Protein AF-E1L7E8-F1 (afdb_monomer_lite)

pLDDT: mean 77.07, std 18.61, range [30.11, 98.81]

Secondary structure (DSSP, 8-state):
-HHHHHHHHHHHHHHHHHHTSS------TTTTTGGGPEE--EEEEEEEEEEEEE-SSSEE-SS-EEEEEEEE-SEEEEEEEEEE-SSS-EEEEEEEE--SSS-EEEEEEEEEEPPPBS-HHHHHHHHHHHHHHS---SS-SEEEEEPTT-EEEE-GGGGG--B-TT-EEEEEEEEEESS-EEEEEEEEETTS-HHHHTTTPPBPPP-SS--EEEEEEEEEEEEESS-EEGGG--EEEEES-SSSSPPPEEEETTTTTEEEE-TT-TTPEEEEEEEEESSSEEEEEEEESSS-B--EEEEEEEETT-SS-SEEEEEE-SSTTS-S-B-TT-S---EEEEEEETTEEEEEEE-PPTTPPSPEEEEEEEHHHH-HHHHHHHHHHHHHHHHHHHHHHHHHHHHHHHHHHHHHHHHHHHHHHHHHHHHHHHHTTTTTS--------------------SGGGSSSSSHHHHHHHHHHHHHHHHHHHHHHHHHHHHHHHHHHHHHHHHHHHHHHHHHHHHHHHHHHHHHHHHHHHHHHHHHHHHHHHHHHHHHHHHHHHHHHHHHHHHHHHHHHHHHHHHHHHHHHHHHHHHHHHHHHHHHHHHHHHHHHHHHHHHHHHHHHHHHHHHHHHHHHHHHHHHHHHHHHHHHSTTS--S-------S-SSGGGSSTTTTTTHHHHHHHHHHHHHHHHHHHHHHHHHHHHHHHHHHHHHHHHHHHHHHHHHHHHHHHHHHHHHHHHHHHHHHHHHHHHHHHHHHHHHHHHHHHHHHHHHHHHHHHHHHHHHHHHHHHHHHHHHHHHHHHHHHHHHHHHHHHHHHHHHHHHHHHHHHHHHHHHHHHHHHHH-----------------------------S-SS-----

Sequence (878 aa):
MLFKKTYKLATMLAVMGALTGHAASDIDLNSIGYFSFTPLPAELQAQKDTLLLSDSPEYVGPVGGVLSAGSINGKGRIYFYHVNEMAEPHKIAIILENTGNEPNGIAVFRELKSIATSDYFAAGRDLSRKELEQPLTDKSLYSFVMPPKSRQLVFTDLEHSPIPKDALFTGIVDLQTSAPVFARVMMIPMNLNSIESSYWVNNLPIDHVRLRGTFTGAEREMAVTKEYNTTLGGAYVELGNDREDRFVEGVDELDNKAYVKDSGNYGISYTVKIPTSGEDPFRLYFNPLGGGYSGSFTVKAQRRWQKAPSESMTYHIGGDDGLMALGHNTVLDSRYMGNYYGGDTLTIDFMPAGASNLPVRFLLIPEALANPQYARILATNEAGQRALEAEAQKEAAEAAKKVAIEEKYVAAKTQKEEQAHQLAEAAKLAAEKAAAAHKAAQDRQAELDKRDAEEQAKLKAKADAAAERARAKAEADRQLAEQKAKADAQKAEAARIAAEQKAKDDAAKAESARIAAEQKAKADAQKAEAARIAAEQAAREKAEREQAAREAAEQKAREYAAKLEAQRLEAQRKAEEERILAEQRAEAARIEAEHKAAEQAAKNEAERQEAARKAEAARQEAARRAEEKRKAAEAKAEADRIAAEAKRTEEARKAEEARQEALRKAEMARQEAARKAEEERLAAIERAQEEARKAEEARQREEARRVEATRQAEEARLAAIAEAARQAEEARIREENRAAEAARKAERERIAKEQAEAARKAEEARQLAEKRYREYEIAQEQAKEARRRADIQREAQKKAAQRAEEIRLAAQRQIIAKRNAEIARQKLAEEREAARIAAQGGKRRSFAELDDVNTSADQDEDTTQNAVSIDQLTRKQQ

Organism: NCBI:txid866776

Foldseek 3Di:
DVVVVVVVVVVVVVVVVVVVPDDFDWFQCVVLPVVPAAEQFKAFPDFAAKEFWQCFVQEDDDAWFWRAKDKGAFKYKYKHKHAYQYQFWKFKWKKKWQQDQAKKKKFWFDKDKFAWALLQLRRLARQFVCCVVVPGDPDGPDIDIAHHGDMDIDPCVRLVRTRHHSTMMIIMIIMGMNGMIMMIMIIHHSPDDRRVCNVDGDHDDGDPLQRGFMFTGLEIEIERPDAAELVPFKHKYKELPCPNHNFTWFFGVNVVRDIGTNSQQASHKYKYKHAFADFFKWWKKKFAQFAWAWYKKKKFWAAPPDPGTPDIDMDTAADVVPHSTFGHVHRRTIHTDDMDGGRIMIIMITGRGGPGGDIMMIMIGTPCSRDVVVVVVVVVVVVVVVVVVVVVVVVVVVVVVVVVVVVVVVVVVVVVVVVVVVVVVVCVVVPPDDDDDDDDDDDYDDDDDDDDDPPPPPPDPVPPVVVVVVVVVVVVVVVVVVVVVVVVVVVVVVVVVVVVVVVVVVVVVVVVVVVVVVVVVVVVVVVVVVVVVVVVVVVVVVVVVVVVVVVVVVVVVVVVVVVVVVVVVVVVVVVVVVVVVVVVVVVVVVVVVVVVVVVVVVVVVVVVVVVVVVVVVVVVVVVVVVVVVVVVVVVVVVVVVVVVVPPDPDDPDDDDPPPPDVPPPCVVVPVPVVVVVVVVVVVVVVVVVVVVVVVVVVVVVVVVVVVVVVVVVVVVVVVVVVVVVVVVVVVVVVVVVVVVVVVVVVVVVVVVVVVVVVVVVVVVVVVVVVVVVVVVVVVVVVVVVVVVVVVVVVVVVVVVVVVVVVVVVVVVVVVVVVVVVVVVVVVVVVVVVVVVVVVVDDDDDDDDDDDDDDDDDDDDDDDDDDDDDDDPDDDDDD

Radius of gyration: 66.62 Å; chains: 1; bounding box: 174×95×254 Å

Structure (mmCIF, N/CA/C/O backbone):
data_AF-E1L7E8-F1
#
_entry.id   AF-E1L7E8-F1
#
loop_
_atom_site.group_PDB
_atom_site.id
_atom_site.type_symbol
_atom_site.label_atom_id
_atom_site.label_alt_id
_atom_site.label_comp_id
_atom_site.label_asym_id
_atom_site.label_entity_id
_atom_site.label_seq_id
_atom_site.pdbx_PDB_ins_code
_atom_site.Cartn_x
_atom_site.Cartn_y
_atom_site.Cartn_z
_atom_site.occupancy
_atom_site.B_iso_or_equiv
_atom_site.auth_seq_id
_atom_site.auth_comp_id
_atom_site.auth_asym_id
_atom_site.auth_atom_id
_atom_site.pdbx_PDB_model_num
ATOM 1 N N . MET A 1 1 ? 51.307 -0.205 -20.006 1.00 36.69 1 MET A N 1
ATOM 2 C CA . MET A 1 1 ? 50.203 0.105 -19.058 1.00 36.69 1 MET A CA 1
ATOM 3 C C . MET A 1 1 ? 49.138 1.044 -19.628 1.00 36.69 1 MET A C 1
ATOM 5 O O . MET A 1 1 ? 47.971 0.773 -19.381 1.00 36.69 1 MET A O 1
ATOM 9 N N . LEU A 1 2 ? 49.478 2.100 -20.386 1.00 30.44 2 LEU A N 1
ATOM 10 C CA . LEU A 1 2 ? 48.471 3.018 -20.953 1.00 30.44 2 LEU A CA 1
ATOM 11 C C . LEU A 1 2 ? 47.476 2.341 -21.918 1.00 30.44 2 LEU A C 1
ATOM 13 O O . LEU A 1 2 ? 46.280 2.573 -21.793 1.00 30.44 2 LEU A O 1
ATOM 17 N N . PHE A 1 3 ? 47.938 1.427 -22.779 1.00 34.41 3 PHE A N 1
ATOM 18 C CA . PHE A 1 3 ? 47.087 0.702 -23.739 1.00 34.41 3 PHE A CA 1
ATOM 19 C C . PHE A 1 3 ? 45.977 -0.155 -23.095 1.00 34.41 3 PHE A C 1
ATOM 21 O O . PHE A 1 3 ? 44.866 -0.210 -23.610 1.00 34.41 3 PHE A O 1
ATOM 28 N N . LYS A 1 4 ? 46.232 -0.774 -21.929 1.00 36.47 4 LYS A N 1
ATOM 29 C CA . LYS A 1 4 ? 45.215 -1.562 -21.199 1.00 36.47 4 LYS A CA 1
ATOM 30 C C . LYS A 1 4 ? 44.093 -0.688 -20.618 1.00 36.47 4 LYS A C 1
ATOM 32 O O . LYS A 1 4 ? 42.975 -1.169 -20.463 1.00 36.47 4 LYS A O 1
ATOM 37 N N . LYS A 1 5 ? 44.374 0.581 -20.288 1.00 34.38 5 LYS A N 1
ATOM 38 C CA . LYS A 1 5 ? 43.384 1.512 -19.714 1.00 34.38 5 LYS A CA 1
ATOM 39 C C . LYS A 1 5 ? 42.491 2.146 -20.783 1.00 34.38 5 LYS A C 1
ATOM 41 O O . LYS A 1 5 ? 41.292 2.267 -20.559 1.00 34.38 5 LYS A O 1
ATOM 46 N N . THR A 1 6 ? 43.046 2.505 -21.940 1.00 36.12 6 THR A N 1
ATOM 47 C CA . THR A 1 6 ? 42.286 3.108 -23.049 1.00 36.12 6 THR A CA 1
ATOM 48 C C . THR A 1 6 ? 41.353 2.114 -23.739 1.00 36.12 6 THR A C 1
ATOM 50 O O . THR A 1 6 ? 40.230 2.481 -24.070 1.00 36.12 6 THR A O 1
ATOM 53 N N . TYR A 1 7 ? 41.755 0.846 -23.883 1.00 42.31 7 TYR A N 1
ATOM 54 C CA . TYR A 1 7 ? 40.894 -0.171 -24.499 1.00 42.31 7 TYR A CA 1
ATOM 55 C C . TYR A 1 7 ? 39.724 -0.584 -23.597 1.00 42.31 7 TYR A C 1
ATOM 57 O O . TYR A 1 7 ? 38.596 -0.638 -24.073 1.00 42.31 7 TYR A O 1
ATOM 65 N N . LYS A 1 8 ? 39.940 -0.768 -22.281 1.00 37.53 8 LYS A N 1
ATOM 66 C CA . LYS A 1 8 ? 38.845 -1.034 -21.322 1.00 37.53 8 LYS A CA 1
ATOM 67 C C . LYS A 1 8 ? 37.760 0.049 -21.371 1.00 37.53 8 LYS A C 1
ATOM 69 O O . LYS A 1 8 ? 36.578 -0.282 -21.394 1.00 37.53 8 LYS A O 1
ATOM 74 N N . LEU A 1 9 ? 38.165 1.316 -21.479 1.00 33.72 9 LEU A N 1
ATOM 75 C CA . LEU A 1 9 ? 37.255 2.455 -21.611 1.00 33.72 9 LEU A CA 1
ATOM 76 C C . LEU A 1 9 ? 36.470 2.428 -22.939 1.00 33.72 9 LEU A C 1
ATOM 78 O O . LEU A 1 9 ? 35.273 2.696 -22.947 1.00 33.72 9 LEU A O 1
ATOM 82 N N . ALA A 1 10 ? 37.117 2.049 -24.046 1.00 33.91 10 ALA A N 1
ATOM 83 C CA . ALA A 1 10 ? 36.477 1.926 -25.358 1.00 33.91 10 ALA A CA 1
ATOM 84 C C . ALA A 1 10 ? 35.474 0.757 -25.429 1.00 33.91 10 ALA A C 1
ATOM 86 O O . ALA A 1 10 ? 34.390 0.921 -25.983 1.00 33.91 10 ALA A O 1
ATOM 87 N N . THR A 1 11 ? 35.779 -0.393 -24.811 1.00 39.56 11 THR A N 1
ATOM 88 C CA . THR A 1 11 ? 34.820 -1.510 -24.669 1.00 39.56 11 THR A CA 1
ATOM 89 C C . THR A 1 11 ? 33.622 -1.135 -23.792 1.00 39.56 11 THR A C 1
ATOM 91 O O . THR A 1 11 ? 32.496 -1.459 -24.154 1.00 39.56 11 THR A O 1
ATOM 94 N N . MET A 1 12 ? 33.827 -0.395 -22.691 1.00 35.41 12 MET A N 1
ATOM 95 C CA . MET A 1 12 ? 32.720 0.151 -21.887 1.00 35.41 12 MET A CA 1
ATOM 96 C C . MET A 1 12 ? 31.830 1.105 -22.698 1.00 35.41 12 MET A C 1
ATOM 98 O O . MET A 1 12 ? 30.609 1.017 -22.614 1.00 35.41 12 MET A O 1
ATOM 102 N N . LEU A 1 13 ? 32.421 1.987 -23.509 1.00 36.19 13 LEU A N 1
ATOM 103 C CA . LEU A 1 13 ? 31.681 2.939 -24.348 1.00 36.19 13 LEU A CA 1
ATOM 104 C C . LEU A 1 13 ? 30.915 2.254 -25.494 1.00 36.19 13 LEU A C 1
ATOM 106 O O . LEU A 1 13 ? 29.795 2.655 -25.802 1.00 36.19 13 LEU A O 1
ATOM 110 N N . ALA A 1 14 ? 31.468 1.193 -26.088 1.00 36.59 14 ALA A N 1
ATOM 111 C CA . ALA A 1 14 ? 30.779 0.391 -27.103 1.00 36.59 14 ALA A CA 1
ATOM 112 C C . ALA A 1 14 ? 29.599 -0.410 -26.517 1.00 36.59 14 ALA A C 1
ATOM 114 O O . ALA A 1 14 ? 28.560 -0.537 -27.162 1.00 36.59 14 ALA A O 1
ATOM 115 N N . VAL A 1 15 ? 29.726 -0.891 -25.274 1.00 40.81 15 VAL A N 1
ATOM 116 C CA . VAL A 1 15 ? 28.630 -1.527 -24.523 1.00 40.81 15 VAL A CA 1
ATOM 117 C C . VAL A 1 15 ? 27.554 -0.500 -24.144 1.00 40.81 15 VAL A C 1
ATOM 119 O O . VAL A 1 15 ? 26.372 -0.770 -24.349 1.00 40.81 15 VAL A O 1
ATOM 122 N N . MET A 1 16 ? 27.934 0.708 -23.705 1.00 36.28 16 MET A N 1
ATOM 123 C CA . MET A 1 16 ? 26.987 1.810 -23.458 1.00 36.28 16 MET A CA 1
ATOM 124 C C . MET A 1 16 ? 26.205 2.219 -24.716 1.00 36.28 16 MET A C 1
ATOM 126 O O . MET A 1 16 ? 25.017 2.512 -24.620 1.00 36.28 16 MET A O 1
ATOM 130 N N . GLY A 1 17 ? 26.834 2.200 -25.897 1.00 36.81 17 GLY A N 1
ATOM 131 C CA . GLY A 1 17 ? 26.174 2.518 -27.170 1.00 36.81 17 GLY A CA 1
ATOM 132 C C . GLY A 1 17 ? 25.183 1.456 -27.668 1.00 36.81 17 GLY A C 1
ATOM 133 O O . GLY A 1 17 ? 24.271 1.789 -28.417 1.00 36.81 17 GLY A O 1
ATOM 134 N N . ALA A 1 18 ? 25.326 0.193 -27.249 1.00 38.28 18 ALA A N 1
ATOM 135 C CA . ALA A 1 18 ? 24.399 -0.897 -27.589 1.00 38.28 18 ALA A CA 1
ATOM 136 C C . ALA A 1 18 ? 23.236 -1.049 -26.583 1.00 38.28 18 ALA A C 1
ATOM 138 O O . ALA A 1 18 ? 22.192 -1.622 -26.912 1.00 38.28 18 ALA A O 1
ATOM 139 N N . LEU A 1 19 ? 23.402 -0.517 -25.366 1.00 38.06 19 LEU A N 1
ATOM 140 C CA . LEU A 1 19 ? 22.401 -0.523 -24.292 1.00 38.06 19 LEU A CA 1
ATOM 141 C C . LEU A 1 19 ? 21.244 0.463 -24.527 1.00 38.06 19 LEU A C 1
ATOM 143 O O . LEU A 1 19 ? 20.186 0.303 -23.929 1.00 38.06 19 LEU A O 1
ATOM 147 N N . THR A 1 20 ? 21.396 1.442 -25.421 1.00 39.88 20 THR A N 1
ATOM 148 C CA . THR A 1 20 ? 20.351 2.437 -25.726 1.00 39.88 20 THR A CA 1
ATOM 149 C C . THR A 1 20 ? 19.352 1.988 -26.802 1.00 39.88 20 THR A C 1
ATOM 151 O O . THR A 1 20 ? 18.395 2.709 -27.074 1.00 39.88 20 THR A O 1
ATOM 154 N N . GLY A 1 21 ? 19.547 0.812 -27.416 1.00 35.47 21 GLY A N 1
ATOM 155 C CA . GLY A 1 21 ? 18.777 0.366 -28.589 1.00 35.47 21 GLY A CA 1
ATOM 156 C C . GLY A 1 21 ? 17.945 -0.912 -28.431 1.00 35.47 21 GLY A C 1
ATOM 157 O O . GLY A 1 21 ? 17.229 -1.272 -29.364 1.00 35.47 21 GLY A O 1
ATOM 158 N N . HIS A 1 22 ? 18.011 -1.613 -27.296 1.00 42.56 22 HIS A N 1
ATOM 159 C CA . HIS A 1 22 ? 17.176 -2.796 -27.065 1.00 42.56 22 HIS A CA 1
ATOM 160 C C . HIS A 1 22 ? 15.907 -2.377 -26.326 1.00 42.56 22 HIS A C 1
ATOM 162 O O . HIS A 1 22 ? 15.981 -1.890 -25.201 1.00 42.56 22 HIS A O 1
ATOM 168 N N . ALA A 1 23 ? 14.754 -2.533 -26.981 1.00 40.50 23 ALA A N 1
ATOM 169 C CA . ALA A 1 23 ? 13.457 -2.157 -26.433 1.00 40.50 23 ALA A CA 1
ATOM 170 C C . ALA A 1 23 ? 13.271 -2.743 -25.024 1.00 40.50 23 ALA A C 1
ATOM 172 O O . ALA A 1 23 ? 13.381 -3.954 -24.829 1.00 40.50 23 ALA A O 1
ATOM 173 N N . ALA A 1 24 ? 13.008 -1.867 -24.053 1.00 55.97 24 ALA A N 1
ATOM 174 C CA . ALA A 1 24 ? 12.542 -2.243 -22.730 1.00 55.97 24 ALA A CA 1
ATOM 175 C C . ALA A 1 24 ? 11.247 -3.050 -22.893 1.00 55.97 24 ALA A C 1
ATOM 177 O O . ALA A 1 24 ? 10.219 -2.501 -23.287 1.00 55.97 24 ALA A O 1
ATOM 178 N N . SER A 1 25 ? 11.312 -4.358 -22.661 1.00 60.94 25 SER A N 1
ATOM 179 C CA . SER A 1 25 ? 10.152 -5.242 -22.712 1.00 60.94 25 SER A CA 1
ATOM 180 C C . SER A 1 25 ? 10.115 -6.121 -21.473 1.00 60.94 25 SER A C 1
ATOM 182 O O . SER A 1 25 ? 11.161 -6.540 -20.957 1.00 60.94 25 SER A O 1
ATOM 184 N N . ASP A 1 26 ? 8.901 -6.412 -21.017 1.00 70.81 26 ASP A N 1
ATOM 185 C CA . ASP A 1 26 ? 8.662 -7.433 -20.005 1.00 70.81 26 ASP A CA 1
ATOM 186 C C . ASP A 1 26 ? 9.273 -8.764 -20.476 1.00 70.81 26 ASP A C 1
ATOM 188 O O . ASP A 1 26 ? 9.382 -9.032 -21.681 1.00 70.81 26 ASP A O 1
ATOM 192 N N . ILE A 1 27 ? 9.755 -9.563 -19.527 1.00 77.31 27 ILE A N 1
ATOM 193 C CA . ILE A 1 27 ? 10.511 -10.780 -19.819 1.00 77.31 27 ILE A CA 1
ATOM 194 C C . ILE A 1 27 ? 9.622 -12.011 -19.654 1.00 77.31 27 ILE A C 1
ATOM 196 O O . ILE A 1 27 ? 8.843 -12.106 -18.707 1.00 77.31 27 ILE A O 1
ATOM 200 N N . ASP A 1 28 ? 9.757 -12.977 -20.564 1.00 79.06 28 ASP A N 1
ATOM 201 C CA . ASP A 1 28 ? 9.131 -14.287 -20.396 1.00 79.06 28 ASP A CA 1
ATOM 202 C C . ASP A 1 28 ? 9.890 -15.072 -19.317 1.00 79.06 28 ASP A C 1
ATOM 204 O O . ASP A 1 28 ? 10.897 -15.735 -19.588 1.00 79.06 28 ASP A O 1
ATOM 208 N N . LEU A 1 29 ? 9.397 -14.980 -18.081 1.00 82.56 29 LEU A N 1
ATOM 209 C CA . LEU A 1 29 ? 9.969 -15.640 -16.910 1.00 82.56 29 LEU A CA 1
ATOM 210 C C . LEU A 1 29 ? 10.068 -17.168 -17.069 1.00 82.56 29 LEU A C 1
ATOM 212 O O . LEU A 1 29 ? 11.004 -17.775 -16.542 1.00 82.56 29 LEU A O 1
ATOM 216 N N . ASN A 1 30 ? 9.171 -17.800 -17.836 1.00 78.44 30 ASN A N 1
ATOM 217 C CA . ASN A 1 30 ? 9.256 -19.241 -18.084 1.00 78.44 30 ASN A CA 1
ATOM 218 C C . ASN A 1 30 ? 10.475 -19.585 -18.943 1.00 78.44 30 ASN A C 1
ATOM 220 O O . ASN A 1 30 ? 11.180 -20.553 -18.655 1.00 78.44 30 ASN A O 1
ATOM 224 N N . SER A 1 31 ? 10.748 -18.779 -19.972 1.00 71.19 31 SER A N 1
ATOM 225 C CA . SER A 1 31 ? 11.846 -19.028 -20.914 1.00 71.19 31 SER A CA 1
ATOM 226 C C . SER A 1 31 ? 13.238 -18.965 -20.275 1.00 71.19 31 SER A C 1
ATOM 228 O O . SER A 1 31 ? 14.160 -19.626 -20.749 1.00 71.19 31 SER A O 1
ATOM 230 N N . ILE A 1 32 ? 13.386 -18.216 -19.178 1.00 75.56 32 ILE A N 1
ATOM 231 C CA . ILE A 1 32 ? 14.661 -18.024 -18.469 1.00 75.56 32 ILE A CA 1
ATOM 232 C C . ILE A 1 32 ? 14.799 -18.898 -17.217 1.00 75.56 32 ILE A C 1
ATOM 234 O O . ILE A 1 32 ? 15.732 -18.711 -16.437 1.00 75.56 32 ILE A O 1
ATOM 238 N N . GLY A 1 33 ? 13.878 -19.844 -17.009 1.00 73.56 33 GLY A N 1
ATOM 239 C CA . GLY A 1 33 ? 13.935 -20.770 -15.881 1.00 73.56 33 GLY A CA 1
ATOM 240 C C . GLY A 1 33 ? 13.714 -20.096 -14.527 1.00 73.56 33 GLY A C 1
ATOM 241 O O . GLY A 1 33 ? 14.386 -20.444 -13.566 1.00 73.56 33 GLY A O 1
ATOM 242 N N . TYR A 1 34 ? 12.770 -19.157 -14.423 1.00 73.12 34 TYR A N 1
ATOM 243 C CA . TYR A 1 34 ? 12.461 -18.403 -13.195 1.00 73.12 34 TYR A CA 1
ATOM 244 C C . TYR A 1 34 ? 12.411 -19.233 -11.896 1.00 73.12 34 TYR A C 1
ATOM 246 O O . TYR A 1 34 ? 12.852 -18.772 -10.846 1.00 73.12 34 TYR A O 1
ATOM 254 N N . PHE A 1 35 ? 11.936 -20.481 -11.954 1.00 70.31 35 PHE A N 1
ATOM 255 C CA . PHE A 1 35 ? 11.870 -21.377 -10.792 1.00 70.31 35 PHE A CA 1
ATOM 256 C C . PHE A 1 35 ? 13.237 -21.777 -10.211 1.00 70.31 35 PHE A C 1
ATOM 258 O O . PHE A 1 35 ? 13.283 -22.346 -9.123 1.00 70.31 35 PHE A O 1
ATOM 265 N N . SER A 1 36 ? 14.343 -21.489 -10.903 1.00 81.31 36 SER A N 1
ATOM 266 C CA . SER A 1 36 ? 15.703 -21.710 -10.406 1.00 81.31 36 SER A CA 1
ATOM 267 C C . SER A 1 36 ? 16.358 -20.454 -9.827 1.00 81.31 36 SER A C 1
ATOM 269 O O . SER A 1 36 ? 17.557 -20.480 -9.551 1.00 81.31 36 SER A O 1
ATOM 271 N N . PHE A 1 37 ? 15.630 -19.340 -9.689 1.00 90.94 37 PHE A N 1
ATOM 272 C CA . PHE A 1 37 ? 16.209 -18.110 -9.151 1.00 90.94 37 PHE A CA 1
ATOM 273 C C . PHE A 1 37 ? 16.552 -18.260 -7.669 1.00 90.94 37 PHE A C 1
ATOM 275 O O . PHE A 1 37 ? 15.825 -18.881 -6.895 1.00 90.94 37 PHE A O 1
ATOM 282 N N . THR A 1 38 ? 17.670 -17.656 -7.271 1.00 92.75 38 THR A N 1
ATOM 283 C CA . THR A 1 38 ? 18.142 -17.720 -5.887 1.00 92.75 38 THR A CA 1
ATOM 284 C C . THR A 1 38 ? 17.313 -16.778 -5.003 1.00 92.75 38 THR A C 1
ATOM 286 O O . THR A 1 38 ? 17.257 -15.582 -5.298 1.00 92.75 38 THR A O 1
ATOM 289 N N . PRO A 1 39 ? 16.699 -17.256 -3.905 1.00 94.31 39 PRO A N 1
ATOM 290 C CA . PRO A 1 39 ? 16.050 -16.372 -2.946 1.00 94.31 39 PRO A CA 1
ATOM 291 C C . PRO A 1 39 ? 17.084 -15.509 -2.221 1.00 94.31 39 PRO A C 1
ATOM 293 O O . PRO A 1 39 ? 18.113 -16.004 -1.754 1.00 94.31 39 PRO A O 1
ATOM 296 N N . LEU A 1 40 ? 16.764 -14.230 -2.068 1.00 95.88 40 LEU A N 1
ATOM 297 C CA . LEU A 1 40 ? 17.477 -13.264 -1.243 1.00 95.88 40 LEU A CA 1
ATOM 298 C C . LEU A 1 40 ? 16.516 -12.751 -0.164 1.00 95.88 40 LEU A C 1
ATOM 300 O O . LEU A 1 40 ? 15.823 -11.754 -0.382 1.00 95.88 40 LEU A O 1
ATOM 304 N N . PRO A 1 41 ? 16.423 -13.451 0.980 1.00 95.31 41 PRO A N 1
ATOM 305 C CA . PRO A 1 41 ? 15.578 -13.033 2.090 1.00 95.31 41 PRO A CA 1
ATOM 306 C C . PRO A 1 41 ? 15.918 -11.611 2.543 1.00 95.31 41 PRO A C 1
ATOM 308 O O . PRO A 1 41 ? 17.084 -11.299 2.797 1.00 95.31 41 PRO A O 1
ATOM 311 N N . ALA A 1 42 ? 14.900 -10.760 2.646 1.00 96.00 42 ALA A N 1
ATOM 312 C CA . ALA A 1 42 ? 15.019 -9.463 3.294 1.00 96.00 42 ALA A CA 1
ATOM 313 C C . ALA A 1 42 ? 14.648 -9.603 4.774 1.00 96.00 42 ALA A C 1
ATOM 315 O O . ALA A 1 42 ? 13.609 -10.165 5.111 1.00 96.00 42 ALA A O 1
ATOM 316 N N . GLU A 1 43 ? 15.496 -9.079 5.650 1.00 95.81 43 GLU A N 1
ATOM 317 C CA . GLU A 1 43 ? 15.317 -9.123 7.098 1.00 95.81 43 GLU A CA 1
ATOM 318 C C . GLU A 1 43 ? 14.917 -7.746 7.631 1.00 95.81 43 GLU A C 1
ATOM 320 O O . GLU A 1 43 ? 15.473 -6.720 7.216 1.00 95.81 43 GLU A O 1
ATOM 325 N N . LEU A 1 44 ? 13.989 -7.732 8.590 1.00 96.31 44 LEU A N 1
ATOM 326 C CA . LEU A 1 44 ? 13.564 -6.526 9.294 1.00 96.31 44 LEU A CA 1
ATOM 327 C C . LEU A 1 44 ? 14.723 -5.935 10.105 1.00 96.31 44 LEU A C 1
ATOM 329 O O . LEU A 1 44 ? 15.232 -6.567 11.027 1.00 96.31 44 LEU A O 1
ATOM 333 N N . GLN A 1 45 ? 15.111 -4.703 9.782 1.00 96.88 45 GLN A N 1
ATOM 334 C CA . GLN A 1 45 ? 16.158 -3.959 10.487 1.00 96.88 45 GLN A CA 1
ATOM 335 C C . GLN A 1 45 ? 15.573 -3.017 11.534 1.00 96.88 45 GLN A C 1
ATOM 337 O O . GLN A 1 45 ? 16.094 -2.905 12.643 1.00 96.88 45 GLN A O 1
ATOM 342 N N . ALA A 1 46 ? 14.488 -2.326 11.183 1.00 96.44 46 ALA A N 1
ATOM 343 C CA . ALA A 1 46 ? 13.796 -1.426 12.088 1.00 96.44 46 ALA A CA 1
ATOM 344 C C . ALA A 1 46 ? 12.311 -1.323 11.741 1.00 96.44 46 ALA A C 1
ATOM 346 O O . ALA A 1 46 ? 11.923 -1.370 10.575 1.00 96.44 46 ALA A O 1
ATOM 347 N N . GLN A 1 47 ? 11.499 -1.131 12.775 1.00 94.56 47 GLN A N 1
ATOM 348 C CA . GLN A 1 47 ? 10.071 -0.867 12.680 1.00 94.56 47 GLN A CA 1
ATOM 349 C C . GLN A 1 47 ? 9.751 0.267 13.649 1.00 94.56 47 GLN A C 1
ATOM 351 O O . GLN A 1 47 ? 10.021 0.146 14.847 1.00 94.56 47 GLN A O 1
ATOM 356 N N . LYS A 1 48 ? 9.271 1.394 13.126 1.00 94.44 48 LYS A N 1
ATOM 357 C CA . LYS A 1 48 ? 9.169 2.658 13.866 1.00 94.44 48 LYS A CA 1
ATOM 358 C C . LYS A 1 48 ? 7.771 3.252 13.751 1.00 94.44 48 LYS A C 1
ATOM 360 O O . LYS A 1 48 ? 7.047 2.971 12.799 1.00 94.44 48 LYS A O 1
ATOM 365 N N . ASP A 1 49 ? 7.460 4.111 14.717 1.00 96.50 49 ASP A N 1
ATOM 366 C CA . ASP A 1 49 ? 6.281 4.976 14.761 1.00 96.50 49 ASP A CA 1
ATOM 367 C C . ASP A 1 49 ? 4.931 4.239 14.835 1.00 96.50 49 ASP A C 1
ATOM 369 O O . ASP A 1 49 ? 4.812 3.041 14.574 1.00 96.50 49 ASP A O 1
ATOM 373 N N . THR A 1 50 ? 3.894 4.950 15.278 1.00 98.25 50 THR A N 1
ATOM 374 C CA . THR A 1 50 ? 2.543 4.379 15.417 1.00 98.25 50 THR A CA 1
ATOM 375 C C . THR A 1 50 ? 1.812 4.425 14.079 1.00 98.25 50 THR A C 1
ATOM 377 O O . THR A 1 50 ? 1.845 5.452 13.412 1.00 98.25 50 THR A O 1
ATOM 380 N N . LEU A 1 51 ? 1.096 3.368 13.706 1.00 98.69 51 LEU A N 1
ATOM 381 C CA . LEU A 1 51 ? 0.161 3.371 12.580 1.00 98.69 51 LEU A CA 1
ATOM 382 C C . LEU A 1 51 ? -1.263 3.175 13.106 1.00 98.69 51 LEU A C 1
ATOM 384 O O . LEU A 1 51 ? -1.570 2.137 13.681 1.00 98.69 51 LEU A O 1
ATOM 388 N N . LEU A 1 52 ? -2.140 4.151 12.889 1.00 98.69 52 LEU A N 1
ATOM 389 C CA . LEU A 1 52 ? -3.584 3.983 13.008 1.00 98.69 52 LEU A CA 1
ATOM 390 C C . LEU A 1 52 ? -4.146 3.651 11.624 1.00 98.69 52 LEU A C 1
ATOM 392 O O . LEU A 1 52 ? -4.219 4.522 10.756 1.00 98.69 52 LEU A O 1
ATOM 396 N N . LEU A 1 53 ? -4.539 2.395 11.433 1.00 98.62 53 LEU A N 1
ATOM 397 C CA . LEU A 1 53 ? -5.150 1.894 10.206 1.00 98.62 53 LEU A CA 1
ATOM 398 C C . LEU A 1 53 ? -6.679 1.952 10.325 1.00 98.62 53 LEU A C 1
ATOM 400 O O . LEU A 1 53 ? -7.279 1.471 11.294 1.00 98.62 53 LEU A O 1
ATOM 404 N N . SER A 1 54 ? -7.311 2.554 9.324 1.00 98.56 54 SER A N 1
ATOM 405 C CA . SER A 1 54 ? -8.756 2.636 9.158 1.00 98.56 54 SER A CA 1
ATOM 406 C C . SER A 1 54 ? -9.136 2.036 7.811 1.00 98.56 54 SER A C 1
ATOM 408 O O . SER A 1 54 ? -9.171 2.762 6.824 1.00 98.56 54 SER A O 1
ATOM 410 N N . ASP A 1 55 ? -9.461 0.749 7.777 1.00 97.88 55 ASP A N 1
ATOM 411 C CA . ASP A 1 55 ? -9.857 0.018 6.557 1.00 97.88 55 ASP A CA 1
ATOM 412 C C . ASP A 1 55 ? -10.954 -1.037 6.849 1.00 97.88 55 ASP A C 1
ATOM 414 O O . ASP A 1 55 ? -11.280 -1.901 6.049 1.00 97.88 55 ASP A O 1
ATOM 418 N N . SER A 1 56 ? -11.572 -0.995 8.037 1.00 96.81 56 SER A N 1
ATOM 419 C CA . SER A 1 56 ? -12.697 -1.882 8.364 1.00 96.81 56 SER A CA 1
ATOM 420 C C . SER A 1 56 ? -13.757 -1.170 9.214 1.00 96.81 56 SER A C 1
ATOM 422 O O . SER A 1 56 ? -13.441 -0.739 10.324 1.00 96.81 56 SER A O 1
ATOM 424 N N . PRO A 1 57 ? -15.016 -1.051 8.753 1.00 97.31 57 PRO A N 1
ATOM 425 C CA . PRO A 1 57 ? -15.539 -1.638 7.517 1.00 97.31 57 PRO A CA 1
ATOM 426 C C . PRO A 1 57 ? -14.989 -0.932 6.270 1.00 97.31 57 PRO A C 1
ATOM 428 O O . PRO A 1 57 ? -15.065 0.287 6.219 1.00 97.31 57 PRO A O 1
ATOM 431 N N . GLU A 1 58 ? -14.464 -1.672 5.287 1.00 97.00 58 GLU A N 1
ATOM 432 C CA . GLU A 1 58 ? -13.976 -1.091 4.017 1.00 97.00 58 GLU A CA 1
ATOM 433 C C . GLU A 1 58 ? -15.132 -0.432 3.247 1.00 97.00 58 GLU A C 1
ATOM 435 O O . GLU A 1 58 ? -15.016 0.679 2.732 1.00 97.00 58 GLU A O 1
ATOM 440 N N . TYR A 1 59 ? -16.282 -1.106 3.214 1.00 97.88 59 TYR A N 1
ATOM 441 C CA . TYR A 1 59 ? -17.505 -0.653 2.559 1.00 97.88 59 TYR A CA 1
ATOM 442 C C . TYR A 1 59 ? -18.453 -0.044 3.592 1.00 97.88 59 TYR A C 1
ATOM 444 O O . TYR A 1 59 ? -19.002 -0.734 4.454 1.00 97.88 59 TYR A O 1
ATOM 452 N N . VAL A 1 60 ? -18.630 1.274 3.528 1.00 98.00 60 VAL A N 1
ATOM 453 C CA . VAL A 1 60 ? -19.359 2.038 4.542 1.00 98.00 60 VAL A CA 1
ATOM 454 C C . VAL A 1 60 ? -20.809 2.234 4.112 1.00 98.00 60 VAL A C 1
ATOM 456 O O . VAL A 1 60 ? -21.121 3.113 3.309 1.00 98.00 60 VAL A O 1
ATOM 459 N N . GLY A 1 61 ? -21.714 1.439 4.682 1.00 92.50 61 GLY A N 1
ATOM 460 C CA . GLY A 1 61 ? -23.156 1.543 4.463 1.00 92.50 61 GLY A CA 1
ATOM 461 C C . GLY A 1 61 ? -23.963 0.672 5.437 1.00 92.50 61 GLY A C 1
ATOM 462 O O . GLY A 1 61 ? -23.407 -0.215 6.083 1.00 92.50 61 GLY A O 1
ATOM 463 N N . PRO A 1 62 ? -25.279 0.918 5.606 1.00 90.38 62 PRO A N 1
ATOM 464 C CA . PRO A 1 62 ? -26.087 1.970 4.980 1.00 90.38 62 PRO A CA 1
ATOM 465 C C . PRO A 1 62 ? -26.012 3.334 5.695 1.00 90.38 62 PRO A C 1
ATOM 467 O O . PRO A 1 62 ? -26.650 4.286 5.249 1.00 90.38 62 PRO A O 1
ATOM 470 N N . VAL A 1 63 ? -25.278 3.438 6.809 1.00 92.44 63 VAL A N 1
ATOM 471 C CA . VAL A 1 63 ? -25.110 4.673 7.592 1.00 92.44 63 VAL A CA 1
ATOM 472 C C . VAL A 1 63 ? -23.640 4.915 7.925 1.00 92.44 63 VAL A C 1
ATOM 474 O O . VAL A 1 63 ? -22.900 3.972 8.197 1.00 92.44 63 VAL A O 1
ATOM 477 N N . GLY A 1 64 ? -23.236 6.185 7.930 1.00 95.88 64 GLY A N 1
ATOM 478 C CA . GLY A 1 64 ? -21.894 6.608 8.323 1.00 95.88 64 GLY A CA 1
ATOM 479 C C . GLY A 1 64 ? -21.674 6.552 9.838 1.00 95.88 64 GLY A C 1
ATOM 480 O O . GLY A 1 64 ? -22.613 6.415 10.625 1.00 95.88 64 GLY A O 1
ATOM 481 N N . GLY A 1 65 ? -20.420 6.688 10.259 1.00 98.00 65 GLY A N 1
ATOM 482 C CA . GLY A 1 65 ? -20.032 6.626 11.665 1.00 98.00 65 GLY A CA 1
ATOM 483 C C . GLY A 1 65 ? -18.521 6.672 11.864 1.00 98.00 65 GLY A C 1
ATOM 484 O O . GLY A 1 65 ? -17.773 7.090 10.977 1.00 98.00 65 GLY A O 1
ATOM 485 N N . VAL A 1 66 ? -18.071 6.251 13.047 1.00 98.44 66 VAL A N 1
ATOM 486 C CA . VAL A 1 66 ? -16.643 6.093 13.341 1.00 98.44 66 VAL A CA 1
ATOM 487 C C . VAL A 1 66 ? -16.137 4.817 12.687 1.00 98.44 66 VAL A C 1
ATOM 489 O O . VAL A 1 66 ? -16.624 3.726 12.980 1.00 98.44 66 VAL A O 1
ATOM 492 N N . LEU A 1 67 ? -15.143 4.980 11.823 1.00 98.44 67 LEU A N 1
ATOM 493 C CA . LEU A 1 67 ? -14.516 3.910 11.062 1.00 98.44 67 LEU A CA 1
ATOM 494 C C . LEU A 1 67 ? -13.373 3.286 11.843 1.00 98.44 67 LEU A C 1
ATOM 496 O O . LEU A 1 67 ? -13.288 2.070 11.924 1.00 98.44 67 LEU A O 1
ATOM 500 N N . SER A 1 68 ? -12.536 4.116 12.464 1.00 98.19 68 SER A N 1
ATOM 501 C CA . SER A 1 68 ? -11.414 3.687 13.293 1.00 98.19 68 SER A CA 1
ATOM 502 C C . SER A 1 68 ? -11.108 4.722 14.358 1.00 98.19 68 SER A C 1
ATOM 504 O O . SER A 1 68 ? -11.353 5.917 14.170 1.00 98.19 68 SER A O 1
ATOM 506 N N . ALA A 1 69 ? -10.582 4.270 15.490 1.00 97.94 69 ALA A N 1
ATOM 507 C CA . ALA A 1 69 ? -10.006 5.160 16.475 1.00 97.94 69 ALA A CA 1
ATOM 508 C C . ALA A 1 69 ? -8.900 4.461 17.257 1.00 97.94 69 ALA A C 1
ATOM 510 O O . ALA A 1 69 ? -8.965 3.254 17.482 1.00 97.94 69 ALA A O 1
ATOM 511 N N . GLY A 1 70 ? -7.914 5.235 17.692 1.00 97.50 70 GLY A N 1
ATOM 512 C CA . GLY A 1 70 ? -6.779 4.703 18.426 1.00 97.50 70 GLY A CA 1
ATOM 513 C C . GLY A 1 70 ? -5.856 5.777 18.977 1.00 97.50 70 GLY A C 1
ATOM 514 O O . GLY A 1 70 ? -5.945 6.955 18.624 1.00 97.50 70 GLY A O 1
ATOM 515 N N . SER A 1 71 ? -4.977 5.364 19.879 1.00 97.12 71 SER A N 1
ATOM 516 C CA . SER A 1 71 ? -4.060 6.243 20.596 1.00 97.12 71 SER A CA 1
ATOM 517 C C . SER A 1 71 ? -2.735 6.390 19.843 1.00 97.12 71 SER A C 1
ATOM 519 O O . SER A 1 71 ? -2.056 5.404 19.572 1.00 97.12 71 SER A O 1
ATOM 521 N N . ILE A 1 72 ? -2.318 7.627 19.565 1.00 98.06 72 ILE A N 1
ATOM 522 C CA . ILE A 1 72 ? -1.020 7.956 18.957 1.00 98.06 72 ILE A CA 1
ATOM 523 C C . ILE A 1 72 ? -0.164 8.684 19.991 1.00 98.06 72 ILE A C 1
ATOM 525 O O . ILE A 1 72 ? -0.605 9.667 20.588 1.00 98.06 72 ILE A O 1
ATOM 529 N N . ASN A 1 73 ? 1.065 8.212 20.205 1.00 95.94 73 ASN A N 1
ATOM 530 C CA . ASN A 1 73 ? 2.023 8.835 21.115 1.00 95.94 73 ASN A CA 1
ATOM 531 C C . ASN A 1 73 ? 3.387 8.999 20.438 1.00 95.94 73 ASN A C 1
ATOM 533 O O . ASN A 1 73 ? 3.995 8.014 20.023 1.00 95.94 73 ASN A O 1
ATOM 537 N N . GLY A 1 74 ? 3.882 10.233 20.361 1.00 97.19 74 GLY A N 1
ATOM 538 C CA . GLY A 1 74 ? 5.080 10.542 19.589 1.00 97.19 74 GLY A CA 1
ATOM 539 C C . GLY A 1 74 ? 4.751 10.630 18.103 1.00 97.19 74 GLY A C 1
ATOM 540 O O . GLY A 1 74 ? 3.734 11.213 17.730 1.00 97.19 74 GLY A O 1
ATOM 541 N N . LYS A 1 75 ? 5.625 10.097 17.247 1.00 97.75 75 LYS A N 1
ATOM 542 C CA . LYS A 1 75 ? 5.396 10.061 15.801 1.00 97.75 75 LYS A CA 1
ATOM 543 C C . LYS A 1 75 ? 4.363 8.994 15.447 1.00 97.75 75 LYS A C 1
ATOM 545 O O . LYS A 1 75 ? 4.415 7.866 15.950 1.00 97.75 75 LYS A O 1
ATOM 550 N N . GLY A 1 76 ? 3.446 9.341 14.558 1.00 97.62 76 GLY A N 1
ATOM 551 C CA . GLY A 1 76 ? 2.496 8.384 14.030 1.00 97.62 76 GLY A CA 1
ATOM 552 C C . GLY A 1 76 ? 1.860 8.805 12.719 1.00 97.62 76 GLY A C 1
ATOM 553 O O . GLY A 1 76 ? 1.881 9.970 12.322 1.00 97.62 76 GLY A O 1
ATOM 554 N N . ARG A 1 77 ? 1.269 7.810 12.073 1.00 98.56 77 ARG A N 1
ATOM 555 C CA . ARG A 1 77 ? 0.533 7.901 10.826 1.00 98.56 77 ARG A CA 1
ATOM 556 C C . ARG A 1 77 ? -0.907 7.481 11.049 1.00 98.56 77 ARG A C 1
ATOM 558 O O . ARG A 1 77 ? -1.166 6.477 11.702 1.00 98.56 77 ARG A O 1
ATOM 565 N N . ILE A 1 78 ? -1.829 8.202 10.433 1.00 98.81 78 ILE A N 1
ATOM 566 C CA . ILE A 1 78 ? -3.205 7.763 10.222 1.00 98.81 78 ILE A CA 1
ATOM 567 C C . ILE A 1 78 ? -3.330 7.406 8.745 1.00 98.81 78 ILE A C 1
ATOM 569 O O . ILE A 1 78 ? -3.117 8.275 7.903 1.00 98.81 78 ILE A O 1
ATOM 573 N N . TYR A 1 79 ? -3.660 6.156 8.433 1.00 98.81 79 TYR A N 1
ATOM 574 C CA . TYR A 1 79 ? -3.984 5.702 7.080 1.00 98.81 79 TYR A CA 1
ATOM 575 C C . TYR A 1 79 ? -5.461 5.318 7.031 1.00 98.81 79 TYR A C 1
ATOM 577 O O . TYR A 1 79 ? -5.932 4.563 7.883 1.00 98.81 79 TYR A O 1
ATOM 585 N N . PHE A 1 80 ? -6.198 5.831 6.048 1.00 98.75 80 PHE A N 1
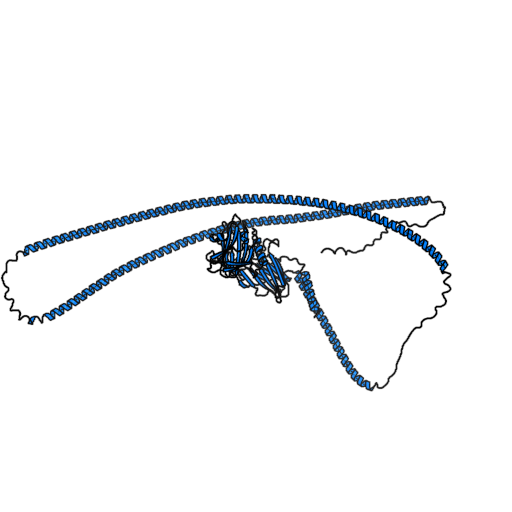ATOM 586 C CA . PHE A 1 80 ? -7.603 5.481 5.848 1.00 98.75 80 PHE A CA 1
ATOM 587 C C . PHE A 1 80 ? -7.863 5.012 4.420 1.00 98.75 80 PHE A C 1
ATOM 589 O O . PHE A 1 80 ? -7.278 5.548 3.481 1.00 98.75 80 PHE A O 1
ATOM 596 N N . TYR A 1 81 ? -8.753 4.038 4.260 1.00 98.50 81 TYR A N 1
ATOM 597 C CA . TYR A 1 81 ? -9.155 3.451 2.985 1.00 98.50 81 TYR A CA 1
ATOM 598 C C . TYR A 1 81 ? -10.613 2.993 3.097 1.00 98.50 81 TYR A C 1
ATOM 600 O O . TYR A 1 81 ? -10.904 2.096 3.875 1.00 98.50 81 TYR A O 1
ATOM 608 N N . HIS A 1 82 ? -11.543 3.685 2.428 1.00 98.69 82 HIS A N 1
ATOM 609 C CA . HIS A 1 82 ? -12.985 3.427 2.572 1.00 98.69 82 HIS A CA 1
ATOM 610 C C . HIS A 1 82 ? -13.747 3.670 1.273 1.00 98.69 82 HIS A C 1
ATOM 612 O O . HIS A 1 82 ? -13.500 4.658 0.575 1.00 98.69 82 HIS A O 1
ATOM 618 N N . VAL A 1 83 ? -14.721 2.811 0.993 1.00 98.62 83 VAL A N 1
ATOM 619 C CA . VAL A 1 83 ? -15.727 2.955 -0.061 1.00 98.62 83 VAL A CA 1
ATOM 620 C C . VAL A 1 83 ? -17.011 3.506 0.548 1.00 98.62 83 VAL A C 1
ATOM 622 O O . VAL A 1 83 ? -17.498 3.010 1.563 1.00 98.62 83 VAL A O 1
ATOM 625 N N . ASN A 1 84 ? -17.597 4.521 -0.081 1.00 98.50 84 ASN A N 1
ATOM 626 C CA . ASN A 1 84 ? -18.912 5.013 0.322 1.00 98.50 84 ASN A CA 1
ATOM 627 C C . ASN A 1 84 ? -20.034 4.167 -0.314 1.00 98.50 84 ASN A C 1
ATOM 629 O O . ASN A 1 84 ? -20.314 4.334 -1.494 1.00 98.50 84 ASN A O 1
ATOM 633 N N . GLU A 1 85 ? -20.733 3.323 0.448 1.00 97.62 85 GLU A N 1
ATOM 634 C CA . GLU A 1 85 ? -21.926 2.592 -0.032 1.00 97.62 85 GLU A CA 1
ATOM 635 C C . GLU A 1 85 ? -23.254 3.306 0.283 1.00 97.62 85 GLU A C 1
ATOM 637 O O . GLU A 1 85 ? -24.343 2.813 -0.032 1.00 97.62 85 GLU A O 1
ATOM 642 N N . MET A 1 86 ? -23.200 4.481 0.908 1.00 96.94 86 MET A N 1
ATOM 643 C CA . MET A 1 86 ? -24.388 5.273 1.212 1.00 96.94 86 MET A CA 1
ATOM 644 C C . MET A 1 86 ? -24.957 5.903 -0.064 1.00 96.94 86 MET A C 1
ATOM 646 O O . MET A 1 86 ? -24.257 6.137 -1.047 1.00 96.94 86 MET A O 1
ATOM 650 N N . ALA A 1 87 ? -26.263 6.187 -0.056 1.00 95.12 87 ALA A N 1
ATOM 651 C CA . ALA A 1 87 ? -26.950 6.747 -1.223 1.00 95.12 87 ALA A CA 1
ATOM 652 C C . ALA A 1 87 ? -26.445 8.151 -1.599 1.00 95.12 87 ALA A C 1
ATOM 654 O O . ALA A 1 87 ? -26.365 8.483 -2.779 1.00 95.12 87 ALA A O 1
ATOM 655 N N . GLU A 1 88 ? -26.095 8.951 -0.593 1.00 96.31 88 GLU A N 1
ATOM 656 C CA . GLU A 1 88 ? -25.637 10.329 -0.754 1.00 96.31 88 GLU A CA 1
ATOM 657 C C . GLU A 1 88 ? -24.114 10.439 -0.585 1.00 96.31 88 GLU A C 1
ATOM 659 O O . GLU A 1 88 ? -23.505 9.626 0.125 1.00 96.31 88 GLU A O 1
ATOM 664 N N . PRO A 1 89 ? -23.471 11.466 -1.168 1.00 97.88 89 PRO A N 1
ATOM 665 C CA . PRO A 1 89 ? -22.063 11.736 -0.922 1.00 97.88 89 PRO A CA 1
ATOM 666 C C . PRO A 1 89 ? -21.761 11.986 0.561 1.00 97.88 89 PRO A C 1
ATOM 668 O O . PRO A 1 89 ? -22.483 12.712 1.249 1.00 97.88 89 PRO A O 1
ATOM 671 N N . HIS A 1 90 ? -20.662 11.409 1.035 1.00 98.38 90 HIS A N 1
ATOM 672 C CA . HIS A 1 90 ? -20.143 11.585 2.395 1.00 98.38 90 HIS A CA 1
ATOM 673 C C . HIS A 1 90 ? -18.716 12.140 2.358 1.00 98.38 90 HIS A C 1
ATOM 675 O O . HIS A 1 90 ? -18.086 12.173 1.305 1.00 98.38 90 HIS A O 1
ATOM 681 N N . LYS A 1 91 ? -18.201 12.576 3.507 1.00 98.38 91 LYS A N 1
ATOM 682 C CA . LYS A 1 91 ? -16.808 13.011 3.690 1.00 98.38 91 LYS A CA 1
ATOM 683 C C . LYS A 1 91 ? -16.123 12.191 4.771 1.00 98.38 91 LYS A C 1
ATOM 685 O O . LYS A 1 91 ? -16.787 11.702 5.687 1.00 98.38 91 LYS A O 1
ATOM 690 N N . ILE A 1 92 ? -14.796 12.109 4.695 1.00 98.69 92 ILE A N 1
ATOM 691 C CA . ILE A 1 92 ? -13.968 11.673 5.823 1.00 98.69 92 ILE A CA 1
ATOM 692 C C . ILE A 1 92 ? -13.700 12.864 6.746 1.00 98.69 92 ILE A C 1
ATOM 694 O O . ILE A 1 92 ? -13.466 13.976 6.282 1.00 98.69 92 ILE A O 1
ATOM 698 N N . ALA A 1 93 ? -13.689 12.620 8.053 1.00 98.56 93 ALA A N 1
ATOM 699 C CA . ALA A 1 93 ? -13.227 13.564 9.060 1.00 98.56 93 ALA A CA 1
ATOM 700 C C . ALA A 1 93 ? -12.264 12.880 10.034 1.00 98.56 93 ALA A C 1
ATOM 702 O O . ALA A 1 93 ? -12.531 11.768 10.496 1.00 98.56 93 ALA A O 1
ATOM 703 N N . ILE A 1 94 ? -11.165 13.561 10.370 1.00 98.75 94 ILE A N 1
ATOM 704 C CA . ILE A 1 94 ? -10.151 13.064 11.306 1.00 98.75 94 ILE A CA 1
ATOM 705 C C . ILE A 1 94 ? -10.108 13.981 12.525 1.00 98.75 94 ILE A C 1
ATOM 707 O O . ILE A 1 94 ? -9.681 15.134 12.450 1.00 98.75 94 ILE A O 1
ATOM 711 N N . ILE A 1 95 ? -10.559 13.462 13.662 1.00 98.69 95 ILE A N 1
ATOM 712 C CA . ILE A 1 95 ? -10.634 14.196 14.924 1.00 98.69 95 ILE A CA 1
ATOM 713 C C . ILE A 1 95 ? -9.544 13.695 15.856 1.00 98.69 95 ILE A C 1
ATOM 715 O O . ILE A 1 95 ? -9.504 12.515 16.195 1.00 98.69 95 ILE A O 1
ATOM 719 N N . LEU A 1 96 ? -8.692 14.606 16.309 1.00 98.69 96 LEU A N 1
ATOM 720 C CA . LEU A 1 96 ? -7.787 14.368 17.423 1.00 98.69 96 LEU A CA 1
ATOM 721 C C . LEU A 1 96 ? -8.478 14.781 18.719 1.00 98.69 96 LEU A C 1
ATOM 723 O O . LEU A 1 96 ? -9.114 15.832 18.785 1.00 98.69 96 LEU A O 1
ATOM 727 N N . GLU A 1 97 ? -8.335 13.974 19.760 1.00 98.12 97 GLU A N 1
ATOM 728 C CA . GLU A 1 97 ? -8.919 14.175 21.080 1.00 98.12 97 GLU A CA 1
ATOM 729 C C . GLU A 1 97 ? -7.820 14.101 22.145 1.00 98.12 97 GLU A C 1
ATOM 731 O O . GLU A 1 97 ? -7.171 13.069 22.336 1.00 98.12 97 GLU A O 1
ATOM 736 N N . ASN A 1 98 ? -7.607 15.208 22.860 1.00 97.81 98 ASN A N 1
ATOM 737 C CA . ASN A 1 98 ? -6.717 15.230 24.013 1.00 97.81 98 ASN A CA 1
ATOM 738 C C . ASN A 1 98 ? -7.496 14.765 25.247 1.00 97.81 98 ASN A C 1
ATOM 740 O O . ASN A 1 98 ? -8.157 15.553 25.922 1.00 97.81 98 ASN A O 1
ATOM 744 N N . THR A 1 99 ? -7.408 13.473 25.552 1.00 94.88 99 THR A N 1
ATOM 745 C CA . THR A 1 99 ? -8.054 12.873 26.728 1.00 94.88 99 THR A CA 1
ATOM 746 C C . THR A 1 99 ? -7.305 13.164 28.032 1.00 94.88 99 THR A C 1
ATOM 748 O O . THR A 1 99 ? -7.829 12.876 29.111 1.00 94.88 99 THR A O 1
ATOM 751 N N . GLY A 1 100 ? -6.109 13.755 27.964 1.00 94.62 100 GLY A N 1
ATOM 752 C CA . GLY A 1 100 ? -5.295 14.121 29.116 1.00 94.62 100 GLY A CA 1
ATOM 753 C C . GLY A 1 100 ? -5.833 15.321 29.897 1.00 94.62 100 GLY A C 1
ATOM 754 O O . GLY A 1 100 ? -6.789 15.994 29.502 1.00 94.62 100 GLY A O 1
ATOM 755 N N . ASN A 1 101 ? -5.199 15.573 31.043 1.00 96.81 101 ASN A N 1
ATOM 756 C CA . ASN A 1 101 ? -5.461 16.747 31.881 1.00 96.81 101 ASN A CA 1
ATOM 757 C C . ASN A 1 101 ? -4.470 17.893 31.612 1.00 96.81 101 ASN A C 1
ATOM 759 O O . ASN A 1 101 ? -4.656 18.983 32.137 1.00 96.81 101 ASN A O 1
ATOM 763 N N . GLU A 1 102 ? -3.458 17.651 30.777 1.00 96.69 102 GLU A N 1
ATOM 764 C CA . GLU A 1 102 ? -2.426 18.618 30.404 1.00 96.69 102 GLU A CA 1
ATOM 765 C C . GLU A 1 102 ? -2.555 19.007 28.922 1.00 96.69 102 GLU A C 1
ATOM 767 O O . GLU A 1 102 ? -3.104 18.231 28.127 1.00 96.69 102 GLU A O 1
ATOM 772 N N . PRO A 1 103 ? -2.064 20.193 28.519 1.00 97.81 103 PRO A N 1
ATOM 773 C CA . PRO A 1 103 ? -1.968 20.556 27.111 1.00 97.81 103 PRO A CA 1
ATOM 774 C C . PRO A 1 103 ? -1.107 19.561 26.317 1.00 97.81 103 PRO A C 1
ATOM 776 O O . PRO A 1 103 ? -0.091 19.077 26.813 1.00 97.81 103 PRO A O 1
ATOM 779 N N . ASN A 1 104 ? -1.485 19.287 25.068 1.00 98.19 104 ASN A N 1
ATOM 780 C CA . ASN A 1 104 ? -0.754 18.383 24.176 1.00 98.19 104 ASN A CA 1
ATOM 781 C C . ASN A 1 104 ? -0.331 19.124 22.900 1.00 98.19 104 ASN A C 1
ATOM 783 O O . ASN A 1 104 ? -1.172 19.674 22.190 1.00 98.19 104 ASN A O 1
ATOM 787 N N . GLY A 1 105 ? 0.969 19.176 22.624 1.00 98.38 105 GLY A N 1
ATOM 788 C CA . GLY A 1 105 ? 1.512 19.757 21.402 1.00 98.38 105 GLY A CA 1
ATOM 789 C C . GLY A 1 105 ? 1.381 18.787 20.233 1.00 98.38 105 GLY A C 1
ATOM 790 O O . GLY A 1 105 ? 1.852 17.655 20.318 1.00 98.38 105 GLY A O 1
ATOM 791 N N . ILE A 1 106 ? 0.773 19.250 19.143 1.00 98.50 106 ILE A N 1
ATOM 792 C CA . ILE A 1 106 ? 0.577 18.494 17.906 1.00 98.50 106 ILE A CA 1
ATOM 793 C C . ILE A 1 106 ? 1.308 19.206 16.769 1.00 98.50 106 ILE A C 1
ATOM 795 O O . ILE A 1 106 ? 1.158 20.415 16.578 1.00 98.50 106 ILE A O 1
ATOM 799 N N . ALA A 1 107 ? 2.072 18.453 15.987 1.00 98.56 107 ALA A N 1
ATOM 800 C CA . ALA A 1 107 ? 2.668 18.907 14.738 1.00 98.56 107 ALA A CA 1
ATOM 801 C C . ALA A 1 107 ? 2.260 17.955 13.611 1.00 98.56 107 ALA A C 1
ATOM 803 O O . ALA A 1 107 ? 2.473 16.753 13.721 1.00 98.56 107 ALA A O 1
ATOM 804 N N . VAL A 1 108 ? 1.672 18.483 12.539 1.00 98.62 108 VAL A N 1
ATOM 805 C CA . VAL A 1 108 ? 1.294 17.711 11.347 1.00 98.62 108 VAL A CA 1
ATOM 806 C C . VAL A 1 108 ? 2.352 17.946 10.277 1.00 98.62 108 VAL A C 1
ATOM 808 O O . VAL A 1 108 ? 2.695 19.093 9.995 1.00 98.62 108 VAL A O 1
ATOM 811 N N . PHE A 1 109 ? 2.895 16.877 9.701 1.00 98.31 109 PHE A N 1
ATOM 812 C CA . PHE A 1 109 ? 4.024 16.919 8.762 1.00 98.31 109 PHE A CA 1
ATOM 813 C C . PHE A 1 109 ? 3.622 16.610 7.329 1.00 98.31 109 PHE A C 1
ATOM 815 O O . PHE A 1 109 ? 4.290 17.064 6.401 1.00 98.31 109 PHE A O 1
ATOM 822 N N . ARG A 1 110 ? 2.544 15.848 7.137 1.00 97.88 110 ARG A N 1
ATOM 823 C CA . ARG A 1 110 ? 2.079 15.470 5.808 1.00 97.88 110 ARG A CA 1
ATOM 824 C C . ARG A 1 110 ? 0.595 15.138 5.825 1.00 97.88 110 ARG A C 1
ATOM 826 O O . ARG A 1 110 ? 0.123 14.482 6.748 1.00 97.88 110 ARG A O 1
ATOM 833 N N . GLU A 1 111 ? -0.105 15.576 4.788 1.00 98.19 111 GLU A N 1
ATOM 834 C CA . GLU A 1 111 ? -1.517 15.292 4.537 1.00 98.19 111 GLU A CA 1
ATOM 835 C C . GLU A 1 111 ? -1.670 14.927 3.061 1.00 98.19 111 GLU A C 1
ATOM 837 O O . GLU A 1 111 ? -1.408 15.749 2.184 1.00 98.19 111 GLU A O 1
ATOM 842 N N . LEU A 1 112 ? -2.050 13.683 2.775 1.00 98.31 112 LEU A N 1
ATOM 843 C CA . LEU A 1 112 ? -2.222 13.176 1.414 1.00 98.31 112 LEU A CA 1
ATOM 844 C C . LEU A 1 112 ? -3.592 12.527 1.276 1.00 98.31 112 LEU A C 1
ATOM 846 O O . LEU A 1 112 ? -4.026 11.787 2.153 1.00 98.31 112 LEU A O 1
ATOM 850 N N . LYS A 1 113 ? -4.251 12.755 0.143 1.00 97.75 113 LYS A N 1
ATOM 851 C CA . LYS A 1 113 ? -5.500 12.085 -0.232 1.00 97.75 113 LYS A CA 1
ATOM 852 C C . LYS A 1 113 ? -5.446 11.637 -1.685 1.00 97.75 113 LYS A C 1
ATOM 854 O O . LYS A 1 113 ? -4.840 12.320 -2.522 1.00 97.75 113 LYS A O 1
ATOM 859 N N . SER A 1 114 ? -6.083 10.516 -1.991 1.00 96.81 114 SER A N 1
ATOM 860 C CA . SER A 1 114 ? -6.328 10.094 -3.364 1.00 96.81 114 SER A CA 1
ATOM 861 C C . SER A 1 114 ? -7.432 10.937 -4.003 1.00 96.81 114 SER A C 1
ATOM 863 O O . SER A 1 114 ? -8.136 11.706 -3.344 1.00 96.81 114 SER A O 1
ATOM 865 N N . ILE A 1 115 ? -7.623 10.774 -5.307 1.00 93.06 115 ILE A N 1
ATOM 866 C CA . ILE A 1 115 ? -8.930 11.042 -5.914 1.00 93.06 115 ILE A CA 1
ATOM 867 C C . ILE A 1 115 ? -9.982 10.064 -5.359 1.00 93.06 115 ILE A C 1
ATOM 869 O O . ILE A 1 115 ? -9.650 8.923 -5.033 1.00 93.06 115 ILE A O 1
ATOM 873 N N . ALA A 1 116 ? -11.240 10.501 -5.267 1.00 97.19 116 ALA A N 1
ATOM 874 C CA . ALA A 1 116 ? -12.365 9.600 -5.024 1.00 97.19 116 ALA A CA 1
ATOM 875 C C . ALA A 1 116 ? -12.787 8.969 -6.358 1.00 97.19 116 ALA A C 1
ATOM 877 O O . ALA A 1 116 ? -13.074 9.691 -7.316 1.00 97.19 116 ALA A O 1
ATOM 878 N N . THR A 1 117 ? -12.782 7.641 -6.455 1.00 97.12 117 THR A N 1
ATOM 879 C CA . THR A 1 117 ? -13.010 6.946 -7.733 1.00 97.12 117 THR A CA 1
ATOM 880 C C . THR A 1 117 ? -13.578 5.544 -7.535 1.00 97.12 117 THR A C 1
ATOM 882 O O . THR A 1 117 ? -13.270 4.875 -6.555 1.00 97.12 117 THR A O 1
ATOM 885 N N . SER A 1 118 ? -14.383 5.072 -8.488 1.00 95.69 118 SER A N 1
ATOM 886 C CA . SER A 1 118 ? -14.840 3.676 -8.544 1.00 95.69 118 SER A CA 1
ATOM 887 C C . SER A 1 118 ? -13.760 2.709 -9.060 1.00 95.69 118 SER A C 1
ATOM 889 O O . SER A 1 118 ? -13.963 1.500 -9.053 1.00 95.69 118 SER A O 1
ATOM 891 N N . ASP A 1 119 ? -12.626 3.220 -9.555 1.00 94.88 119 ASP A N 1
ATOM 892 C CA . ASP A 1 119 ? -11.443 2.418 -9.889 1.00 94.88 119 ASP A CA 1
ATOM 893 C C . ASP A 1 119 ? -10.517 2.336 -8.669 1.00 94.88 119 ASP A C 1
ATOM 895 O O . ASP A 1 119 ? -9.716 3.237 -8.402 1.00 94.88 119 ASP A O 1
ATOM 899 N N . TYR A 1 120 ? -10.641 1.248 -7.914 1.00 95.81 120 TYR A N 1
ATOM 900 C CA . TYR A 1 120 ? -9.963 1.103 -6.626 1.00 95.81 120 TYR A CA 1
ATOM 901 C C . TYR A 1 120 ? -8.439 1.010 -6.768 1.00 95.81 120 TYR A C 1
ATOM 903 O O . TYR A 1 120 ? -7.706 1.574 -5.949 1.00 95.81 120 TYR A O 1
ATOM 911 N N . PHE A 1 121 ? -7.954 0.404 -7.859 1.00 96.19 121 PHE A N 1
ATOM 912 C CA . PHE A 1 121 ? -6.530 0.400 -8.193 1.00 96.19 121 PHE A CA 1
ATOM 913 C C . PHE A 1 121 ? -6.025 1.811 -8.484 1.00 96.19 121 PHE A C 1
ATOM 915 O O . PHE A 1 121 ? -4.932 2.168 -8.050 1.00 96.19 121 PHE A O 1
ATOM 922 N N . ALA A 1 122 ? -6.809 2.648 -9.171 1.00 95.50 122 ALA A N 1
ATOM 923 C CA . ALA A 1 122 ? -6.413 4.031 -9.423 1.00 95.50 122 ALA A CA 1
ATOM 924 C C . ALA A 1 122 ? -6.291 4.860 -8.133 1.00 95.50 122 ALA A C 1
ATOM 926 O O . ALA A 1 122 ? -5.348 5.645 -8.024 1.00 95.50 122 ALA A O 1
ATOM 927 N N . ALA A 1 123 ? -7.189 4.682 -7.156 1.00 97.31 123 ALA A N 1
ATOM 928 C CA . ALA A 1 123 ? -7.105 5.399 -5.878 1.00 97.31 123 ALA A CA 1
ATOM 929 C C . ALA A 1 123 ? -5.874 4.966 -5.058 1.00 97.31 123 ALA A C 1
ATOM 931 O O . ALA A 1 123 ? -5.113 5.820 -4.593 1.00 97.31 123 ALA A O 1
ATOM 932 N N . GLY A 1 124 ? -5.632 3.653 -4.949 1.00 96.75 124 GLY A N 1
ATOM 933 C CA . GLY A 1 124 ? -4.449 3.105 -4.277 1.00 96.75 124 GLY A CA 1
ATOM 934 C C . GLY A 1 124 ? -3.136 3.531 -4.943 1.00 96.75 124 GLY A C 1
ATOM 935 O O . GLY A 1 124 ? -2.216 3.997 -4.264 1.00 96.75 124 GLY A O 1
ATOM 936 N N . ARG A 1 125 ? -3.070 3.455 -6.279 1.00 95.75 125 ARG A N 1
ATOM 937 C CA . ARG A 1 125 ? -1.921 3.900 -7.082 1.00 95.75 125 ARG A CA 1
ATOM 938 C C . ARG A 1 125 ? -1.640 5.390 -6.908 1.00 95.75 125 ARG A C 1
ATOM 940 O O . ARG A 1 125 ? -0.479 5.771 -6.768 1.00 95.75 125 ARG A O 1
ATOM 947 N N . ASP A 1 126 ? -2.677 6.229 -6.916 1.00 96.94 126 ASP A N 1
ATOM 948 C CA . ASP A 1 126 ? -2.541 7.680 -6.753 1.00 96.94 126 ASP A CA 1
ATOM 949 C C . ASP A 1 126 ? -1.956 8.050 -5.386 1.00 96.94 126 ASP A C 1
ATOM 951 O O . ASP A 1 126 ? -1.016 8.842 -5.320 1.00 96.94 126 ASP A O 1
ATOM 955 N N . LEU A 1 127 ? -2.445 7.438 -4.302 1.00 98.06 127 LEU A N 1
ATOM 956 C CA . LEU A 1 127 ? -1.899 7.685 -2.967 1.00 98.06 127 LEU A CA 1
ATOM 957 C C . LEU A 1 127 ? -0.459 7.166 -2.827 1.00 98.06 127 LEU A C 1
ATOM 959 O O . LEU A 1 127 ? 0.395 7.889 -2.321 1.00 98.06 127 LEU A O 1
ATOM 963 N N . SER A 1 128 ? -0.177 5.953 -3.319 1.00 97.12 128 SER A N 1
ATOM 964 C CA . SER A 1 128 ? 1.174 5.364 -3.332 1.00 97.12 128 SER A CA 1
ATOM 965 C C . SER A 1 128 ? 2.178 6.243 -4.092 1.00 97.12 128 SER A C 1
ATOM 967 O O . SER A 1 128 ? 3.289 6.471 -3.618 1.00 97.12 128 SER A O 1
ATOM 969 N N . ARG A 1 129 ? 1.778 6.817 -5.235 1.00 96.38 129 ARG A N 1
ATOM 970 C CA . ARG A 1 129 ? 2.593 7.788 -5.981 1.00 96.38 129 ARG A CA 1
ATOM 971 C C . ARG A 1 129 ? 2.843 9.063 -5.175 1.00 96.38 129 ARG A C 1
ATOM 973 O O . ARG A 1 129 ? 3.990 9.478 -5.037 1.00 96.38 129 ARG A O 1
ATOM 980 N N . LYS A 1 130 ? 1.782 9.676 -4.639 1.00 97.56 130 LYS A N 1
ATOM 981 C CA . LYS A 1 130 ? 1.872 10.929 -3.870 1.00 97.56 130 LYS A CA 1
ATOM 982 C C . LYS A 1 130 ? 2.773 10.795 -2.643 1.00 97.56 130 LYS A C 1
ATOM 984 O O . LYS A 1 130 ? 3.482 11.741 -2.324 1.00 97.56 130 LYS A O 1
ATOM 989 N N . GLU A 1 131 ? 2.766 9.638 -1.982 1.00 97.00 131 GLU A N 1
ATOM 990 C CA . GLU A 1 131 ? 3.631 9.350 -0.831 1.00 97.00 131 GLU A CA 1
ATOM 991 C C . GLU A 1 131 ? 5.123 9.441 -1.191 1.00 97.00 131 GLU A C 1
ATOM 993 O O . GLU A 1 131 ? 5.892 10.052 -0.448 1.00 97.00 131 GLU A O 1
ATOM 998 N N . LEU A 1 132 ? 5.503 8.929 -2.367 1.00 96.25 132 LEU A N 1
ATOM 999 C CA . LEU A 1 132 ? 6.878 8.968 -2.870 1.00 96.25 132 LEU A CA 1
ATOM 1000 C C . LEU A 1 132 ? 7.276 10.336 -3.439 1.00 96.25 132 LEU A C 1
ATOM 1002 O O . LEU A 1 132 ? 8.410 10.775 -3.254 1.00 96.25 132 LEU A O 1
ATOM 1006 N N . GLU A 1 133 ? 6.362 11.010 -4.139 1.00 94.94 133 GLU A N 1
ATOM 1007 C CA . GLU A 1 133 ? 6.604 12.337 -4.729 1.00 94.94 133 GLU A CA 1
ATOM 1008 C C . GLU A 1 133 ? 6.643 13.453 -3.677 1.00 94.94 133 GLU A C 1
ATOM 1010 O O . GLU A 1 133 ? 7.271 14.493 -3.887 1.00 94.94 133 GLU A O 1
ATOM 1015 N N . GLN A 1 134 ? 5.984 13.237 -2.538 1.00 94.94 134 GLN A N 1
ATOM 1016 C CA . GLN A 1 134 ? 5.937 14.155 -1.404 1.00 94.94 134 GLN A CA 1
ATOM 1017 C C . GLN A 1 134 ? 6.504 13.453 -0.163 1.00 94.94 134 GLN A C 1
ATOM 1019 O O . GLN A 1 134 ? 5.752 13.132 0.766 1.00 94.94 134 GLN A O 1
ATOM 1024 N N . PRO A 1 135 ? 7.822 13.172 -0.137 1.00 90.19 135 PRO A N 1
ATOM 1025 C CA . PRO A 1 135 ? 8.442 12.460 0.969 1.00 90.19 135 PRO A CA 1
ATOM 1026 C C . PRO A 1 135 ? 8.287 13.248 2.271 1.00 90.19 135 PRO A C 1
ATOM 1028 O O . PRO A 1 135 ? 8.270 14.482 2.276 1.00 90.19 135 PRO A O 1
ATOM 1031 N N . LEU A 1 136 ? 8.187 12.524 3.385 1.00 92.06 136 LEU A N 1
ATOM 1032 C CA . LEU A 1 136 ? 8.093 13.126 4.710 1.00 92.06 136 LEU A CA 1
ATOM 1033 C C . LEU A 1 136 ? 9.329 14.004 4.980 1.00 92.06 136 LEU A C 1
ATOM 1035 O O . LEU A 1 136 ? 10.461 13.604 4.704 1.00 92.06 136 LEU A O 1
ATOM 1039 N N . THR A 1 137 ? 9.116 15.208 5.514 1.00 91.12 137 THR A N 1
ATOM 1040 C CA . THR A 1 137 ? 10.198 16.147 5.853 1.00 91.12 137 THR A CA 1
ATOM 1041 C C . THR A 1 137 ? 10.178 16.475 7.340 1.00 91.12 137 THR A C 1
ATOM 1043 O O . THR A 1 137 ? 9.135 16.376 7.978 1.00 91.12 137 THR A O 1
ATOM 1046 N N . ASP A 1 138 ? 11.299 16.953 7.884 1.00 91.19 138 ASP A N 1
ATOM 1047 C CA . ASP A 1 138 ? 11.378 17.405 9.284 1.00 91.19 138 ASP A CA 1
ATOM 1048 C C . ASP A 1 138 ? 10.613 18.717 9.550 1.00 91.19 138 ASP A C 1
ATOM 1050 O O . ASP A 1 138 ? 10.549 19.195 10.684 1.00 91.19 138 ASP A O 1
ATOM 1054 N N . LYS A 1 139 ? 10.045 19.341 8.512 1.00 94.62 139 LYS A N 1
ATOM 1055 C CA . LYS A 1 139 ? 9.277 20.578 8.629 1.00 94.62 139 LYS A CA 1
ATOM 1056 C C . LYS A 1 139 ? 7.790 20.252 8.731 1.00 94.62 139 LYS A C 1
ATOM 1058 O O . LYS A 1 139 ? 7.214 19.692 7.803 1.00 94.62 139 LYS A O 1
ATOM 1063 N N . SER A 1 140 ? 7.155 20.673 9.824 1.00 96.62 140 SER A N 1
ATOM 1064 C CA . SER A 1 140 ? 5.702 20.565 9.956 1.00 96.62 140 SER A CA 1
ATOM 1065 C C . SER A 1 140 ? 4.979 21.478 8.955 1.00 96.62 140 SER A C 1
ATOM 1067 O O . SER A 1 140 ? 5.402 22.611 8.704 1.00 96.62 140 SER A O 1
ATOM 1069 N N . LEU A 1 141 ? 3.868 20.988 8.398 1.00 97.12 141 LEU A N 1
ATOM 1070 C CA . LEU A 1 141 ? 2.912 21.785 7.626 1.00 97.12 141 LEU A CA 1
ATOM 1071 C C . LEU A 1 141 ? 2.274 22.845 8.523 1.00 97.12 141 LEU A C 1
ATOM 1073 O O . LEU A 1 141 ? 2.199 24.017 8.161 1.00 97.12 141 LEU A O 1
ATOM 1077 N N . TYR A 1 142 ? 1.851 22.423 9.713 1.00 98.06 142 TYR A N 1
ATOM 1078 C CA . TYR A 1 142 ? 1.348 23.291 10.765 1.00 98.06 142 TYR A CA 1
ATOM 1079 C C . TYR A 1 142 ? 1.471 22.602 12.130 1.00 98.06 142 TYR A C 1
ATOM 1081 O O . TYR A 1 142 ? 1.658 21.387 12.232 1.00 98.06 142 TYR A O 1
ATOM 1089 N N . SER A 1 143 ? 1.391 23.386 13.201 1.00 98.19 143 SER A N 1
ATOM 1090 C CA . SER A 1 143 ? 1.397 22.886 14.575 1.00 98.19 143 SER A CA 1
ATOM 1091 C C . SER A 1 143 ? 0.472 23.711 15.458 1.00 98.19 143 SER A C 1
ATOM 1093 O O . SER A 1 143 ? 0.173 24.871 15.170 1.00 98.19 143 SER A O 1
ATOM 1095 N N . PHE A 1 144 ? -0.018 23.091 16.524 1.00 98.31 144 PHE A N 1
ATOM 1096 C CA . PHE A 1 144 ? -0.929 23.705 17.481 1.00 98.31 144 PHE A CA 1
ATOM 1097 C C . PHE A 1 144 ? -0.834 22.998 18.834 1.00 98.31 144 PHE A C 1
ATOM 1099 O O . PHE A 1 144 ? -0.298 21.896 18.948 1.00 98.31 144 PHE A O 1
ATOM 1106 N N . VAL A 1 145 ? -1.357 23.640 19.877 1.00 98.38 145 VAL A N 1
ATOM 1107 C CA . VAL A 1 145 ? -1.452 23.055 21.218 1.00 98.38 145 VAL A CA 1
ATOM 1108 C C . VAL A 1 145 ? -2.916 22.776 21.513 1.00 98.38 145 VAL A C 1
ATOM 1110 O O . VAL A 1 145 ? -3.737 23.690 21.505 1.00 98.38 145 VAL A O 1
ATOM 1113 N N . MET A 1 146 ? -3.240 21.516 21.780 1.00 98.06 146 MET A N 1
ATOM 1114 C CA . MET A 1 146 ? -4.568 21.093 22.205 1.00 98.06 146 MET A CA 1
ATOM 1115 C C . MET A 1 146 ? -4.740 21.316 23.709 1.00 98.06 146 MET A C 1
ATOM 1117 O O . MET A 1 146 ? -3.982 20.730 24.489 1.00 98.06 146 MET A O 1
ATOM 1121 N N . PRO A 1 147 ? -5.749 22.086 24.153 1.00 98.19 147 PRO A N 1
ATOM 1122 C CA . PRO A 1 147 ? -6.108 22.158 25.565 1.00 98.19 147 PRO A CA 1
ATOM 1123 C C . PRO A 1 147 ? -6.476 20.780 26.147 1.00 98.19 147 PRO A C 1
ATOM 1125 O O . PRO A 1 147 ? -6.839 19.869 25.391 1.00 98.19 147 PRO A O 1
ATOM 1128 N N . PRO A 1 148 ? -6.438 20.612 27.478 1.00 97.81 148 PRO A N 1
ATOM 1129 C CA . PRO A 1 148 ? -6.992 19.430 28.134 1.00 97.81 148 PRO A CA 1
ATOM 1130 C C . PRO A 1 148 ? -8.449 19.182 27.726 1.00 97.81 148 PRO A C 1
ATOM 1132 O O . PRO A 1 148 ? -9.222 20.132 27.596 1.00 97.81 148 PRO A O 1
ATOM 1135 N N . LYS A 1 149 ? -8.837 17.912 27.557 1.00 96.50 149 LYS A N 1
ATOM 1136 C CA . LYS A 1 149 ? -10.219 17.488 27.240 1.00 96.50 149 LYS A CA 1
ATOM 1137 C C . LYS A 1 149 ? -10.817 18.134 25.982 1.00 96.50 149 LYS A C 1
ATOM 1139 O O . LYS A 1 149 ? -12.032 18.299 25.887 1.00 96.50 149 LYS A O 1
ATOM 1144 N N . SER A 1 150 ? -9.977 18.512 25.023 1.00 97.38 150 SER A N 1
ATOM 1145 C CA . SER A 1 150 ? -10.402 19.161 23.779 1.00 97.38 150 SER A CA 1
ATOM 1146 C C . SER A 1 150 ? -10.391 18.204 22.588 1.00 97.38 150 SER A C 1
ATOM 1148 O O . SER A 1 150 ? -9.729 17.162 22.609 1.00 97.38 150 SER A O 1
ATOM 1150 N N . ARG A 1 151 ? -11.115 18.584 21.531 1.00 98.12 151 ARG A N 1
ATOM 1151 C CA . ARG A 1 151 ? -11.116 17.918 20.227 1.00 98.12 151 ARG A CA 1
ATOM 1152 C C . ARG A 1 151 ? -10.766 18.913 19.135 1.00 98.12 151 ARG A C 1
ATOM 1154 O O . ARG A 1 151 ? -11.210 20.056 19.191 1.00 98.12 151 ARG A O 1
ATOM 1161 N N . GLN A 1 152 ? -10.004 18.467 18.147 1.00 97.81 152 GLN A N 1
ATOM 1162 C CA . GLN A 1 152 ? -9.581 19.285 17.019 1.00 97.81 152 GLN A CA 1
ATOM 1163 C C . GLN A 1 152 ? -9.661 18.472 15.727 1.00 97.81 152 GLN A C 1
ATOM 1165 O O . GLN A 1 152 ? -9.189 17.338 15.669 1.00 97.81 152 GLN A O 1
ATOM 1170 N N . LEU A 1 153 ? -10.239 19.070 14.688 1.00 98.12 153 LEU A N 1
ATOM 1171 C CA . LEU A 1 153 ? -10.194 18.541 13.327 1.00 98.12 153 LEU A CA 1
ATOM 1172 C C . LEU A 1 153 ? -8.805 18.784 12.720 1.00 98.12 153 LEU A C 1
ATOM 1174 O O . LEU A 1 153 ? -8.274 19.894 12.813 1.00 98.12 153 LEU A O 1
ATOM 1178 N N . VAL A 1 154 ? -8.246 17.763 12.077 1.00 98.19 154 VAL A N 1
ATOM 1179 C CA . VAL A 1 154 ? -7.039 17.861 11.241 1.00 98.19 154 VAL A CA 1
ATOM 1180 C C . VAL A 1 154 ? -7.367 17.469 9.805 1.00 98.19 154 VAL A C 1
ATOM 1182 O O . VAL A 1 154 ? -8.411 16.863 9.563 1.00 98.19 154 VAL A O 1
ATOM 1185 N N . PHE A 1 155 ? -6.509 17.844 8.855 1.00 98.00 155 PHE A N 1
ATOM 1186 C CA . PHE A 1 155 ? -6.749 17.649 7.429 1.00 98.00 155 PHE A CA 1
ATOM 1187 C C . PHE A 1 155 ? -8.075 18.268 6.959 1.00 98.00 155 PHE A C 1
ATOM 1189 O O . PHE A 1 155 ? -8.960 17.611 6.415 1.00 98.00 155 PHE A O 1
ATOM 1196 N N . THR A 1 156 ? -8.225 19.576 7.187 1.00 96.88 156 THR A N 1
ATOM 1197 C CA . THR A 1 156 ? -9.478 20.327 6.969 1.00 96.88 156 THR A CA 1
ATOM 1198 C C . THR A 1 156 ? -9.958 20.339 5.517 1.00 96.88 156 THR A C 1
ATOM 1200 O O . THR A 1 156 ? -11.141 20.544 5.257 1.00 96.88 156 THR A O 1
ATOM 1203 N N . ASP A 1 157 ? -9.068 20.079 4.562 1.00 97.00 157 ASP A N 1
ATOM 1204 C CA . ASP A 1 157 ? -9.398 19.885 3.149 1.00 97.00 157 ASP A CA 1
ATOM 1205 C C . ASP A 1 157 ? -10.367 18.696 2.923 1.00 97.00 157 ASP A C 1
ATOM 1207 O O . ASP A 1 157 ? -11.166 18.693 1.980 1.00 97.00 157 ASP A O 1
ATOM 1211 N N . LEU A 1 158 ? -10.399 17.717 3.837 1.00 97.81 158 LEU A N 1
ATOM 1212 C CA . LEU A 1 158 ? -11.370 16.621 3.796 1.00 97.81 158 LEU A CA 1
ATOM 1213 C C . LEU A 1 158 ? -12.824 17.088 3.998 1.00 97.81 158 LEU A C 1
ATOM 1215 O O . LEU A 1 158 ? -13.732 16.459 3.459 1.00 97.81 158 LEU A O 1
ATOM 1219 N N . GLU A 1 159 ? -13.063 18.236 4.652 1.00 96.94 159 GLU A N 1
ATOM 1220 C CA . GLU A 1 159 ? -14.417 18.799 4.830 1.00 96.94 159 GLU A CA 1
ATOM 1221 C C . GLU A 1 159 ? -15.131 19.089 3.508 1.00 96.94 159 GLU A C 1
ATOM 1223 O O . GLU A 1 159 ? -16.359 19.057 3.431 1.00 96.94 159 GLU A O 1
ATOM 1228 N N . HIS A 1 160 ? -14.346 19.372 2.471 1.00 95.94 160 HIS A N 1
ATOM 1229 C CA . HIS A 1 160 ? -14.816 19.786 1.154 1.00 95.94 160 HIS A CA 1
ATOM 1230 C C . HIS A 1 160 ? -14.564 18.707 0.094 1.00 95.94 160 HIS A C 1
ATOM 1232 O O . HIS A 1 160 ? -14.603 18.992 -1.102 1.00 95.94 160 HIS A O 1
ATOM 1238 N N . SER A 1 161 ? -14.290 17.474 0.528 1.00 97.25 161 SER A N 1
ATOM 1239 C CA . SER A 1 161 ? -13.958 16.341 -0.335 1.00 97.25 161 SER A CA 1
ATOM 1240 C C . SER A 1 161 ? -15.114 15.336 -0.359 1.00 97.25 161 SER A C 1
ATOM 1242 O O . SER A 1 161 ? -15.093 14.377 0.414 1.00 97.25 161 SER A O 1
ATOM 1244 N N . PRO A 1 162 ? -16.144 15.543 -1.204 1.00 97.75 162 PRO A N 1
ATOM 1245 C CA . PRO A 1 162 ? -17.248 14.602 -1.306 1.00 97.75 162 PRO A CA 1
ATOM 1246 C C . PRO A 1 162 ? -16.774 13.286 -1.921 1.00 97.75 162 PRO A C 1
ATOM 1248 O O . PRO A 1 162 ? -16.074 13.269 -2.934 1.00 97.75 162 PRO A O 1
ATOM 1251 N N . ILE A 1 163 ? -17.219 12.187 -1.329 1.00 98.50 163 ILE A N 1
ATOM 1252 C CA . ILE A 1 163 ? -16.986 10.821 -1.784 1.00 98.50 163 ILE A CA 1
ATOM 1253 C C . ILE A 1 163 ? -18.319 10.334 -2.346 1.00 98.50 163 ILE A C 1
ATOM 1255 O O . ILE A 1 163 ? -19.250 10.108 -1.569 1.00 98.50 163 ILE A O 1
ATOM 1259 N N . PRO A 1 164 ? -18.474 10.240 -3.678 1.00 98.25 164 PRO A N 1
ATOM 1260 C CA . PRO A 1 164 ? -19.691 9.720 -4.287 1.00 98.25 164 PRO A CA 1
ATOM 1261 C C . PRO A 1 164 ? -19.960 8.276 -3.866 1.00 98.25 164 PRO A C 1
ATOM 1263 O O . PRO A 1 164 ? -19.051 7.569 -3.435 1.00 98.25 164 PRO A O 1
ATOM 1266 N N . LYS A 1 165 ? -21.204 7.831 -4.041 1.00 97.81 165 LYS A N 1
ATOM 1267 C CA . LYS A 1 165 ? -21.552 6.422 -3.887 1.00 97.81 165 LYS A CA 1
ATOM 1268 C C . LYS A 1 165 ? -20.643 5.535 -4.759 1.00 97.81 165 LYS A C 1
ATOM 1270 O O . LYS A 1 165 ? -20.319 5.900 -5.889 1.00 97.81 165 LYS A O 1
ATOM 1275 N N . ASP A 1 166 ? -20.262 4.384 -4.216 1.00 97.38 166 ASP A N 1
ATOM 1276 C CA . ASP A 1 166 ? -19.407 3.338 -4.786 1.00 97.38 166 ASP A CA 1
ATOM 1277 C C . ASP A 1 166 ? -17.959 3.784 -5.077 1.00 97.38 166 ASP A C 1
ATOM 1279 O O . ASP A 1 166 ? -17.160 3.014 -5.618 1.00 97.38 166 ASP A O 1
ATOM 1283 N N . ALA A 1 167 ? -17.590 5.015 -4.703 1.00 98.44 167 ALA A N 1
ATOM 1284 C CA . ALA A 1 167 ? -16.237 5.524 -4.848 1.00 98.44 167 ALA A CA 1
ATOM 1285 C C . ALA A 1 167 ? -15.385 5.171 -3.624 1.00 98.44 167 ALA A C 1
ATOM 1287 O O . ALA A 1 167 ? -15.784 5.397 -2.480 1.00 98.44 167 ALA A O 1
ATOM 1288 N N . LEU A 1 168 ? -14.180 4.681 -3.894 1.00 98.56 168 LEU A N 1
ATOM 1289 C CA . LEU A 1 168 ? -13.117 4.521 -2.918 1.00 98.56 168 LEU A CA 1
ATOM 1290 C C . LEU A 1 168 ? -12.397 5.850 -2.699 1.00 98.56 168 LEU A C 1
ATOM 1292 O O . LEU A 1 168 ? -12.095 6.572 -3.655 1.00 98.56 168 LEU A O 1
ATOM 1296 N N . PHE A 1 169 ? -12.054 6.127 -1.446 1.00 98.31 169 PHE A N 1
ATOM 1297 C CA . PHE A 1 169 ? -11.247 7.268 -1.051 1.00 98.31 169 PHE A CA 1
ATOM 1298 C C . PHE A 1 169 ? -10.246 6.875 0.040 1.00 98.31 169 PHE A C 1
ATOM 1300 O O . PHE A 1 169 ? -10.601 6.236 1.031 1.00 98.31 169 PHE A O 1
ATOM 1307 N N . THR A 1 170 ? -8.980 7.255 -0.141 1.00 98.69 170 THR A N 1
ATOM 1308 C CA . THR A 1 170 ? -7.888 6.870 0.761 1.00 98.69 170 THR A CA 1
ATOM 1309 C C . THR A 1 170 ? -6.922 8.024 1.015 1.00 98.69 170 THR A C 1
ATOM 1311 O O . THR A 1 170 ? -6.808 8.942 0.200 1.00 98.69 170 THR A O 1
ATOM 1314 N N . GLY A 1 171 ? -6.223 8.010 2.149 1.00 98.50 171 GLY A N 1
ATOM 1315 C CA . GLY A 1 171 ? -5.277 9.062 2.497 1.00 98.50 171 GLY A CA 1
ATOM 1316 C C . GLY A 1 171 ? -4.407 8.767 3.712 1.00 98.50 171 GLY A C 1
ATOM 1317 O O . GLY A 1 171 ? -4.563 7.752 4.389 1.00 98.50 171 GLY A O 1
ATOM 1318 N N . ILE A 1 172 ? -3.467 9.683 3.951 1.00 98.56 172 ILE A N 1
ATOM 1319 C CA . ILE A 1 172 ? -2.446 9.632 4.999 1.00 98.56 172 ILE A CA 1
ATOM 1320 C C . ILE A 1 172 ? -2.413 10.966 5.743 1.00 98.56 172 ILE A C 1
ATOM 1322 O O . ILE A 1 172 ? -2.420 12.027 5.116 1.00 98.56 172 ILE A O 1
ATOM 1326 N N . VAL A 1 173 ? -2.288 10.904 7.067 1.00 98.62 173 VAL A N 1
ATOM 1327 C CA . VAL A 1 173 ? -1.845 12.027 7.901 1.00 98.62 173 VAL A CA 1
ATOM 1328 C C . VAL A 1 173 ? -0.651 11.574 8.730 1.00 98.62 173 VAL A C 1
ATOM 1330 O O . VAL A 1 173 ? -0.798 10.695 9.575 1.00 98.62 173 VAL A O 1
ATOM 1333 N N . ASP A 1 174 ? 0.516 12.175 8.507 1.00 98.56 174 ASP A N 1
ATOM 1334 C CA . ASP A 1 174 ? 1.698 11.976 9.350 1.00 98.56 174 ASP A CA 1
ATOM 1335 C C . ASP A 1 174 ? 1.788 13.117 10.370 1.00 98.56 174 ASP A C 1
ATOM 1337 O O . ASP A 1 174 ? 1.772 14.301 10.010 1.00 98.56 174 ASP A O 1
ATOM 1341 N N . LEU A 1 175 ? 1.882 12.773 11.652 1.00 98.38 175 LEU A N 1
ATOM 1342 C CA . LEU A 1 175 ? 1.868 13.727 12.756 1.00 98.38 175 LEU A CA 1
ATOM 1343 C C . LEU A 1 175 ? 2.797 13.304 13.899 1.00 98.38 175 LEU A C 1
ATOM 1345 O O . LEU A 1 175 ? 3.185 12.146 14.030 1.00 98.38 175 LEU A O 1
ATOM 1349 N N . GLN A 1 176 ? 3.136 14.260 14.757 1.00 98.31 176 GLN A N 1
ATOM 1350 C CA . GLN A 1 176 ? 3.850 14.030 16.004 1.00 98.31 176 GLN A CA 1
ATOM 1351 C C . GLN A 1 176 ? 3.107 14.679 17.164 1.00 98.31 176 GLN A C 1
ATOM 1353 O O . GLN A 1 176 ? 2.653 15.822 17.064 1.00 98.31 176 GLN A O 1
ATOM 1358 N N . THR A 1 177 ? 3.039 13.963 18.281 1.00 98.06 177 THR A N 1
ATOM 1359 C CA . THR A 1 177 ? 2.427 14.433 19.523 1.00 98.06 177 THR A CA 1
ATOM 1360 C C . THR A 1 177 ? 3.442 14.479 20.660 1.00 98.06 177 THR A C 1
ATOM 1362 O O . THR A 1 177 ? 4.373 13.672 20.709 1.00 98.06 177 THR A O 1
ATOM 1365 N N . SER A 1 178 ? 3.283 15.423 21.593 1.00 97.56 178 SER A N 1
ATOM 1366 C CA . SER A 1 178 ? 4.114 15.478 22.808 1.00 97.56 178 SER A CA 1
ATOM 1367 C C . SER A 1 178 ? 3.635 14.523 23.907 1.00 97.56 178 SER A C 1
ATOM 1369 O O . SER A 1 178 ? 4.397 14.192 24.811 1.00 97.56 178 SER A O 1
ATOM 1371 N N . ALA A 1 179 ? 2.366 14.119 23.850 1.00 96.94 179 ALA A N 1
ATOM 1372 C CA . ALA A 1 179 ? 1.728 13.159 24.745 1.00 96.94 179 ALA A CA 1
ATOM 1373 C C . ALA A 1 179 ? 0.702 12.313 23.960 1.00 96.94 179 ALA A C 1
ATOM 1375 O O . ALA A 1 179 ? 0.346 12.687 22.835 1.00 96.94 179 ALA A O 1
ATOM 1376 N N . PRO A 1 180 ? 0.179 11.203 24.518 1.00 97.31 180 PRO A N 1
ATOM 1377 C CA . PRO A 1 180 ? -0.848 10.411 23.847 1.00 97.31 180 PRO A CA 1
ATOM 1378 C C . PRO A 1 180 ? -2.060 11.259 23.430 1.00 97.31 180 PRO A C 1
ATOM 1380 O O . PRO A 1 180 ? -2.625 11.991 24.244 1.00 97.31 180 PRO A O 1
ATOM 1383 N N . VAL A 1 181 ? -2.458 11.162 22.162 1.00 97.94 181 VAL A N 1
ATOM 1384 C CA . VAL A 1 181 ? -3.694 11.741 21.618 1.00 97.94 181 VAL A CA 1
ATOM 1385 C C . VAL A 1 181 ? -4.560 10.615 21.072 1.00 97.94 181 VAL A C 1
ATOM 1387 O O . VAL A 1 181 ? -4.041 9.669 20.485 1.00 97.94 181 VAL A O 1
ATOM 1390 N N . PHE A 1 182 ? -5.872 10.702 21.252 1.00 98.06 182 PHE A N 1
ATOM 1391 C CA . PHE A 1 182 ? -6.796 9.734 20.676 1.00 98.06 182 PHE A CA 1
ATOM 1392 C C . PHE A 1 182 ? -7.275 10.252 19.319 1.00 98.06 182 PHE A C 1
ATOM 1394 O O . PHE A 1 182 ? -7.906 11.304 19.249 1.00 98.06 182 PHE A O 1
ATOM 1401 N N . ALA A 1 183 ? -6.937 9.565 18.235 1.00 98.50 183 ALA A N 1
ATOM 1402 C CA . ALA A 1 183 ? -7.344 9.927 16.884 1.00 98.50 183 ALA A CA 1
ATOM 1403 C C . ALA A 1 183 ? -8.572 9.115 16.468 1.00 98.50 183 ALA A C 1
ATOM 1405 O O . ALA A 1 183 ? -8.661 7.928 16.764 1.00 98.50 183 ALA A O 1
ATOM 1406 N N . ARG A 1 184 ? -9.517 9.752 15.774 1.00 98.19 184 ARG A N 1
ATOM 1407 C CA . ARG A 1 184 ? -10.771 9.153 15.315 1.00 98.19 184 ARG A CA 1
ATOM 1408 C C . ARG A 1 184 ? -11.003 9.492 13.847 1.00 98.19 184 ARG A C 1
ATOM 1410 O O . ARG A 1 184 ? -11.083 10.667 13.501 1.00 98.19 184 ARG A O 1
ATOM 1417 N N . VAL A 1 185 ? -11.148 8.469 13.012 1.00 98.81 185 VAL A N 1
ATOM 1418 C CA . VAL A 1 185 ? -11.512 8.575 11.594 1.00 98.81 185 VAL A CA 1
ATOM 1419 C C . VAL A 1 185 ? -13.000 8.280 11.460 1.00 98.81 185 VAL A C 1
ATOM 1421 O O . VAL A 1 185 ? -13.488 7.269 11.965 1.00 98.81 185 VAL A O 1
ATOM 1424 N N . MET A 1 186 ? -13.738 9.168 10.804 1.00 98.69 186 MET A N 1
ATOM 1425 C CA . MET A 1 186 ? -15.186 9.058 10.630 1.00 98.69 186 MET A CA 1
ATOM 1426 C C . MET A 1 186 ? -15.554 9.270 9.169 1.00 98.69 186 MET A C 1
ATOM 1428 O O . MET A 1 186 ? -14.920 10.086 8.505 1.00 98.69 186 MET A O 1
ATOM 1432 N N . MET A 1 187 ? -16.607 8.603 8.700 1.00 98.69 187 MET A N 1
ATOM 1433 C CA . MET A 1 187 ? -17.280 8.951 7.449 1.00 98.69 187 MET A CA 1
ATOM 1434 C C . MET A 1 187 ? -18.682 9.454 7.774 1.00 98.69 187 MET A C 1
ATOM 1436 O O . MET A 1 187 ? -19.485 8.719 8.347 1.00 98.69 187 MET A O 1
ATOM 1440 N N . ILE A 1 188 ? -18.967 10.714 7.449 1.00 98.25 188 ILE A N 1
ATOM 1441 C CA . ILE A 1 188 ? -20.212 11.395 7.834 1.00 98.25 188 ILE A CA 1
ATOM 1442 C C . ILE A 1 188 ? -20.813 12.181 6.659 1.00 98.25 188 ILE A C 1
ATOM 1444 O O . ILE A 1 188 ? -20.085 12.527 5.723 1.00 98.25 188 ILE A O 1
ATOM 1448 N N . PRO A 1 189 ? -22.128 12.469 6.677 1.00 97.62 189 PRO A N 1
ATOM 1449 C CA . PRO A 1 189 ? -22.765 13.283 5.648 1.00 97.62 189 PRO A CA 1
ATOM 1450 C C . PRO A 1 189 ? -22.099 14.655 5.475 1.00 97.62 189 PRO A C 1
ATOM 1452 O O . PRO A 1 189 ? -21.644 15.271 6.443 1.00 97.62 189 PRO A O 1
ATOM 1455 N N . MET A 1 190 ? -22.102 15.177 4.244 1.00 97.69 190 MET A N 1
ATOM 1456 C CA . MET A 1 190 ? -21.457 16.458 3.906 1.00 97.69 190 MET A CA 1
ATOM 1457 C C . MET A 1 190 ? -21.957 17.647 4.738 1.00 97.69 190 MET A C 1
ATOM 1459 O O . MET A 1 190 ? -21.190 18.565 5.025 1.00 97.69 190 MET A O 1
ATOM 1463 N N . ASN A 1 191 ? -23.236 17.635 5.123 1.00 95.88 191 ASN A N 1
ATOM 1464 C CA . ASN A 1 191 ? -23.904 18.730 5.827 1.00 95.88 191 ASN A CA 1
ATOM 1465 C C . ASN A 1 191 ? -23.692 18.724 7.349 1.00 95.88 191 ASN A C 1
ATOM 1467 O O . ASN A 1 191 ? -24.115 19.670 8.011 1.00 95.88 191 ASN A O 1
ATOM 1471 N N . LEU A 1 192 ? -23.070 17.686 7.914 1.00 96.94 192 LEU A N 1
ATOM 1472 C CA . LEU A 1 192 ? -22.793 17.633 9.345 1.00 96.94 192 LEU A CA 1
ATOM 1473 C C . LEU A 1 192 ? -21.469 18.318 9.692 1.00 96.94 192 LEU A C 1
ATOM 1475 O O . LEU A 1 192 ? -20.493 18.262 8.939 1.00 96.94 192 LEU A O 1
ATOM 1479 N N . ASN A 1 193 ? -21.422 18.938 10.872 1.00 97.44 193 ASN A N 1
ATOM 1480 C CA . ASN A 1 193 ? -20.182 19.451 11.443 1.00 97.44 193 ASN A CA 1
ATOM 1481 C C . ASN A 1 193 ? -19.367 18.297 12.043 1.00 97.44 193 ASN A C 1
ATOM 1483 O O . ASN A 1 193 ? -19.863 17.559 12.895 1.00 97.44 193 ASN A O 1
ATOM 1487 N N . SER A 1 194 ? -18.110 18.155 11.632 1.00 97.75 194 SER A N 1
ATOM 1488 C CA . SER A 1 194 ? -17.265 17.024 12.028 1.00 97.75 194 SER A CA 1
ATOM 1489 C C . SER A 1 194 ? -16.906 16.990 13.512 1.00 97.75 194 SER A C 1
ATOM 1491 O O . SER A 1 194 ? -16.901 15.917 14.116 1.00 97.75 194 SER A O 1
ATOM 1493 N N . ILE A 1 195 ? -16.648 18.145 14.132 1.00 97.19 195 ILE A N 1
ATOM 1494 C CA . ILE A 1 195 ? -16.322 18.208 15.562 1.00 97.19 195 ILE A CA 1
ATOM 1495 C C . ILE A 1 195 ? -17.564 17.868 16.388 1.00 97.19 195 ILE A C 1
ATOM 1497 O O . ILE A 1 195 ? -17.485 17.011 17.265 1.00 97.19 195 ILE A O 1
ATOM 1501 N N . GLU A 1 196 ? -18.717 18.468 16.086 1.00 97.25 196 GLU A N 1
ATOM 1502 C CA . GLU A 1 196 ? -19.971 18.182 16.798 1.00 97.25 196 GLU A CA 1
ATOM 1503 C C . GLU A 1 196 ? -20.407 16.724 16.625 1.00 97.25 196 GLU A C 1
ATOM 1505 O O . GLU A 1 196 ? -20.775 16.068 17.599 1.00 97.25 196 GLU A O 1
ATOM 1510 N N . SER A 1 197 ? -20.305 16.189 15.405 1.00 97.44 197 SER A N 1
ATOM 1511 C CA . SER A 1 197 ? -20.668 14.799 15.101 1.00 97.44 197 SER A CA 1
ATOM 1512 C C . SER A 1 197 ? -19.857 13.807 15.922 1.00 97.44 197 SER A C 1
ATOM 1514 O O . SER A 1 197 ? -20.404 12.825 16.419 1.00 97.44 197 SER A O 1
ATOM 1516 N N . SER A 1 198 ? -18.571 14.095 16.149 1.00 96.94 198 SER A N 1
ATOM 1517 C CA . SER A 1 198 ? -17.666 13.208 16.885 1.00 96.94 198 SER A CA 1
ATOM 1518 C C . SER A 1 198 ? -18.149 12.836 18.292 1.00 96.94 198 SER A C 1
ATOM 1520 O O . SER A 1 198 ? -17.673 11.851 18.859 1.00 96.94 198 SER A O 1
ATOM 1522 N N . TYR A 1 199 ? -19.044 13.623 18.901 1.00 96.25 199 TYR A N 1
ATOM 1523 C CA . TYR A 1 199 ? -19.566 13.367 20.246 1.00 96.25 199 TYR A CA 1
ATOM 1524 C C . TYR A 1 199 ? -20.632 12.271 20.299 1.00 96.25 199 TYR A C 1
ATOM 1526 O O . TYR A 1 199 ? -20.834 11.699 21.367 1.00 96.25 199 TYR A O 1
ATOM 1534 N N . TRP A 1 200 ? -21.318 11.992 19.190 1.00 95.69 200 TRP A N 1
ATOM 1535 C CA . TRP A 1 200 ? -22.520 11.155 19.200 1.00 95.69 200 TRP A CA 1
ATOM 1536 C C . TRP A 1 200 ? -22.616 10.152 18.048 1.00 95.69 200 TRP A C 1
ATOM 1538 O O . TRP A 1 200 ? -23.459 9.259 18.117 1.00 95.69 200 TRP A O 1
ATOM 1548 N N . VAL A 1 201 ? -21.788 10.252 17.001 1.00 96.44 201 VAL A N 1
ATOM 1549 C CA . VAL A 1 201 ? -21.779 9.228 15.945 1.00 96.44 201 VAL A CA 1
ATOM 1550 C C . VAL A 1 201 ? -21.319 7.880 16.503 1.00 96.44 201 VAL A C 1
ATOM 1552 O O . VAL A 1 201 ? -20.379 7.797 17.293 1.00 96.44 201 VAL A O 1
ATOM 1555 N N . ASN A 1 202 ? -21.995 6.814 16.081 1.00 95.88 202 ASN A N 1
ATOM 1556 C CA . ASN A 1 202 ? -21.716 5.468 16.566 1.00 95.88 202 ASN A CA 1
ATOM 1557 C C . ASN A 1 202 ? -20.426 4.906 15.961 1.00 95.88 202 ASN A C 1
ATOM 1559 O O . ASN A 1 202 ? -20.075 5.208 14.818 1.00 95.88 202 ASN A O 1
ATOM 1563 N N . ASN A 1 203 ? -19.768 4.024 16.712 1.00 96.69 203 ASN A N 1
ATOM 1564 C CA . ASN A 1 203 ? -18.707 3.184 16.170 1.00 96.69 203 ASN A CA 1
ATOM 1565 C C . ASN A 1 203 ? -19.310 2.146 15.230 1.00 96.69 203 ASN A C 1
ATOM 1567 O O . ASN A 1 203 ? -20.225 1.418 15.622 1.00 96.69 203 ASN A O 1
ATOM 1571 N N . LEU A 1 204 ? -18.799 2.076 14.003 1.00 96.75 204 LEU A N 1
ATOM 1572 C CA . LEU A 1 204 ? -19.220 1.053 13.061 1.00 96.75 204 LEU A CA 1
ATOM 1573 C C . LEU A 1 204 ? -18.543 -0.285 13.398 1.00 96.75 204 LEU A C 1
ATOM 1575 O O . LEU A 1 204 ? -17.386 -0.302 13.844 1.00 96.75 204 LEU A O 1
ATOM 1579 N N . PRO A 1 205 ? -19.251 -1.416 13.225 1.00 94.38 205 PRO A N 1
ATOM 1580 C CA . PRO A 1 205 ? -18.675 -2.731 13.458 1.00 94.38 205 PRO A CA 1
ATOM 1581 C C . PRO A 1 205 ? -17.522 -2.981 12.486 1.00 94.38 205 PRO A C 1
ATOM 1583 O O . PRO A 1 205 ? -17.573 -2.570 11.329 1.00 94.38 205 PRO A O 1
ATOM 1586 N N . ILE A 1 206 ? -16.490 -3.670 12.966 1.00 94.75 206 ILE A N 1
ATOM 1587 C CA . ILE A 1 206 ? -15.419 -4.161 12.103 1.00 94.75 206 ILE A CA 1
ATOM 1588 C C . ILE A 1 206 ? -15.985 -5.221 11.148 1.00 94.75 206 ILE A C 1
ATOM 1590 O O . ILE A 1 206 ? -16.833 -6.025 11.546 1.00 94.75 206 ILE A O 1
ATOM 1594 N N . ASP A 1 207 ? -15.538 -5.225 9.895 1.00 93.69 207 ASP A N 1
ATOM 1595 C CA . ASP A 1 207 ? -15.920 -6.259 8.934 1.00 93.69 207 ASP A CA 1
ATOM 1596 C C . ASP A 1 207 ? -15.166 -7.585 9.179 1.00 93.69 207 ASP A C 1
ATOM 1598 O O . ASP A 1 207 ? -14.450 -7.771 10.167 1.00 93.69 207 ASP A O 1
ATOM 1602 N N . HIS A 1 208 ? -15.365 -8.549 8.281 1.00 92.62 208 HIS A N 1
ATOM 1603 C CA . HIS A 1 208 ? -14.754 -9.874 8.362 1.00 92.62 208 HIS A CA 1
ATOM 1604 C C . HIS A 1 208 ? -13.262 -9.898 7.983 1.00 92.62 208 HIS A C 1
ATOM 1606 O O . HIS A 1 208 ? -12.589 -10.873 8.318 1.00 92.62 208 HIS A O 1
ATOM 1612 N N . VAL A 1 209 ? -12.750 -8.864 7.304 1.00 91.50 209 VAL A N 1
ATOM 1613 C CA . VAL A 1 209 ? -11.338 -8.741 6.904 1.00 91.50 209 VAL A CA 1
ATOM 1614 C C . VAL A 1 209 ? -10.498 -8.235 8.081 1.00 91.50 209 VAL A C 1
ATOM 1616 O O . VAL A 1 209 ? -9.375 -8.696 8.281 1.00 91.50 209 VAL A O 1
ATOM 1619 N N . ARG A 1 210 ? -11.083 -7.378 8.931 1.00 95.12 210 ARG A N 1
ATOM 1620 C CA . ARG A 1 210 ? -10.505 -6.892 10.198 1.00 95.12 210 ARG A CA 1
ATOM 1621 C C . ARG A 1 210 ? -9.204 -6.083 10.048 1.00 95.12 210 ARG A C 1
ATOM 1623 O O . ARG A 1 210 ? -8.319 -6.162 10.902 1.00 95.12 210 ARG A O 1
ATOM 1630 N N . LEU A 1 211 ? -9.117 -5.250 9.012 1.00 95.50 211 LEU A N 1
ATOM 1631 C CA . LEU A 1 211 ? -8.048 -4.275 8.745 1.00 95.50 211 LEU A CA 1
ATOM 1632 C C . LEU A 1 211 ? -8.323 -2.930 9.441 1.00 95.50 211 LEU A C 1
ATOM 1634 O O . LEU A 1 211 ? -8.393 -1.858 8.850 1.00 95.50 211 LEU A O 1
ATOM 1638 N N . ARG A 1 212 ? -8.489 -2.963 10.759 1.00 97.12 212 ARG A N 1
ATOM 1639 C CA . ARG A 1 212 ? -8.633 -1.755 11.577 1.00 97.12 212 ARG A CA 1
ATOM 1640 C C . ARG A 1 212 ? -7.874 -1.912 12.874 1.00 97.12 212 ARG A C 1
ATOM 1642 O O . ARG A 1 212 ? -8.047 -2.918 13.548 1.00 97.12 212 ARG A O 1
ATOM 1649 N N . GLY A 1 213 ? -7.125 -0.888 13.268 1.00 97.62 213 GLY A N 1
ATOM 1650 C CA . GLY A 1 213 ? -6.548 -0.820 14.606 1.00 97.62 213 GLY A CA 1
ATOM 1651 C C . GLY A 1 213 ? -5.314 0.061 14.710 1.00 97.62 213 GLY A C 1
ATOM 1652 O O . GLY A 1 213 ? -4.929 0.753 13.766 1.00 97.62 213 GLY A O 1
ATOM 1653 N N . THR A 1 214 ? -4.694 0.004 15.883 1.00 98.44 214 THR A N 1
ATOM 1654 C CA . THR A 1 214 ? -3.434 0.668 16.210 1.00 98.44 214 THR A CA 1
ATOM 1655 C C . THR A 1 214 ? -2.300 -0.354 16.157 1.00 98.44 214 THR A C 1
ATOM 1657 O O . THR A 1 214 ? -2.317 -1.362 16.868 1.00 98.44 214 THR A O 1
ATOM 1660 N N . PHE A 1 215 ? -1.298 -0.074 15.331 1.00 98.06 215 PHE A N 1
ATOM 1661 C CA . PHE A 1 215 ? -0.147 -0.921 15.043 1.00 98.06 215 PHE A CA 1
ATOM 1662 C C . PHE A 1 215 ? 1.150 -0.180 15.376 1.00 98.06 215 PHE A C 1
ATOM 1664 O O . PHE A 1 215 ? 1.212 1.050 15.390 1.00 98.06 215 PHE A O 1
ATOM 1671 N N . THR A 1 216 ? 2.216 -0.938 15.621 1.00 94.50 216 THR A N 1
ATOM 1672 C CA . THR A 1 216 ? 3.576 -0.386 15.695 1.00 94.50 216 THR A CA 1
ATOM 1673 C C . THR A 1 216 ? 4.268 -0.654 14.370 1.00 94.50 216 THR A C 1
ATOM 1675 O O . THR A 1 216 ? 4.380 -1.819 14.000 1.00 94.50 216 THR A O 1
ATOM 1678 N N . GLY A 1 217 ? 4.771 0.372 13.683 1.00 91.06 217 GLY A N 1
ATOM 1679 C CA . GLY A 1 217 ? 5.497 0.205 12.424 1.00 91.06 217 GLY A CA 1
ATOM 1680 C C . GLY A 1 217 ? 4.913 0.928 11.222 1.00 91.06 217 GLY A C 1
ATOM 1681 O O . GLY A 1 217 ? 4.752 0.292 10.189 1.00 91.06 217 GLY A O 1
ATOM 1682 N N . ALA A 1 218 ? 4.622 2.227 11.324 1.00 96.38 218 ALA A N 1
ATOM 1683 C CA . ALA A 1 218 ? 4.278 3.034 10.145 1.00 96.38 218 ALA A CA 1
ATOM 1684 C C . ALA A 1 218 ? 5.450 3.151 9.148 1.00 96.38 218 ALA A C 1
ATOM 1686 O O . ALA A 1 218 ? 5.234 3.329 7.950 1.00 96.38 218 ALA A O 1
ATOM 1687 N N . GLU A 1 219 ? 6.685 3.017 9.638 1.00 96.31 219 GLU A N 1
ATOM 1688 C CA . GLU A 1 219 ? 7.896 2.917 8.825 1.00 96.31 219 GLU A CA 1
ATOM 1689 C C . GLU A 1 219 ? 8.596 1.580 9.071 1.00 96.31 219 GLU A C 1
ATOM 1691 O O . GLU A 1 219 ? 8.778 1.150 10.220 1.00 96.31 219 GLU A O 1
ATOM 1696 N N . ARG A 1 220 ? 9.028 0.939 7.983 1.00 96.19 220 ARG A N 1
ATOM 1697 C CA . ARG A 1 220 ? 9.688 -0.363 8.002 1.00 96.19 220 ARG A CA 1
ATOM 1698 C C . ARG A 1 220 ? 10.961 -0.347 7.159 1.00 96.19 220 ARG A C 1
ATOM 1700 O O . ARG A 1 220 ? 10.933 -0.144 5.948 1.00 96.19 220 ARG A O 1
ATOM 1707 N N . GLU A 1 221 ? 12.091 -0.617 7.803 1.00 97.62 221 GLU A N 1
ATOM 1708 C CA . GLU A 1 221 ? 13.388 -0.766 7.145 1.00 97.62 221 GLU A CA 1
ATOM 1709 C C . GLU A 1 221 ? 13.726 -2.249 6.994 1.00 97.62 221 GLU A C 1
ATOM 1711 O O . GLU A 1 221 ? 13.841 -2.973 7.984 1.00 97.62 221 GLU A O 1
ATOM 1716 N N . MET A 1 222 ? 13.935 -2.684 5.756 1.00 97.69 222 MET A N 1
ATOM 1717 C CA . MET A 1 222 ? 14.308 -4.049 5.396 1.00 97.69 222 MET A CA 1
ATOM 1718 C C . MET A 1 222 ? 15.697 -4.052 4.754 1.00 97.69 222 MET A C 1
ATOM 1720 O O . MET A 1 222 ? 16.064 -3.126 4.026 1.00 97.69 222 MET A O 1
ATOM 1724 N N . ALA A 1 223 ? 16.477 -5.106 4.973 1.00 97.38 223 ALA A N 1
ATOM 1725 C CA . ALA A 1 223 ? 17.756 -5.278 4.293 1.00 97.38 223 ALA A CA 1
ATOM 1726 C C . ALA A 1 223 ? 18.019 -6.738 3.938 1.00 97.38 223 ALA A C 1
ATOM 1728 O O . ALA A 1 223 ? 17.754 -7.642 4.725 1.00 97.38 223 ALA A O 1
ATOM 1729 N N . VAL A 1 224 ? 18.585 -6.960 2.757 1.00 97.00 224 VAL A N 1
ATOM 1730 C CA . VAL A 1 224 ? 19.099 -8.269 2.355 1.00 97.00 224 VAL A CA 1
ATOM 1731 C C . VAL A 1 224 ? 20.487 -8.454 2.965 1.00 97.00 224 VAL A C 1
ATOM 1733 O O . VAL A 1 224 ? 21.384 -7.639 2.741 1.00 97.00 224 VAL A O 1
ATOM 1736 N N . THR A 1 225 ? 20.678 -9.534 3.723 1.00 90.25 225 THR A N 1
ATOM 1737 C CA . THR A 1 225 ? 21.943 -9.811 4.425 1.00 90.25 225 THR A CA 1
ATOM 1738 C C . THR A 1 225 ? 23.027 -10.369 3.509 1.00 90.25 225 THR A C 1
ATOM 1740 O O . THR A 1 225 ? 24.205 -10.040 3.662 1.00 90.25 225 THR A O 1
ATOM 1743 N N . LYS A 1 226 ? 22.648 -11.196 2.530 1.00 92.44 226 LYS A N 1
ATOM 1744 C CA . LYS A 1 226 ? 23.570 -11.769 1.545 1.00 92.44 226 LYS A CA 1
ATOM 1745 C C . LYS A 1 226 ? 23.590 -10.932 0.270 1.00 92.44 226 LYS A C 1
ATOM 1747 O O . LYS A 1 226 ? 22.583 -10.844 -0.423 1.00 92.44 226 LYS A O 1
ATOM 1752 N N . GLU A 1 227 ? 24.753 -10.380 -0.067 1.00 93.00 227 GLU A N 1
ATOM 1753 C CA . GLU A 1 227 ? 24.918 -9.599 -1.295 1.00 93.00 227 GLU A CA 1
ATOM 1754 C C . GLU A 1 227 ? 24.510 -10.401 -2.539 1.00 93.00 227 GLU A C 1
ATOM 1756 O O . GLU A 1 227 ? 24.890 -11.566 -2.709 1.00 93.00 227 GLU A O 1
ATOM 1761 N N . TYR A 1 228 ? 23.767 -9.754 -3.433 1.00 94.56 228 TYR A N 1
ATOM 1762 C CA . TYR A 1 228 ? 23.470 -10.307 -4.745 1.00 94.56 228 TYR A CA 1
ATOM 1763 C C . TYR A 1 228 ? 24.708 -10.212 -5.639 1.00 94.56 228 TYR A C 1
ATOM 1765 O O . TYR A 1 228 ? 25.117 -9.118 -6.021 1.00 94.56 228 TYR A O 1
ATOM 1773 N N . ASN A 1 229 ? 25.300 -11.352 -5.985 1.00 91.94 229 ASN A N 1
ATOM 1774 C CA . ASN A 1 229 ? 26.425 -11.413 -6.910 1.00 91.94 229 ASN A CA 1
ATOM 1775 C C . ASN A 1 229 ? 25.916 -11.665 -8.335 1.00 91.94 229 ASN A C 1
ATOM 1777 O O . ASN A 1 229 ? 25.343 -12.723 -8.608 1.00 91.94 229 ASN A O 1
ATOM 1781 N N . THR A 1 230 ? 26.179 -10.728 -9.248 1.00 87.94 230 THR A N 1
ATOM 1782 C CA . THR A 1 230 ? 25.668 -10.752 -10.630 1.00 87.94 230 THR A CA 1
ATOM 1783 C C . THR A 1 230 ? 26.157 -11.941 -11.466 1.00 87.94 230 THR A C 1
ATOM 1785 O O . THR A 1 230 ? 25.533 -12.289 -12.466 1.00 87.94 230 THR A O 1
ATOM 1788 N N . THR A 1 231 ? 27.213 -12.633 -11.027 1.00 85.50 231 THR A N 1
ATOM 1789 C CA . THR A 1 231 ? 27.749 -13.840 -11.684 1.00 85.50 231 THR A CA 1
ATOM 1790 C C . THR A 1 231 ? 27.011 -15.133 -11.316 1.00 85.50 231 THR A C 1
ATOM 1792 O O . THR A 1 231 ? 27.216 -16.158 -11.963 1.00 85.50 231 THR A O 1
ATOM 1795 N N . LEU A 1 232 ? 26.150 -15.113 -10.289 1.00 84.31 232 LEU A N 1
ATOM 1796 C CA . LEU A 1 232 ? 25.491 -16.312 -9.750 1.00 84.31 232 LEU A CA 1
ATOM 1797 C C . LEU A 1 232 ? 24.105 -16.594 -10.359 1.00 84.31 232 LEU A C 1
ATOM 1799 O O . LEU A 1 232 ? 23.392 -17.471 -9.874 1.00 84.31 232 LEU A O 1
ATOM 1803 N N . GLY A 1 233 ? 23.731 -15.893 -11.432 1.00 88.19 233 GLY A N 1
ATOM 1804 C CA . GLY A 1 233 ? 22.434 -16.054 -12.094 1.00 88.19 233 GLY A CA 1
ATOM 1805 C C . GLY A 1 233 ? 21.332 -15.177 -11.497 1.00 88.19 233 GLY A C 1
ATOM 1806 O O . GLY A 1 233 ? 21.603 -14.256 -10.733 1.00 88.19 233 GLY A O 1
ATOM 1807 N N . GLY A 1 234 ? 20.082 -15.440 -11.890 1.00 92.00 234 GLY A N 1
ATOM 1808 C CA . GLY A 1 234 ? 18.919 -14.680 -11.427 1.00 92.00 234 GLY A CA 1
ATOM 1809 C C . GLY A 1 234 ? 18.624 -14.885 -9.939 1.00 92.00 234 GLY A C 1
ATOM 1810 O O . GLY A 1 234 ? 18.761 -15.991 -9.408 1.00 92.00 234 GLY A O 1
ATOM 1811 N N . ALA A 1 235 ? 18.184 -13.823 -9.273 1.00 95.69 235 ALA A N 1
ATOM 1812 C CA . ALA A 1 235 ? 17.790 -13.835 -7.870 1.00 95.69 235 ALA A CA 1
ATOM 1813 C C . ALA A 1 235 ? 16.506 -13.032 -7.636 1.00 95.69 235 ALA A C 1
ATOM 1815 O O . ALA A 1 235 ? 16.082 -12.263 -8.500 1.00 95.69 235 ALA A O 1
ATOM 1816 N N . TYR A 1 236 ? 15.880 -13.197 -6.471 1.00 95.75 236 TYR A N 1
ATOM 1817 C CA . TYR A 1 236 ? 14.707 -12.407 -6.101 1.00 95.75 236 TYR A CA 1
ATOM 1818 C C . TYR A 1 236 ? 14.679 -12.022 -4.626 1.00 95.75 236 TYR A C 1
ATOM 1820 O O . TYR A 1 236 ? 15.081 -12.801 -3.765 1.00 95.75 236 TYR A O 1
ATOM 1828 N N . VAL A 1 237 ? 14.127 -10.844 -4.345 1.00 97.38 237 VAL A N 1
ATOM 1829 C CA . VAL A 1 237 ? 13.744 -10.397 -3.001 1.00 97.38 237 VAL A CA 1
ATOM 1830 C C . VAL A 1 237 ? 12.225 -10.416 -2.919 1.00 97.38 237 VAL A C 1
ATOM 1832 O O . VAL A 1 237 ? 11.571 -9.787 -3.745 1.00 97.38 237 VAL A O 1
ATOM 1835 N N . GLU A 1 238 ? 11.666 -11.151 -1.962 1.00 96.44 238 GLU A N 1
ATOM 1836 C CA . GLU A 1 238 ? 10.219 -11.259 -1.732 1.00 96.44 238 GLU A CA 1
ATOM 1837 C C . GLU A 1 238 ? 9.821 -10.465 -0.483 1.00 96.44 238 GLU A C 1
ATOM 1839 O O . GLU A 1 238 ? 10.520 -10.523 0.527 1.00 96.44 238 GLU A O 1
ATOM 1844 N N . LEU A 1 239 ? 8.712 -9.729 -0.559 1.00 96.88 239 LEU A N 1
ATOM 1845 C CA . LEU A 1 239 ? 8.191 -8.876 0.514 1.00 96.88 239 LEU A CA 1
ATOM 1846 C C . LEU A 1 239 ? 6.701 -9.150 0.735 1.00 96.88 239 LEU A C 1
ATOM 1848 O O . LEU A 1 239 ? 5.992 -9.505 -0.209 1.00 96.88 239 LEU A O 1
ATOM 1852 N N . GLY A 1 240 ? 6.229 -8.965 1.968 1.00 94.31 240 GLY A N 1
ATOM 1853 C CA . GLY A 1 240 ? 4.844 -9.199 2.379 1.00 94.31 240 GLY A CA 1
ATOM 1854 C C . GLY A 1 240 ? 4.408 -10.661 2.305 1.00 94.31 240 GLY A C 1
ATOM 1855 O O . GLY A 1 240 ? 3.314 -10.948 1.825 1.00 94.31 240 GLY A O 1
ATOM 1856 N N . ASN A 1 241 ? 5.278 -11.592 2.703 1.00 92.69 241 ASN A N 1
ATOM 1857 C CA . ASN A 1 241 ? 5.073 -13.035 2.526 1.00 92.69 241 ASN A CA 1
ATOM 1858 C C . ASN A 1 241 ? 4.705 -13.805 3.801 1.00 92.69 241 ASN A C 1
ATOM 1860 O O . ASN A 1 241 ? 4.630 -15.034 3.774 1.00 92.69 241 ASN A O 1
ATOM 1864 N N . ASP A 1 242 ? 4.511 -13.093 4.909 1.00 94.19 242 ASP A N 1
ATOM 1865 C CA . ASP A 1 242 ? 4.165 -13.625 6.230 1.00 94.19 242 ASP A CA 1
ATOM 1866 C C . ASP A 1 242 ? 5.156 -14.663 6.800 1.00 94.19 242 ASP A C 1
ATOM 1868 O O . ASP A 1 242 ? 4.849 -15.383 7.752 1.00 94.19 242 ASP A O 1
ATOM 1872 N N . ARG A 1 243 ? 6.370 -14.746 6.236 1.00 92.50 243 ARG A N 1
ATOM 1873 C CA . ARG A 1 243 ? 7.457 -15.613 6.718 1.00 92.50 243 ARG A CA 1
ATOM 1874 C C . ARG A 1 243 ? 8.649 -14.788 7.173 1.00 92.50 243 ARG A C 1
ATOM 1876 O O . ARG A 1 243 ? 8.929 -14.732 8.370 1.00 92.50 243 ARG A O 1
ATOM 1883 N N . GLU A 1 244 ? 9.333 -14.175 6.210 1.00 91.44 244 GLU A N 1
ATOM 1884 C CA . GLU A 1 244 ? 10.497 -13.317 6.423 1.00 91.44 244 GLU A CA 1
ATOM 1885 C C . GLU A 1 244 ? 10.054 -11.869 6.680 1.00 91.44 244 GLU A C 1
ATOM 1887 O O . GLU A 1 244 ? 10.534 -11.226 7.612 1.00 91.44 244 GLU A O 1
ATOM 1892 N N . ASP A 1 245 ? 9.064 -11.402 5.916 1.00 95.06 245 ASP A N 1
ATOM 1893 C CA . ASP A 1 245 ? 8.391 -10.119 6.108 1.00 95.06 245 ASP A CA 1
ATOM 1894 C C . ASP A 1 245 ? 6.957 -10.364 6.596 1.00 95.06 245 ASP A C 1
ATOM 1896 O O . ASP A 1 245 ? 6.042 -10.641 5.812 1.00 95.06 245 ASP A O 1
ATOM 1900 N N . ARG A 1 246 ? 6.791 -10.346 7.924 1.00 94.62 246 ARG A N 1
ATOM 1901 C CA . ARG A 1 246 ? 5.519 -10.636 8.600 1.00 94.62 246 ARG A CA 1
ATOM 1902 C C . ARG A 1 246 ? 4.544 -9.472 8.522 1.00 94.62 246 ARG A C 1
ATOM 1904 O O . ARG A 1 246 ? 4.947 -8.305 8.565 1.00 94.62 246 ARG A O 1
ATOM 1911 N N . PHE A 1 247 ? 3.256 -9.791 8.476 1.00 95.94 247 PHE A N 1
ATOM 1912 C CA . PHE A 1 247 ? 2.219 -8.775 8.629 1.00 95.94 247 PHE A CA 1
ATOM 1913 C C . PHE A 1 247 ? 2.266 -8.153 10.029 1.00 95.94 247 PHE A C 1
ATOM 1915 O O . PHE A 1 247 ? 2.494 -8.868 11.008 1.00 95.94 247 PHE A O 1
ATOM 1922 N N . VAL A 1 248 ? 2.108 -6.828 10.137 1.00 96.12 248 VAL A N 1
ATOM 1923 C CA . VAL A 1 248 ? 2.106 -6.174 11.455 1.00 96.12 248 VAL A CA 1
ATOM 1924 C C . VAL A 1 248 ? 0.878 -6.579 12.263 1.00 96.12 248 VAL A C 1
ATOM 1926 O O . VAL A 1 248 ? -0.239 -6.694 11.756 1.00 96.12 248 VAL A O 1
ATOM 1929 N N . GLU A 1 249 ? 1.105 -6.773 13.555 1.00 96.50 249 GLU A N 1
ATOM 1930 C CA . GLU A 1 249 ? 0.071 -7.093 14.529 1.00 96.50 249 GLU A CA 1
ATOM 1931 C C . GLU A 1 249 ? -0.250 -5.850 15.359 1.00 96.50 249 GLU A C 1
ATOM 1933 O O . GLU A 1 249 ? 0.623 -5.022 15.642 1.00 96.50 249 GLU A O 1
ATOM 1938 N N . GLY A 1 250 ? -1.514 -5.714 15.738 1.00 97.00 250 GLY A N 1
ATOM 1939 C CA . GLY A 1 250 ? -2.017 -4.553 16.454 1.00 97.00 250 GLY A CA 1
ATOM 1940 C C . GLY A 1 250 ? -3.256 -4.878 17.272 1.00 97.00 250 GLY A C 1
ATOM 1941 O O . GLY A 1 250 ? -3.611 -6.043 17.481 1.00 97.00 250 GLY A O 1
ATOM 1942 N N . VAL A 1 251 ? -3.914 -3.824 17.745 1.00 97.94 251 VAL A N 1
ATOM 1943 C CA . VAL A 1 251 ? -5.156 -3.926 18.518 1.00 97.94 251 VAL A CA 1
ATOM 1944 C C . VAL A 1 251 ? -6.217 -2.970 17.986 1.00 97.94 251 VAL A C 1
ATOM 1946 O O . VAL A 1 251 ? -5.916 -1.821 17.670 1.00 97.94 251 VAL A O 1
ATOM 1949 N N . ASP A 1 252 ? -7.468 -3.417 17.925 1.00 97.69 252 ASP A N 1
ATOM 1950 C CA . ASP A 1 252 ? -8.609 -2.542 17.648 1.00 97.69 252 ASP A CA 1
ATOM 1951 C C . ASP A 1 252 ? -9.119 -1.918 18.955 1.00 97.69 252 ASP A C 1
ATOM 1953 O O . ASP A 1 252 ? -9.785 -2.567 19.764 1.00 97.69 252 ASP A O 1
ATOM 1957 N N . GLU A 1 253 ? -8.810 -0.641 19.183 1.00 95.94 253 GLU A N 1
ATOM 1958 C CA . GLU A 1 253 ? -9.249 0.084 20.381 1.00 95.94 253 GLU A CA 1
ATOM 1959 C C . GLU A 1 253 ? -10.768 0.343 20.413 1.00 95.94 253 GLU A C 1
ATOM 1961 O O . GLU A 1 253 ? -11.299 0.634 21.487 1.00 95.94 253 GLU A O 1
ATOM 1966 N N . LEU A 1 254 ? -11.484 0.182 19.292 1.00 95.06 254 LEU A N 1
ATOM 1967 C CA . LEU A 1 254 ? -12.949 0.246 19.254 1.00 95.06 254 LEU A CA 1
ATOM 1968 C C . LEU A 1 254 ? -13.623 -1.076 19.650 1.00 95.06 254 LEU A C 1
ATOM 1970 O O . LEU A 1 254 ? -14.779 -1.059 20.070 1.00 95.06 254 LEU A O 1
ATOM 1974 N N . ASP A 1 255 ? -12.908 -2.197 19.550 1.00 93.19 255 ASP A N 1
ATOM 1975 C CA . ASP A 1 255 ? -13.390 -3.556 19.836 1.00 93.19 255 ASP A CA 1
ATOM 1976 C C . ASP A 1 255 ? -12.665 -4.137 21.061 1.00 93.19 255 ASP A C 1
ATOM 1978 O O . ASP A 1 255 ? -12.045 -5.196 21.014 1.00 93.19 255 ASP A O 1
ATOM 1982 N N . ASN A 1 256 ? -12.665 -3.390 22.172 1.00 92.44 256 ASN A N 1
ATOM 1983 C CA . ASN A 1 256 ? -12.061 -3.805 23.447 1.00 92.44 256 ASN A CA 1
ATOM 1984 C C . ASN A 1 256 ? -10.595 -4.291 23.324 1.00 92.44 256 ASN A C 1
ATOM 1986 O O . ASN A 1 256 ? -10.182 -5.234 24.002 1.00 92.44 256 ASN A O 1
ATOM 1990 N N . LYS A 1 257 ? -9.801 -3.646 22.457 1.00 95.06 257 LYS A N 1
ATOM 1991 C CA . LYS A 1 257 ? -8.408 -4.016 22.145 1.00 95.06 257 LYS A CA 1
ATOM 1992 C C . LYS A 1 257 ? -8.265 -5.434 21.580 1.00 95.06 257 LYS A C 1
ATOM 1994 O O . LYS A 1 257 ? -7.268 -6.106 21.849 1.00 95.06 257 LYS A O 1
ATOM 1999 N N . ALA A 1 258 ? -9.249 -5.896 20.809 1.00 96.44 258 ALA A N 1
ATOM 2000 C CA . ALA A 1 258 ? -9.175 -7.165 20.099 1.00 96.44 258 ALA A CA 1
ATOM 2001 C C . ALA A 1 258 ? -7.934 -7.220 19.196 1.00 96.44 258 ALA A C 1
ATOM 2003 O O . ALA A 1 258 ? -7.558 -6.225 18.578 1.00 96.44 258 ALA A O 1
ATOM 2004 N N . TYR A 1 259 ? -7.313 -8.398 19.111 1.00 97.25 259 TYR A N 1
ATOM 2005 C CA . TYR A 1 259 ? -6.180 -8.637 18.219 1.00 97.25 259 TYR A CA 1
ATOM 2006 C C . TYR A 1 259 ? -6.593 -8.451 16.755 1.00 97.25 259 TYR A C 1
ATOM 2008 O O . TYR A 1 259 ? -7.636 -8.955 16.322 1.00 97.25 259 TYR A O 1
ATOM 2016 N N . VAL A 1 260 ? -5.740 -7.766 15.998 1.00 97.75 260 VAL A N 1
ATOM 2017 C CA . VAL A 1 260 ? -5.882 -7.549 14.557 1.00 97.75 260 VAL A CA 1
ATOM 2018 C C . VAL A 1 260 ? -4.531 -7.704 13.866 1.00 97.75 260 VAL A C 1
ATOM 2020 O O . VAL A 1 260 ? -3.478 -7.473 14.465 1.00 97.75 260 VAL A O 1
ATOM 2023 N N . LYS A 1 261 ? -4.566 -8.100 12.592 1.00 97.00 261 LYS A N 1
ATOM 2024 C CA . LYS A 1 261 ? -3.381 -8.288 11.752 1.00 97.00 261 LYS A CA 1
ATOM 2025 C C . LYS A 1 261 ? -3.587 -7.569 10.427 1.00 97.00 261 LYS A C 1
ATOM 2027 O O . LYS A 1 261 ? -4.515 -7.907 9.694 1.00 97.00 261 LYS A O 1
ATOM 2032 N N . ASP A 1 262 ? -2.706 -6.628 10.111 1.00 97.25 262 ASP A N 1
ATOM 2033 C CA . ASP A 1 262 ? -2.715 -5.896 8.844 1.00 97.25 262 ASP A CA 1
ATOM 2034 C C . ASP A 1 262 ? -2.197 -6.803 7.719 1.00 97.25 262 ASP A C 1
ATOM 2036 O O . ASP A 1 262 ? -1.013 -6.814 7.374 1.00 97.25 262 ASP A O 1
ATOM 2040 N N . SER A 1 263 ? -3.098 -7.634 7.191 1.00 93.88 263 SER A N 1
ATOM 2041 C CA . SER A 1 263 ? -2.826 -8.676 6.190 1.00 93.88 263 SER A CA 1
ATOM 2042 C C . SER A 1 263 ? -2.643 -8.084 4.787 1.00 93.88 263 SER A C 1
ATOM 2044 O O . SER A 1 263 ? -3.360 -8.409 3.845 1.00 93.88 263 SER A O 1
ATOM 2046 N N . GLY A 1 264 ? -1.674 -7.186 4.683 1.00 93.31 264 GLY A N 1
ATOM 2047 C CA . GLY A 1 264 ? -1.357 -6.366 3.521 1.00 93.31 264 GLY A CA 1
ATOM 2048 C C . GLY A 1 264 ? -0.300 -5.305 3.830 1.00 93.31 264 GLY A C 1
ATOM 2049 O O . GLY A 1 264 ? 0.276 -4.750 2.897 1.00 93.31 264 GLY A O 1
ATOM 2050 N N . ASN A 1 265 ? 0.022 -5.084 5.116 1.00 96.88 265 ASN A N 1
ATOM 2051 C CA . ASN A 1 265 ? 0.966 -4.060 5.568 1.00 96.88 265 ASN A CA 1
ATOM 2052 C C . ASN A 1 265 ? 0.617 -2.676 4.986 1.00 96.88 265 ASN A C 1
ATOM 2054 O O . ASN A 1 265 ? 1.497 -1.930 4.540 1.00 96.88 265 ASN A O 1
ATOM 2058 N N . TYR A 1 266 ? -0.678 -2.366 4.917 1.00 97.38 266 TYR A N 1
ATOM 2059 C CA . TYR A 1 266 ? -1.183 -1.142 4.315 1.00 97.38 266 TYR A CA 1
ATOM 2060 C C . TYR A 1 266 ? -0.848 0.078 5.174 1.00 97.38 266 TYR A C 1
ATOM 2062 O O . TYR A 1 266 ? -0.833 0.045 6.399 1.00 97.38 266 TYR A O 1
ATOM 2070 N N . GLY A 1 267 ? -0.543 1.197 4.519 1.00 97.19 267 GLY A N 1
ATOM 2071 C CA . GLY A 1 267 ? -0.121 2.414 5.213 1.00 97.19 267 GLY A CA 1
ATOM 2072 C C . GLY A 1 267 ? 1.322 2.392 5.735 1.00 97.19 267 GLY A C 1
ATOM 2073 O O . GLY A 1 267 ? 1.779 3.423 6.232 1.00 97.19 267 GLY A O 1
ATOM 2074 N N . ILE A 1 268 ? 2.062 1.287 5.580 1.00 97.75 268 ILE A N 1
ATOM 2075 C CA . ILE A 1 268 ? 3.471 1.171 5.984 1.00 97.75 268 ILE A CA 1
ATOM 2076 C C . ILE A 1 268 ? 4.399 1.625 4.854 1.00 97.75 268 ILE A C 1
ATOM 2078 O O . ILE A 1 268 ? 4.376 1.060 3.760 1.00 97.75 268 ILE A O 1
ATOM 2082 N N . SER A 1 269 ? 5.265 2.604 5.125 1.00 97.62 269 SER A N 1
ATOM 2083 C CA . SER A 1 269 ? 6.348 2.980 4.207 1.00 97.62 269 SER A CA 1
ATOM 2084 C C . SER A 1 269 ? 7.532 2.021 4.373 1.00 97.62 269 SER A C 1
ATOM 2086 O O . SER A 1 269 ? 8.103 1.904 5.458 1.00 97.62 269 SER A O 1
ATOM 2088 N N . TYR A 1 270 ? 7.912 1.344 3.293 1.00 98.06 270 TYR A N 1
ATOM 2089 C CA . TYR A 1 270 ? 9.058 0.444 3.215 1.00 98.06 270 TYR A CA 1
ATOM 2090 C C . TYR A 1 270 ? 10.292 1.157 2.675 1.00 98.06 270 TYR A C 1
ATOM 2092 O O . TYR A 1 270 ? 10.220 1.901 1.698 1.00 98.06 270 TYR A O 1
ATOM 2100 N N . THR A 1 271 ? 11.442 0.815 3.246 1.00 97.88 271 THR A N 1
ATOM 2101 C CA . THR A 1 271 ? 12.772 1.083 2.692 1.00 97.88 271 THR A CA 1
ATOM 2102 C C . THR A 1 271 ? 13.546 -0.224 2.653 1.00 97.88 271 THR A C 1
ATOM 2104 O O . THR A 1 271 ? 13.888 -0.773 3.699 1.00 97.88 271 THR A O 1
ATOM 2107 N N . VAL A 1 272 ? 13.841 -0.735 1.459 1.00 98.31 272 VAL A N 1
ATOM 2108 C CA . VAL A 1 272 ? 14.471 -2.049 1.266 1.00 98.31 272 VAL A CA 1
ATOM 2109 C C . VAL A 1 272 ? 15.866 -1.885 0.682 1.00 98.31 272 VAL A C 1
ATOM 2111 O O . VAL A 1 272 ? 16.013 -1.415 -0.442 1.00 98.31 272 VAL A O 1
ATOM 2114 N N . LYS A 1 273 ? 16.901 -2.291 1.421 1.00 97.62 273 LYS A N 1
ATOM 2115 C CA . LYS A 1 273 ? 18.303 -2.218 0.981 1.00 97.62 273 LYS A CA 1
ATOM 2116 C C . LYS A 1 273 ? 18.788 -3.563 0.453 1.00 97.62 273 LYS A C 1
ATOM 2118 O O . LYS A 1 273 ? 18.777 -4.560 1.170 1.00 97.62 273 LYS A O 1
ATOM 2123 N N . ILE A 1 274 ? 19.270 -3.575 -0.784 1.00 97.19 274 ILE A N 1
ATOM 2124 C CA . ILE A 1 274 ? 19.780 -4.758 -1.478 1.00 97.19 274 ILE A CA 1
ATOM 2125 C C . ILE A 1 274 ? 21.228 -4.472 -1.895 1.00 97.19 274 ILE A C 1
ATOM 2127 O O . ILE A 1 274 ? 21.455 -3.787 -2.897 1.00 97.19 274 ILE A O 1
ATOM 2131 N N . PRO A 1 275 ? 22.229 -4.938 -1.130 1.00 95.31 275 PRO A N 1
ATOM 2132 C CA . PRO A 1 275 ? 23.617 -4.806 -1.536 1.00 95.31 275 PRO A CA 1
ATOM 2133 C C . PRO A 1 275 ? 23.916 -5.764 -2.694 1.00 95.31 275 PRO A C 1
ATOM 2135 O O . PRO A 1 275 ? 23.496 -6.926 -2.683 1.00 95.31 275 PRO A O 1
ATOM 2138 N N . THR A 1 276 ? 24.653 -5.286 -3.693 1.00 94.12 276 THR A N 1
ATOM 2139 C CA . THR A 1 276 ? 25.067 -6.094 -4.846 1.00 94.12 276 THR A CA 1
ATOM 2140 C C . THR A 1 276 ? 26.586 -6.134 -4.985 1.00 94.12 276 THR A C 1
ATOM 2142 O O . THR A 1 276 ? 27.299 -5.249 -4.512 1.00 94.12 276 THR A O 1
ATOM 2145 N N . SER A 1 277 ? 27.093 -7.165 -5.654 1.00 91.94 277 SER A N 1
ATOM 2146 C CA . SER A 1 277 ? 28.507 -7.364 -5.966 1.00 91.94 277 SER A CA 1
ATOM 2147 C C . SER A 1 277 ? 28.691 -7.934 -7.376 1.00 91.94 277 SER A C 1
ATOM 2149 O O . SER A 1 277 ? 27.742 -8.400 -8.006 1.00 91.94 277 SER A O 1
ATOM 2151 N N . GLY A 1 278 ? 29.925 -7.879 -7.882 1.00 86.12 278 GLY A N 1
ATOM 2152 C CA . GLY A 1 278 ? 30.256 -8.186 -9.278 1.00 86.12 278 GLY A CA 1
ATOM 2153 C C . GLY A 1 278 ? 30.440 -6.920 -10.117 1.00 86.12 278 GLY A C 1
ATOM 2154 O O . GLY A 1 278 ? 30.272 -5.814 -9.613 1.00 86.12 278 GLY A O 1
ATOM 2155 N N . GLU A 1 279 ? 30.833 -7.083 -11.381 1.00 79.69 279 GLU A N 1
ATOM 2156 C CA . GLU A 1 279 ? 31.042 -5.967 -12.325 1.00 79.69 279 GLU A CA 1
ATOM 2157 C C . GLU A 1 279 ? 29.990 -5.939 -13.449 1.00 79.69 279 GLU A C 1
ATOM 2159 O O . GLU A 1 279 ? 29.832 -4.918 -14.121 1.00 79.69 279 GLU A O 1
ATOM 2164 N N . ASP A 1 280 ? 29.256 -7.039 -13.642 1.00 82.31 280 ASP A N 1
ATOM 2165 C CA . ASP A 1 280 ? 28.279 -7.166 -14.723 1.00 82.31 280 ASP A CA 1
ATOM 2166 C C . ASP A 1 280 ? 26.979 -6.403 -14.419 1.00 82.31 280 ASP A C 1
ATOM 2168 O O . ASP A 1 280 ? 26.536 -6.373 -13.263 1.00 82.31 280 ASP A O 1
ATOM 2172 N N . PRO A 1 281 ? 26.334 -5.805 -15.438 1.00 88.00 281 PRO A N 1
ATOM 2173 C CA . PRO A 1 281 ? 25.022 -5.197 -15.284 1.00 88.00 281 PRO A CA 1
ATOM 2174 C C . PRO A 1 281 ? 23.923 -6.252 -15.107 1.00 88.00 281 PRO A C 1
ATOM 2176 O O . PRO A 1 281 ? 24.016 -7.391 -15.579 1.00 88.00 281 PRO A O 1
ATOM 2179 N N . PHE A 1 282 ? 22.837 -5.849 -14.458 1.00 91.56 282 PHE A N 1
ATOM 2180 C CA . PHE A 1 282 ? 21.631 -6.649 -14.293 1.00 91.56 282 PHE A CA 1
ATOM 2181 C C . PHE A 1 282 ? 20.382 -5.784 -14.464 1.00 91.56 282 PHE A C 1
ATOM 2183 O O . PHE A 1 282 ? 20.396 -4.575 -14.238 1.00 91.56 282 PHE A O 1
ATOM 2190 N N . ARG A 1 283 ? 19.286 -6.423 -14.852 1.00 92.38 283 ARG A N 1
ATOM 2191 C CA . ARG A 1 283 ? 17.965 -5.817 -14.972 1.00 92.38 283 ARG A CA 1
ATOM 2192 C C . ARG A 1 283 ? 17.172 -6.051 -13.699 1.00 92.38 283 ARG A C 1
ATOM 2194 O O . ARG A 1 283 ? 17.179 -7.164 -13.166 1.00 92.38 283 ARG A O 1
ATOM 2201 N N . LEU A 1 284 ? 16.464 -5.024 -13.248 1.00 95.38 284 LEU A N 1
ATOM 2202 C CA . LEU A 1 284 ? 15.481 -5.144 -12.180 1.00 95.38 284 LEU A CA 1
ATOM 2203 C C . LEU A 1 284 ? 14.092 -5.327 -12.794 1.00 95.38 284 LEU A C 1
ATOM 2205 O O . LEU A 1 284 ? 13.719 -4.603 -13.716 1.00 95.38 284 LEU A O 1
ATOM 2209 N N . TYR A 1 285 ? 13.316 -6.266 -12.264 1.00 95.19 285 TYR A N 1
ATOM 2210 C CA . TYR A 1 285 ? 11.904 -6.420 -12.601 1.00 95.19 285 TYR A CA 1
ATOM 2211 C C . TYR A 1 285 ? 11.048 -6.463 -11.336 1.00 95.19 285 TYR A C 1
ATOM 2213 O O . TYR A 1 285 ? 11.423 -7.095 -10.350 1.00 95.19 285 TYR A O 1
ATOM 2221 N N . PHE A 1 286 ? 9.873 -5.846 -11.383 1.00 96.12 286 PHE A N 1
ATOM 2222 C CA . PHE A 1 286 ? 8.807 -6.048 -10.408 1.00 96.12 286 PHE A CA 1
ATOM 2223 C C . PHE A 1 286 ? 7.952 -7.246 -10.819 1.00 96.12 286 PHE A C 1
ATOM 2225 O O . PHE A 1 286 ? 7.610 -7.371 -11.992 1.00 96.12 286 PHE A O 1
ATOM 2232 N N . ASN A 1 287 ? 7.587 -8.110 -9.878 1.00 94.94 287 ASN A N 1
ATOM 2233 C CA . ASN A 1 287 ? 6.757 -9.291 -10.114 1.00 94.94 287 ASN A CA 1
ATOM 2234 C C . ASN A 1 287 ? 5.762 -9.468 -8.949 1.00 94.94 287 ASN A C 1
ATOM 2236 O O . ASN A 1 287 ? 6.166 -9.893 -7.864 1.00 94.94 287 ASN A O 1
ATOM 2240 N N . PRO A 1 288 ? 4.478 -9.119 -9.128 1.00 94.88 288 PRO A N 1
ATOM 2241 C CA . PRO A 1 288 ? 3.465 -9.285 -8.091 1.00 94.88 288 PRO A CA 1
ATOM 2242 C C . PRO A 1 288 ? 2.986 -10.740 -8.026 1.00 94.88 288 PRO A C 1
ATOM 2244 O O . PRO A 1 288 ? 2.500 -11.292 -9.010 1.00 94.88 288 PRO A O 1
ATOM 2247 N N . LEU A 1 289 ? 3.132 -11.375 -6.861 1.00 92.88 289 LEU A N 1
ATOM 2248 C CA . LEU A 1 289 ? 2.735 -12.771 -6.652 1.00 92.88 289 LEU A CA 1
ATOM 2249 C C . LEU A 1 289 ? 1.369 -12.920 -5.993 1.00 92.88 289 LEU A C 1
ATOM 2251 O O . LEU A 1 289 ? 0.689 -13.920 -6.215 1.00 92.88 289 LEU A O 1
ATOM 2255 N N . GLY A 1 290 ? 0.993 -11.954 -5.156 1.00 91.81 290 GLY A N 1
ATOM 2256 C CA . GLY A 1 290 ? -0.265 -11.970 -4.418 1.00 91.81 290 GLY A CA 1
ATOM 2257 C C . GLY A 1 290 ? -1.505 -11.779 -5.288 1.00 91.81 290 GLY A C 1
ATOM 2258 O O . GLY A 1 290 ? -2.611 -12.031 -4.818 1.00 91.81 290 GLY A O 1
ATOM 2259 N N . GLY A 1 291 ? -1.345 -11.324 -6.533 1.00 93.88 291 GLY A N 1
ATOM 2260 C CA . GLY A 1 291 ? -2.443 -10.972 -7.427 1.00 93.88 291 GLY A CA 1
ATOM 2261 C C . GLY A 1 291 ? -2.230 -9.615 -8.089 1.00 93.88 291 GLY A C 1
ATOM 2262 O O . GLY A 1 291 ? -1.098 -9.202 -8.335 1.00 93.88 291 GLY A O 1
ATOM 2263 N N . GLY A 1 292 ? -3.335 -8.926 -8.383 1.00 94.56 292 GLY A N 1
ATOM 2264 C CA . GLY A 1 292 ? -3.301 -7.619 -9.029 1.00 94.56 292 GLY A CA 1
ATOM 2265 C C . GLY A 1 292 ? -2.563 -6.597 -8.168 1.00 94.56 292 GLY A C 1
ATOM 2266 O O . GLY A 1 292 ? -2.890 -6.408 -7.000 1.00 94.56 292 GLY A O 1
ATOM 2267 N N . TYR A 1 293 ? -1.581 -5.917 -8.748 1.00 96.75 293 TYR A N 1
ATOM 2268 C CA . TYR A 1 293 ? -0.857 -4.838 -8.093 1.00 96.75 293 TYR A CA 1
ATOM 2269 C C . TYR A 1 293 ? -0.855 -3.583 -8.953 1.00 96.75 293 TYR A C 1
ATOM 2271 O O . TYR A 1 293 ? -0.550 -3.632 -10.149 1.00 96.75 293 TYR A O 1
ATOM 2279 N N . SER A 1 294 ? -1.152 -2.446 -8.330 1.00 96.12 294 SER A N 1
ATOM 2280 C CA . SER A 1 294 ? -1.020 -1.142 -8.954 1.00 96.12 294 SER A CA 1
ATOM 2281 C C . SER A 1 294 ? -0.567 -0.083 -7.954 1.00 96.12 294 SER A C 1
ATOM 2283 O O . SER A 1 294 ? -1.330 0.376 -7.111 1.00 96.12 294 SER A O 1
ATOM 2285 N N . GLY A 1 295 ? 0.695 0.320 -8.066 1.00 95.94 295 GLY A N 1
ATOM 2286 C CA . GLY A 1 295 ? 1.358 1.196 -7.108 1.00 95.94 295 GLY A CA 1
ATOM 2287 C C . GLY A 1 295 ? 2.637 1.787 -7.678 1.00 95.94 295 GLY A C 1
ATOM 2288 O O . GLY A 1 295 ? 2.934 1.617 -8.861 1.00 95.94 295 GLY A O 1
ATOM 2289 N N . SER A 1 296 ? 3.382 2.498 -6.838 1.00 96.00 296 SER A N 1
ATOM 2290 C CA . SER A 1 296 ? 4.607 3.186 -7.242 1.00 96.00 296 SER A CA 1
ATOM 2291 C C . SER A 1 296 ? 5.800 2.761 -6.397 1.00 96.00 296 SER A C 1
ATOM 2293 O O . SER A 1 296 ? 5.655 2.424 -5.225 1.00 96.00 296 SER A O 1
ATOM 2295 N N . PHE A 1 297 ? 6.984 2.812 -7.003 1.00 97.38 297 PHE A N 1
ATOM 2296 C CA . PHE A 1 297 ? 8.250 2.440 -6.379 1.00 97.38 297 PHE A CA 1
ATOM 2297 C C . PHE A 1 297 ? 9.323 3.451 -6.750 1.00 97.38 297 PHE A C 1
ATOM 2299 O O . PHE A 1 297 ? 9.451 3.799 -7.922 1.00 97.38 297 PHE A O 1
ATOM 2306 N N . THR A 1 298 ? 10.144 3.868 -5.793 1.00 97.38 298 THR A N 1
ATOM 2307 C CA . THR A 1 298 ? 11.370 4.618 -6.078 1.00 97.38 298 THR A CA 1
ATOM 2308 C C . THR A 1 298 ? 12.570 3.712 -5.865 1.00 97.38 298 THR A C 1
ATOM 2310 O O . THR A 1 298 ? 12.749 3.160 -4.784 1.00 97.38 298 THR A O 1
ATOM 2313 N N . VAL A 1 299 ? 13.410 3.567 -6.887 1.00 97.31 299 VAL A N 1
ATOM 2314 C CA . VAL A 1 299 ? 14.650 2.790 -6.823 1.00 97.31 299 VAL A CA 1
ATOM 2315 C C . VAL A 1 299 ? 15.833 3.744 -6.890 1.00 97.31 299 VAL A C 1
ATOM 2317 O O . VAL A 1 299 ? 15.993 4.497 -7.853 1.00 97.31 299 VAL A O 1
ATOM 2320 N N . LYS A 1 300 ? 16.678 3.692 -5.864 1.00 95.38 300 LYS A N 1
ATOM 2321 C CA . LYS A 1 300 ? 17.914 4.464 -5.744 1.00 95.38 300 LYS A CA 1
ATOM 2322 C C . LYS A 1 300 ? 19.103 3.520 -5.848 1.00 95.38 300 LYS A C 1
ATOM 2324 O O . LYS A 1 300 ? 19.164 2.542 -5.108 1.00 95.38 300 LYS A O 1
ATOM 2329 N N . ALA A 1 301 ? 20.063 3.827 -6.711 1.00 93.06 301 ALA A N 1
ATOM 2330 C CA . ALA A 1 301 ? 21.324 3.096 -6.799 1.00 93.06 301 ALA A CA 1
ATOM 2331 C C . ALA A 1 301 ? 22.452 3.945 -6.211 1.00 93.06 301 ALA A C 1
ATOM 2333 O O . ALA A 1 301 ? 22.671 5.087 -6.627 1.00 93.06 301 ALA A O 1
ATOM 2334 N N . GLN A 1 302 ? 23.164 3.397 -5.228 1.00 88.31 302 GLN A N 1
ATOM 2335 C CA . GLN A 1 302 ? 24.279 4.070 -4.571 1.00 88.31 302 GLN A CA 1
ATOM 2336 C C . GLN A 1 302 ? 25.555 3.243 -4.683 1.00 88.31 302 GLN A C 1
ATOM 2338 O O . GLN A 1 302 ? 25.627 2.119 -4.188 1.00 88.31 302 GLN A O 1
ATOM 2343 N N . ARG A 1 303 ? 26.608 3.846 -5.243 1.00 82.31 303 ARG A N 1
ATOM 2344 C CA . ARG A 1 303 ? 27.936 3.225 -5.258 1.00 82.31 303 ARG A CA 1
ATOM 2345 C C . ARG A 1 303 ? 28.516 3.163 -3.852 1.00 82.31 303 ARG A C 1
ATOM 2347 O O . ARG A 1 303 ? 28.476 4.156 -3.127 1.00 82.31 303 ARG A O 1
ATOM 2354 N N . ARG A 1 304 ? 29.200 2.065 -3.514 1.00 69.06 304 ARG A N 1
ATOM 2355 C CA . ARG A 1 304 ? 29.839 1.860 -2.195 1.00 69.06 304 ARG A CA 1
ATOM 2356 C C . ARG A 1 304 ? 30.746 3.014 -1.729 1.00 69.06 304 ARG A C 1
ATOM 2358 O O . ARG A 1 304 ? 30.876 3.252 -0.533 1.00 69.06 304 ARG A O 1
ATOM 2365 N N . TRP A 1 305 ? 31.379 3.729 -2.661 1.00 68.56 305 TRP A N 1
ATOM 2366 C CA . TRP A 1 305 ? 32.320 4.828 -2.386 1.00 68.56 305 TRP A CA 1
ATOM 2367 C C . TRP A 1 305 ? 31.665 6.219 -2.338 1.00 68.56 305 TRP A C 1
ATOM 2369 O O . TRP A 1 305 ? 32.327 7.195 -1.988 1.00 68.56 305 TRP A O 1
ATOM 2379 N N . GLN A 1 306 ? 30.397 6.341 -2.740 1.00 68.81 306 GLN A N 1
ATOM 2380 C CA . GLN A 1 306 ? 29.679 7.613 -2.814 1.00 68.81 306 GLN A CA 1
ATOM 2381 C C . GLN A 1 306 ? 28.778 7.802 -1.593 1.00 68.81 306 GLN A C 1
ATOM 2383 O O . GLN A 1 306 ? 28.159 6.860 -1.106 1.00 68.81 306 GLN A O 1
ATOM 2388 N N . LYS A 1 307 ? 28.693 9.043 -1.096 1.00 61.16 307 LYS A N 1
ATOM 2389 C CA . LYS A 1 307 ? 27.842 9.395 0.055 1.00 61.16 307 LYS A CA 1
ATOM 2390 C C . LYS A 1 307 ? 26.361 9.574 -0.297 1.00 61.16 307 LYS A C 1
ATOM 2392 O O . LYS A 1 307 ? 25.540 9.532 0.609 1.00 61.16 307 LYS A O 1
ATOM 2397 N N . ALA A 1 308 ? 26.033 9.791 -1.569 1.00 66.44 308 ALA A N 1
ATOM 2398 C CA . ALA A 1 308 ? 24.669 9.975 -2.056 1.00 66.44 308 ALA A CA 1
ATOM 2399 C C . ALA A 1 308 ? 24.395 9.013 -3.226 1.00 66.44 308 ALA A C 1
ATOM 2401 O O . ALA A 1 308 ? 25.357 8.625 -3.899 1.00 66.44 308 ALA A O 1
ATOM 2402 N N . PRO A 1 309 ? 23.128 8.634 -3.475 1.00 72.38 309 PRO A N 1
ATOM 2403 C CA . PRO A 1 309 ? 22.761 7.818 -4.628 1.00 72.38 309 PRO A CA 1
ATOM 2404 C C . PRO A 1 309 ? 23.206 8.472 -5.938 1.00 72.38 309 PRO A C 1
ATOM 2406 O O . PRO A 1 309 ? 23.022 9.674 -6.128 1.00 72.38 309 PRO A O 1
ATOM 2409 N N . SER A 1 310 ? 23.792 7.684 -6.838 1.00 70.50 310 SER A N 1
ATOM 2410 C CA . SER A 1 310 ? 24.174 8.136 -8.179 1.00 70.50 310 SER A CA 1
ATOM 2411 C C . SER A 1 310 ? 22.988 8.219 -9.134 1.00 70.50 310 SER A C 1
ATOM 2413 O O . SER A 1 310 ? 23.054 8.959 -10.111 1.00 70.50 310 SER A O 1
ATOM 2415 N N . GLU A 1 311 ? 21.925 7.464 -8.859 1.00 81.56 311 GLU A N 1
ATOM 2416 C CA . GLU A 1 311 ? 20.729 7.373 -9.692 1.00 81.56 311 GLU A CA 1
ATOM 2417 C C . GLU A 1 311 ? 19.495 7.170 -8.804 1.00 81.56 311 GLU A C 1
ATOM 2419 O O . GLU A 1 311 ? 19.562 6.458 -7.800 1.00 81.56 311 GLU A O 1
ATOM 2424 N N . SER A 1 312 ? 18.383 7.816 -9.157 1.00 91.62 312 SER A N 1
ATOM 2425 C CA . SER A 1 312 ? 17.089 7.694 -8.479 1.00 91.62 312 SER A CA 1
ATOM 2426 C C . SER A 1 312 ? 15.988 7.754 -9.528 1.00 91.62 312 SER A C 1
ATOM 2428 O O . SER A 1 312 ? 15.864 8.766 -10.214 1.00 91.62 312 SER A O 1
ATOM 2430 N N . MET A 1 313 ? 15.200 6.689 -9.639 1.00 92.88 313 MET A N 1
ATOM 2431 C CA . MET A 1 313 ? 14.133 6.557 -10.632 1.00 92.88 313 MET A CA 1
ATOM 2432 C C . MET A 1 313 ? 12.844 6.091 -9.965 1.00 92.88 313 MET A C 1
ATOM 2434 O O . MET A 1 313 ? 12.871 5.187 -9.130 1.00 92.88 313 MET A O 1
ATOM 2438 N N . THR A 1 314 ? 11.720 6.692 -10.347 1.00 93.88 314 THR A N 1
ATOM 2439 C CA . THR A 1 314 ? 10.388 6.301 -9.875 1.00 93.88 314 THR A CA 1
ATOM 2440 C C . THR A 1 314 ? 9.654 5.551 -10.981 1.00 93.88 314 THR A C 1
ATOM 2442 O O . THR A 1 314 ? 9.640 5.980 -12.134 1.00 93.88 314 THR A O 1
ATOM 2445 N N . TYR A 1 315 ? 9.064 4.416 -10.621 1.00 93.75 315 TYR A N 1
ATOM 2446 C CA . TYR A 1 315 ? 8.332 3.521 -11.506 1.00 93.75 315 TYR A CA 1
ATOM 2447 C C . TYR A 1 315 ? 6.883 3.419 -11.042 1.00 93.75 315 TYR A C 1
ATOM 2449 O O . TYR A 1 315 ? 6.621 3.286 -9.844 1.00 93.75 315 TYR A O 1
ATOM 2457 N N . HIS A 1 316 ? 5.954 3.427 -11.993 1.00 93.44 316 HIS A N 1
ATOM 2458 C CA . HIS A 1 316 ? 4.523 3.273 -11.747 1.00 93.44 316 HIS A CA 1
ATOM 2459 C C . HIS A 1 316 ? 4.033 1.978 -12.396 1.00 93.44 316 HIS A C 1
ATOM 2461 O O . HIS A 1 316 ? 4.328 1.707 -13.560 1.00 93.44 316 HIS A O 1
ATOM 2467 N N . ILE A 1 317 ? 3.305 1.168 -11.631 1.00 92.00 317 ILE A N 1
ATOM 2468 C CA . ILE A 1 317 ? 2.699 -0.085 -12.083 1.00 92.00 317 ILE A CA 1
ATOM 2469 C C . ILE A 1 317 ? 1.196 0.139 -12.242 1.00 92.00 317 ILE A C 1
ATOM 2471 O O . ILE A 1 317 ? 0.520 0.489 -11.270 1.00 92.00 317 ILE A O 1
ATOM 2475 N N . GLY A 1 318 ? 0.659 -0.095 -13.440 1.00 83.12 318 GLY A N 1
ATOM 2476 C CA . GLY A 1 318 ? -0.728 0.224 -13.778 1.00 83.12 318 GLY A CA 1
ATOM 2477 C C . GLY A 1 318 ? -0.946 1.711 -14.102 1.00 83.12 318 GLY A C 1
ATOM 2478 O O . GLY A 1 318 ? -0.260 2.597 -13.597 1.00 83.12 318 GLY A O 1
ATOM 2479 N N . GLY A 1 319 ? -1.943 2.004 -14.931 1.00 80.06 319 GLY A N 1
ATOM 2480 C CA . GLY A 1 319 ? -2.316 3.330 -15.410 1.00 80.06 319 GLY A CA 1
ATOM 2481 C C . GLY A 1 319 ? -1.503 3.737 -16.634 1.00 80.06 319 GLY A C 1
ATOM 2482 O O . GLY A 1 319 ? -1.987 3.625 -17.759 1.00 80.06 319 GLY A O 1
ATOM 2483 N N . ASP A 1 320 ? -0.270 4.192 -16.409 1.00 72.94 320 ASP A N 1
ATOM 2484 C CA . ASP A 1 320 ? 0.593 4.778 -17.450 1.00 72.94 320 ASP A CA 1
ATOM 2485 C C . ASP A 1 320 ? 1.094 3.739 -18.466 1.00 72.94 320 ASP A C 1
ATOM 2487 O O . ASP A 1 320 ? 1.406 4.060 -19.611 1.00 72.94 320 ASP A O 1
ATOM 2491 N N . ASP A 1 321 ? 1.124 2.472 -18.054 1.00 70.06 321 ASP A N 1
ATOM 2492 C CA . ASP A 1 321 ? 1.443 1.312 -18.887 1.00 70.06 321 ASP A CA 1
ATOM 2493 C C . ASP A 1 321 ? 0.217 0.743 -19.634 1.00 70.06 321 ASP A C 1
ATOM 2495 O O . ASP A 1 321 ? 0.329 -0.261 -20.341 1.00 70.06 321 ASP A O 1
ATOM 2499 N N . GLY A 1 322 ? -0.955 1.373 -19.488 1.00 76.81 322 GLY A N 1
ATOM 2500 C CA . GLY A 1 322 ? -2.220 0.946 -20.086 1.00 76.81 322 GLY A CA 1
ATOM 2501 C C . GLY A 1 322 ? -2.907 -0.230 -19.379 1.00 76.81 322 GLY A C 1
ATOM 2502 O O . GLY A 1 322 ? -3.955 -0.676 -19.849 1.00 76.81 322 GLY A O 1
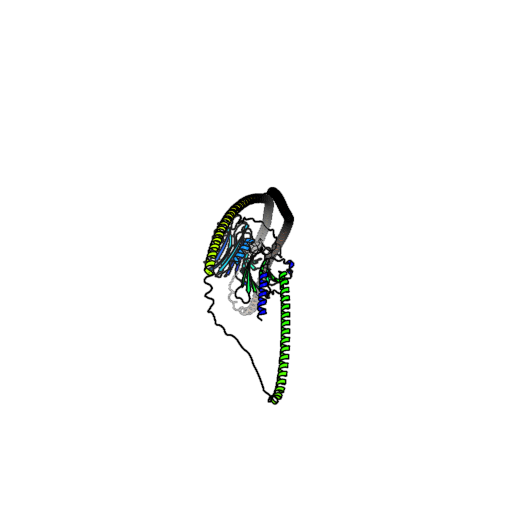ATOM 2503 N N . LEU A 1 323 ? -2.358 -0.735 -18.268 1.00 83.88 323 LEU A N 1
ATOM 2504 C CA . LEU A 1 323 ? -2.970 -1.791 -17.454 1.00 83.88 323 LEU A CA 1
ATOM 2505 C C . LEU A 1 323 ? -3.729 -1.193 -16.268 1.00 83.88 323 LEU A C 1
ATOM 2507 O O . LEU A 1 323 ? -3.317 -0.188 -15.710 1.00 83.88 323 LEU A O 1
ATOM 2511 N N . MET A 1 324 ? -4.815 -1.818 -15.808 1.00 87.12 324 MET A N 1
ATOM 2512 C CA . MET A 1 324 ? -5.410 -1.408 -14.523 1.00 87.12 324 MET A CA 1
ATOM 2513 C C . MET A 1 324 ? -4.532 -1.845 -13.344 1.00 87.12 324 MET A C 1
ATOM 2515 O O . MET A 1 324 ? -4.288 -1.057 -12.433 1.00 87.12 324 MET A O 1
ATOM 2519 N N . ALA A 1 325 ? -4.033 -3.081 -13.408 1.00 92.31 325 ALA A N 1
ATOM 2520 C CA . ALA A 1 325 ? -3.119 -3.703 -12.457 1.00 92.31 325 ALA A CA 1
ATOM 2521 C C . ALA A 1 325 ? -2.287 -4.787 -13.167 1.00 92.31 325 ALA A C 1
ATOM 2523 O O . ALA A 1 325 ? -2.708 -5.321 -14.196 1.00 92.31 325 ALA A O 1
ATOM 2524 N N . LEU A 1 326 ? -1.126 -5.123 -12.606 1.00 92.56 326 LEU A N 1
ATOM 2525 C CA . LEU A 1 326 ? -0.233 -6.195 -13.068 1.00 92.56 326 LEU A CA 1
ATOM 2526 C C . LEU A 1 326 ? -0.405 -7.448 -12.189 1.00 92.56 326 LEU A C 1
ATOM 2528 O O . LEU A 1 326 ? -0.586 -7.288 -10.987 1.00 92.56 326 LEU A O 1
ATOM 2532 N N . GLY A 1 327 ? -0.324 -8.672 -12.730 1.00 89.75 327 GLY A N 1
ATOM 2533 C CA . GLY A 1 327 ? -0.385 -9.907 -11.917 1.00 89.75 327 GLY A CA 1
ATOM 2534 C C . GLY A 1 327 ? -1.783 -10.473 -11.665 1.00 89.75 327 GLY A C 1
ATOM 2535 O O . GLY A 1 327 ? -1.981 -11.324 -10.798 1.00 89.75 327 GLY A O 1
ATOM 2536 N N . HIS A 1 328 ? -2.798 -10.017 -12.400 1.00 85.06 328 HIS A N 1
ATOM 2537 C CA . HIS A 1 328 ? -4.151 -10.540 -12.226 1.00 85.06 328 HIS A CA 1
ATOM 2538 C C . HIS A 1 328 ? -4.271 -11.966 -12.795 1.00 85.06 328 HIS A C 1
ATOM 2540 O O . HIS A 1 328 ? -4.129 -12.174 -13.998 1.00 85.06 328 HIS A O 1
ATOM 2546 N N . ASN A 1 329 ? -4.573 -12.949 -11.937 1.00 84.62 329 ASN A N 1
ATOM 2547 C CA . ASN A 1 329 ? -4.654 -14.384 -12.273 1.00 84.62 329 ASN A CA 1
ATOM 2548 C C . ASN A 1 329 ? -3.359 -14.988 -12.847 1.00 84.62 329 ASN A C 1
ATOM 2550 O O . ASN A 1 329 ? -3.397 -16.004 -13.543 1.00 84.62 329 ASN A O 1
ATOM 2554 N N . THR A 1 330 ? -2.208 -14.385 -12.559 1.00 86.62 330 THR A N 1
ATOM 2555 C CA . THR A 1 330 ? -0.906 -14.868 -13.017 1.00 86.62 330 THR A CA 1
ATOM 2556 C C . THR A 1 330 ? 0.181 -14.442 -12.044 1.00 86.62 330 THR A C 1
ATOM 2558 O O . THR A 1 330 ? 0.145 -13.353 -11.490 1.00 86.62 330 THR A O 1
ATOM 2561 N N . VAL A 1 331 ? 1.168 -15.312 -11.863 1.00 85.88 331 VAL A N 1
ATOM 2562 C CA . VAL A 1 331 ? 2.378 -15.039 -11.071 1.00 85.88 331 VAL A CA 1
ATOM 2563 C C . VAL A 1 331 ? 3.593 -14.762 -11.956 1.00 85.88 331 VAL A C 1
ATOM 2565 O O . VAL A 1 331 ? 4.693 -14.547 -11.456 1.00 85.88 331 VAL A O 1
ATOM 2568 N N . LEU A 1 332 ? 3.413 -14.828 -13.277 1.00 87.81 332 LEU A N 1
ATOM 2569 C CA . LEU A 1 332 ? 4.484 -14.724 -14.270 1.00 87.81 332 LEU A CA 1
ATOM 2570 C C . LEU A 1 332 ? 4.596 -13.326 -14.879 1.00 87.81 332 LEU A C 1
ATOM 2572 O O . LEU A 1 332 ? 5.550 -13.052 -15.605 1.00 87.81 332 LEU A O 1
ATOM 2576 N N . ASP A 1 333 ? 3.636 -12.450 -14.590 1.00 89.56 333 ASP A N 1
ATOM 2577 C CA . ASP A 1 333 ? 3.700 -11.069 -15.039 1.00 89.56 333 ASP A CA 1
ATOM 2578 C C . ASP A 1 333 ? 4.866 -10.363 -14.359 1.00 89.56 333 ASP A C 1
ATOM 2580 O O . ASP A 1 333 ? 5.061 -10.446 -13.143 1.00 89.56 333 ASP A O 1
ATOM 2584 N N . SER A 1 334 ? 5.641 -9.640 -15.155 1.00 91.06 334 SER A N 1
ATOM 2585 C CA . SER A 1 334 ? 6.735 -8.824 -14.662 1.00 91.06 334 SER A CA 1
ATOM 2586 C C . SER A 1 334 ? 6.701 -7.455 -15.315 1.00 91.06 334 SER A C 1
ATOM 2588 O O . SER A 1 334 ? 6.191 -7.307 -16.422 1.00 91.06 334 SER A O 1
ATOM 2590 N N . ARG A 1 335 ? 7.250 -6.456 -14.628 1.00 92.12 335 ARG A N 1
ATOM 2591 C CA . ARG A 1 335 ? 7.467 -5.122 -15.178 1.00 92.12 335 ARG A CA 1
ATOM 2592 C C . ARG A 1 335 ? 8.929 -4.758 -15.061 1.00 92.12 335 ARG A C 1
ATOM 2594 O O . ARG A 1 335 ? 9.492 -4.808 -13.971 1.00 92.12 335 ARG A O 1
ATOM 2601 N N . TYR A 1 336 ? 9.536 -4.377 -16.174 1.00 91.62 336 TYR A N 1
ATOM 2602 C CA . TYR A 1 336 ? 10.909 -3.883 -16.189 1.00 91.62 336 TYR A CA 1
ATOM 2603 C C . TYR A 1 336 ? 11.049 -2.571 -15.395 1.00 91.62 336 TYR A C 1
ATOM 2605 O O . TYR A 1 336 ? 10.274 -1.637 -15.590 1.00 91.62 336 TYR A O 1
ATOM 2613 N N . MET A 1 337 ? 12.055 -2.504 -14.521 1.00 91.81 337 MET A N 1
ATOM 2614 C CA . MET A 1 337 ? 12.342 -1.381 -13.617 1.00 91.81 337 MET A CA 1
ATOM 2615 C C . MET A 1 337 ? 13.774 -0.851 -13.776 1.00 91.81 337 MET A C 1
ATOM 2617 O O . MET A 1 337 ? 14.376 -0.396 -12.810 1.00 91.81 337 MET A O 1
ATOM 2621 N N . GLY A 1 338 ? 14.352 -0.934 -14.973 1.00 89.88 338 GLY A N 1
ATOM 2622 C CA . GLY A 1 338 ? 15.669 -0.358 -15.251 1.00 89.88 338 GLY A CA 1
ATOM 2623 C C . GLY A 1 338 ? 16.845 -1.335 -15.163 1.00 89.88 338 GLY A C 1
ATOM 2624 O O . GLY A 1 338 ? 16.717 -2.495 -14.759 1.00 89.88 338 GLY A O 1
ATOM 2625 N N . ASN A 1 339 ? 18.005 -0.827 -15.580 1.00 89.62 339 ASN A N 1
ATOM 2626 C CA . ASN A 1 339 ? 19.283 -1.531 -15.589 1.00 89.62 339 ASN A CA 1
ATOM 2627 C C . ASN A 1 339 ? 20.185 -0.944 -14.507 1.00 89.62 339 ASN A C 1
ATOM 2629 O O . ASN A 1 339 ? 20.353 0.270 -14.437 1.00 89.62 339 ASN A O 1
ATOM 2633 N N . TYR A 1 340 ? 20.815 -1.811 -13.727 1.00 91.06 340 TYR A N 1
ATOM 2634 C CA . TYR A 1 340 ? 21.699 -1.447 -12.626 1.00 91.06 340 TYR A CA 1
ATOM 2635 C C . TYR A 1 340 ? 23.017 -2.220 -12.722 1.00 91.06 340 TYR A C 1
ATOM 2637 O O . TYR A 1 340 ? 23.147 -3.163 -13.505 1.00 91.06 340 TYR A O 1
ATOM 2645 N N . TYR A 1 341 ? 24.016 -1.812 -11.940 1.00 87.62 341 TYR A N 1
ATOM 2646 C CA . TYR A 1 341 ? 25.360 -2.389 -11.980 1.00 87.62 341 TYR A CA 1
ATOM 2647 C C . TYR A 1 341 ? 25.691 -3.127 -10.686 1.00 87.62 341 TYR A C 1
ATOM 2649 O O . TYR A 1 341 ? 25.327 -2.686 -9.595 1.00 87.62 341 TYR A O 1
ATOM 2657 N N . GLY A 1 342 ? 26.413 -4.244 -10.810 1.00 87.00 342 GLY A N 1
ATOM 2658 C CA . GLY A 1 342 ? 27.008 -4.912 -9.657 1.00 87.00 342 GLY A CA 1
ATOM 2659 C C . GLY A 1 342 ? 27.958 -3.983 -8.890 1.00 87.00 342 GLY A C 1
ATOM 2660 O O . GLY A 1 342 ? 28.673 -3.169 -9.478 1.00 87.00 342 GLY A O 1
ATOM 2661 N N . GLY A 1 343 ? 27.950 -4.098 -7.560 1.00 87.19 343 GLY A N 1
ATOM 2662 C CA . GLY A 1 343 ? 28.752 -3.270 -6.651 1.00 87.19 343 GLY A CA 1
ATOM 2663 C C . GLY A 1 343 ? 28.017 -2.049 -6.083 1.00 87.19 343 GLY A C 1
ATOM 2664 O O . GLY A 1 343 ? 28.542 -1.396 -5.172 1.00 87.19 343 GLY A O 1
ATOM 2665 N N . ASP A 1 344 ? 26.812 -1.762 -6.580 1.00 89.25 344 ASP A N 1
ATOM 2666 C CA . ASP A 1 344 ? 25.922 -0.739 -6.036 1.00 89.25 344 ASP A CA 1
ATOM 2667 C C . ASP A 1 344 ? 24.998 -1.336 -4.965 1.00 89.25 344 ASP A C 1
ATOM 2669 O O . ASP A 1 344 ? 24.629 -2.512 -5.005 1.00 89.25 344 ASP A O 1
ATOM 2673 N N . THR A 1 345 ? 24.582 -0.521 -4.001 1.00 93.19 345 THR A N 1
ATOM 2674 C CA . THR A 1 345 ? 23.466 -0.859 -3.115 1.00 93.19 345 THR A CA 1
ATOM 2675 C C . THR A 1 345 ? 22.198 -0.265 -3.702 1.00 93.19 345 THR A C 1
ATOM 2677 O O . THR A 1 345 ? 22.094 0.959 -3.835 1.00 93.19 345 THR A O 1
ATOM 2680 N N . LEU A 1 346 ? 21.229 -1.120 -4.028 1.00 95.94 346 LEU A N 1
ATOM 2681 C CA . LEU A 1 346 ? 19.891 -0.670 -4.392 1.00 95.94 346 LEU A CA 1
ATOM 2682 C C . LEU A 1 346 ? 19.090 -0.383 -3.125 1.00 95.94 346 LEU A C 1
ATOM 2684 O O . LEU A 1 346 ? 19.095 -1.176 -2.187 1.00 95.94 346 LEU A O 1
ATOM 2688 N N . THR A 1 347 ? 18.404 0.752 -3.094 1.00 97.44 347 THR A N 1
ATOM 2689 C CA . THR A 1 347 ? 17.390 1.071 -2.087 1.00 97.44 347 THR A CA 1
ATOM 2690 C C . THR A 1 347 ? 16.054 1.219 -2.791 1.00 97.44 347 THR A C 1
ATOM 2692 O O . THR A 1 347 ? 15.950 2.013 -3.724 1.00 97.44 347 THR A O 1
ATOM 2695 N N . ILE A 1 348 ? 15.060 0.442 -2.373 1.00 98.12 348 ILE A N 1
ATOM 2696 C CA . ILE A 1 348 ? 13.709 0.473 -2.927 1.00 98.12 348 ILE A CA 1
ATOM 2697 C C . ILE A 1 348 ? 12.767 1.035 -1.870 1.00 98.12 348 ILE A C 1
ATOM 2699 O O . ILE A 1 348 ? 12.602 0.433 -0.810 1.00 98.12 348 ILE A O 1
ATOM 2703 N N . ASP A 1 349 ? 12.151 2.166 -2.189 1.00 98.00 349 ASP A N 1
ATOM 2704 C CA . ASP A 1 349 ? 11.173 2.841 -1.346 1.00 98.00 349 ASP A CA 1
ATOM 2705 C C . ASP A 1 349 ? 9.776 2.676 -1.948 1.00 98.00 349 ASP A C 1
ATOM 2707 O O . ASP A 1 349 ? 9.579 2.938 -3.141 1.00 98.00 349 ASP A O 1
ATOM 2711 N N . PHE A 1 350 ? 8.812 2.234 -1.141 1.00 97.94 350 PHE A N 1
ATOM 2712 C CA . PHE A 1 350 ? 7.408 2.124 -1.544 1.00 97.94 350 PHE A CA 1
ATOM 2713 C C . PHE A 1 350 ? 6.484 1.983 -0.336 1.00 97.94 350 PHE A C 1
ATOM 2715 O O . PHE A 1 350 ? 6.911 1.610 0.749 1.00 97.94 350 PHE A O 1
ATOM 2722 N N . MET A 1 351 ? 5.195 2.202 -0.549 1.00 97.62 351 MET A N 1
ATOM 2723 C CA . MET A 1 351 ? 4.135 1.792 0.369 1.00 97.62 351 MET A CA 1
ATOM 2724 C C . MET A 1 351 ? 3.216 0.831 -0.392 1.00 97.62 351 MET A C 1
ATOM 2726 O O . MET A 1 351 ? 2.862 1.163 -1.533 1.00 97.62 351 MET A O 1
ATOM 2730 N N . PRO A 1 352 ? 2.818 -0.329 0.177 1.00 97.25 352 PRO A N 1
ATOM 2731 C CA . PRO A 1 352 ? 1.804 -1.185 -0.427 1.00 97.25 352 PRO A CA 1
ATOM 2732 C C . PRO A 1 352 ? 0.578 -0.357 -0.815 1.00 97.25 352 PRO A C 1
ATOM 2734 O O . PRO A 1 352 ? -0.043 0.300 0.022 1.00 97.25 352 PRO A O 1
ATOM 2737 N N . ALA A 1 353 ? 0.282 -0.316 -2.112 1.00 96.38 353 ALA A N 1
ATOM 2738 C CA . ALA A 1 353 ? -0.848 0.445 -2.611 1.00 96.38 353 ALA A CA 1
ATOM 2739 C C . ALA A 1 353 ? -2.156 -0.238 -2.195 1.00 96.38 353 ALA A C 1
ATOM 2741 O O . ALA A 1 353 ? -2.273 -1.460 -2.280 1.00 96.38 353 ALA A O 1
ATOM 2742 N N . GLY A 1 354 ? -3.156 0.547 -1.791 1.00 94.12 354 GLY A N 1
ATOM 2743 C CA . GLY A 1 354 ? -4.493 0.009 -1.533 1.00 94.12 354 GLY A CA 1
ATOM 2744 C C . GLY A 1 354 ? -5.065 -0.701 -2.773 1.00 94.12 354 GLY A C 1
ATOM 2745 O O . GLY A 1 354 ? -4.620 -0.446 -3.896 1.00 94.12 354 GLY A O 1
ATOM 2746 N N . ALA A 1 355 ? -6.013 -1.618 -2.573 1.00 93.50 355 ALA A N 1
ATOM 2747 C CA . ALA A 1 355 ? -6.501 -2.591 -3.568 1.00 93.50 355 ALA A CA 1
ATOM 2748 C C . ALA A 1 355 ? -5.457 -3.591 -4.116 1.00 93.50 355 ALA A C 1
ATOM 2750 O O . ALA A 1 355 ? -5.837 -4.518 -4.830 1.00 93.50 355 ALA A O 1
ATOM 2751 N N . SER A 1 356 ? -4.160 -3.423 -3.832 1.00 95.50 356 SER A N 1
ATOM 2752 C CA . SER A 1 356 ? -3.099 -4.265 -4.394 1.00 95.50 356 SER A CA 1
ATOM 2753 C C . SER A 1 356 ? -2.728 -5.426 -3.483 1.00 95.50 356 SER A C 1
ATOM 2755 O O . SER A 1 356 ? -2.742 -5.302 -2.265 1.00 95.50 356 SER A O 1
ATOM 2757 N N . ASN A 1 357 ? -2.325 -6.551 -4.070 1.00 94.56 357 ASN A N 1
ATOM 2758 C CA . ASN A 1 357 ? -2.018 -7.756 -3.306 1.00 94.56 357 ASN A CA 1
ATOM 2759 C C . ASN A 1 357 ? -0.515 -7.939 -3.033 1.00 94.56 357 ASN A C 1
ATOM 2761 O O . ASN A 1 357 ? 0.325 -7.794 -3.922 1.00 94.56 357 ASN A O 1
ATOM 2765 N N . LEU A 1 358 ? -0.193 -8.353 -1.807 1.00 94.69 358 LEU A N 1
ATOM 2766 C CA . LEU A 1 358 ? 1.097 -8.931 -1.419 1.00 94.69 358 LEU A CA 1
ATOM 2767 C C . LEU A 1 358 ? 0.991 -10.473 -1.385 1.00 94.69 358 LEU A C 1
ATOM 2769 O O . LEU A 1 358 ? -0.117 -10.992 -1.229 1.00 94.69 358 LEU A O 1
ATOM 2773 N N . PRO A 1 359 ? 2.094 -11.234 -1.534 1.00 96.38 359 PRO A N 1
ATOM 2774 C CA . PRO A 1 359 ? 3.481 -10.780 -1.648 1.00 96.38 359 PRO A CA 1
ATOM 2775 C C . PRO A 1 359 ? 3.857 -10.217 -3.023 1.00 96.38 359 PRO A C 1
ATOM 2777 O O . PRO A 1 359 ? 3.223 -10.499 -4.041 1.00 96.38 359 PRO A O 1
ATOM 2780 N N . VAL A 1 360 ? 4.954 -9.461 -3.056 1.00 96.81 360 VAL A N 1
ATOM 2781 C CA . VAL A 1 360 ? 5.601 -8.978 -4.286 1.00 96.81 360 VAL A CA 1
ATOM 2782 C C . VAL A 1 360 ? 7.065 -9.395 -4.325 1.00 96.81 360 VAL A C 1
ATOM 2784 O O . VAL A 1 360 ? 7.681 -9.627 -3.283 1.00 96.81 360 VAL A O 1
ATOM 2787 N N . ARG A 1 361 ? 7.633 -9.479 -5.529 1.00 96.00 361 ARG A N 1
ATOM 2788 C CA . ARG A 1 361 ? 9.046 -9.777 -5.759 1.00 96.00 361 ARG A CA 1
ATOM 2789 C C . ARG A 1 361 ? 9.737 -8.689 -6.565 1.00 96.00 361 ARG A C 1
ATOM 2791 O O . ARG A 1 361 ? 9.190 -8.174 -7.538 1.00 96.00 361 ARG A O 1
ATOM 2798 N N . PHE A 1 362 ? 10.989 -8.435 -6.208 1.00 97.38 362 PHE A N 1
ATOM 2799 C CA . PHE A 1 362 ? 11.960 -7.757 -7.057 1.00 97.38 362 PHE A CA 1
ATOM 2800 C C . PHE A 1 362 ? 12.927 -8.791 -7.611 1.00 97.38 362 PHE A C 1
ATOM 2802 O O . PHE A 1 362 ? 13.648 -9.435 -6.849 1.00 97.38 362 PHE A O 1
ATOM 2809 N N . LEU A 1 363 ? 12.917 -8.976 -8.927 1.00 96.06 363 LEU A N 1
ATOM 2810 C CA . LEU A 1 363 ? 13.764 -9.932 -9.627 1.00 96.06 363 LEU A CA 1
ATOM 2811 C C . LEU A 1 363 ? 15.017 -9.214 -10.118 1.00 96.06 363 LEU A C 1
ATOM 2813 O O . LEU A 1 363 ? 14.925 -8.231 -10.851 1.00 96.06 363 LEU A O 1
ATOM 2817 N N . LEU A 1 364 ? 16.179 -9.723 -9.729 1.00 95.38 364 LEU A N 1
ATOM 2818 C CA . LEU A 1 364 ? 17.480 -9.254 -10.177 1.00 95.38 364 LEU A CA 1
ATOM 2819 C C . LEU A 1 364 ? 17.993 -10.261 -11.204 1.00 95.38 364 LEU A C 1
ATOM 2821 O O . LEU A 1 364 ? 18.292 -11.404 -10.861 1.00 95.38 364 LEU A O 1
ATOM 2825 N N . ILE A 1 365 ? 18.040 -9.864 -12.474 1.00 92.69 365 ILE A N 1
ATOM 2826 C CA . ILE A 1 365 ? 18.332 -10.769 -13.591 1.00 92.69 365 ILE A CA 1
ATOM 2827 C C . ILE A 1 365 ? 19.588 -10.273 -14.306 1.00 92.69 365 ILE A C 1
ATOM 2829 O O . ILE A 1 365 ? 19.550 -9.175 -14.860 1.00 92.69 365 ILE A O 1
ATOM 2833 N N . PRO A 1 366 ? 20.701 -11.030 -14.333 1.00 90.31 366 PRO A N 1
ATOM 2834 C CA . PRO A 1 366 ? 21.906 -10.610 -15.047 1.00 90.31 366 PRO A CA 1
ATOM 2835 C C . PRO A 1 366 ? 21.602 -10.273 -16.511 1.00 90.31 366 PRO A C 1
ATOM 2837 O O . PRO A 1 366 ? 20.836 -10.988 -17.162 1.00 90.31 366 PRO A O 1
ATOM 2840 N N . GLU A 1 367 ? 22.228 -9.228 -17.059 1.00 85.19 367 GLU A N 1
ATOM 2841 C CA . GLU A 1 367 ? 21.965 -8.779 -18.437 1.00 85.19 367 GLU A CA 1
ATOM 2842 C C . GLU A 1 367 ? 22.220 -9.898 -19.460 1.00 85.19 367 GLU A C 1
ATOM 2844 O O . GLU A 1 367 ? 21.471 -10.054 -20.421 1.00 85.19 367 GLU A O 1
ATOM 2849 N N . ALA A 1 368 ? 23.230 -10.741 -19.222 1.00 79.81 368 ALA A N 1
ATOM 2850 C CA . ALA A 1 368 ? 23.537 -11.895 -20.068 1.00 79.81 368 ALA A CA 1
ATOM 2851 C C . ALA A 1 368 ? 22.426 -12.958 -20.092 1.00 79.81 368 ALA A C 1
ATOM 2853 O O . ALA A 1 368 ? 22.264 -13.638 -21.105 1.00 79.81 368 ALA A O 1
ATOM 2854 N N . LEU A 1 369 ? 21.659 -13.092 -19.005 1.00 82.69 369 LEU A N 1
ATOM 2855 C CA . LEU A 1 369 ? 20.508 -13.994 -18.934 1.00 82.69 369 LEU A CA 1
ATOM 2856 C C . LEU A 1 369 ? 19.264 -13.347 -19.556 1.00 82.69 369 LEU A C 1
ATOM 2858 O O . LEU A 1 369 ? 18.526 -14.009 -20.280 1.00 82.69 369 LEU A O 1
ATOM 2862 N N . ALA A 1 370 ? 19.055 -12.051 -19.311 1.00 80.19 370 ALA A N 1
ATOM 2863 C CA . ALA A 1 370 ? 17.924 -11.307 -19.858 1.00 80.19 370 ALA A CA 1
ATOM 2864 C C . ALA A 1 370 ? 18.037 -11.063 -21.376 1.00 80.19 370 ALA A C 1
ATOM 2866 O O . ALA A 1 370 ? 17.022 -10.929 -22.058 1.00 80.19 370 ALA A O 1
ATOM 2867 N N . ASN A 1 371 ? 19.259 -11.006 -21.916 1.00 75.94 371 ASN A N 1
ATOM 2868 C CA . ASN A 1 371 ? 19.528 -10.737 -23.324 1.00 75.94 371 ASN A CA 1
ATOM 2869 C C . ASN A 1 371 ? 20.554 -11.730 -23.919 1.00 75.94 371 ASN A C 1
ATOM 2871 O O . ASN A 1 371 ? 21.768 -11.520 -23.824 1.00 75.94 371 ASN A O 1
ATOM 2875 N N . PRO A 1 372 ? 20.099 -12.769 -24.646 1.00 66.75 372 PRO A N 1
ATOM 2876 C CA . PRO A 1 372 ? 20.987 -13.749 -25.277 1.00 66.75 372 PRO A CA 1
ATOM 2877 C C . PRO A 1 372 ? 21.972 -13.157 -26.301 1.00 66.75 372 PRO A C 1
ATOM 2879 O O . PRO A 1 372 ? 23.016 -13.754 -26.571 1.00 66.75 372 PRO A O 1
ATOM 2882 N N . GLN A 1 373 ? 21.668 -11.996 -26.898 1.00 64.75 373 GLN A N 1
ATOM 2883 C CA . GLN A 1 373 ? 22.594 -11.320 -27.815 1.00 64.75 373 GLN A CA 1
ATOM 2884 C C . GLN A 1 373 ? 23.757 -10.667 -27.060 1.00 64.75 373 GLN A C 1
ATOM 2886 O O . GLN A 1 373 ? 24.892 -10.712 -27.534 1.00 64.75 373 GLN A O 1
ATOM 2891 N N . TYR A 1 374 ? 23.502 -10.141 -25.860 1.00 65.50 374 TYR A N 1
ATOM 2892 C CA . TYR A 1 374 ? 24.534 -9.587 -24.986 1.00 65.50 374 TYR A CA 1
ATOM 2893 C C . TYR A 1 374 ? 25.549 -10.658 -24.564 1.00 65.50 374 TYR A C 1
ATOM 2895 O O . TYR A 1 374 ? 26.756 -10.439 -24.667 1.00 65.50 374 TYR A O 1
ATOM 2903 N N . ALA A 1 375 ? 25.079 -11.862 -24.219 1.00 61.47 375 ALA A N 1
ATOM 2904 C CA . ALA A 1 375 ? 25.950 -12.999 -23.911 1.00 61.47 375 ALA A CA 1
ATOM 2905 C C . ALA A 1 375 ? 26.889 -13.367 -25.081 1.00 61.47 375 ALA A C 1
ATOM 2907 O O . ALA A 1 375 ? 28.067 -13.662 -24.876 1.00 61.47 375 ALA A O 1
ATOM 2908 N N . ARG A 1 376 ? 26.398 -13.297 -26.328 1.00 60.59 376 ARG A N 1
ATOM 2909 C CA . ARG A 1 376 ? 27.220 -13.546 -27.530 1.00 60.59 376 ARG A CA 1
ATOM 2910 C C . ARG A 1 376 ? 28.273 -12.460 -27.748 1.00 60.59 376 ARG A C 1
ATOM 2912 O O . ARG A 1 376 ? 29.399 -12.780 -28.133 1.00 60.59 376 ARG A O 1
ATOM 2919 N N . ILE A 1 377 ? 27.931 -11.197 -27.497 1.00 62.75 377 ILE A N 1
ATOM 2920 C CA . ILE A 1 377 ? 28.873 -10.073 -27.599 1.00 62.75 377 ILE A CA 1
ATOM 2921 C C . ILE A 1 377 ? 29.974 -10.205 -26.540 1.00 62.75 377 ILE A C 1
ATOM 2923 O O . ILE A 1 377 ? 31.148 -10.098 -26.886 1.00 62.75 377 ILE A O 1
ATOM 2927 N N . LEU A 1 378 ? 29.623 -10.508 -25.285 1.00 60.56 378 LEU A N 1
ATOM 2928 C CA . LEU A 1 378 ? 30.596 -10.768 -24.218 1.00 60.56 378 LEU A CA 1
ATOM 2929 C C . LEU A 1 378 ? 31.553 -11.904 -24.587 1.00 60.56 378 LEU A C 1
ATOM 2931 O O . LEU A 1 378 ? 32.765 -11.706 -24.562 1.00 60.56 378 LEU A O 1
ATOM 2935 N N . ALA A 1 379 ? 31.030 -13.051 -25.031 1.00 62.00 379 ALA A N 1
ATOM 2936 C CA . ALA A 1 379 ? 31.854 -14.189 -25.441 1.00 62.00 379 ALA A CA 1
ATOM 2937 C C . ALA A 1 379 ? 32.813 -13.842 -26.597 1.00 62.00 379 ALA A C 1
ATOM 2939 O O . ALA A 1 379 ? 33.968 -14.272 -26.610 1.00 62.00 379 ALA A O 1
ATOM 2940 N N . THR A 1 380 ? 32.356 -13.029 -27.554 1.00 64.31 380 THR A N 1
ATOM 2941 C CA . THR A 1 380 ? 33.177 -12.574 -28.689 1.00 64.31 380 THR A CA 1
ATOM 2942 C C . THR A 1 380 ? 34.264 -11.597 -28.234 1.00 64.31 380 THR A C 1
ATOM 2944 O O . THR A 1 380 ? 35.412 -11.701 -28.664 1.00 64.31 380 THR A O 1
ATOM 2947 N N . ASN A 1 381 ? 33.931 -10.683 -27.321 1.00 63.91 381 ASN A N 1
ATOM 2948 C CA . ASN A 1 381 ? 34.866 -9.705 -26.770 1.00 63.91 381 ASN A CA 1
ATOM 2949 C C . ASN A 1 381 ? 35.925 -10.359 -25.877 1.00 63.91 381 ASN A C 1
ATOM 2951 O O . ASN A 1 381 ? 37.097 -10.002 -25.971 1.00 63.91 381 ASN A O 1
ATOM 2955 N N . GLU A 1 382 ? 35.549 -11.341 -25.055 1.00 65.75 382 GLU A N 1
ATOM 2956 C CA . GLU A 1 382 ? 36.500 -12.127 -24.264 1.00 65.75 382 GLU A CA 1
ATOM 2957 C C . GLU A 1 382 ? 37.448 -12.936 -25.153 1.00 65.75 382 GLU A C 1
ATOM 2959 O O . GLU A 1 382 ? 38.652 -12.976 -24.901 1.00 65.75 382 GLU A O 1
ATOM 2964 N N . ALA A 1 383 ? 36.930 -13.560 -26.216 1.00 64.44 383 ALA A N 1
ATOM 2965 C CA . ALA A 1 383 ? 37.758 -14.266 -27.188 1.00 64.44 383 ALA A CA 1
ATOM 2966 C C . ALA A 1 383 ? 38.732 -13.309 -27.898 1.00 64.44 383 ALA A C 1
ATOM 2968 O O . ALA A 1 383 ? 39.914 -13.627 -28.038 1.00 64.44 383 ALA A O 1
ATOM 2969 N N . GLY A 1 384 ? 38.262 -12.113 -28.269 1.00 62.94 384 GLY A N 1
ATOM 2970 C CA . GLY A 1 384 ? 39.093 -11.047 -28.827 1.00 62.94 384 GLY A CA 1
ATOM 2971 C C . GLY A 1 384 ? 40.173 -10.562 -27.856 1.00 62.94 384 GLY A C 1
ATOM 2972 O O . GLY A 1 384 ? 41.328 -10.424 -28.249 1.00 62.94 384 GLY A O 1
ATOM 2973 N N . GLN A 1 385 ? 39.841 -10.373 -26.574 1.00 58.59 385 GLN A N 1
ATOM 2974 C CA . GLN A 1 385 ? 40.815 -10.007 -25.541 1.00 58.59 385 GLN A CA 1
ATOM 2975 C C . GLN A 1 385 ? 41.867 -11.096 -25.328 1.00 58.59 385 GLN A C 1
ATOM 2977 O O . GLN A 1 385 ? 43.053 -10.779 -25.302 1.00 58.59 385 GLN A O 1
ATOM 2982 N N . ARG A 1 386 ? 41.473 -12.374 -25.239 1.00 70.50 386 ARG A N 1
ATOM 2983 C CA . ARG A 1 386 ? 42.434 -13.485 -25.116 1.00 70.50 386 ARG A CA 1
ATOM 2984 C C . ARG A 1 386 ? 43.350 -13.586 -26.334 1.00 70.50 386 ARG A C 1
ATOM 2986 O O . ARG A 1 386 ? 44.536 -13.856 -26.168 1.00 70.50 386 ARG A O 1
ATOM 2993 N N . ALA A 1 387 ? 42.832 -13.346 -27.540 1.00 67.00 387 ALA A N 1
ATOM 2994 C CA . ALA A 1 387 ? 43.642 -13.316 -28.757 1.00 67.00 387 ALA A CA 1
ATOM 2995 C C . ALA A 1 387 ? 44.669 -12.171 -28.726 1.00 67.00 387 ALA A C 1
ATOM 2997 O O . ALA A 1 387 ? 45.844 -12.399 -29.004 1.00 67.00 387 ALA A O 1
ATOM 2998 N N . LEU A 1 388 ? 44.252 -10.975 -28.301 1.00 60.69 388 LEU A N 1
ATOM 2999 C CA . LEU A 1 388 ? 45.134 -9.813 -28.175 1.00 60.69 388 LEU A CA 1
ATOM 3000 C C . LEU A 1 388 ? 46.194 -10.001 -27.076 1.00 60.69 388 LEU A C 1
ATOM 3002 O O . LEU A 1 388 ? 47.342 -9.596 -27.235 1.00 60.69 388 LEU A O 1
ATOM 3006 N N . GLU A 1 389 ? 45.828 -10.621 -25.950 1.00 70.44 389 GLU A N 1
ATOM 3007 C CA . GLU A 1 389 ? 46.770 -10.946 -24.874 1.00 70.44 389 GLU A CA 1
ATOM 3008 C C . GLU A 1 389 ? 47.775 -12.020 -25.300 1.00 70.44 389 GLU A C 1
ATOM 3010 O O . GLU A 1 389 ? 48.958 -11.902 -24.977 1.00 70.44 389 GLU A O 1
ATOM 3015 N N . ALA A 1 390 ? 47.343 -13.020 -26.071 1.00 72.44 390 ALA A N 1
ATOM 3016 C CA . ALA A 1 390 ? 48.234 -14.014 -26.661 1.00 72.44 390 ALA A CA 1
ATOM 3017 C C . ALA A 1 390 ? 49.194 -13.387 -27.689 1.00 72.44 390 ALA A C 1
ATOM 3019 O O . ALA A 1 390 ? 50.376 -13.733 -27.722 1.00 72.44 390 ALA A O 1
ATOM 3020 N N . GLU A 1 391 ? 48.720 -12.433 -28.493 1.00 71.19 391 GLU A N 1
ATOM 3021 C CA . GLU A 1 391 ? 49.547 -11.692 -29.448 1.00 71.19 391 GLU A CA 1
ATOM 3022 C C . GLU A 1 391 ? 50.572 -10.798 -28.736 1.00 71.19 391 GLU A C 1
ATOM 3024 O O . GLU A 1 391 ? 51.761 -10.870 -29.041 1.00 71.19 391 GLU A O 1
ATOM 3029 N N . ALA A 1 392 ? 50.157 -10.069 -27.697 1.00 69.00 392 ALA A N 1
ATOM 3030 C CA . ALA A 1 392 ? 51.062 -9.276 -26.867 1.00 69.00 392 ALA A CA 1
ATOM 3031 C C . ALA A 1 392 ? 52.107 -10.143 -26.136 1.00 69.00 392 ALA A C 1
ATOM 3033 O O . ALA A 1 392 ? 53.260 -9.737 -25.989 1.00 69.00 392 ALA A O 1
ATOM 3034 N N . GLN A 1 393 ? 51.741 -11.350 -25.688 1.00 72.88 393 GLN A N 1
ATOM 3035 C CA . GLN A 1 393 ? 52.695 -12.307 -25.113 1.00 72.88 393 GLN A CA 1
ATOM 3036 C C . GLN A 1 393 ? 53.684 -12.832 -26.157 1.00 72.88 393 GLN A C 1
ATOM 3038 O O . GLN A 1 393 ? 54.868 -12.994 -25.855 1.00 72.88 393 GLN A O 1
ATOM 3043 N N . LYS A 1 394 ? 53.225 -13.072 -27.388 1.00 79.12 394 LYS A N 1
ATOM 3044 C CA . LYS A 1 394 ? 54.080 -13.493 -28.501 1.00 79.12 394 LYS A CA 1
ATOM 3045 C C . LYS A 1 394 ? 55.070 -12.393 -28.886 1.00 79.12 394 LYS A C 1
ATOM 3047 O O . LYS A 1 394 ? 56.254 -12.682 -29.038 1.00 79.12 394 LYS A O 1
ATOM 3052 N N . GLU A 1 395 ? 54.612 -11.147 -28.959 1.00 75.06 395 GLU A N 1
ATOM 3053 C CA . GLU A 1 395 ? 55.452 -9.978 -29.231 1.00 75.06 395 GLU A CA 1
ATOM 3054 C C . GLU A 1 395 ? 56.472 -9.746 -28.105 1.00 75.06 395 GLU A C 1
ATOM 3056 O O . GLU A 1 395 ? 57.657 -9.545 -28.370 1.00 75.06 395 GLU A O 1
ATOM 3061 N N . ALA A 1 396 ? 56.061 -9.884 -26.839 1.00 73.00 396 ALA A N 1
ATOM 3062 C CA . ALA A 1 396 ? 56.971 -9.822 -25.695 1.00 73.00 396 ALA A CA 1
ATOM 3063 C C . ALA A 1 396 ? 58.024 -10.947 -25.719 1.00 73.00 396 ALA A C 1
ATOM 3065 O O . ALA A 1 396 ? 59.196 -10.706 -25.427 1.00 73.00 396 ALA A O 1
ATOM 3066 N N . ALA A 1 397 ? 57.641 -12.167 -26.108 1.00 76.38 397 ALA A N 1
ATOM 3067 C CA . ALA A 1 397 ? 58.568 -13.287 -26.261 1.00 76.38 397 ALA A CA 1
ATOM 3068 C C . ALA A 1 397 ? 59.547 -13.080 -27.432 1.00 76.38 397 ALA A C 1
ATOM 3070 O O . ALA A 1 397 ? 60.709 -13.484 -27.356 1.00 76.38 397 ALA A O 1
ATOM 3071 N N . GLU A 1 398 ? 59.106 -12.441 -28.514 1.00 76.69 398 GLU A N 1
ATOM 3072 C CA . GLU A 1 398 ? 59.951 -12.113 -29.661 1.00 76.69 398 GLU A CA 1
ATOM 3073 C C . GLU A 1 398 ? 60.924 -10.967 -29.347 1.00 76.69 398 GLU A C 1
ATOM 3075 O O . GLU A 1 398 ? 62.107 -11.050 -29.685 1.00 76.69 398 GLU A O 1
ATOM 3080 N N . ALA A 1 399 ? 60.472 -9.950 -28.609 1.00 74.50 399 ALA A N 1
ATOM 3081 C CA . ALA A 1 399 ? 61.330 -8.906 -28.061 1.00 74.50 399 ALA A CA 1
ATOM 3082 C C . ALA A 1 399 ? 62.384 -9.491 -27.106 1.00 74.50 399 ALA A C 1
ATOM 3084 O O . ALA A 1 399 ? 63.565 -9.178 -27.241 1.00 74.50 399 ALA A O 1
ATOM 3085 N N . ALA A 1 400 ? 62.001 -10.415 -26.217 1.00 75.62 400 ALA A N 1
ATOM 3086 C CA . ALA A 1 400 ? 62.941 -11.107 -25.332 1.00 75.62 400 ALA A CA 1
ATOM 3087 C C . ALA A 1 400 ? 63.990 -11.927 -26.108 1.00 75.62 400 ALA A C 1
ATOM 3089 O O . ALA A 1 400 ? 65.163 -11.941 -25.738 1.00 75.62 400 ALA A O 1
ATOM 3090 N N . LYS A 1 401 ? 63.610 -12.565 -27.226 1.00 81.69 401 LYS A N 1
ATOM 3091 C CA . LYS A 1 401 ? 64.568 -13.244 -28.117 1.00 81.69 401 LYS A CA 1
ATOM 3092 C C . LYS A 1 401 ? 65.538 -12.270 -28.782 1.00 81.69 401 LYS A C 1
ATOM 3094 O O . LYS A 1 401 ? 66.718 -12.592 -28.879 1.00 81.69 401 LYS A O 1
ATOM 3099 N N . LYS A 1 402 ? 65.065 -11.102 -29.231 1.00 77.12 402 LYS A N 1
ATOM 3100 C CA . LYS A 1 402 ? 65.931 -10.065 -29.816 1.00 77.12 402 LYS A CA 1
ATOM 3101 C C . LYS A 1 402 ? 66.929 -9.538 -28.790 1.00 77.12 402 LYS A C 1
ATOM 3103 O O . LYS A 1 402 ? 68.116 -9.520 -29.089 1.00 77.12 402 LYS A O 1
ATOM 3108 N N . VAL A 1 403 ? 66.473 -9.251 -27.571 1.00 79.56 403 VAL A N 1
ATOM 3109 C CA . VAL A 1 403 ? 67.346 -8.848 -26.458 1.00 79.56 403 VAL A CA 1
ATOM 3110 C C . VAL A 1 403 ? 68.386 -9.932 -26.158 1.00 79.56 403 VAL A C 1
ATOM 3112 O O . VAL A 1 403 ? 69.567 -9.624 -26.087 1.00 79.56 403 VAL A O 1
ATOM 3115 N N . ALA A 1 404 ? 68.004 -11.211 -26.103 1.00 73.94 404 ALA A N 1
ATOM 3116 C CA . ALA A 1 404 ? 68.951 -12.306 -25.864 1.00 73.94 404 ALA A CA 1
ATOM 3117 C C . ALA A 1 404 ? 69.981 -12.502 -27.001 1.00 73.94 404 ALA A C 1
ATOM 3119 O O . ALA A 1 404 ? 71.110 -12.935 -26.762 1.00 73.94 404 ALA A O 1
ATOM 3120 N N . ILE A 1 405 ? 69.608 -12.214 -28.254 1.00 76.88 405 ILE A N 1
ATOM 3121 C CA . ILE A 1 405 ? 70.538 -12.221 -29.396 1.00 76.88 405 ILE A CA 1
ATOM 3122 C C . ILE A 1 405 ? 71.494 -11.029 -29.305 1.00 76.88 405 ILE A C 1
ATOM 3124 O O . ILE A 1 405 ? 72.688 -11.183 -29.557 1.00 76.88 405 ILE A O 1
ATOM 3128 N N . GLU A 1 406 ? 70.985 -9.864 -28.922 1.00 75.00 406 GLU A N 1
ATOM 3129 C CA . GLU A 1 406 ? 71.763 -8.638 -28.780 1.00 75.00 406 GLU A CA 1
ATOM 3130 C C . GLU A 1 406 ? 72.733 -8.724 -27.594 1.00 75.00 406 GLU A C 1
ATOM 3132 O O . GLU A 1 406 ? 73.902 -8.388 -27.746 1.00 75.00 406 GLU A O 1
ATOM 3137 N N . GLU A 1 407 ? 72.329 -9.324 -26.473 1.00 73.81 407 GLU A N 1
ATOM 3138 C CA . GLU A 1 407 ? 73.217 -9.666 -25.354 1.00 73.81 407 GLU A CA 1
ATOM 3139 C C . GLU A 1 407 ? 74.328 -10.635 -25.779 1.00 73.81 407 GLU A C 1
ATOM 3141 O O . GLU A 1 407 ? 75.493 -10.424 -25.442 1.00 73.81 407 GLU A O 1
ATOM 3146 N N . LYS A 1 408 ? 74.016 -11.662 -26.584 1.00 73.81 408 LYS A N 1
ATOM 3147 C CA . LYS A 1 408 ? 75.037 -12.563 -27.151 1.00 73.81 408 LYS A CA 1
ATOM 3148 C C . LYS A 1 408 ? 75.973 -11.849 -28.124 1.00 73.81 408 LYS A C 1
ATOM 3150 O O . LYS A 1 408 ? 77.163 -12.155 -28.148 1.00 73.81 408 LYS A O 1
ATOM 3155 N N . TYR A 1 409 ? 75.463 -10.912 -28.918 1.00 72.38 409 TYR A N 1
ATOM 3156 C CA . TYR A 1 409 ? 76.272 -10.111 -29.835 1.00 72.38 409 TYR A CA 1
ATOM 3157 C C . TYR A 1 409 ? 77.186 -9.140 -29.080 1.00 72.38 409 TYR A C 1
ATOM 3159 O O . TYR A 1 409 ? 78.365 -9.033 -29.409 1.00 72.38 409 TYR A O 1
ATOM 3167 N N . VAL A 1 410 ? 76.683 -8.486 -28.031 1.00 72.62 410 VAL A N 1
ATOM 3168 C CA . VAL A 1 410 ? 77.465 -7.607 -27.153 1.00 72.62 410 VAL A CA 1
ATOM 3169 C C . VAL A 1 410 ? 78.524 -8.404 -26.390 1.00 72.62 410 VAL A C 1
ATOM 3171 O O . VAL A 1 410 ? 79.669 -7.958 -26.340 1.00 72.62 410 VAL A O 1
ATOM 3174 N N . ALA A 1 411 ? 78.204 -9.604 -25.892 1.00 69.62 411 ALA A N 1
ATOM 3175 C CA . ALA A 1 411 ? 79.165 -10.519 -25.265 1.00 69.62 411 ALA A CA 1
ATOM 3176 C C . ALA A 1 411 ? 80.251 -11.002 -26.249 1.00 69.62 411 ALA A C 1
ATOM 3178 O O . ALA A 1 411 ? 81.436 -11.039 -25.922 1.00 69.62 411 ALA A O 1
ATOM 3179 N N . ALA A 1 412 ? 79.872 -11.323 -27.490 1.00 70.50 412 ALA A N 1
ATOM 3180 C CA . ALA A 1 412 ? 80.823 -11.693 -28.537 1.00 70.50 412 ALA A CA 1
ATOM 3181 C C . ALA A 1 412 ? 81.702 -10.508 -28.967 1.00 70.50 412 ALA A C 1
ATOM 3183 O O . ALA A 1 412 ? 82.886 -10.687 -29.244 1.00 70.50 412 ALA A O 1
ATOM 3184 N N . LYS A 1 413 ? 81.143 -9.292 -29.011 1.00 71.56 413 LYS A N 1
ATOM 3185 C CA . LYS A 1 413 ? 81.878 -8.063 -29.325 1.00 71.56 413 LYS A CA 1
ATOM 3186 C C . LYS A 1 413 ? 82.875 -7.712 -28.221 1.00 71.56 413 LYS A C 1
ATOM 3188 O O . LYS A 1 413 ? 84.011 -7.397 -28.548 1.00 71.56 413 LYS A O 1
ATOM 3193 N N . THR A 1 414 ? 82.496 -7.847 -26.951 1.00 68.81 414 THR A N 1
ATOM 3194 C CA . THR A 1 414 ? 83.406 -7.637 -25.810 1.00 68.81 414 THR A CA 1
ATOM 3195 C C . THR A 1 414 ? 84.536 -8.667 -25.781 1.00 68.81 414 THR A C 1
ATOM 3197 O O . THR A 1 414 ? 85.686 -8.271 -25.625 1.00 68.81 414 THR A O 1
ATOM 3200 N N . GLN A 1 415 ? 84.273 -9.946 -26.082 1.00 65.88 415 GLN A N 1
ATOM 3201 C CA . GLN A 1 415 ? 85.348 -10.940 -26.264 1.00 65.88 415 GLN A CA 1
ATOM 3202 C C . GLN A 1 415 ? 86.288 -10.604 -27.434 1.00 65.88 415 GLN A C 1
ATOM 3204 O O . GLN A 1 415 ? 87.498 -10.826 -27.355 1.00 65.88 415 GLN A O 1
ATOM 3209 N N . LYS A 1 416 ? 85.750 -10.061 -28.533 1.00 66.56 416 LYS A N 1
ATOM 3210 C CA . LYS A 1 416 ? 86.548 -9.651 -29.699 1.00 66.56 416 LYS A CA 1
ATOM 3211 C C . LYS A 1 416 ? 87.361 -8.386 -29.431 1.00 66.56 416 LYS A C 1
ATOM 3213 O O . LYS A 1 416 ? 88.472 -8.274 -29.938 1.00 66.56 416 LYS A O 1
ATOM 3218 N N . GLU A 1 417 ? 86.825 -7.451 -28.651 1.00 66.25 417 GLU A N 1
ATOM 3219 C CA . GLU A 1 417 ? 87.525 -6.247 -28.200 1.00 66.25 417 GLU A CA 1
ATOM 3220 C C . GLU A 1 417 ? 88.628 -6.593 -27.190 1.00 66.25 417 GLU A C 1
ATOM 3222 O O . GLU A 1 417 ? 89.718 -6.048 -27.314 1.00 66.25 417 GLU A O 1
ATOM 3227 N N . GLU A 1 418 ? 88.435 -7.570 -26.295 1.00 62.78 418 GLU A N 1
ATOM 3228 C CA . GLU A 1 418 ? 89.509 -8.107 -25.438 1.00 62.78 418 GLU A CA 1
ATOM 3229 C C . GLU A 1 418 ? 90.619 -8.796 -26.250 1.00 62.78 418 GLU A C 1
ATOM 3231 O O . GLU A 1 418 ? 91.801 -8.530 -26.024 1.00 62.78 418 GLU A O 1
ATOM 3236 N N . GLN A 1 419 ? 90.273 -9.613 -27.256 1.00 61.41 419 GLN A N 1
ATOM 3237 C CA . GLN A 1 419 ? 91.262 -10.195 -28.178 1.00 61.41 419 GLN A CA 1
ATOM 3238 C C . GLN A 1 419 ? 91.981 -9.130 -29.018 1.00 61.41 419 GLN A C 1
ATOM 3240 O O . GLN A 1 419 ? 93.185 -9.235 -29.253 1.00 61.41 419 GLN A O 1
ATOM 3245 N N . ALA A 1 420 ? 91.270 -8.088 -29.455 1.00 60.81 420 ALA A N 1
ATOM 3246 C CA . ALA A 1 420 ? 91.852 -6.971 -30.189 1.00 60.81 420 ALA A CA 1
ATOM 3247 C C . ALA A 1 420 ? 92.745 -6.103 -29.297 1.00 60.81 420 ALA A C 1
ATOM 3249 O O . ALA A 1 420 ? 93.747 -5.595 -29.785 1.00 60.81 420 ALA A O 1
ATOM 3250 N N . HIS A 1 421 ? 92.447 -5.971 -28.002 1.00 60.56 421 HIS A N 1
ATOM 3251 C CA . HIS A 1 421 ? 93.305 -5.261 -27.056 1.00 60.56 421 HIS A CA 1
ATOM 3252 C C . HIS A 1 421 ? 94.603 -6.038 -26.777 1.00 60.56 421 HIS A C 1
ATOM 3254 O O . HIS A 1 421 ? 95.668 -5.427 -26.723 1.00 60.56 421 HIS A O 1
ATOM 3260 N N . GLN A 1 422 ? 94.547 -7.377 -26.723 1.00 58.62 422 GLN A N 1
ATOM 3261 C CA . GLN A 1 422 ? 95.736 -8.242 -26.647 1.00 58.62 422 GLN A CA 1
ATOM 3262 C C . GLN A 1 422 ? 96.572 -8.219 -27.945 1.00 58.62 422 GLN A C 1
ATOM 3264 O O . GLN A 1 422 ? 97.802 -8.228 -27.892 1.00 58.62 422 GLN A O 1
ATOM 3269 N N . LEU A 1 423 ? 95.935 -8.123 -29.122 1.00 57.94 423 LEU A N 1
ATOM 3270 C CA . LEU A 1 423 ? 96.633 -7.975 -30.410 1.00 57.94 423 LEU A CA 1
ATOM 3271 C C . LEU A 1 423 ? 97.153 -6.550 -30.667 1.00 57.94 423 LEU A C 1
ATOM 3273 O O . LEU A 1 423 ? 98.180 -6.386 -31.319 1.00 57.94 423 LEU A O 1
ATOM 3277 N N . ALA A 1 424 ? 96.471 -5.516 -30.174 1.00 58.03 424 ALA A N 1
ATOM 3278 C CA . ALA A 1 424 ? 96.887 -4.121 -30.303 1.00 58.03 424 ALA A CA 1
ATOM 3279 C C . ALA A 1 424 ? 98.069 -3.795 -29.384 1.00 58.03 424 ALA A C 1
ATOM 3281 O O . ALA A 1 424 ? 98.928 -3.003 -29.764 1.00 58.03 424 ALA A O 1
ATOM 3282 N N . GLU A 1 425 ? 98.177 -4.453 -28.226 1.00 57.34 425 GLU A N 1
ATOM 3283 C CA . GLU A 1 425 ? 99.385 -4.400 -27.398 1.00 57.34 425 GLU A CA 1
ATOM 3284 C C . GLU A 1 425 ? 100.586 -5.057 -28.113 1.00 57.34 425 GLU A C 1
ATOM 3286 O O . GLU A 1 425 ? 101.694 -4.524 -28.069 1.00 57.34 425 GLU A O 1
ATOM 3291 N N . ALA A 1 426 ? 100.351 -6.117 -28.900 1.00 52.19 426 ALA A N 1
ATOM 3292 C CA . ALA A 1 426 ? 101.361 -6.719 -29.779 1.00 52.19 426 ALA A CA 1
ATOM 3293 C C . ALA A 1 426 ? 101.677 -5.871 -31.039 1.00 52.19 426 ALA A C 1
ATOM 3295 O O . ALA A 1 426 ? 102.816 -5.851 -31.504 1.00 52.19 426 ALA A O 1
ATOM 3296 N N . ALA A 1 427 ? 100.705 -5.129 -31.583 1.00 53.66 427 ALA A N 1
ATOM 3297 C CA . ALA A 1 427 ? 100.862 -4.295 -32.782 1.00 53.66 427 ALA A CA 1
ATOM 3298 C C . ALA A 1 427 ? 101.406 -2.881 -32.497 1.00 53.66 427 ALA A C 1
ATOM 3300 O O . ALA A 1 427 ? 101.981 -2.250 -33.386 1.00 53.66 427 ALA A O 1
ATOM 3301 N N . LYS A 1 428 ? 101.318 -2.394 -31.253 1.00 50.78 428 LYS A N 1
ATOM 3302 C CA . LYS A 1 428 ? 101.978 -1.155 -30.801 1.00 50.78 428 LYS A CA 1
ATOM 3303 C C . LYS A 1 428 ? 103.510 -1.287 -30.752 1.00 50.78 428 LYS A C 1
ATOM 3305 O O . LYS A 1 428 ? 104.198 -0.275 -30.792 1.00 50.78 428 LYS A O 1
ATOM 3310 N N . LEU A 1 429 ? 104.036 -2.517 -30.769 1.00 46.72 429 LEU A N 1
ATOM 3311 C CA . LEU A 1 429 ? 105.457 -2.820 -30.988 1.00 46.72 429 LEU A CA 1
ATOM 3312 C C . LEU A 1 429 ? 105.853 -2.819 -32.487 1.00 46.72 429 LEU A C 1
ATOM 3314 O O . LEU A 1 429 ? 107.035 -2.808 -32.811 1.00 46.72 429 LEU A O 1
ATOM 3318 N N . ALA A 1 430 ? 104.884 -2.820 -33.415 1.00 45.47 430 ALA A N 1
ATOM 3319 C CA . ALA A 1 430 ? 105.115 -2.916 -34.864 1.00 45.47 430 ALA A CA 1
ATOM 3320 C C . ALA A 1 430 ? 104.731 -1.643 -35.652 1.00 45.47 430 ALA A C 1
ATOM 3322 O O . ALA A 1 430 ? 105.231 -1.428 -36.755 1.00 45.47 430 ALA A O 1
ATOM 3323 N N . ALA A 1 431 ? 103.903 -0.763 -35.080 1.00 44.12 431 ALA A N 1
ATOM 3324 C CA . ALA A 1 431 ? 103.473 0.505 -35.678 1.00 44.12 431 ALA A CA 1
ATOM 3325 C C . ALA A 1 431 ? 104.406 1.698 -35.367 1.00 44.12 431 ALA A C 1
ATOM 3327 O O . ALA A 1 431 ? 103.975 2.848 -35.394 1.00 44.12 431 ALA A O 1
ATOM 3328 N N . GLU A 1 432 ? 105.693 1.439 -35.107 1.00 44.19 432 GLU A N 1
ATOM 3329 C CA . GLU A 1 432 ? 106.757 2.461 -35.128 1.00 44.19 432 GLU A CA 1
ATOM 3330 C C . GLU A 1 432 ? 107.401 2.604 -36.526 1.00 44.19 432 GLU A C 1
ATOM 3332 O O . GLU A 1 432 ? 108.363 3.345 -36.720 1.00 44.19 432 GLU A O 1
ATOM 3337 N N . LYS A 1 433 ? 106.869 1.928 -37.554 1.00 40.53 433 LYS A N 1
ATOM 3338 C CA . LYS A 1 433 ? 107.329 2.086 -38.938 1.00 40.53 433 LYS A CA 1
ATOM 3339 C C . LYS A 1 433 ? 106.183 2.394 -39.897 1.00 40.53 433 LYS A C 1
ATOM 3341 O O . LYS A 1 433 ? 105.312 1.567 -40.125 1.00 40.53 433 LYS A O 1
ATOM 3346 N N . ALA A 1 434 ? 106.333 3.552 -40.538 1.00 34.50 434 ALA A N 1
ATOM 3347 C CA . ALA A 1 434 ? 105.749 3.968 -41.814 1.00 34.50 434 ALA A CA 1
ATOM 3348 C C . ALA A 1 434 ? 104.416 4.736 -41.771 1.00 34.50 434 ALA A C 1
ATOM 3350 O O . ALA A 1 434 ? 103.330 4.225 -42.027 1.00 34.50 434 ALA A O 1
ATOM 3351 N N . ALA A 1 435 ? 104.576 6.043 -41.566 1.00 35.44 435 ALA A N 1
ATOM 3352 C CA . ALA A 1 435 ? 103.738 7.090 -42.134 1.00 35.44 435 ALA A CA 1
ATOM 3353 C C . ALA A 1 435 ? 103.886 7.181 -43.674 1.00 35.44 435 ALA A C 1
ATOM 3355 O O . ALA A 1 435 ? 104.987 6.963 -44.177 1.00 35.44 435 ALA A O 1
ATOM 3356 N N . ALA A 1 436 ? 102.822 7.594 -44.390 1.00 33.50 436 ALA A N 1
ATOM 3357 C CA . ALA A 1 436 ? 102.760 8.852 -45.174 1.00 33.50 436 ALA A CA 1
ATOM 3358 C C . ALA A 1 436 ? 101.796 8.858 -46.400 1.00 33.50 436 ALA A C 1
ATOM 3360 O O . ALA A 1 436 ? 101.911 8.034 -47.299 1.00 33.50 436 ALA A O 1
ATOM 3361 N N . ALA A 1 437 ? 100.995 9.943 -46.443 1.00 35.22 437 ALA A N 1
ATOM 3362 C CA . ALA A 1 437 ? 100.483 10.758 -47.576 1.00 35.22 437 ALA A CA 1
ATOM 3363 C C . ALA A 1 437 ? 99.215 10.327 -48.377 1.00 35.22 437 ALA A C 1
ATOM 3365 O O . ALA A 1 437 ? 99.183 9.233 -48.918 1.00 35.22 437 ALA A O 1
ATOM 3366 N N . HIS A 1 438 ? 98.076 11.069 -48.411 1.00 34.34 438 HIS A N 1
ATOM 3367 C CA . HIS A 1 438 ? 97.697 12.452 -48.881 1.00 34.34 438 HIS A CA 1
ATOM 3368 C C . HIS A 1 438 ? 97.464 12.561 -50.422 1.00 34.34 438 HIS A C 1
ATOM 3370 O O . HIS A 1 438 ? 98.209 11.923 -51.145 1.00 34.34 438 HIS A O 1
ATOM 3376 N N . LYS A 1 439 ? 96.562 13.354 -51.063 1.00 35.19 439 LYS A N 1
ATOM 3377 C CA . LYS A 1 439 ? 95.542 14.403 -50.740 1.00 35.19 439 LYS A CA 1
ATOM 3378 C C . LYS A 1 439 ? 94.802 14.876 -52.041 1.00 35.19 439 LYS A C 1
ATOM 3380 O O . LYS A 1 439 ? 95.431 14.852 -53.089 1.00 35.19 439 LYS A O 1
ATOM 3385 N N . ALA A 1 440 ? 93.611 15.499 -51.878 1.00 35.03 440 ALA A N 1
ATOM 3386 C CA . ALA A 1 440 ? 93.002 16.658 -52.613 1.00 35.03 440 ALA A CA 1
ATOM 3387 C C . ALA A 1 440 ? 92.408 16.502 -54.040 1.00 35.03 440 ALA A C 1
ATOM 3389 O O . ALA A 1 440 ? 92.935 15.728 -54.820 1.00 35.03 440 ALA A O 1
ATOM 3390 N N . ALA A 1 441 ? 91.437 17.292 -54.553 1.00 33.72 441 ALA A N 1
ATOM 3391 C CA . ALA A 1 441 ? 90.345 18.221 -54.121 1.00 33.72 441 ALA A CA 1
ATOM 3392 C C . ALA A 1 441 ? 90.047 19.186 -55.323 1.00 33.72 441 ALA A C 1
ATOM 3394 O O . ALA A 1 441 ? 91.012 19.627 -55.933 1.00 33.72 441 ALA A O 1
ATOM 3395 N N . GLN A 1 442 ? 88.780 19.394 -55.753 1.00 40.50 442 GLN A N 1
ATOM 3396 C CA . GLN A 1 442 ? 87.973 20.662 -55.843 1.00 40.50 442 GLN A CA 1
ATOM 3397 C C . GLN A 1 442 ? 88.642 21.910 -56.508 1.00 40.50 442 GLN A C 1
ATOM 3399 O O . GLN A 1 442 ? 89.819 22.136 -56.282 1.00 40.50 442 GLN A O 1
ATOM 3404 N N . ASP A 1 443 ? 88.026 22.819 -57.299 1.00 41.16 443 ASP A N 1
ATOM 3405 C CA . ASP A 1 443 ? 86.729 23.537 -57.192 1.00 41.16 443 ASP A CA 1
ATOM 3406 C C . ASP A 1 443 ? 86.510 24.567 -58.366 1.00 41.16 443 ASP A C 1
ATOM 3408 O O . ASP A 1 443 ? 87.497 25.012 -58.946 1.00 41.16 443 ASP A O 1
ATOM 3412 N N . ARG A 1 444 ? 85.242 25.023 -58.568 1.00 39.66 444 ARG A N 1
ATOM 3413 C CA . ARG A 1 444 ? 84.693 26.377 -58.977 1.00 39.66 444 ARG A CA 1
ATOM 3414 C C . ARG A 1 444 ? 85.048 27.085 -60.312 1.00 39.66 444 ARG A C 1
ATOM 3416 O O . ARG A 1 444 ? 86.087 26.831 -60.888 1.00 39.66 444 ARG A O 1
ATOM 3423 N N . GLN A 1 445 ? 84.374 28.153 -60.791 1.00 33.75 445 GLN A N 1
ATOM 3424 C CA . GLN A 1 445 ? 83.000 28.738 -60.838 1.00 33.75 445 GLN A CA 1
ATOM 3425 C C . GLN A 1 445 ? 83.165 30.228 -61.267 1.00 33.75 445 GLN A C 1
ATOM 3427 O O . GLN A 1 445 ? 83.933 30.932 -60.625 1.00 33.75 445 GLN A O 1
ATOM 3432 N N . ALA A 1 446 ? 82.366 30.687 -62.247 1.00 38.97 446 ALA A N 1
ATOM 3433 C CA . ALA A 1 446 ? 81.889 32.066 -62.540 1.00 38.97 446 ALA A CA 1
ATOM 3434 C C . ALA A 1 446 ? 82.826 33.238 -62.942 1.00 38.97 446 ALA A C 1
ATOM 3436 O O . ALA A 1 446 ? 83.774 33.560 -62.243 1.00 38.97 446 ALA A O 1
ATOM 3437 N N . GLU A 1 447 ? 82.390 33.963 -63.990 1.00 37.66 447 GLU A N 1
ATOM 3438 C CA . GLU A 1 447 ? 82.318 35.445 -64.148 1.00 37.66 447 GLU A CA 1
ATOM 3439 C C . GLU A 1 447 ? 81.680 35.740 -65.534 1.00 37.66 447 GLU A C 1
ATOM 3441 O O . GLU A 1 447 ? 82.230 35.337 -66.553 1.00 37.66 447 GLU A O 1
ATOM 3446 N N . LEU A 1 448 ? 80.395 36.096 -65.669 1.00 38.25 448 LEU A N 1
ATOM 3447 C CA . LEU A 1 448 ? 79.755 37.428 -65.607 1.00 38.25 448 LEU A CA 1
ATOM 3448 C C . LEU A 1 448 ? 80.378 38.552 -66.473 1.00 38.25 448 LEU A C 1
ATOM 3450 O O . LEU A 1 448 ? 81.441 39.086 -66.187 1.00 38.25 448 LEU A O 1
ATOM 3454 N N . ASP A 1 449 ? 79.582 38.941 -67.475 1.00 42.41 449 ASP A N 1
ATOM 3455 C CA . ASP A 1 449 ? 79.205 40.305 -67.867 1.00 42.41 449 ASP A CA 1
ATOM 3456 C C . ASP A 1 449 ? 80.237 41.307 -68.406 1.00 42.41 449 ASP A C 1
ATOM 3458 O O . ASP A 1 449 ? 80.937 41.993 -67.663 1.00 42.41 449 ASP A O 1
ATOM 3462 N N . LYS A 1 450 ? 80.127 41.579 -69.718 1.00 36.69 450 LYS A N 1
ATOM 3463 C CA . LYS A 1 450 ? 79.996 42.950 -70.255 1.00 36.69 450 LYS A CA 1
ATOM 3464 C C . LYS A 1 450 ? 79.745 42.941 -71.766 1.00 36.69 450 LYS A C 1
ATOM 3466 O O . LYS A 1 450 ? 80.620 42.494 -72.502 1.00 36.69 450 LYS A O 1
ATOM 3471 N N . ARG A 1 451 ? 78.635 43.542 -72.219 1.00 42.25 451 ARG A N 1
ATOM 3472 C CA . ARG A 1 451 ? 78.566 44.560 -73.301 1.00 42.25 451 ARG A CA 1
ATOM 3473 C C . ARG A 1 451 ? 77.160 44.670 -73.900 1.00 42.25 451 ARG A C 1
ATOM 3475 O O . ARG A 1 451 ? 76.902 44.255 -75.024 1.00 42.25 451 ARG A O 1
ATOM 3482 N N . ASP A 1 452 ? 76.301 45.353 -73.157 1.00 46.12 452 ASP A N 1
ATOM 3483 C CA . ASP A 1 452 ? 75.323 46.265 -73.743 1.00 46.12 452 ASP A CA 1
ATOM 3484 C C . ASP A 1 452 ? 76.069 47.428 -74.414 1.00 46.12 452 ASP A C 1
ATOM 3486 O O . ASP A 1 452 ? 76.911 48.038 -73.752 1.00 46.12 452 ASP A O 1
ATOM 3490 N N . ALA A 1 453 ? 75.777 47.744 -75.685 1.00 49.41 453 ALA A N 1
ATOM 3491 C CA . ALA A 1 453 ? 75.974 49.106 -76.218 1.00 49.41 453 ALA A CA 1
ATOM 3492 C C . ALA A 1 453 ? 75.422 49.406 -77.631 1.00 49.41 453 ALA A C 1
ATOM 3494 O O . ALA A 1 453 ? 75.233 50.583 -77.910 1.00 49.41 453 ALA A O 1
ATOM 3495 N N . GLU A 1 454 ? 75.163 48.459 -78.547 1.00 49.84 454 GLU A N 1
ATOM 3496 C CA . GLU A 1 454 ? 75.067 48.852 -79.982 1.00 49.84 454 GLU A CA 1
ATOM 3497 C C . GLU A 1 454 ? 73.762 48.542 -80.746 1.00 49.84 454 GLU A C 1
ATOM 3499 O O . GLU A 1 454 ? 73.606 48.993 -81.881 1.00 49.84 454 GLU A O 1
ATOM 3504 N N . GLU A 1 455 ? 72.751 47.893 -80.157 1.00 55.22 455 GLU A N 1
ATOM 3505 C CA . GLU A 1 455 ? 71.504 47.571 -80.891 1.00 55.22 455 GLU A CA 1
ATOM 3506 C C . GLU A 1 455 ? 70.393 48.642 -80.847 1.00 55.22 455 GLU A C 1
ATOM 3508 O O . GLU A 1 455 ? 69.348 48.488 -81.482 1.00 55.22 455 GLU A O 1
ATOM 3513 N N . GLN A 1 456 ? 70.592 49.775 -80.167 1.00 51.75 456 GLN A N 1
ATOM 3514 C CA . GLN A 1 456 ? 69.513 50.756 -79.962 1.00 51.75 456 GLN A CA 1
ATOM 3515 C C . GLN A 1 456 ? 69.217 51.711 -81.138 1.00 51.75 456 GLN A C 1
ATOM 3517 O O . GLN A 1 456 ? 68.265 52.486 -81.059 1.00 51.75 456 GLN A O 1
ATOM 3522 N N . ALA A 1 457 ? 69.938 51.651 -82.261 1.00 54.22 457 ALA A N 1
ATOM 3523 C CA . ALA A 1 457 ? 69.756 52.620 -83.354 1.00 54.22 457 ALA A CA 1
ATOM 3524 C C . ALA A 1 457 ? 68.933 52.124 -84.566 1.00 54.22 457 ALA A C 1
ATOM 3526 O O . ALA A 1 457 ? 68.595 52.925 -85.436 1.00 54.22 457 ALA A O 1
ATOM 3527 N N . LYS A 1 458 ? 68.551 50.838 -84.646 1.00 54.72 458 LYS A N 1
ATOM 3528 C CA . LYS A 1 458 ? 67.802 50.279 -85.802 1.00 54.72 458 LYS A CA 1
ATOM 3529 C C . LYS A 1 458 ? 66.295 50.077 -85.581 1.00 54.72 458 LYS A C 1
ATOM 3531 O O . LYS A 1 458 ? 65.586 49.712 -86.517 1.00 54.72 458 LYS A O 1
ATOM 3536 N N . LEU A 1 459 ? 65.775 50.360 -84.385 1.00 55.06 459 LEU A N 1
ATOM 3537 C CA . LEU A 1 459 ? 64.391 50.035 -84.001 1.00 55.06 459 LEU A CA 1
ATOM 3538 C C . LEU A 1 459 ? 63.341 51.129 -84.278 1.00 55.06 459 LEU A C 1
ATOM 3540 O O . LEU A 1 459 ? 62.148 50.855 -84.180 1.00 55.06 459 LEU A O 1
ATOM 3544 N N . LYS A 1 460 ? 63.730 52.349 -84.670 1.00 54.75 460 LYS A N 1
ATOM 3545 C CA . LYS A 1 460 ? 62.792 53.491 -84.685 1.00 54.75 460 LYS A CA 1
ATOM 3546 C C . LYS A 1 460 ? 62.001 53.700 -85.989 1.00 54.75 460 LYS A C 1
ATOM 3548 O O . LYS A 1 460 ? 60.940 54.295 -85.940 1.00 54.75 460 LYS A O 1
ATOM 3553 N N . ALA A 1 461 ? 62.430 53.160 -87.134 1.00 56.41 461 ALA A N 1
ATOM 3554 C CA . ALA A 1 461 ? 61.726 53.353 -88.419 1.00 56.41 461 ALA A CA 1
ATOM 3555 C C . ALA A 1 461 ? 60.742 52.217 -88.794 1.00 56.41 461 ALA A C 1
ATOM 3557 O O . ALA A 1 461 ? 59.921 52.376 -89.692 1.00 56.41 461 ALA A O 1
ATOM 3558 N N . LYS A 1 462 ? 60.789 51.070 -88.097 1.00 56.91 462 LYS A N 1
ATOM 3559 C CA . LYS A 1 462 ? 59.828 49.956 -88.258 1.00 56.91 462 LYS A CA 1
ATOM 3560 C C . LYS A 1 462 ? 58.595 50.080 -87.349 1.00 56.91 462 LYS A C 1
ATOM 3562 O O . LYS A 1 462 ? 57.618 49.368 -87.565 1.00 56.91 462 LYS A O 1
ATOM 3567 N N . ALA A 1 463 ? 58.640 50.967 -86.352 1.00 58.41 463 ALA A N 1
ATOM 3568 C CA . ALA A 1 463 ? 57.579 51.145 -85.363 1.00 58.41 463 ALA A CA 1
ATOM 3569 C C . ALA A 1 463 ? 56.365 51.918 -85.918 1.00 58.41 463 ALA A C 1
ATOM 3571 O O . ALA A 1 463 ? 55.226 51.545 -85.639 1.00 58.41 463 ALA A O 1
ATOM 3572 N N . ASP A 1 464 ? 56.581 52.921 -86.773 1.00 59.00 464 ASP A N 1
ATOM 3573 C CA . ASP A 1 464 ? 55.504 53.838 -87.177 1.00 59.00 464 ASP A CA 1
ATOM 3574 C C . ASP A 1 464 ? 54.558 53.243 -88.241 1.00 59.00 464 ASP A C 1
ATOM 3576 O O . ASP A 1 464 ? 53.346 53.435 -88.169 1.00 59.00 464 ASP A O 1
ATOM 3580 N N . ALA A 1 465 ? 55.058 52.400 -89.153 1.00 59.62 465 ALA A N 1
ATOM 3581 C CA . ALA A 1 465 ? 54.214 51.667 -90.111 1.00 59.62 465 ALA A CA 1
ATOM 3582 C C . ALA A 1 465 ? 53.456 50.477 -89.475 1.00 59.62 465 ALA A C 1
ATOM 3584 O O . ALA A 1 465 ? 52.426 50.035 -89.988 1.00 59.62 465 ALA A O 1
ATOM 3585 N N . ALA A 1 466 ? 53.950 49.951 -88.347 1.00 60.44 466 ALA A N 1
ATOM 3586 C CA . ALA A 1 466 ? 53.254 48.932 -87.560 1.00 60.44 466 ALA A CA 1
ATOM 3587 C C . ALA A 1 466 ? 52.128 49.544 -86.707 1.00 60.44 466 ALA A C 1
ATOM 3589 O O . ALA A 1 466 ? 51.081 48.919 -86.533 1.00 60.44 466 ALA A O 1
ATOM 3590 N N . ALA A 1 467 ? 52.309 50.780 -86.229 1.00 63.28 467 ALA A N 1
ATOM 3591 C CA . ALA A 1 467 ? 51.325 51.486 -85.414 1.00 63.28 467 ALA A CA 1
ATOM 3592 C C . ALA A 1 467 ? 50.031 51.817 -86.181 1.00 63.28 467 ALA A C 1
ATOM 3594 O O . ALA A 1 467 ? 48.945 51.741 -85.606 1.00 63.28 467 ALA A O 1
ATOM 3595 N N . GLU A 1 468 ? 50.109 52.130 -87.478 1.00 64.88 468 GLU A N 1
ATOM 3596 C CA . GLU A 1 468 ? 48.923 52.484 -88.271 1.00 64.88 468 GLU A CA 1
ATOM 3597 C C . GLU A 1 468 ? 48.063 51.256 -88.636 1.00 64.88 468 GLU A C 1
ATOM 3599 O O . GLU A 1 468 ? 46.843 51.274 -88.467 1.00 64.88 468 GLU A O 1
ATOM 3604 N N . ARG A 1 469 ? 48.692 50.126 -89.001 1.00 65.38 469 ARG A N 1
ATOM 3605 C CA . ARG A 1 469 ? 47.987 48.838 -89.182 1.00 65.38 469 ARG A CA 1
ATOM 3606 C C . ARG A 1 469 ? 47.388 48.308 -87.878 1.00 65.38 469 ARG A C 1
ATOM 3608 O O . ARG A 1 469 ? 46.325 47.691 -87.907 1.00 65.38 469 ARG A O 1
ATOM 3615 N N . ALA A 1 470 ? 48.036 48.563 -86.740 1.00 66.81 470 ALA A N 1
ATOM 3616 C CA . ALA A 1 470 ? 47.506 48.194 -85.430 1.00 66.81 470 ALA A CA 1
ATOM 3617 C C . ALA A 1 470 ? 46.246 48.998 -85.063 1.00 66.81 470 ALA A C 1
ATOM 3619 O O . ALA A 1 470 ? 45.325 48.433 -84.479 1.00 66.81 470 ALA A O 1
ATOM 3620 N N . ARG A 1 471 ? 46.163 50.281 -85.446 1.00 69.62 471 ARG A N 1
ATOM 3621 C CA . ARG A 1 471 ? 44.973 51.117 -85.200 1.00 69.62 471 ARG A CA 1
ATOM 3622 C C . ARG A 1 471 ? 43.771 50.692 -86.046 1.00 69.62 471 ARG A C 1
ATOM 3624 O O . ARG A 1 471 ? 42.692 50.534 -85.490 1.00 69.62 471 ARG A O 1
ATOM 3631 N N . ALA A 1 472 ? 43.967 50.411 -87.336 1.00 72.06 472 ALA A N 1
ATOM 3632 C CA . ALA A 1 472 ? 42.888 49.932 -88.207 1.00 72.06 472 ALA A CA 1
ATOM 3633 C C . ALA A 1 472 ? 42.342 48.556 -87.772 1.00 72.06 472 ALA A C 1
ATOM 3635 O O . ALA A 1 472 ? 41.134 48.333 -87.778 1.00 72.06 472 ALA A O 1
ATOM 3636 N N . LYS A 1 473 ? 43.223 47.647 -87.325 1.00 72.88 473 LYS A N 1
ATOM 3637 C CA . LYS A 1 473 ? 42.809 46.351 -86.768 1.00 72.88 473 LYS A CA 1
ATOM 3638 C C . LYS A 1 473 ? 42.052 46.509 -85.442 1.00 72.88 473 LYS A C 1
ATOM 3640 O O . LYS A 1 473 ? 41.018 45.879 -85.260 1.00 72.88 473 LYS A O 1
ATOM 3645 N N . ALA A 1 474 ? 42.520 47.383 -84.549 1.00 71.56 474 ALA A N 1
ATOM 3646 C CA . ALA A 1 474 ? 41.860 47.632 -83.267 1.00 71.56 474 ALA A CA 1
ATOM 3647 C C . ALA A 1 474 ? 40.451 48.236 -83.423 1.00 71.56 474 ALA A C 1
ATOM 3649 O O . ALA A 1 474 ? 39.572 47.966 -82.607 1.00 71.56 474 ALA A O 1
ATOM 3650 N N . GLU A 1 475 ? 40.218 49.038 -84.463 1.00 73.94 475 GLU A N 1
ATOM 3651 C CA . GLU A 1 475 ? 38.903 49.625 -84.732 1.00 73.94 475 GLU A CA 1
ATOM 3652 C C . GLU A 1 475 ? 37.914 48.600 -85.316 1.00 73.94 475 GLU A C 1
ATOM 3654 O O . GLU A 1 475 ? 36.761 48.555 -84.883 1.00 73.94 475 GLU A O 1
ATOM 3659 N N . ALA A 1 476 ? 38.378 47.701 -86.192 1.00 74.25 476 ALA A N 1
ATOM 3660 C CA . ALA A 1 476 ? 37.587 46.563 -86.671 1.00 74.25 476 ALA A CA 1
ATOM 3661 C C . ALA A 1 476 ? 37.252 45.569 -85.539 1.00 74.25 476 ALA A C 1
ATOM 3663 O O . ALA A 1 476 ? 36.095 45.171 -85.384 1.00 74.25 476 ALA A O 1
ATOM 3664 N N . ASP A 1 477 ? 38.231 45.242 -84.687 1.00 76.62 477 ASP A N 1
ATOM 3665 C CA . ASP A 1 477 ? 38.034 44.372 -83.519 1.00 76.62 477 ASP A CA 1
ATOM 3666 C C . ASP A 1 477 ? 37.041 44.998 -82.517 1.00 76.62 477 ASP A C 1
ATOM 3668 O O . ASP A 1 477 ? 36.220 44.295 -81.921 1.00 76.62 477 ASP A O 1
ATOM 3672 N N . ARG A 1 478 ? 37.045 46.332 -82.368 1.00 77.06 478 ARG A N 1
ATOM 3673 C CA . ARG A 1 478 ? 36.075 47.058 -81.533 1.00 77.06 478 ARG A CA 1
ATOM 3674 C C . ARG A 1 478 ? 34.655 46.998 -82.105 1.00 77.06 478 ARG A C 1
ATOM 3676 O O . ARG A 1 478 ? 33.719 46.791 -81.335 1.00 77.06 478 ARG A O 1
ATOM 3683 N N . GLN A 1 479 ? 34.475 47.157 -83.417 1.00 77.25 479 GLN A N 1
ATOM 3684 C CA . GLN A 1 479 ? 33.150 47.076 -84.049 1.00 77.25 479 GLN A CA 1
ATOM 3685 C C . GLN A 1 479 ? 32.564 45.658 -83.980 1.00 77.25 479 GLN A C 1
ATOM 3687 O O . GLN A 1 479 ? 31.379 45.500 -83.681 1.00 77.25 479 GLN A O 1
ATOM 3692 N N . LEU A 1 480 ? 33.396 44.626 -84.156 1.00 76.06 480 LEU A N 1
ATOM 3693 C CA . LEU A 1 480 ? 32.990 43.230 -83.982 1.00 76.06 480 LEU A CA 1
ATOM 3694 C C . LEU A 1 480 ? 32.615 42.925 -82.521 1.00 76.06 480 LEU A C 1
ATOM 3696 O O . LEU A 1 480 ? 31.600 42.277 -82.260 1.00 76.06 480 LEU A O 1
ATOM 3700 N N . ALA A 1 481 ? 33.388 43.440 -81.557 1.00 73.31 481 ALA A N 1
ATOM 3701 C CA . ALA A 1 481 ? 33.076 43.308 -80.134 1.00 73.31 481 ALA A CA 1
ATOM 3702 C C . ALA A 1 481 ? 31.761 44.012 -79.757 1.00 73.31 481 ALA A C 1
ATOM 3704 O O . ALA A 1 481 ? 30.986 43.481 -78.961 1.00 73.31 481 ALA A O 1
ATOM 3705 N N . GLU A 1 482 ? 31.469 45.172 -80.350 1.00 77.69 482 GLU A N 1
ATOM 3706 C CA . GLU A 1 482 ? 30.226 45.903 -80.099 1.00 77.69 482 GLU A CA 1
ATOM 3707 C C . GLU A 1 482 ? 28.997 45.202 -80.708 1.00 77.69 482 GLU A C 1
ATOM 3709 O O . GLU A 1 482 ? 27.944 45.144 -80.070 1.00 77.69 482 GLU A O 1
ATOM 3714 N N . GLN A 1 483 ? 29.118 44.614 -81.905 1.00 75.88 483 GLN A N 1
ATOM 3715 C CA . GLN A 1 483 ? 28.045 43.801 -82.493 1.00 75.88 483 GLN A CA 1
ATOM 3716 C C . GLN A 1 483 ? 27.788 42.525 -81.685 1.00 75.88 483 GLN A C 1
ATOM 3718 O O . GLN A 1 483 ? 26.633 42.197 -81.407 1.00 75.88 483 GLN A O 1
ATOM 3723 N N . LYS A 1 484 ? 28.851 41.852 -81.229 1.00 80.94 484 LYS A N 1
ATOM 3724 C CA . LYS A 1 484 ? 28.736 40.669 -80.370 1.00 80.94 484 LYS A CA 1
ATOM 3725 C C . LYS A 1 484 ? 28.075 41.001 -79.029 1.00 80.94 484 LYS A C 1
ATOM 3727 O O . LYS A 1 484 ? 27.160 40.299 -78.618 1.00 80.94 484 LYS A O 1
ATOM 3732 N N . ALA A 1 485 ? 28.446 42.119 -78.401 1.00 75.94 485 ALA A N 1
ATOM 3733 C CA . ALA A 1 485 ? 27.820 42.569 -77.157 1.00 75.94 485 ALA A CA 1
ATOM 3734 C C . ALA A 1 485 ? 26.317 42.873 -77.322 1.00 75.94 485 ALA A C 1
ATOM 3736 O O . ALA A 1 485 ? 25.530 42.571 -76.426 1.00 75.94 485 ALA A O 1
ATOM 3737 N N . LYS A 1 486 ? 25.894 43.424 -78.470 1.00 78.00 486 LYS A N 1
ATOM 3738 C CA . LYS A 1 486 ? 24.468 43.659 -78.771 1.00 78.00 486 LYS A CA 1
ATOM 3739 C C . LYS A 1 486 ? 23.699 42.353 -78.997 1.00 78.00 486 LYS A C 1
ATOM 3741 O O . LYS A 1 486 ? 22.589 42.221 -78.486 1.00 78.00 486 LYS A O 1
ATOM 3746 N N . ALA A 1 487 ? 24.286 41.383 -79.699 1.00 78.31 487 ALA A N 1
ATOM 3747 C CA . ALA A 1 487 ? 23.681 40.063 -79.897 1.00 78.31 487 ALA A CA 1
ATOM 3748 C C . ALA A 1 487 ? 23.567 39.274 -78.578 1.00 78.31 487 ALA A C 1
ATOM 3750 O O . ALA A 1 487 ? 22.515 38.703 -78.284 1.00 78.31 487 ALA A O 1
ATOM 3751 N N . ASP A 1 488 ? 24.609 39.309 -77.744 1.00 77.88 488 ASP A N 1
ATOM 3752 C CA . ASP A 1 488 ? 24.619 38.660 -76.430 1.00 77.88 488 ASP A CA 1
ATOM 3753 C C . ASP A 1 488 ? 23.586 39.300 -75.483 1.00 77.88 488 ASP A C 1
ATOM 3755 O O . ASP A 1 488 ? 22.869 38.585 -74.779 1.00 77.88 488 ASP A O 1
ATOM 3759 N N . ALA A 1 489 ? 23.423 40.630 -75.520 1.00 74.56 489 ALA A N 1
ATOM 3760 C CA . ALA A 1 489 ? 22.384 41.330 -74.761 1.00 74.56 489 ALA A CA 1
ATOM 3761 C C . ALA A 1 489 ? 20.961 40.942 -75.209 1.00 74.56 489 ALA A C 1
ATOM 3763 O O . ALA A 1 489 ? 20.102 40.682 -74.367 1.00 74.56 489 ALA A O 1
ATOM 3764 N N . GLN A 1 490 ? 20.710 40.830 -76.519 1.00 78.56 490 GLN A N 1
ATOM 3765 C CA . GLN A 1 490 ? 19.408 40.396 -77.046 1.00 78.56 490 GLN A CA 1
ATOM 3766 C C . GLN A 1 490 ? 19.094 38.936 -76.692 1.00 78.56 490 GLN A C 1
ATOM 3768 O O . GLN A 1 490 ? 17.961 38.615 -76.324 1.00 78.56 490 GLN A O 1
ATOM 3773 N N . LYS A 1 491 ? 20.094 38.048 -76.736 1.00 80.19 491 LYS A N 1
ATOM 3774 C CA . LYS A 1 491 ? 19.938 36.644 -76.333 1.00 80.19 491 LYS A CA 1
ATOM 3775 C C . LYS A 1 491 ? 19.672 36.514 -74.828 1.00 80.19 491 LYS A C 1
ATOM 3777 O O . LYS A 1 491 ? 18.835 35.706 -74.427 1.00 80.19 491 LYS A O 1
ATOM 3782 N N . ALA A 1 492 ? 20.323 37.338 -74.003 1.00 75.44 492 ALA A N 1
ATOM 3783 C CA . ALA A 1 492 ? 20.080 37.394 -72.562 1.00 75.44 492 ALA A CA 1
ATOM 3784 C C . ALA A 1 492 ? 18.669 37.910 -72.224 1.00 75.44 492 ALA A C 1
ATOM 3786 O O . ALA A 1 492 ? 18.005 37.359 -71.345 1.00 75.44 492 ALA A O 1
ATOM 3787 N N . GLU A 1 493 ? 18.174 38.918 -72.946 1.00 78.12 493 GLU A N 1
ATOM 3788 C CA . GLU A 1 493 ? 16.808 39.428 -72.780 1.00 78.12 493 GLU A CA 1
ATOM 3789 C C . GLU A 1 493 ? 15.755 38.382 -73.188 1.00 78.12 493 GLU A C 1
ATOM 3791 O O . GLU A 1 493 ? 14.809 38.137 -72.436 1.00 78.12 493 GLU A O 1
ATOM 3796 N N . ALA A 1 494 ? 15.948 37.685 -74.313 1.00 78.62 494 ALA A N 1
ATOM 3797 C CA . ALA A 1 494 ? 15.061 36.598 -74.734 1.00 78.62 494 ALA A CA 1
ATOM 3798 C C . ALA A 1 494 ? 15.036 35.439 -73.718 1.00 78.62 494 ALA A C 1
ATOM 3800 O O . ALA A 1 494 ? 13.965 34.927 -73.381 1.00 78.62 494 ALA A O 1
ATOM 3801 N N . ALA A 1 495 ? 16.198 35.067 -73.167 1.00 79.56 495 ALA A N 1
ATOM 3802 C CA . ALA A 1 495 ? 16.299 34.053 -72.118 1.00 79.56 495 ALA A CA 1
ATOM 3803 C C . ALA A 1 495 ? 15.597 34.486 -70.818 1.00 79.56 495 ALA A C 1
ATOM 3805 O O . ALA A 1 495 ? 14.924 33.672 -70.184 1.00 79.56 495 ALA A O 1
ATOM 3806 N N . ARG A 1 496 ? 15.690 35.771 -70.444 1.00 81.81 496 ARG A N 1
ATOM 3807 C CA . ARG A 1 496 ? 14.984 36.333 -69.282 1.00 81.81 496 ARG A CA 1
ATOM 3808 C C . ARG A 1 496 ? 13.467 36.248 -69.448 1.00 81.81 496 ARG A C 1
ATOM 3810 O O . ARG A 1 496 ? 12.793 35.812 -68.519 1.00 81.81 496 ARG A O 1
ATOM 3817 N N . ILE A 1 497 ? 12.934 36.608 -70.618 1.00 81.38 497 ILE A N 1
ATOM 3818 C CA . ILE A 1 497 ? 11.488 36.545 -70.899 1.00 81.38 497 ILE A CA 1
ATOM 3819 C C . ILE A 1 497 ? 10.989 35.093 -70.882 1.00 81.38 497 ILE A C 1
ATOM 3821 O O . ILE A 1 497 ? 9.953 34.805 -70.283 1.00 81.38 497 ILE A O 1
ATOM 3825 N N . ALA A 1 498 ? 11.740 34.157 -71.471 1.00 81.38 498 ALA A N 1
ATOM 3826 C CA . ALA A 1 498 ? 11.391 32.736 -71.441 1.00 81.38 498 ALA A CA 1
ATOM 3827 C C . ALA A 1 498 ? 11.412 32.159 -70.012 1.00 81.38 498 ALA A C 1
ATOM 3829 O O . ALA A 1 498 ? 10.514 31.403 -69.633 1.00 81.38 498 ALA A O 1
ATOM 3830 N N . ALA A 1 499 ? 12.397 32.548 -69.195 1.00 77.25 499 ALA A N 1
ATOM 3831 C CA . ALA A 1 499 ? 12.477 32.153 -67.791 1.00 77.25 499 ALA A CA 1
ATOM 3832 C C . ALA A 1 499 ? 11.329 32.746 -66.957 1.00 77.25 499 ALA A C 1
ATOM 3834 O O . ALA A 1 499 ? 10.746 32.041 -66.133 1.00 77.25 499 ALA A O 1
ATOM 3835 N N . GLU A 1 500 ? 10.960 34.008 -67.197 1.00 82.31 500 GLU A N 1
ATOM 3836 C CA . GLU A 1 500 ? 9.829 34.658 -66.530 1.00 82.31 500 GLU A CA 1
ATOM 3837 C C . GLU A 1 500 ? 8.497 33.983 -66.891 1.00 82.31 500 GLU A C 1
ATOM 3839 O O . GLU A 1 500 ? 7.675 33.727 -66.010 1.00 82.31 500 GLU A O 1
ATOM 3844 N N . GLN A 1 501 ? 8.294 33.628 -68.163 1.00 79.06 501 GLN A N 1
ATOM 3845 C CA . GLN A 1 501 ? 7.086 32.925 -68.593 1.00 79.06 501 GLN A CA 1
ATOM 3846 C C . GLN A 1 501 ? 7.006 31.518 -67.988 1.00 79.06 501 GLN A C 1
ATOM 3848 O O . GLN A 1 501 ? 5.964 31.133 -67.461 1.00 79.06 501 GLN A O 1
ATOM 3853 N N . LYS A 1 502 ? 8.123 30.780 -67.964 1.00 85.38 502 LYS A N 1
ATOM 3854 C CA . LYS A 1 502 ? 8.187 29.466 -67.314 1.00 85.38 502 LYS A CA 1
ATOM 3855 C C . LYS A 1 502 ? 7.895 29.556 -65.812 1.00 85.38 502 LYS A C 1
ATOM 3857 O O . LYS A 1 502 ? 7.183 28.709 -65.281 1.00 85.38 502 LYS A O 1
ATOM 3862 N N . ALA A 1 503 ? 8.396 30.589 -65.133 1.00 78.81 503 ALA A N 1
ATOM 3863 C CA . ALA A 1 503 ? 8.110 30.815 -63.718 1.00 78.81 503 ALA A CA 1
ATOM 3864 C C . ALA A 1 503 ? 6.618 31.106 -63.466 1.00 78.81 503 ALA A C 1
ATOM 3866 O O . ALA A 1 503 ? 6.061 30.604 -62.490 1.00 78.81 503 ALA A O 1
ATOM 3867 N N . LYS A 1 504 ? 5.952 31.856 -64.356 1.00 81.56 504 LYS A N 1
ATOM 3868 C CA . LYS A 1 504 ? 4.498 32.095 -64.287 1.00 81.56 504 LYS A CA 1
ATOM 3869 C C . LYS A 1 504 ? 3.693 30.810 -64.500 1.00 81.56 504 LYS A C 1
ATOM 3871 O O . LYS A 1 504 ? 2.756 30.553 -63.746 1.00 81.56 504 LYS A O 1
ATOM 3876 N N . ASP A 1 505 ? 4.084 29.977 -65.460 1.00 81.25 505 ASP A N 1
ATOM 3877 C CA . ASP A 1 505 ? 3.401 28.708 -65.744 1.00 81.25 505 ASP A CA 1
ATOM 3878 C C . ASP A 1 505 ? 3.587 27.682 -64.612 1.00 81.25 505 ASP A C 1
ATOM 3880 O O . ASP A 1 505 ? 2.647 26.972 -64.238 1.00 81.25 505 ASP A O 1
ATOM 3884 N N . ASP A 1 506 ? 4.786 27.618 -64.029 1.00 80.12 506 ASP A N 1
ATOM 3885 C CA . ASP A 1 506 ? 5.079 26.753 -62.884 1.00 80.12 506 ASP A CA 1
ATOM 3886 C C . ASP A 1 506 ? 4.334 27.232 -61.621 1.00 80.12 506 ASP A C 1
ATOM 3888 O O . ASP A 1 506 ? 3.781 26.407 -60.887 1.00 80.12 506 ASP A O 1
ATOM 3892 N N . ALA A 1 507 ? 4.220 28.550 -61.406 1.00 79.25 507 ALA A N 1
ATOM 3893 C CA . ALA A 1 507 ? 3.417 29.124 -60.323 1.00 79.25 507 ALA A CA 1
ATOM 3894 C C . ALA A 1 507 ? 1.917 28.813 -60.482 1.00 79.25 507 ALA A C 1
ATOM 3896 O O . ALA A 1 507 ? 1.272 28.389 -59.522 1.00 79.25 507 ALA A O 1
ATOM 3897 N N . ALA A 1 508 ? 1.369 28.929 -61.697 1.00 81.94 508 ALA A N 1
ATOM 3898 C CA . ALA A 1 508 ? -0.027 28.589 -61.977 1.00 81.94 508 ALA A CA 1
ATOM 3899 C C . ALA A 1 508 ? -0.322 27.094 -61.742 1.00 81.94 508 ALA A C 1
ATOM 3901 O O . ALA A 1 508 ? -1.352 26.734 -61.164 1.00 81.94 508 ALA A O 1
ATOM 3902 N N . LYS A 1 509 ? 0.603 26.201 -62.125 1.00 79.81 509 LYS A N 1
ATOM 3903 C CA . LYS A 1 509 ? 0.481 24.763 -61.834 1.00 79.81 509 LYS A CA 1
ATOM 3904 C C . LYS A 1 509 ? 0.540 24.479 -60.335 1.00 79.81 509 LYS A C 1
ATOM 3906 O O . LYS A 1 509 ? -0.285 23.705 -59.848 1.00 79.81 509 LYS A O 1
ATOM 3911 N N . ALA A 1 510 ? 1.451 25.118 -59.601 1.00 77.44 510 ALA A N 1
ATOM 3912 C CA . ALA A 1 510 ? 1.550 24.967 -58.151 1.00 77.44 510 ALA A CA 1
ATOM 3913 C C . ALA A 1 510 ? 0.272 25.434 -57.434 1.00 77.44 510 ALA A C 1
ATOM 3915 O O . ALA A 1 510 ? -0.221 24.748 -56.538 1.00 77.44 510 ALA A O 1
ATOM 3916 N N . GLU A 1 511 ? -0.320 26.546 -57.872 1.00 79.31 511 GLU A N 1
ATOM 3917 C CA . GLU A 1 511 ? -1.583 27.038 -57.323 1.00 79.31 511 GLU A CA 1
ATOM 3918 C C . GLU A 1 511 ? -2.755 26.092 -57.623 1.00 79.31 511 GLU A C 1
ATOM 3920 O O . GLU A 1 511 ? -3.522 25.758 -56.718 1.00 79.31 511 GLU A O 1
ATOM 3925 N N . SER A 1 512 ? -2.846 25.562 -58.846 1.00 76.56 512 SER A N 1
ATOM 3926 C CA . SER A 1 512 ? -3.874 24.569 -59.192 1.00 76.56 512 SER A CA 1
ATOM 3927 C C . SER A 1 512 ? -3.751 23.277 -58.367 1.00 76.56 512 SER A C 1
ATOM 3929 O O . SER A 1 512 ? -4.756 22.738 -57.896 1.00 76.56 512 SER A O 1
ATOM 3931 N N . ALA A 1 513 ? -2.522 22.813 -58.111 1.00 80.12 513 ALA A N 1
ATOM 3932 C CA . ALA A 1 513 ? -2.258 21.645 -57.278 1.00 80.12 513 ALA A CA 1
ATOM 3933 C C . ALA A 1 513 ? -2.600 21.906 -55.803 1.00 80.12 513 ALA A C 1
ATOM 3935 O O . ALA A 1 513 ? -3.155 21.030 -55.139 1.00 80.12 513 ALA A O 1
ATOM 3936 N N . ARG A 1 514 ? -2.333 23.121 -55.301 1.00 83.81 514 ARG A N 1
ATOM 3937 C CA . ARG A 1 514 ? -2.711 23.549 -53.947 1.00 83.81 514 ARG A CA 1
ATOM 3938 C C . ARG A 1 514 ? -4.227 23.548 -53.763 1.00 83.81 514 ARG A C 1
ATOM 3940 O O . ARG A 1 514 ? -4.704 22.982 -52.785 1.00 83.81 514 ARG A O 1
ATOM 3947 N N . ILE A 1 515 ? -4.982 24.112 -54.709 1.00 83.44 515 ILE A N 1
ATOM 3948 C CA . ILE A 1 515 ? -6.453 24.142 -54.652 1.00 83.44 515 ILE A CA 1
ATOM 3949 C C . ILE A 1 515 ? -7.026 22.718 -54.699 1.00 83.44 515 ILE A C 1
ATOM 3951 O O . ILE A 1 515 ? -7.917 22.387 -53.918 1.00 83.44 515 ILE A O 1
ATOM 3955 N N . ALA A 1 516 ? -6.488 21.844 -55.555 1.00 81.44 516 ALA A N 1
ATOM 3956 C CA . ALA A 1 516 ? -6.912 20.445 -55.618 1.00 81.44 516 ALA A CA 1
ATOM 3957 C C . ALA A 1 516 ? -6.605 19.678 -54.316 1.00 81.44 516 ALA A C 1
ATOM 3959 O O . ALA A 1 516 ? -7.443 18.911 -53.835 1.00 81.44 516 ALA A O 1
ATOM 3960 N N . ALA A 1 517 ? -5.435 19.909 -53.713 1.00 76.12 517 ALA A N 1
ATOM 3961 C CA . ALA A 1 517 ? -5.065 19.318 -52.429 1.00 76.12 517 ALA A CA 1
ATOM 3962 C C . ALA A 1 517 ? -5.955 19.829 -51.284 1.00 76.12 517 ALA A C 1
ATOM 3964 O O . ALA A 1 517 ? -6.400 19.036 -50.456 1.00 76.12 517 ALA A O 1
ATOM 3965 N N . GLU A 1 518 ? -6.275 21.125 -51.267 1.00 81.12 518 GLU A N 1
ATOM 3966 C CA . GLU A 1 518 ? -7.167 21.727 -50.274 1.00 81.12 518 GLU A CA 1
ATOM 3967 C C . GLU A 1 518 ? -8.601 21.187 -50.396 1.00 81.12 518 GLU A C 1
ATOM 3969 O O . GLU A 1 518 ? -9.222 20.844 -49.390 1.00 81.12 518 GLU A O 1
ATOM 3974 N N . GLN A 1 519 ? -9.127 21.040 -51.617 1.00 81.88 519 GLN A N 1
ATOM 3975 C CA . GLN A 1 519 ? -10.449 20.442 -51.828 1.00 81.88 519 GLN A CA 1
ATOM 3976 C C . GLN A 1 519 ? -10.490 18.969 -51.417 1.00 81.88 519 GLN A C 1
ATOM 3978 O O . GLN A 1 519 ? -11.450 18.538 -50.776 1.00 81.88 519 GLN A O 1
ATOM 3983 N N . LYS A 1 520 ? -9.434 18.203 -51.714 1.00 84.06 520 LYS A N 1
ATOM 3984 C CA . LYS A 1 520 ? -9.323 16.812 -51.265 1.00 84.06 520 LYS A CA 1
ATOM 3985 C C . LYS A 1 520 ? -9.260 16.718 -49.737 1.00 84.06 520 LYS A C 1
ATOM 3987 O O . LYS A 1 520 ? -9.947 15.883 -49.161 1.00 84.06 520 LYS A O 1
ATOM 3992 N N . ALA A 1 521 ? -8.507 17.599 -49.078 1.00 77.31 521 ALA A N 1
ATOM 3993 C CA . ALA A 1 521 ? -8.440 17.654 -47.620 1.00 77.31 521 ALA A CA 1
ATOM 3994 C C . ALA A 1 521 ? -9.799 18.005 -46.987 1.00 77.31 521 ALA A C 1
ATOM 3996 O O . ALA A 1 521 ? -10.188 17.380 -46.004 1.00 77.31 521 ALA A O 1
ATOM 3997 N N . LYS A 1 522 ? -10.560 18.939 -47.577 1.00 81.00 522 LYS A N 1
ATOM 3998 C CA . LYS A 1 522 ? -11.930 19.261 -47.132 1.00 81.00 522 LYS A CA 1
ATOM 3999 C C . LYS A 1 522 ? -12.884 18.074 -47.294 1.00 81.00 522 LYS A C 1
ATOM 4001 O O . LYS A 1 522 ? -13.656 17.798 -46.381 1.00 81.00 522 LYS A O 1
ATOM 4006 N N . ALA A 1 523 ? -12.806 17.343 -48.406 1.00 80.62 523 ALA A N 1
ATOM 4007 C CA . ALA A 1 523 ? -13.626 16.152 -48.633 1.00 80.62 523 ALA A CA 1
ATOM 4008 C C . ALA A 1 523 ? -13.267 14.999 -47.675 1.00 80.62 523 ALA A C 1
ATOM 4010 O O . ALA A 1 523 ? -14.156 14.352 -47.118 1.00 80.62 523 ALA A O 1
ATOM 4011 N N . ASP A 1 524 ? -11.972 14.769 -47.438 1.00 76.94 524 ASP A N 1
ATOM 4012 C CA . ASP A 1 524 ? -11.495 13.753 -46.497 1.00 76.94 524 ASP A CA 1
ATOM 4013 C C . ASP A 1 524 ? -11.897 14.107 -45.048 1.00 76.94 524 ASP A C 1
ATOM 4015 O O . ASP A 1 524 ? -12.340 13.230 -44.304 1.00 76.94 524 ASP A O 1
ATOM 4019 N N . ALA A 1 525 ? -11.845 15.392 -44.669 1.00 73.44 525 ALA A N 1
ATOM 4020 C CA . ALA A 1 525 ? -12.301 15.879 -43.365 1.00 73.44 525 ALA A CA 1
ATOM 4021 C C . ALA A 1 525 ? -13.819 15.714 -43.171 1.00 73.44 525 ALA A C 1
ATOM 4023 O O . ALA A 1 525 ? -14.249 15.194 -42.144 1.00 73.44 525 ALA A O 1
ATOM 4024 N N . GLN A 1 526 ? -14.633 16.061 -44.175 1.00 81.50 526 GLN A N 1
ATOM 4025 C CA . GLN A 1 526 ? -16.086 15.846 -44.131 1.00 81.50 526 GLN A CA 1
ATOM 4026 C C . GLN A 1 526 ? -16.444 14.360 -44.008 1.00 81.50 526 GLN A C 1
ATOM 4028 O O . GLN A 1 526 ? -17.355 13.993 -43.268 1.00 81.50 526 GLN A O 1
ATOM 4033 N N . LYS A 1 527 ? -15.705 13.479 -44.692 1.00 79.19 527 LYS A N 1
ATOM 4034 C CA . LYS A 1 527 ? -15.910 12.030 -44.599 1.00 79.19 527 LYS A CA 1
ATOM 4035 C C . LYS A 1 527 ? -15.512 11.475 -43.227 1.00 79.19 527 LYS A C 1
ATOM 4037 O O . LYS A 1 527 ? -16.197 10.591 -42.714 1.00 79.19 527 LYS A O 1
ATOM 4042 N N . ALA A 1 528 ? -14.443 11.997 -42.626 1.00 72.38 528 ALA A N 1
ATOM 4043 C CA . ALA A 1 528 ? -14.029 11.640 -41.270 1.00 72.38 528 ALA A CA 1
ATOM 4044 C C . ALA A 1 528 ? -15.045 12.112 -40.218 1.00 72.38 528 ALA A C 1
ATOM 4046 O O . ALA A 1 528 ? -15.378 11.362 -39.303 1.00 72.38 528 ALA A O 1
ATOM 4047 N N . GLU A 1 529 ? -15.596 13.316 -40.377 1.00 76.88 529 GLU A N 1
ATOM 4048 C CA . GLU A 1 529 ? -16.627 13.842 -39.483 1.00 76.88 529 GLU A CA 1
ATOM 4049 C C . GLU A 1 529 ? -17.948 13.069 -39.598 1.00 76.88 529 GLU A C 1
ATOM 4051 O O . GLU A 1 529 ? -18.533 12.702 -38.578 1.00 76.88 529 GLU A O 1
ATOM 4056 N N . ALA A 1 530 ? -18.365 12.707 -40.815 1.00 79.06 530 ALA A N 1
ATOM 4057 C CA . ALA A 1 530 ? -19.528 11.847 -41.026 1.00 79.06 530 ALA A CA 1
ATOM 4058 C C . ALA A 1 530 ? -19.342 10.453 -40.393 1.00 79.06 530 ALA A C 1
ATOM 4060 O O . ALA A 1 530 ? -20.261 9.924 -39.768 1.00 79.06 530 ALA A O 1
ATOM 4061 N N . ALA A 1 531 ? -18.140 9.873 -40.493 1.00 76.62 531 ALA A N 1
ATOM 4062 C CA . ALA A 1 531 ? -17.814 8.600 -39.852 1.00 76.62 531 ALA A CA 1
ATOM 4063 C C . ALA A 1 531 ? -17.797 8.702 -38.315 1.00 76.62 531 ALA A C 1
ATOM 4065 O O . ALA A 1 531 ? -18.257 7.781 -37.641 1.00 76.62 531 ALA A O 1
ATOM 4066 N N . ARG A 1 532 ? -17.321 9.826 -37.757 1.00 82.94 532 ARG A N 1
ATOM 4067 C CA . ARG A 1 532 ? -17.349 10.097 -36.311 1.00 82.94 532 ARG A CA 1
ATOM 4068 C C . ARG A 1 532 ? -18.782 10.173 -35.788 1.00 82.94 532 ARG A C 1
ATOM 4070 O O . ARG A 1 532 ? -19.082 9.524 -34.794 1.00 82.94 532 ARG A O 1
ATOM 4077 N N . ILE A 1 533 ? -19.662 10.910 -36.470 1.00 82.56 533 ILE A N 1
ATOM 4078 C CA . ILE A 1 533 ? -21.077 11.035 -36.082 1.00 82.56 533 ILE A CA 1
ATOM 4079 C C . ILE A 1 533 ? -21.779 9.671 -36.148 1.00 82.56 533 ILE A C 1
ATOM 4081 O O . ILE A 1 533 ? -22.492 9.311 -35.215 1.00 82.56 533 ILE A O 1
ATOM 4085 N N . ALA A 1 534 ? -21.528 8.875 -37.191 1.00 79.56 534 ALA A N 1
ATOM 4086 C CA . ALA A 1 534 ? -22.097 7.531 -37.305 1.00 79.56 534 ALA A CA 1
ATOM 4087 C C . ALA A 1 534 ? -21.593 6.578 -36.201 1.00 79.56 534 ALA A C 1
ATOM 4089 O O . ALA A 1 534 ? -22.376 5.813 -35.638 1.00 79.56 534 ALA A O 1
ATOM 4090 N N . ALA A 1 535 ? -20.303 6.639 -35.852 1.00 70.69 535 ALA A N 1
ATOM 4091 C CA . ALA A 1 535 ? -19.738 5.850 -34.756 1.00 70.69 535 ALA A CA 1
ATOM 4092 C C . ALA A 1 535 ? -20.285 6.287 -33.387 1.00 70.69 535 ALA A C 1
ATOM 4094 O O . ALA A 1 535 ? -20.575 5.443 -32.541 1.00 70.69 535 ALA A O 1
ATOM 4095 N N . GLU A 1 536 ? -20.471 7.592 -33.182 1.00 73.94 536 GLU A N 1
ATOM 4096 C CA . GLU A 1 536 ? -21.057 8.153 -31.965 1.00 73.94 536 GLU A CA 1
ATOM 4097 C C . GLU A 1 536 ? -22.527 7.735 -31.800 1.00 73.94 536 GLU A C 1
ATOM 4099 O O . GLU A 1 536 ? -22.929 7.323 -30.713 1.00 73.94 536 GLU A O 1
ATOM 4104 N N . GLN A 1 537 ? -23.316 7.752 -32.878 1.00 76.56 537 GLN A N 1
ATOM 4105 C CA . GLN A 1 537 ? -24.697 7.258 -32.870 1.00 76.56 537 GLN A CA 1
ATOM 4106 C C . GLN A 1 537 ? -24.767 5.752 -32.580 1.00 76.56 537 GLN A C 1
ATOM 4108 O O . GLN A 1 537 ? -25.535 5.338 -31.715 1.00 76.56 537 GLN A O 1
ATOM 4113 N N . ALA A 1 538 ? -23.913 4.938 -33.208 1.00 80.56 538 ALA A N 1
ATOM 4114 C CA . ALA A 1 538 ? -23.867 3.499 -32.945 1.00 80.56 538 ALA A CA 1
ATOM 4115 C C . ALA A 1 538 ? -23.445 3.173 -31.497 1.00 80.56 538 ALA A C 1
ATOM 4117 O O . ALA A 1 538 ? -23.953 2.225 -30.895 1.00 80.56 538 ALA A O 1
ATOM 4118 N N . ALA A 1 539 ? -22.537 3.966 -30.918 1.00 71.19 539 ALA A N 1
ATOM 4119 C CA . ALA A 1 539 ? -22.135 3.832 -29.521 1.00 71.19 539 ALA A CA 1
ATOM 4120 C C . ALA A 1 539 ? -23.269 4.212 -28.556 1.00 71.19 539 ALA A C 1
ATOM 4122 O O . ALA A 1 539 ? -23.491 3.496 -27.579 1.00 71.19 539 ALA A O 1
ATOM 4123 N N . ARG A 1 540 ? -24.020 5.284 -28.850 1.00 78.88 540 ARG A N 1
ATOM 4124 C CA . ARG A 1 540 ? -25.200 5.692 -28.067 1.00 78.88 540 ARG A CA 1
ATOM 4125 C C . ARG A 1 540 ? -26.304 4.637 -28.111 1.00 78.88 540 ARG A C 1
ATOM 4127 O O . ARG A 1 540 ? -26.768 4.226 -27.057 1.00 78.88 540 ARG A O 1
ATOM 4134 N N . GLU A 1 541 ? -26.643 4.109 -29.288 1.00 82.38 541 GLU A N 1
ATOM 4135 C CA . GLU A 1 541 ? -27.644 3.035 -29.407 1.00 82.38 541 GLU A CA 1
ATOM 4136 C C . GLU A 1 541 ? -27.225 1.757 -28.663 1.00 82.38 541 GLU A C 1
ATOM 4138 O O . GLU A 1 541 ? -28.057 1.072 -28.063 1.00 82.38 541 GLU A O 1
ATOM 4143 N N . LYS A 1 542 ? -25.929 1.416 -28.677 1.00 80.94 542 LYS A N 1
ATOM 4144 C CA . LYS A 1 542 ? -25.412 0.281 -27.905 1.00 80.94 542 LYS A CA 1
ATOM 4145 C C . LYS A 1 542 ? -25.516 0.534 -26.397 1.00 80.94 542 LYS A C 1
ATOM 4147 O O . LYS A 1 542 ? -25.928 -0.369 -25.672 1.00 80.94 542 LYS A O 1
ATOM 4152 N N . ALA A 1 543 ? -25.174 1.739 -25.941 1.00 73.88 543 ALA A N 1
ATOM 4153 C CA . ALA A 1 543 ? -25.273 2.125 -24.536 1.00 73.88 543 ALA A CA 1
ATOM 4154 C C . ALA A 1 543 ? -26.730 2.121 -24.046 1.00 73.88 543 ALA A C 1
ATOM 4156 O O . ALA A 1 543 ? -27.009 1.560 -22.990 1.00 73.88 543 ALA A O 1
ATOM 4157 N N . GLU A 1 544 ? -27.669 2.640 -24.842 1.00 82.19 544 GLU A N 1
ATOM 4158 C CA . GLU A 1 544 ? -29.103 2.610 -24.529 1.00 82.19 544 GLU A CA 1
ATOM 4159 C C . GLU A 1 544 ? -29.644 1.175 -24.449 1.00 82.19 544 GLU A C 1
ATOM 4161 O O . GLU A 1 544 ? -30.394 0.846 -23.531 1.00 82.19 544 GLU A O 1
ATOM 4166 N N . ARG A 1 545 ? -29.223 0.274 -25.351 1.00 76.88 545 ARG A N 1
ATOM 4167 C CA . ARG A 1 545 ? -29.607 -1.149 -25.285 1.00 76.88 545 ARG A CA 1
ATOM 4168 C C . ARG A 1 545 ? -29.027 -1.861 -24.067 1.00 76.88 545 ARG A C 1
ATOM 4170 O O . ARG A 1 545 ? -29.723 -2.672 -23.459 1.00 76.88 545 ARG A O 1
ATOM 4177 N N . GLU A 1 546 ? -27.776 -1.581 -23.704 1.00 76.88 546 GLU A N 1
ATOM 4178 C CA . GLU A 1 546 ? -27.177 -2.129 -22.483 1.00 76.88 546 GLU A CA 1
ATOM 4179 C C . GLU A 1 546 ? -27.861 -1.588 -21.227 1.00 76.88 546 GLU A C 1
ATOM 4181 O O . GLU A 1 546 ? -28.116 -2.360 -20.304 1.00 76.88 546 GLU A O 1
ATOM 4186 N N . GLN A 1 547 ? -28.206 -0.301 -21.197 1.00 74.81 547 GLN A N 1
ATOM 4187 C CA . GLN A 1 547 ? -28.933 0.298 -20.083 1.00 74.81 547 GLN A CA 1
ATOM 4188 C C . GLN A 1 547 ? -30.334 -0.310 -19.944 1.00 74.81 547 GLN A C 1
ATOM 4190 O O . GLN A 1 547 ? -30.680 -0.784 -18.865 1.00 74.81 547 GLN A O 1
ATOM 4195 N N . ALA A 1 548 ? -31.092 -0.423 -21.037 1.00 80.31 548 ALA A N 1
ATOM 4196 C CA . ALA A 1 548 ? -32.403 -1.070 -21.028 1.00 80.31 548 ALA A CA 1
ATOM 4197 C C . ALA A 1 548 ? -32.327 -2.546 -20.586 1.00 80.31 548 ALA A C 1
ATOM 4199 O O . ALA A 1 548 ? -33.194 -3.035 -19.861 1.00 80.31 548 ALA A O 1
ATOM 4200 N N . ALA A 1 549 ? -31.271 -3.271 -20.977 1.00 76.00 549 ALA A N 1
ATOM 4201 C CA . ALA A 1 549 ? -31.050 -4.646 -20.533 1.00 76.00 549 ALA A CA 1
ATOM 4202 C C . ALA A 1 549 ? -30.715 -4.737 -19.033 1.00 76.00 549 ALA A C 1
ATOM 4204 O O . ALA A 1 549 ? -31.176 -5.664 -18.364 1.00 76.00 549 ALA A O 1
ATOM 4205 N N . ARG A 1 550 ? -29.947 -3.778 -18.495 1.00 78.19 550 ARG A N 1
ATOM 4206 C CA . ARG A 1 550 ? -29.638 -3.685 -17.058 1.00 78.19 550 ARG A CA 1
ATOM 4207 C C . ARG A 1 550 ? -30.881 -3.356 -16.242 1.00 78.19 550 ARG A C 1
ATOM 4209 O O . ARG A 1 550 ? -31.153 -4.065 -15.281 1.00 78.19 550 ARG A O 1
ATOM 4216 N N . GLU A 1 551 ? -31.674 -2.376 -16.664 1.00 80.00 551 GLU A N 1
ATOM 4217 C CA . GLU A 1 551 ? -32.931 -2.008 -15.999 1.00 80.00 551 GLU A CA 1
ATOM 4218 C C . GLU A 1 551 ? -33.929 -3.179 -15.996 1.00 80.00 551 GLU A C 1
ATOM 4220 O O . GLU A 1 551 ? -34.543 -3.478 -14.970 1.00 80.00 551 GLU A O 1
ATOM 4225 N N . ALA A 1 552 ? -34.034 -3.926 -17.101 1.00 78.62 552 ALA A N 1
ATOM 4226 C CA . ALA A 1 552 ? -34.871 -5.124 -17.169 1.00 78.62 552 ALA A CA 1
ATOM 4227 C C . ALA A 1 552 ? -34.361 -6.273 -16.274 1.00 78.62 552 ALA A C 1
ATOM 4229 O O . ALA A 1 552 ? -35.160 -7.026 -15.710 1.00 78.62 552 ALA A O 1
ATOM 4230 N N . ALA A 1 553 ? -33.041 -6.436 -16.137 1.00 72.56 553 ALA A N 1
ATOM 4231 C CA . ALA A 1 553 ? -32.451 -7.414 -15.224 1.00 72.56 553 ALA A CA 1
ATOM 4232 C C . ALA A 1 553 ? -32.656 -7.010 -13.756 1.00 72.56 553 ALA A C 1
ATOM 4234 O O . ALA A 1 553 ? -32.996 -7.852 -12.925 1.00 72.56 553 ALA A O 1
ATOM 4235 N N . GLU A 1 554 ? -32.522 -5.721 -13.451 1.00 77.00 554 GLU A N 1
ATOM 4236 C CA . GLU A 1 554 ? -32.732 -5.166 -12.120 1.00 77.00 554 GLU A CA 1
ATOM 4237 C C . GLU A 1 554 ? -34.197 -5.277 -11.684 1.00 77.00 554 GLU A C 1
ATOM 4239 O O . GLU A 1 554 ? -34.468 -5.695 -10.560 1.00 77.00 554 GLU A O 1
ATOM 4244 N N . GLN A 1 555 ? -35.157 -5.009 -12.575 1.00 78.94 555 GLN A N 1
ATOM 4245 C CA . GLN A 1 555 ? -36.579 -5.233 -12.290 1.00 78.94 555 GLN A CA 1
ATOM 4246 C C . GLN A 1 555 ? -36.868 -6.699 -11.948 1.00 78.94 555 GLN A C 1
ATOM 4248 O O . GLN A 1 555 ? -37.523 -6.977 -10.945 1.00 78.94 555 GLN A O 1
ATOM 4253 N N . LYS A 1 556 ? -36.311 -7.649 -12.709 1.00 82.50 556 LYS A N 1
ATOM 4254 C CA . LYS A 1 556 ? -36.465 -9.084 -12.412 1.00 82.50 556 LYS A CA 1
ATOM 4255 C C . LYS A 1 556 ? -35.827 -9.477 -11.080 1.00 82.50 556 LYS A C 1
ATOM 4257 O O . LYS A 1 556 ? -36.396 -10.288 -10.350 1.00 82.50 556 LYS A O 1
ATOM 4262 N N . ALA A 1 557 ? -34.673 -8.903 -10.745 1.00 72.38 557 ALA A N 1
ATOM 4263 C CA . ALA A 1 557 ? -34.020 -9.131 -9.460 1.00 72.38 557 ALA A CA 1
ATOM 4264 C C . ALA A 1 557 ? -34.847 -8.564 -8.294 1.00 72.38 557 ALA A C 1
ATOM 4266 O O . ALA A 1 557 ? -35.026 -9.251 -7.290 1.00 72.38 557 ALA A O 1
ATOM 4267 N N . ARG A 1 558 ? -35.423 -7.363 -8.449 1.00 76.00 558 ARG A N 1
ATOM 4268 C CA . ARG A 1 558 ? -36.326 -6.743 -7.464 1.00 76.00 558 ARG A CA 1
ATOM 4269 C C . ARG A 1 558 ? -37.603 -7.559 -7.266 1.00 76.00 558 ARG A C 1
ATOM 4271 O O . ARG A 1 558 ? -37.998 -7.791 -6.130 1.00 76.00 558 ARG A O 1
ATOM 4278 N N . GLU A 1 559 ? -38.218 -8.056 -8.338 1.00 82.25 559 GLU A N 1
ATOM 4279 C CA . GLU A 1 559 ? -39.394 -8.933 -8.243 1.00 82.25 559 GLU A CA 1
ATOM 4280 C C . GLU A 1 559 ? -39.081 -10.261 -7.539 1.00 82.25 559 GLU A C 1
ATOM 4282 O O . GLU A 1 559 ? -39.893 -10.762 -6.757 1.00 82.25 559 GLU A O 1
ATOM 4287 N N . TYR A 1 560 ? -37.907 -10.841 -7.795 1.00 75.81 560 TYR A N 1
ATOM 4288 C CA . TYR A 1 560 ? -37.468 -12.063 -7.123 1.00 75.81 560 TYR A CA 1
ATOM 4289 C C . TYR A 1 560 ? -37.163 -11.821 -5.638 1.00 75.81 560 TYR A C 1
ATOM 4291 O O . TYR A 1 560 ? -37.607 -12.594 -4.787 1.00 75.81 560 TYR A O 1
ATOM 4299 N N . ALA A 1 561 ? -36.482 -10.719 -5.314 1.00 72.31 561 ALA A N 1
ATOM 4300 C CA . ALA A 1 561 ? -36.205 -10.311 -3.940 1.00 72.31 561 ALA A CA 1
ATOM 4301 C C . ALA A 1 561 ? -37.498 -10.041 -3.154 1.00 72.31 561 ALA A C 1
ATOM 4303 O O . ALA A 1 561 ? -37.658 -10.575 -2.060 1.00 72.31 561 ALA A O 1
ATOM 4304 N N . ALA A 1 562 ? -38.465 -9.328 -3.743 1.00 80.88 562 ALA A N 1
ATOM 4305 C CA . ALA A 1 562 ? -39.763 -9.067 -3.121 1.00 80.88 562 ALA A CA 1
ATOM 4306 C C . ALA A 1 562 ? -40.552 -10.360 -2.842 1.00 80.88 562 ALA A C 1
ATOM 4308 O O . ALA A 1 562 ? -41.200 -10.486 -1.803 1.00 80.88 562 ALA A O 1
ATOM 4309 N N . LYS A 1 563 ? -40.472 -11.362 -3.731 1.00 80.50 563 LYS A N 1
ATOM 4310 C CA . LYS A 1 563 ? -41.076 -12.685 -3.490 1.00 80.50 563 LYS A CA 1
ATOM 4311 C C . LYS A 1 563 ? -40.402 -13.426 -2.338 1.00 80.50 563 LYS A C 1
ATOM 4313 O O . LYS A 1 563 ? -41.097 -14.041 -1.531 1.00 80.50 563 LYS A O 1
ATOM 4318 N N . LEU A 1 564 ? -39.075 -13.372 -2.250 1.00 78.44 564 LEU A N 1
ATOM 4319 C CA . LEU A 1 564 ? -38.325 -14.019 -1.173 1.00 78.44 564 LEU A CA 1
ATOM 4320 C C . LEU A 1 564 ? -38.580 -13.338 0.180 1.00 78.44 564 LEU A C 1
ATOM 4322 O O . LEU A 1 564 ? -38.733 -14.012 1.199 1.00 78.44 564 LEU A O 1
ATOM 4326 N N . GLU A 1 565 ? -38.672 -12.010 0.185 1.00 79.69 565 GLU A N 1
ATOM 4327 C CA . GLU A 1 565 ? -39.006 -11.222 1.367 1.00 79.69 565 GLU A CA 1
ATOM 4328 C C . GLU A 1 565 ? -40.429 -11.522 1.849 1.00 79.69 565 GLU A C 1
ATOM 4330 O O . GLU A 1 565 ? -40.618 -11.826 3.025 1.00 79.69 565 GLU A O 1
ATOM 4335 N N . ALA A 1 566 ? -41.412 -11.575 0.943 1.00 78.25 566 ALA A N 1
ATOM 4336 C CA . ALA A 1 566 ? -42.779 -11.972 1.278 1.00 78.25 566 ALA A CA 1
ATOM 4337 C C . ALA A 1 566 ? -42.847 -13.391 1.876 1.00 78.25 566 ALA A C 1
ATOM 4339 O O . ALA A 1 566 ? -43.533 -13.607 2.875 1.00 78.25 566 ALA A O 1
ATOM 4340 N N . GLN A 1 567 ? -42.088 -14.347 1.325 1.00 81.94 567 GLN A N 1
ATOM 4341 C CA . GLN A 1 567 ? -41.998 -15.705 1.875 1.00 81.94 567 GLN A CA 1
ATOM 4342 C C . GLN A 1 567 ? -41.359 -15.733 3.270 1.00 81.94 567 GLN A C 1
ATOM 4344 O O . GLN A 1 567 ? -41.834 -16.459 4.146 1.00 81.94 567 GLN A O 1
ATOM 4349 N N . ARG A 1 568 ? -40.308 -14.936 3.512 1.00 78.94 568 ARG A N 1
ATOM 4350 C CA . ARG A 1 568 ? -39.705 -14.810 4.850 1.00 78.94 568 ARG A CA 1
ATOM 4351 C C . ARG A 1 568 ? -40.671 -14.195 5.851 1.00 78.94 568 ARG A C 1
ATOM 4353 O O . ARG A 1 568 ? -40.732 -14.677 6.978 1.00 78.94 568 ARG A O 1
ATOM 4360 N N . LEU A 1 569 ? -41.420 -13.173 5.451 1.00 79.75 569 LEU A N 1
ATOM 4361 C CA . LEU A 1 569 ? -42.366 -12.485 6.325 1.00 79.75 569 LEU A CA 1
ATOM 4362 C C . LEU A 1 569 ? -43.549 -13.396 6.681 1.00 79.75 569 LEU A C 1
ATOM 4364 O O . LEU A 1 569 ? -43.973 -13.437 7.832 1.00 79.75 569 LEU A O 1
ATOM 4368 N N . GLU A 1 570 ? -44.031 -14.207 5.736 1.00 81.19 570 GLU A N 1
ATOM 4369 C CA . GLU A 1 570 ? -45.048 -15.227 6.015 1.00 81.19 570 GLU A CA 1
ATOM 4370 C C . GLU A 1 570 ? -44.518 -16.339 6.940 1.00 81.19 570 GLU A C 1
ATOM 4372 O O . GLU A 1 570 ? -45.215 -16.763 7.862 1.00 81.19 570 GLU A O 1
ATOM 4377 N N . ALA A 1 571 ? -43.270 -16.781 6.750 1.00 75.50 571 ALA A N 1
ATOM 4378 C CA . ALA A 1 571 ? -42.632 -17.754 7.637 1.00 75.50 571 ALA A CA 1
ATOM 4379 C C . ALA A 1 571 ? -42.411 -17.196 9.055 1.00 75.50 571 ALA A C 1
ATOM 4381 O O . ALA A 1 571 ? -42.640 -17.904 10.033 1.00 75.50 571 ALA A O 1
ATOM 4382 N N . GLN A 1 572 ? -42.024 -15.922 9.176 1.00 76.31 572 GLN A N 1
ATOM 4383 C CA . GLN A 1 572 ? -41.896 -15.231 10.461 1.00 76.31 572 GLN A CA 1
ATOM 4384 C C . GLN A 1 572 ? -43.243 -15.097 11.166 1.00 76.31 572 GLN A C 1
ATOM 4386 O O . GLN A 1 572 ? -43.322 -15.394 12.353 1.00 76.31 572 GLN A O 1
ATOM 4391 N N . ARG A 1 573 ? -44.309 -14.738 10.442 1.00 85.75 573 ARG A N 1
ATOM 4392 C CA . ARG A 1 573 ? -45.663 -14.681 11.009 1.00 85.75 573 ARG A CA 1
ATOM 4393 C C . ARG A 1 573 ? -46.121 -16.039 11.534 1.00 85.75 573 ARG A C 1
ATOM 4395 O O . ARG A 1 573 ? -46.621 -16.103 12.648 1.00 85.75 573 ARG A O 1
ATOM 4402 N N . LYS A 1 574 ? -45.887 -17.128 10.791 1.00 83.19 574 LYS A N 1
ATOM 4403 C CA . LYS A 1 574 ? -46.212 -18.491 11.255 1.00 83.19 574 LYS A CA 1
ATOM 4404 C C . LYS A 1 574 ? -45.408 -18.891 12.494 1.00 83.19 574 LYS A C 1
ATOM 4406 O O . LYS A 1 574 ? -45.974 -19.454 13.424 1.00 83.19 574 LYS A O 1
ATOM 4411 N N . ALA A 1 575 ? -44.116 -18.565 12.532 1.00 76.44 575 ALA A N 1
ATOM 4412 C CA . ALA A 1 575 ? -43.271 -18.832 13.695 1.00 76.44 575 ALA A CA 1
ATOM 4413 C C . ALA A 1 575 ? -43.684 -17.999 14.924 1.00 76.44 575 ALA A C 1
ATOM 4415 O O . ALA A 1 575 ? -43.628 -18.483 16.052 1.00 76.44 575 ALA A O 1
ATOM 4416 N N . GLU A 1 576 ? -44.121 -16.756 14.722 1.00 78.44 576 GLU A N 1
ATOM 4417 C CA . GLU A 1 576 ? -44.609 -15.889 15.794 1.00 78.44 576 GLU A CA 1
ATOM 4418 C C . GLU A 1 576 ? -45.980 -16.333 16.321 1.00 78.44 576 GLU A C 1
ATOM 4420 O O . GLU A 1 576 ? -46.168 -16.395 17.536 1.00 78.44 576 GLU A O 1
ATOM 4425 N N . GLU A 1 577 ? -46.904 -16.725 15.441 1.00 83.38 577 GLU A N 1
ATOM 4426 C CA . GLU A 1 577 ? -48.181 -17.339 15.826 1.00 83.38 577 GLU A CA 1
ATOM 4427 C C . GLU A 1 577 ? -47.960 -18.629 16.637 1.00 83.38 577 GLU A C 1
ATOM 4429 O O . GLU A 1 577 ? -48.603 -18.833 17.669 1.00 83.38 577 GLU A O 1
ATOM 4434 N N . GLU A 1 578 ? -47.004 -19.472 16.233 1.00 83.31 578 GLU A N 1
ATOM 4435 C CA . GLU A 1 578 ? -46.638 -20.683 16.974 1.00 83.31 578 GLU A CA 1
ATOM 4436 C C . GLU A 1 578 ? -45.999 -20.364 18.336 1.00 83.31 578 GLU A C 1
ATOM 4438 O O . GLU A 1 578 ? -46.321 -21.017 19.333 1.00 83.31 578 GLU A O 1
ATOM 4443 N N . ARG A 1 579 ? -45.160 -19.321 18.418 1.00 85.38 579 ARG A N 1
ATOM 4444 C CA . ARG A 1 579 ? -44.573 -18.851 19.683 1.00 85.38 579 ARG A CA 1
ATOM 4445 C C . ARG A 1 579 ? -45.650 -18.369 20.655 1.00 85.38 579 ARG A C 1
ATOM 4447 O O . ARG A 1 579 ? -45.623 -18.769 21.814 1.00 85.38 579 ARG A O 1
ATOM 4454 N N . ILE A 1 580 ? -46.606 -17.565 20.187 1.00 81.62 580 ILE A N 1
ATOM 4455 C CA . ILE A 1 580 ? -47.726 -17.077 21.008 1.00 81.62 580 ILE A CA 1
ATOM 4456 C C . ILE A 1 580 ? -48.565 -18.258 21.514 1.00 81.62 580 ILE A C 1
ATOM 4458 O O . ILE A 1 580 ? -48.944 -18.300 22.684 1.00 81.62 580 ILE A O 1
ATOM 4462 N N . LEU A 1 581 ? -48.814 -19.262 20.670 1.00 83.75 581 LEU A N 1
ATOM 4463 C CA . LEU A 1 581 ? -49.557 -20.456 21.072 1.00 83.75 581 LEU A CA 1
ATOM 4464 C C . LEU A 1 581 ? -48.788 -21.305 22.100 1.00 83.75 581 LEU A C 1
ATOM 4466 O O . LEU A 1 581 ? -49.387 -21.856 23.025 1.00 83.75 581 LEU A O 1
ATOM 4470 N N . ALA A 1 582 ? -47.466 -21.420 21.958 1.00 76.31 582 ALA A N 1
ATOM 4471 C CA . ALA A 1 582 ? -46.611 -22.107 22.923 1.00 76.31 582 ALA A CA 1
ATOM 4472 C C . ALA A 1 582 ? -46.574 -21.373 24.273 1.00 76.31 582 ALA A C 1
ATOM 4474 O O . ALA A 1 582 ? -46.655 -22.013 25.322 1.00 76.31 582 ALA A O 1
ATOM 4475 N N . GLU A 1 583 ? -46.525 -20.043 24.248 1.00 80.50 583 GLU A N 1
ATOM 4476 C CA . GLU A 1 583 ? -46.571 -19.190 25.435 1.00 80.50 583 GLU A CA 1
ATOM 4477 C C . GLU A 1 583 ? -47.908 -19.325 26.176 1.00 80.50 583 GLU A C 1
ATOM 4479 O O . GLU A 1 583 ? -47.915 -19.605 27.373 1.00 80.50 583 GLU A O 1
ATOM 4484 N N . GLN A 1 584 ? -49.037 -19.282 25.460 1.00 85.56 584 GLN A N 1
ATOM 4485 C CA . GLN A 1 584 ? -50.365 -19.516 26.043 1.00 85.56 584 GLN A CA 1
ATOM 4486 C C . GLN A 1 584 ? -50.495 -20.910 26.674 1.00 85.56 584 GLN A C 1
ATOM 4488 O O . GLN A 1 584 ? -51.110 -21.068 27.729 1.00 85.56 584 GLN A O 1
ATOM 4493 N N . ARG A 1 585 ? -49.899 -21.943 26.061 1.00 85.38 585 ARG A N 1
ATOM 4494 C CA . ARG A 1 585 ? -49.873 -23.301 26.633 1.00 85.38 585 ARG A CA 1
ATOM 4495 C C . ARG A 1 585 ? -49.011 -23.378 27.890 1.00 85.38 585 ARG A C 1
ATOM 4497 O O . ARG A 1 585 ? -49.397 -24.053 28.842 1.00 85.38 585 ARG A O 1
ATOM 4504 N N . ALA A 1 586 ? -47.867 -22.697 27.904 1.00 77.12 586 ALA A N 1
ATOM 4505 C CA . ALA A 1 586 ? -46.999 -22.629 29.074 1.00 77.12 586 ALA A CA 1
ATOM 4506 C C . ALA A 1 586 ? -47.673 -21.871 30.229 1.00 77.12 586 ALA A C 1
ATOM 4508 O O . ALA A 1 586 ? -47.603 -22.311 31.376 1.00 77.12 586 ALA A O 1
ATOM 4509 N N . GLU A 1 587 ? -48.376 -20.778 29.936 1.00 81.38 587 GLU A N 1
ATOM 4510 C CA . GLU A 1 587 ? -49.143 -20.019 30.923 1.00 81.38 587 GLU A CA 1
ATOM 4511 C C . GLU A 1 587 ? -50.310 -20.839 31.489 1.00 81.38 587 GLU A C 1
ATOM 4513 O O . GLU A 1 587 ? -50.450 -20.943 32.708 1.00 81.38 587 GLU A O 1
ATOM 4518 N N . ALA A 1 588 ? -51.077 -21.525 30.636 1.00 81.00 588 ALA A N 1
ATOM 4519 C CA . ALA A 1 588 ? -52.138 -22.428 31.079 1.00 81.00 588 ALA A CA 1
ATOM 4520 C C . ALA A 1 588 ? -51.603 -23.557 31.981 1.00 81.00 588 ALA A C 1
ATOM 4522 O O . ALA A 1 588 ? -52.186 -23.843 33.028 1.00 81.00 588 ALA A O 1
ATOM 4523 N N . ALA A 1 589 ? -50.458 -24.154 31.629 1.00 81.38 589 ALA A N 1
ATOM 4524 C CA . ALA A 1 589 ? -49.814 -25.183 32.445 1.00 81.38 589 ALA A CA 1
ATOM 4525 C C . ALA A 1 589 ? -49.325 -24.641 33.802 1.00 81.38 589 ALA A C 1
ATOM 4527 O O . ALA A 1 589 ? -49.413 -25.341 34.813 1.00 81.38 589 ALA A O 1
ATOM 4528 N N . ARG A 1 590 ? -48.843 -23.389 33.853 1.00 84.00 590 ARG A N 1
ATOM 4529 C CA . ARG A 1 590 ? -48.466 -22.723 35.110 1.00 84.00 590 ARG A CA 1
ATOM 4530 C C . ARG A 1 590 ? -49.674 -22.477 36.009 1.00 84.00 590 ARG A C 1
ATOM 4532 O O . ARG A 1 590 ? -49.597 -22.795 37.192 1.00 84.00 590 ARG A O 1
ATOM 4539 N N . ILE A 1 591 ? -50.778 -21.980 35.453 1.00 83.69 591 ILE A N 1
ATOM 4540 C CA . ILE A 1 591 ? -52.027 -21.753 36.196 1.00 83.69 591 ILE A CA 1
ATOM 4541 C C . ILE A 1 591 ? -52.567 -23.079 36.752 1.00 83.69 591 ILE A C 1
ATOM 4543 O O . ILE A 1 591 ? -52.976 -23.152 37.910 1.00 83.69 591 ILE A O 1
ATOM 4547 N N . GLU A 1 592 ? -52.521 -24.158 35.967 1.00 82.06 592 GLU A N 1
ATOM 4548 C CA . GLU A 1 592 ? -52.952 -25.482 36.428 1.00 82.06 592 GLU A CA 1
ATOM 4549 C C . GLU A 1 592 ? -52.048 -26.033 37.546 1.00 82.06 592 GLU A C 1
ATOM 4551 O O . GLU A 1 592 ? -52.540 -26.602 38.525 1.00 82.06 592 GLU A O 1
ATOM 4556 N N . ALA A 1 593 ? -50.728 -25.851 37.435 1.00 78.94 593 ALA A N 1
ATOM 4557 C CA . ALA A 1 593 ? -49.783 -26.251 38.474 1.00 78.94 593 ALA A CA 1
ATOM 4558 C C . ALA A 1 593 ? -49.997 -25.464 39.778 1.00 78.94 593 ALA A C 1
ATOM 4560 O O . ALA A 1 593 ? -49.971 -26.049 40.863 1.00 78.94 593 ALA A O 1
ATOM 4561 N N . GLU A 1 594 ? -50.265 -24.163 39.676 1.00 81.75 594 GLU A N 1
ATOM 4562 C CA . GLU A 1 594 ? -50.573 -23.297 40.814 1.00 81.75 594 GLU A CA 1
ATOM 4563 C C . GLU A 1 594 ? -51.891 -23.699 41.490 1.00 81.75 594 GLU A C 1
ATOM 4565 O O . GLU A 1 594 ? -51.939 -23.835 42.713 1.00 81.75 594 GLU A O 1
ATOM 4570 N N . HIS A 1 595 ? -52.931 -24.010 40.711 1.00 84.81 595 HIS A N 1
ATOM 4571 C CA . HIS A 1 595 ? -54.200 -24.504 41.247 1.00 84.81 595 HIS A CA 1
ATOM 4572 C C . HIS A 1 595 ? -54.032 -25.843 41.984 1.00 84.81 595 HIS A C 1
ATOM 4574 O O . HIS A 1 595 ? -54.556 -26.016 43.085 1.00 84.81 595 HIS A O 1
ATOM 4580 N N . LYS A 1 596 ? -53.256 -26.784 41.427 1.00 84.69 596 LYS A N 1
ATOM 4581 C CA . LYS A 1 596 ? -52.955 -28.069 42.089 1.00 84.69 596 LYS A CA 1
ATOM 4582 C C . LYS A 1 596 ? -52.153 -27.880 43.378 1.00 84.69 596 LYS A C 1
ATOM 4584 O O . LYS A 1 596 ? -52.420 -28.559 44.370 1.00 84.69 596 LYS A O 1
ATOM 4589 N N . ALA A 1 597 ? -51.198 -26.951 43.390 1.00 79.69 597 ALA A N 1
ATOM 4590 C CA . ALA A 1 597 ? -50.432 -26.618 44.588 1.00 79.69 597 ALA A CA 1
ATOM 4591 C C . ALA A 1 597 ? -51.318 -25.984 45.675 1.00 79.69 597 ALA A C 1
ATOM 4593 O O . ALA A 1 597 ? -51.216 -26.362 46.844 1.00 79.69 597 ALA A O 1
ATOM 4594 N N . ALA A 1 598 ? -52.224 -25.078 45.296 1.00 78.94 598 ALA A N 1
ATOM 4595 C CA . ALA A 1 598 ? -53.183 -24.459 46.207 1.00 78.94 598 ALA A CA 1
ATOM 4596 C C . ALA A 1 598 ? -54.182 -25.479 46.781 1.00 78.94 598 ALA A C 1
ATOM 4598 O O . ALA A 1 598 ? -54.444 -25.477 47.985 1.00 78.94 598 ALA A O 1
ATOM 4599 N N . GLU A 1 599 ? -54.685 -26.403 45.958 1.00 83.38 599 GLU A N 1
ATOM 4600 C CA . GLU A 1 599 ? -55.565 -27.486 46.410 1.00 83.38 599 GLU A CA 1
ATOM 4601 C C . GLU A 1 599 ? -54.853 -28.410 47.411 1.00 83.38 599 GLU A C 1
ATOM 4603 O O . GLU A 1 599 ? -55.419 -28.776 48.445 1.00 83.38 599 GLU A O 1
ATOM 4608 N N . GLN A 1 600 ? -53.587 -28.752 47.152 1.00 78.75 600 GLN A N 1
ATOM 4609 C CA . GLN A 1 600 ? -52.797 -29.567 48.073 1.00 78.75 600 GLN A CA 1
ATOM 4610 C C . GLN A 1 600 ? -52.499 -28.827 49.384 1.00 78.75 600 GLN A C 1
ATOM 4612 O O . GLN A 1 600 ? -52.557 -29.428 50.458 1.00 78.75 600 GLN A O 1
ATOM 4617 N N . ALA A 1 601 ? -52.224 -27.522 49.324 1.00 80.00 601 ALA A N 1
ATOM 4618 C CA . ALA A 1 601 ? -52.044 -26.696 50.513 1.00 80.00 601 ALA A CA 1
ATOM 4619 C C . ALA A 1 601 ? -53.326 -26.635 51.361 1.00 80.00 601 ALA A C 1
ATOM 4621 O O . ALA A 1 601 ? -53.254 -26.781 52.580 1.00 80.00 601 ALA A O 1
ATOM 4622 N N . ALA A 1 602 ? -54.496 -26.510 50.726 1.00 82.44 602 ALA A N 1
ATOM 4623 C CA . ALA A 1 602 ? -55.786 -26.523 51.412 1.00 82.44 602 ALA A CA 1
ATOM 4624 C C . ALA A 1 602 ? -56.080 -27.874 52.090 1.00 82.44 602 ALA A C 1
ATOM 4626 O O . ALA A 1 602 ? -56.551 -27.893 53.228 1.00 82.44 602 ALA A O 1
ATOM 4627 N N . LYS A 1 603 ? -55.753 -29.003 51.441 1.00 81.31 603 LYS A N 1
ATOM 4628 C CA . LYS A 1 603 ? -55.875 -30.345 52.045 1.00 81.31 603 LYS A CA 1
ATOM 4629 C C . LYS A 1 603 ? -54.969 -30.503 53.267 1.00 81.31 603 LYS A C 1
ATOM 4631 O O . LYS A 1 603 ? -55.440 -30.911 54.325 1.00 81.31 603 LYS A O 1
ATOM 4636 N N . ASN A 1 604 ? -53.703 -30.101 53.151 1.00 82.06 604 ASN A N 1
ATOM 4637 C CA . ASN A 1 604 ? -52.744 -30.171 54.257 1.00 82.06 604 ASN A CA 1
ATOM 4638 C C . ASN A 1 604 ? -53.170 -29.288 55.449 1.00 82.06 604 ASN A C 1
ATOM 4640 O O . ASN A 1 604 ? -52.976 -29.661 56.606 1.00 82.06 604 ASN A O 1
ATOM 4644 N N . GLU A 1 605 ? -53.746 -28.114 55.181 1.00 79.81 605 GLU A N 1
ATOM 4645 C CA . GLU A 1 605 ? -54.250 -27.211 56.219 1.00 79.81 605 GLU A CA 1
ATOM 4646 C C . GLU A 1 605 ? -55.515 -27.768 56.895 1.00 79.81 605 GLU A C 1
ATOM 4648 O O . GLU A 1 605 ? -55.631 -27.721 58.120 1.00 79.81 605 GLU A O 1
ATOM 4653 N N . ALA A 1 606 ? -56.425 -28.382 56.134 1.00 79.81 606 ALA A N 1
ATOM 4654 C CA . ALA A 1 606 ? -57.600 -29.055 56.688 1.00 79.81 606 ALA A CA 1
ATOM 4655 C C . ALA A 1 606 ? -57.215 -30.223 57.617 1.00 79.81 606 ALA A C 1
ATOM 4657 O O . ALA A 1 606 ? -57.752 -30.336 58.721 1.00 79.81 606 ALA A O 1
ATOM 4658 N N . GLU A 1 607 ? -56.233 -31.042 57.225 1.00 80.44 607 GLU A N 1
ATOM 4659 C CA . GLU A 1 607 ? -55.711 -32.133 58.061 1.00 80.44 607 GLU A CA 1
ATOM 4660 C C . GLU A 1 607 ? -55.069 -31.615 59.357 1.00 80.44 607 GLU A C 1
ATOM 4662 O O . GLU A 1 607 ? -55.278 -32.186 60.432 1.00 80.44 607 GLU A O 1
ATOM 4667 N N . ARG A 1 608 ? -54.335 -30.494 59.295 1.00 79.19 608 ARG A N 1
ATOM 4668 C CA . ARG A 1 608 ? -53.774 -29.838 60.489 1.00 79.19 608 ARG A CA 1
ATOM 4669 C C . ARG A 1 608 ? -54.861 -29.340 61.433 1.00 79.19 608 ARG A C 1
ATOM 4671 O O . ARG A 1 608 ? -54.741 -29.529 62.644 1.00 79.19 608 ARG A O 1
ATOM 4678 N N . GLN A 1 609 ? -55.921 -28.735 60.902 1.00 78.25 609 GLN A N 1
ATOM 4679 C CA . GLN A 1 609 ? -57.041 -28.259 61.713 1.00 78.25 609 GLN A CA 1
ATOM 4680 C C . GLN A 1 609 ? -57.817 -29.415 62.354 1.00 78.25 609 GLN A C 1
ATOM 4682 O O . GLN A 1 609 ? -58.209 -29.322 63.519 1.00 78.25 609 GLN A O 1
ATOM 4687 N N . GLU A 1 610 ? -57.996 -30.533 61.649 1.00 78.69 610 GLU A N 1
ATOM 4688 C CA . GLU A 1 610 ? -58.621 -31.726 62.222 1.00 78.69 610 GLU A CA 1
ATOM 4689 C C . GLU A 1 610 ? -57.746 -32.359 63.318 1.00 78.69 610 GLU A C 1
ATOM 4691 O O . GLU A 1 610 ? -58.247 -32.716 64.389 1.00 78.69 610 GLU A O 1
ATOM 4696 N N . ALA A 1 611 ? -56.429 -32.436 63.103 1.00 76.19 611 ALA A N 1
ATOM 4697 C CA . ALA A 1 611 ? -55.479 -32.909 64.108 1.00 76.19 611 ALA A CA 1
ATOM 4698 C C . ALA A 1 611 ? -55.467 -32.010 65.358 1.00 76.19 611 ALA A C 1
ATOM 4700 O O . ALA A 1 611 ? -55.463 -32.517 66.483 1.00 76.19 611 ALA A O 1
ATOM 4701 N N . ALA A 1 612 ? -55.537 -30.687 65.179 1.00 77.56 612 ALA A N 1
ATOM 4702 C CA . ALA A 1 612 ? -55.636 -29.728 66.277 1.00 77.56 612 ALA A CA 1
ATOM 4703 C C . ALA A 1 612 ? -56.932 -29.913 67.086 1.00 77.56 612 ALA A C 1
ATOM 4705 O O . ALA A 1 612 ? -56.879 -29.974 68.315 1.00 77.56 612 ALA A O 1
ATOM 4706 N N . ARG A 1 613 ? -58.079 -30.107 66.418 1.00 78.62 613 ARG A N 1
ATOM 4707 C CA . ARG A 1 613 ? -59.364 -30.387 67.087 1.00 78.62 613 ARG A CA 1
ATOM 4708 C C . ARG A 1 613 ? -59.339 -31.700 67.872 1.00 78.62 613 ARG A C 1
ATOM 4710 O O . ARG A 1 613 ? -59.841 -31.746 68.993 1.00 78.62 613 ARG A O 1
ATOM 4717 N N . LYS A 1 614 ? -58.723 -32.758 67.330 1.00 78.94 614 LYS A N 1
ATOM 4718 C CA . LYS A 1 614 ? -58.554 -34.042 68.042 1.00 78.94 614 LYS A CA 1
ATOM 4719 C C . LYS A 1 614 ? -57.652 -33.898 69.270 1.00 78.94 614 LYS A C 1
ATOM 4721 O O . LYS A 1 614 ? -57.968 -34.443 70.327 1.00 78.94 614 LYS A O 1
ATOM 4726 N N . ALA A 1 615 ? -56.566 -33.132 69.160 1.00 74.88 615 ALA A N 1
ATOM 4727 C CA . ALA A 1 615 ? -55.674 -32.855 70.282 1.00 74.88 615 ALA A CA 1
ATOM 4728 C C . ALA A 1 615 ? -56.360 -32.026 71.383 1.00 74.88 615 ALA A C 1
ATOM 4730 O O . ALA A 1 615 ? -56.160 -32.285 72.570 1.00 74.88 615 ALA A O 1
ATOM 4731 N N . GLU A 1 616 ? -57.195 -31.056 71.009 1.00 76.62 616 GLU A N 1
ATOM 4732 C CA . GLU A 1 616 ? -57.967 -30.252 71.958 1.00 76.62 616 GLU A CA 1
ATOM 4733 C C . GLU A 1 616 ? -59.053 -31.074 72.666 1.00 76.62 616 GLU A C 1
ATOM 4735 O O . GLU A 1 616 ? -59.160 -31.019 73.893 1.00 76.62 616 GLU A O 1
ATOM 4740 N N . ALA A 1 617 ? -59.787 -31.917 71.933 1.00 78.69 617 ALA A N 1
ATOM 4741 C CA . ALA A 1 617 ? -60.760 -32.839 72.517 1.00 78.69 617 ALA A CA 1
ATOM 4742 C C . ALA A 1 617 ? -60.104 -33.799 73.529 1.00 78.69 617 ALA A C 1
ATOM 4744 O O . ALA A 1 617 ? -60.612 -33.972 74.639 1.00 78.69 617 ALA A O 1
ATOM 4745 N N . ALA A 1 618 ? -58.927 -34.346 73.202 1.00 76.88 618 ALA A N 1
ATOM 4746 C CA . ALA A 1 618 ? -58.168 -35.209 74.108 1.00 76.88 618 ALA A CA 1
ATOM 4747 C C . ALA A 1 618 ? -57.716 -34.475 75.386 1.00 76.88 618 ALA A C 1
ATOM 4749 O O . ALA A 1 618 ? -57.739 -35.049 76.478 1.00 76.88 618 ALA A O 1
ATOM 4750 N N . ARG A 1 619 ? -57.344 -33.190 75.283 1.00 75.50 619 ARG A N 1
ATOM 4751 C CA . ARG A 1 619 ? -57.001 -32.353 76.448 1.00 75.50 619 ARG A CA 1
ATOM 4752 C C . ARG A 1 619 ? -58.211 -32.097 77.344 1.00 75.50 619 ARG A C 1
ATOM 4754 O O . ARG A 1 619 ? -58.078 -32.183 78.564 1.00 75.50 619 ARG A O 1
ATOM 4761 N N . GLN A 1 620 ? -59.381 -31.825 76.768 1.00 75.75 620 GLN A N 1
ATOM 4762 C CA . GLN A 1 620 ? -60.607 -31.629 77.547 1.00 75.75 620 GLN A CA 1
ATOM 4763 C C . GLN A 1 620 ? -61.065 -32.917 78.244 1.00 75.75 620 GLN A C 1
ATOM 4765 O O . GLN A 1 620 ? -61.490 -32.875 79.400 1.00 75.75 620 GLN A O 1
ATOM 4770 N N . GLU A 1 621 ? -60.926 -34.074 77.594 1.00 73.75 621 GLU A N 1
ATOM 4771 C CA . GLU A 1 621 ? -61.244 -35.363 78.213 1.00 73.75 621 GLU A CA 1
ATOM 4772 C C . GLU A 1 621 ? -60.275 -35.703 79.358 1.00 73.75 621 GLU A C 1
ATOM 4774 O O . GLU A 1 621 ? -60.703 -36.125 80.436 1.00 73.75 621 GLU A O 1
ATOM 4779 N N . ALA A 1 622 ? -58.975 -35.443 79.180 1.00 70.75 622 ALA A N 1
ATOM 4780 C CA . ALA A 1 622 ? -57.981 -35.596 80.241 1.00 70.75 622 ALA A CA 1
ATOM 4781 C C . ALA A 1 622 ? -58.270 -34.679 81.445 1.00 70.75 622 ALA A C 1
ATOM 4783 O O . ALA A 1 622 ? -58.152 -35.115 82.592 1.00 70.75 622 ALA A O 1
ATOM 4784 N N . ALA A 1 623 ? -58.709 -33.440 81.196 1.00 74.94 623 ALA A N 1
ATOM 4785 C CA . ALA A 1 623 ? -59.102 -32.500 82.243 1.00 74.94 623 ALA A CA 1
ATOM 4786 C C . ALA A 1 623 ? -60.342 -32.976 83.023 1.00 74.94 623 ALA A C 1
ATOM 4788 O O . ALA A 1 623 ? -60.335 -32.936 84.253 1.00 74.94 623 ALA A O 1
ATOM 4789 N N . ARG A 1 624 ? -61.368 -33.513 82.344 1.00 74.81 624 ARG A N 1
ATOM 4790 C CA . ARG A 1 624 ? -62.554 -34.089 83.009 1.00 74.81 624 ARG A CA 1
ATOM 4791 C C . ARG A 1 624 ? -62.204 -35.286 83.891 1.00 74.81 624 ARG A C 1
ATOM 4793 O O . ARG A 1 624 ? -62.645 -35.346 85.035 1.00 74.81 624 ARG A O 1
ATOM 4800 N N . ARG A 1 625 ? -61.348 -36.194 83.410 1.00 73.88 625 ARG A N 1
ATOM 4801 C CA . ARG A 1 625 ? -60.869 -37.341 84.206 1.00 73.88 625 ARG A CA 1
ATOM 4802 C C . ARG A 1 625 ? -60.047 -36.900 85.422 1.00 73.88 625 ARG A C 1
ATOM 4804 O O . ARG A 1 625 ? -60.088 -37.554 86.463 1.00 73.88 625 ARG A O 1
ATOM 4811 N N . ALA A 1 626 ? -59.294 -35.804 85.310 1.00 72.75 626 ALA A N 1
ATOM 4812 C CA . ALA A 1 626 ? -58.576 -35.219 86.442 1.00 72.75 626 ALA A CA 1
ATOM 4813 C C . ALA A 1 626 ? -59.534 -34.579 87.466 1.00 72.75 626 ALA A C 1
ATOM 4815 O O . ALA A 1 626 ? -59.330 -34.733 88.670 1.00 72.75 626 ALA A O 1
ATOM 4816 N N . GLU A 1 627 ? -60.604 -33.923 87.010 1.00 72.50 627 GLU A N 1
ATOM 4817 C CA . GLU A 1 627 ? -61.632 -33.346 87.884 1.00 72.50 627 GLU A CA 1
ATOM 4818 C C . GLU A 1 627 ? -62.453 -34.425 88.613 1.00 72.50 627 GLU A C 1
ATOM 4820 O O . GLU A 1 627 ? -62.680 -34.309 89.818 1.00 72.50 627 GLU A O 1
ATOM 4825 N N . GLU A 1 628 ? -62.826 -35.515 87.936 1.00 72.81 628 GLU A N 1
ATOM 4826 C CA . GLU A 1 628 ? -63.479 -36.671 88.570 1.00 72.81 628 GLU A CA 1
ATOM 4827 C C . GLU A 1 628 ? -62.594 -37.313 89.643 1.00 72.81 628 GLU A C 1
ATOM 4829 O O . GLU A 1 628 ? -63.062 -37.600 90.746 1.00 72.81 628 GLU A O 1
ATOM 4834 N N . LYS A 1 629 ? -61.290 -37.467 89.372 1.00 70.69 629 LYS A N 1
ATOM 4835 C CA . LYS A 1 629 ? -60.327 -37.947 90.376 1.00 70.69 629 LYS A CA 1
ATOM 4836 C C . LYS A 1 629 ? -60.227 -37.007 91.579 1.00 70.69 629 LYS A C 1
ATOM 4838 O O . LYS A 1 629 ? -60.076 -37.488 92.700 1.00 70.69 629 LYS A O 1
ATOM 4843 N N . ARG A 1 630 ? -60.345 -35.689 91.372 1.00 71.44 630 ARG A N 1
ATOM 4844 C CA . ARG A 1 630 ? -60.353 -34.701 92.462 1.00 71.44 630 ARG A CA 1
ATOM 4845 C C . ARG A 1 630 ? -61.614 -34.819 93.320 1.00 71.44 630 ARG A C 1
ATOM 4847 O O . ARG A 1 630 ? -61.495 -34.868 94.539 1.00 71.44 630 ARG A O 1
ATOM 4854 N N . LYS A 1 631 ? -62.792 -34.962 92.703 1.00 70.38 631 LYS A N 1
ATOM 4855 C CA . LYS A 1 631 ? -64.068 -35.158 93.421 1.00 70.38 631 LYS A CA 1
ATOM 4856 C C . LYS A 1 631 ? -64.105 -36.479 94.200 1.00 70.38 631 LYS A C 1
ATOM 4858 O O . LYS A 1 631 ? -64.607 -36.513 95.319 1.00 70.38 631 LYS A O 1
ATOM 4863 N N . ALA A 1 632 ? -63.511 -37.549 93.665 1.00 65.62 632 ALA A N 1
ATOM 4864 C CA . ALA A 1 632 ? -63.378 -38.824 94.377 1.00 65.62 632 ALA A CA 1
ATOM 4865 C C . ALA A 1 632 ? -62.422 -38.742 95.585 1.00 65.62 632 ALA A C 1
ATOM 4867 O O . ALA A 1 632 ? -62.665 -39.376 96.612 1.00 65.62 632 ALA A O 1
ATOM 4868 N N . ALA A 1 633 ? -61.349 -37.950 95.485 1.00 62.59 633 ALA A N 1
ATOM 4869 C CA . ALA A 1 633 ? -60.430 -37.710 96.598 1.00 62.59 633 ALA A CA 1
ATOM 4870 C C . ALA A 1 633 ? -61.062 -36.837 97.699 1.00 62.59 633 ALA A C 1
ATOM 4872 O O . ALA A 1 633 ? -60.872 -37.108 98.883 1.00 62.59 633 ALA A O 1
ATOM 4873 N N . GLU A 1 634 ? -61.852 -35.833 97.316 1.00 64.62 634 GLU A N 1
ATOM 4874 C CA . GLU A 1 634 ? -62.554 -34.933 98.238 1.00 64.62 634 GLU A CA 1
ATOM 4875 C C . GLU A 1 634 ? -63.662 -35.662 99.022 1.00 64.62 634 GLU A C 1
ATOM 4877 O O . GLU A 1 634 ? -63.736 -35.535 100.242 1.00 64.62 634 GLU A O 1
ATOM 4882 N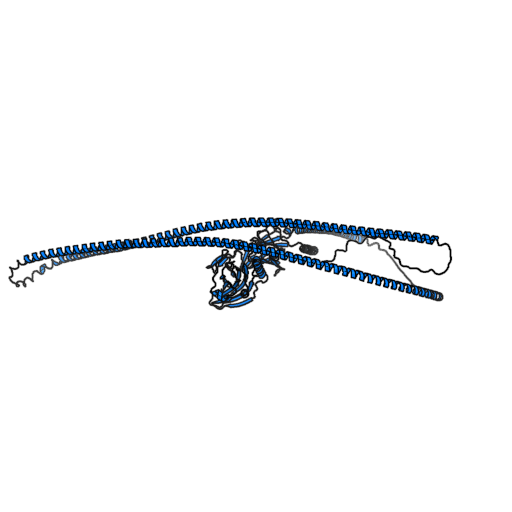 N . ALA A 1 635 ? -64.422 -36.552 98.370 1.00 61.34 635 ALA A N 1
ATOM 4883 C CA . ALA A 1 635 ? -65.405 -37.410 99.041 1.00 61.34 635 ALA A CA 1
ATOM 4884 C C . ALA A 1 635 ? -64.771 -38.384 100.057 1.00 61.34 635 ALA A C 1
ATOM 4886 O O . ALA A 1 635 ? -65.371 -38.692 101.087 1.00 61.34 635 ALA A O 1
ATOM 4887 N N . LYS A 1 636 ? -63.541 -38.852 99.796 1.00 59.47 636 LYS A N 1
ATOM 4888 C CA . LYS A 1 636 ? -62.794 -39.711 100.726 1.00 59.47 636 LYS A CA 1
ATOM 4889 C C . LYS A 1 636 ? -62.291 -38.930 101.947 1.00 59.47 636 LYS A C 1
ATOM 4891 O O . LYS A 1 636 ? -62.375 -39.429 103.063 1.00 59.47 636 LYS A O 1
ATOM 4896 N N . ALA A 1 637 ? -61.843 -37.690 101.749 1.00 59.78 637 ALA A N 1
ATOM 4897 C CA . ALA A 1 637 ? -61.393 -36.817 102.833 1.00 59.78 637 ALA A CA 1
ATOM 4898 C C . ALA A 1 637 ? -62.541 -36.363 103.757 1.00 59.78 637 ALA A C 1
ATOM 4900 O O . ALA A 1 637 ? -62.335 -36.210 104.960 1.00 59.78 637 ALA A O 1
ATOM 4901 N N . GLU A 1 638 ? -63.756 -36.182 103.230 1.00 57.59 638 GLU A N 1
ATOM 4902 C CA . GLU A 1 638 ? -64.935 -35.849 104.043 1.00 57.59 638 GLU A CA 1
ATOM 4903 C C . GLU A 1 638 ? -65.447 -37.058 104.852 1.00 57.59 638 GLU A C 1
ATOM 4905 O O . GLU A 1 638 ? -65.839 -36.898 106.010 1.00 57.59 638 GLU A O 1
ATOM 4910 N N . ALA A 1 639 ? -65.336 -38.281 104.316 1.00 55.91 639 ALA A N 1
ATOM 4911 C CA . ALA A 1 639 ? -65.622 -39.513 105.060 1.00 55.91 639 ALA A CA 1
ATOM 4912 C C . ALA A 1 639 ? -64.653 -39.730 106.243 1.00 55.91 639 ALA A C 1
ATOM 4914 O O . ALA A 1 639 ? -65.083 -40.111 107.334 1.00 55.91 639 ALA A O 1
ATOM 4915 N N . ASP A 1 640 ? -63.367 -39.404 106.067 1.00 57.53 640 ASP A N 1
ATOM 4916 C CA . ASP A 1 640 ? -62.354 -39.502 107.128 1.00 57.53 640 ASP A CA 1
ATOM 4917 C C . ASP A 1 640 ? -62.522 -38.409 108.209 1.00 57.53 640 ASP A C 1
ATOM 4919 O O . ASP A 1 640 ? -62.141 -38.608 109.367 1.00 57.53 640 ASP A O 1
ATOM 4923 N N . ARG A 1 641 ? -63.160 -37.274 107.880 1.00 54.62 641 ARG A N 1
ATOM 4924 C CA . ARG A 1 641 ? -63.426 -36.175 108.827 1.00 54.62 641 ARG A CA 1
ATOM 4925 C C . ARG A 1 641 ? -64.578 -36.483 109.795 1.00 54.62 641 ARG A C 1
ATOM 4927 O O . ARG A 1 641 ? -64.513 -36.062 110.945 1.00 54.62 641 ARG A O 1
ATOM 4934 N N . ILE A 1 642 ? -65.573 -37.273 109.378 1.00 57.16 642 ILE A N 1
ATOM 4935 C CA . ILE A 1 642 ? -66.699 -37.706 110.234 1.00 57.16 642 ILE A CA 1
ATOM 4936 C C . ILE A 1 642 ? -66.281 -38.834 111.205 1.00 57.16 642 ILE A C 1
ATOM 4938 O O . ILE A 1 642 ? -66.816 -38.935 112.307 1.00 57.16 642 ILE A O 1
ATOM 4942 N N . ALA A 1 643 ? -65.265 -39.637 110.867 1.00 52.44 643 ALA A N 1
ATOM 4943 C CA . ALA A 1 643 ? -64.729 -40.677 111.757 1.00 52.44 643 ALA A CA 1
ATOM 4944 C C . ALA A 1 643 ? -63.791 -40.134 112.861 1.00 52.44 643 ALA A C 1
ATOM 4946 O O . ALA A 1 643 ? -63.615 -40.775 113.900 1.00 52.44 643 ALA A O 1
ATOM 4947 N N . ALA A 1 644 ? -63.204 -38.947 112.667 1.00 51.66 644 ALA A N 1
ATOM 4948 C CA . ALA A 1 644 ? -62.259 -38.332 113.604 1.00 51.66 644 ALA A CA 1
ATOM 4949 C C . ALA A 1 644 ? -62.923 -37.468 114.701 1.00 51.66 644 ALA A C 1
ATOM 4951 O O . ALA A 1 644 ? -62.279 -37.136 115.697 1.00 51.66 644 ALA A O 1
ATOM 4952 N N . GLU A 1 645 ? -64.214 -37.146 114.567 1.00 43.47 645 GLU A N 1
ATOM 4953 C CA . GLU A 1 645 ? -64.969 -36.298 115.508 1.00 43.47 645 GLU A CA 1
ATOM 4954 C C . GLU A 1 645 ? -65.592 -37.081 116.689 1.00 43.47 645 GLU A C 1
ATOM 4956 O O . GLU A 1 645 ? -66.146 -36.490 117.609 1.00 43.47 645 GLU A O 1
ATOM 4961 N N . ALA A 1 646 ? -65.426 -38.411 116.738 1.00 47.72 646 ALA A N 1
ATOM 4962 C CA . ALA A 1 646 ? -65.924 -39.270 117.825 1.00 47.72 646 ALA A CA 1
ATOM 4963 C C . ALA A 1 646 ? -64.865 -39.668 118.882 1.00 47.72 646 ALA A C 1
ATOM 4965 O O . ALA A 1 646 ? -65.160 -40.440 119.793 1.00 47.72 646 ALA A O 1
ATOM 4966 N N . LYS A 1 647 ? -63.623 -39.165 118.798 1.00 47.38 647 LYS A N 1
ATOM 4967 C CA . LYS A 1 647 ? -62.534 -39.495 119.746 1.00 47.38 647 LYS A CA 1
ATOM 4968 C C . LYS A 1 647 ? -61.790 -38.258 120.260 1.00 47.38 647 LYS A C 1
ATOM 4970 O O . LYS A 1 647 ? -60.570 -38.150 120.171 1.00 47.38 647 LYS A O 1
ATOM 4975 N N . ARG A 1 648 ? -62.540 -37.324 120.847 1.00 52.66 648 ARG A N 1
ATOM 4976 C CA . ARG A 1 648 ? -61.996 -36.245 121.692 1.00 52.66 648 ARG A CA 1
ATOM 4977 C C . ARG A 1 648 ? -62.838 -36.018 122.949 1.00 52.66 648 ARG A C 1
ATOM 4979 O O . ARG A 1 648 ? -63.269 -34.904 123.217 1.00 52.66 648 ARG A O 1
ATOM 4986 N N . THR A 1 649 ? -63.033 -37.061 123.751 1.00 46.97 649 THR A N 1
ATOM 4987 C CA . THR A 1 649 ? -63.595 -36.921 125.106 1.00 46.97 649 THR A CA 1
ATOM 4988 C C . THR A 1 649 ? -63.052 -37.982 126.060 1.00 46.97 649 THR A C 1
ATOM 4990 O O . THR A 1 649 ? -63.805 -38.805 126.560 1.00 46.97 649 THR A O 1
ATOM 4993 N N . GLU A 1 650 ? -61.750 -37.964 126.328 1.00 40.62 650 GLU A N 1
ATOM 4994 C CA . GLU A 1 650 ? -61.204 -38.392 127.620 1.00 40.62 650 GLU A CA 1
ATOM 4995 C C . GLU A 1 650 ? -59.784 -37.838 127.733 1.00 40.62 650 GLU A C 1
ATOM 4997 O O . GLU A 1 650 ? -59.076 -37.764 126.740 1.00 40.62 650 GLU A O 1
ATOM 5002 N N . GLU A 1 651 ? -59.376 -37.413 128.922 1.00 37.09 651 GLU A N 1
ATOM 5003 C CA . GLU A 1 651 ? -58.024 -36.903 129.214 1.00 37.09 651 GLU A CA 1
ATOM 5004 C C . GLU A 1 651 ? -57.751 -35.435 128.851 1.00 37.09 651 GLU A C 1
ATOM 5006 O O . GLU A 1 651 ? -56.650 -35.010 128.509 1.00 37.09 651 GLU A O 1
ATOM 5011 N N . ALA A 1 652 ? -58.737 -34.597 129.155 1.00 38.94 652 ALA A N 1
ATOM 5012 C CA . ALA A 1 652 ? -58.419 -33.411 129.934 1.00 38.94 652 ALA A CA 1
ATOM 5013 C C . ALA A 1 652 ? -58.182 -33.815 131.398 1.00 38.94 652 ALA A C 1
ATOM 5015 O O . ALA A 1 652 ? -59.138 -33.950 132.160 1.00 38.94 652 ALA A O 1
ATOM 5016 N N . ARG A 1 653 ? -56.922 -33.923 131.839 1.00 36.94 653 ARG A N 1
ATOM 5017 C CA . ARG A 1 653 ? -56.591 -33.551 133.225 1.00 36.94 653 ARG A CA 1
ATOM 5018 C C . ARG A 1 653 ? -55.104 -33.245 133.419 1.00 36.94 653 ARG A C 1
ATOM 5020 O O . ARG A 1 653 ? -54.310 -34.152 133.609 1.00 36.94 653 ARG A O 1
ATOM 5027 N N . LYS A 1 654 ? -54.798 -31.939 133.404 1.00 43.66 654 LYS A N 1
ATOM 5028 C CA . LYS A 1 654 ? -53.968 -31.193 134.381 1.00 43.66 654 LYS A CA 1
ATOM 5029 C C . LYS A 1 654 ? -52.772 -31.978 134.954 1.00 43.66 654 LYS A C 1
ATOM 5031 O O . LYS A 1 654 ? -52.977 -32.937 135.679 1.00 43.66 654 LYS A O 1
ATOM 5036 N N . ALA A 1 655 ? -51.517 -31.574 134.848 1.00 38.31 655 ALA A N 1
ATOM 5037 C CA . ALA A 1 655 ? -50.939 -30.236 134.819 1.00 38.31 655 ALA A CA 1
ATOM 5038 C C . ALA A 1 655 ? -49.411 -30.474 134.849 1.00 38.31 655 ALA A C 1
ATOM 5040 O O . ALA A 1 655 ? -48.929 -31.352 135.561 1.00 38.31 655 ALA A O 1
ATOM 5041 N N . GLU A 1 656 ? -48.623 -29.858 133.979 1.00 50.00 656 GLU A N 1
ATOM 5042 C CA . GLU A 1 656 ? -48.091 -28.490 134.139 1.00 50.00 656 GLU A CA 1
ATOM 5043 C C . GLU A 1 656 ? -47.002 -28.336 135.227 1.00 50.00 656 GLU A C 1
ATOM 5045 O O . GLU A 1 656 ? -46.256 -27.374 135.143 1.00 50.00 656 GLU A O 1
ATOM 5050 N N . GLU A 1 657 ? -46.772 -29.260 136.174 1.00 45.09 657 GLU A N 1
ATOM 5051 C CA . GLU A 1 657 ? -45.890 -28.919 137.322 1.00 45.09 657 GLU A CA 1
ATOM 5052 C C . GLU A 1 657 ? -44.806 -29.929 137.742 1.00 45.09 657 GLU A C 1
ATOM 5054 O O . GLU A 1 657 ? -44.216 -29.797 138.805 1.00 45.09 657 GLU A O 1
ATOM 5059 N N . ALA A 1 658 ? -44.430 -30.882 136.885 1.00 45.31 658 ALA A N 1
ATOM 5060 C CA . ALA A 1 658 ? -43.213 -31.696 137.091 1.00 45.31 658 ALA A CA 1
ATOM 5061 C C . ALA A 1 658 ? -42.053 -31.285 136.159 1.00 45.31 658 ALA A C 1
ATOM 5063 O O . ALA A 1 658 ? -41.109 -32.040 135.923 1.00 45.31 658 ALA A O 1
ATOM 5064 N N . ARG A 1 659 ? -42.142 -30.078 135.583 1.00 51.38 659 ARG A N 1
ATOM 5065 C CA . ARG A 1 659 ? -41.311 -29.599 134.468 1.00 51.38 659 ARG A CA 1
ATOM 5066 C C . ARG A 1 659 ? -40.000 -28.907 134.867 1.00 51.38 659 ARG A C 1
ATOM 5068 O O . ARG A 1 659 ? -39.341 -28.375 133.981 1.00 51.38 659 ARG A O 1
ATOM 5075 N N . GLN A 1 660 ? -39.592 -28.895 136.138 1.00 49.53 660 GLN A N 1
ATOM 5076 C CA . GLN A 1 660 ? -38.432 -28.087 136.571 1.00 49.53 660 GLN A CA 1
ATOM 5077 C C . GLN A 1 660 ? -37.280 -28.840 137.261 1.00 49.53 660 GLN A C 1
ATOM 5079 O O . GLN A 1 660 ? -36.212 -28.254 137.384 1.00 49.53 660 GLN A O 1
ATOM 5084 N N . GLU A 1 661 ? -37.387 -30.127 137.618 1.00 47.62 661 GLU A N 1
ATOM 5085 C CA . GLU A 1 661 ? -36.297 -30.782 138.381 1.00 47.62 661 GLU A CA 1
ATOM 5086 C C . GLU A 1 661 ? -35.545 -31.912 137.652 1.00 47.62 661 GLU A C 1
ATOM 5088 O O . GLU A 1 661 ? -34.413 -32.241 137.997 1.00 47.62 661 GLU A O 1
ATOM 5093 N N . ALA A 1 662 ? -36.068 -32.445 136.545 1.00 45.91 662 ALA A N 1
ATOM 5094 C CA . ALA A 1 662 ? -35.366 -33.482 135.772 1.00 45.91 662 ALA A CA 1
ATOM 5095 C C . ALA A 1 662 ? -34.338 -32.922 134.759 1.00 45.91 662 ALA A C 1
ATOM 5097 O O . ALA A 1 662 ? -33.847 -33.642 133.890 1.00 45.91 662 ALA A O 1
ATOM 5098 N N . LEU A 1 663 ? -33.996 -31.634 134.878 1.00 52.38 663 LEU A N 1
ATOM 5099 C CA . LEU A 1 663 ? -33.118 -30.880 133.976 1.00 52.38 663 LEU A CA 1
ATOM 5100 C C . LEU A 1 663 ? -31.628 -30.920 134.377 1.00 52.38 663 LEU A C 1
ATOM 5102 O O . LEU A 1 663 ? -30.833 -30.184 133.811 1.00 52.38 663 LEU A O 1
ATOM 5106 N N . ARG A 1 664 ? -31.210 -31.777 135.324 1.00 53.19 664 ARG A N 1
ATOM 5107 C CA . ARG A 1 664 ? -29.798 -31.838 135.774 1.00 53.19 664 ARG A CA 1
ATOM 5108 C C . ARG A 1 664 ? -29.113 -33.209 135.784 1.00 53.19 664 ARG A C 1
ATOM 5110 O O . ARG A 1 664 ? -28.007 -33.318 136.301 1.00 53.19 664 ARG A O 1
ATOM 5117 N N . LYS A 1 665 ? -29.694 -34.257 135.186 1.00 55.41 665 LYS A N 1
ATOM 5118 C CA . LYS A 1 665 ? -29.022 -35.579 135.115 1.00 55.41 665 LYS A CA 1
ATOM 5119 C C . LYS A 1 665 ? -28.992 -36.291 133.762 1.00 55.41 665 LYS A C 1
ATOM 5121 O O . LYS A 1 665 ? -28.286 -37.284 133.647 1.00 55.41 665 LYS A O 1
ATOM 5126 N N . ALA A 1 666 ? -29.651 -35.785 132.720 1.00 44.34 666 ALA A N 1
ATOM 5127 C CA . ALA A 1 666 ? -29.559 -36.387 131.380 1.00 44.34 666 ALA A CA 1
ATOM 5128 C C . ALA A 1 666 ? -28.498 -35.727 130.471 1.00 44.34 666 ALA A C 1
ATOM 5130 O O . ALA A 1 666 ? -28.242 -36.199 129.365 1.00 44.34 666 ALA A O 1
ATOM 5131 N N . GLU A 1 667 ? -27.848 -34.660 130.942 1.00 52.38 667 GLU A N 1
ATOM 5132 C CA . GLU A 1 667 ? -26.827 -33.906 130.203 1.00 52.38 667 GLU A CA 1
ATOM 5133 C C . GLU A 1 667 ? -25.523 -34.699 129.982 1.00 52.38 667 GLU A C 1
ATOM 5135 O O . GLU A 1 667 ? -24.834 -34.466 128.995 1.00 52.38 667 GLU A O 1
ATOM 5140 N N . MET A 1 668 ? -25.235 -35.729 130.791 1.00 53.22 668 MET A N 1
ATOM 5141 C CA . MET A 1 668 ? -24.065 -36.602 130.581 1.00 53.22 668 MET A CA 1
ATOM 5142 C C . MET A 1 668 ? -24.290 -37.777 129.610 1.00 53.22 668 MET A C 1
ATOM 5144 O O . MET A 1 668 ? -23.322 -38.407 129.208 1.00 53.22 668 MET A O 1
ATOM 5148 N N . ALA A 1 669 ? -25.521 -38.053 129.159 1.00 54.75 669 ALA A N 1
ATOM 5149 C CA . ALA A 1 669 ? -25.782 -39.076 128.128 1.00 54.75 669 ALA A CA 1
ATOM 5150 C C . ALA A 1 669 ? -25.866 -38.491 126.703 1.00 54.75 669 ALA A C 1
ATOM 5152 O O . ALA A 1 669 ? -25.897 -39.221 125.712 1.00 54.75 669 ALA A O 1
ATOM 5153 N N . ARG A 1 670 ? -25.899 -37.157 126.580 1.00 55.53 670 ARG A N 1
ATOM 5154 C CA . ARG A 1 670 ? -26.102 -36.450 125.306 1.00 55.53 670 ARG A CA 1
ATOM 5155 C C . ARG A 1 670 ? -24.813 -36.247 124.497 1.00 55.53 670 ARG A C 1
ATOM 5157 O O . ARG A 1 670 ? -24.904 -35.923 123.318 1.00 55.53 670 ARG A O 1
ATOM 5164 N N . GLN A 1 671 ? -23.633 -36.456 125.089 1.00 53.59 671 GLN A N 1
ATOM 5165 C CA . GLN A 1 671 ? -22.347 -36.206 124.418 1.00 53.59 671 GLN A CA 1
ATOM 5166 C C . GLN A 1 671 ? -21.761 -37.411 123.661 1.00 53.59 671 GLN A C 1
ATOM 5168 O O . GLN A 1 671 ? -20.952 -37.205 122.761 1.00 53.59 671 GLN A O 1
ATOM 5173 N N . GLU A 1 672 ? -22.207 -38.646 123.913 1.00 52.78 672 GLU A N 1
ATOM 5174 C CA . GLU A 1 672 ? -21.697 -39.828 123.187 1.00 52.78 672 GLU A CA 1
ATOM 5175 C C . GLU A 1 672 ? -22.579 -40.245 121.993 1.00 52.78 672 GLU A C 1
ATOM 5177 O O . GLU A 1 672 ? -22.080 -40.763 120.996 1.00 52.78 672 GLU A O 1
ATOM 5182 N N . ALA A 1 673 ? -23.880 -39.932 122.024 1.00 54.00 673 ALA A N 1
ATOM 5183 C CA . ALA A 1 673 ? -24.806 -40.212 120.918 1.00 54.00 673 ALA A CA 1
ATOM 5184 C C . ALA A 1 673 ? -24.750 -39.171 119.777 1.00 54.00 673 ALA A C 1
ATOM 5186 O O . ALA A 1 673 ? -25.166 -39.461 118.656 1.00 54.00 673 ALA A O 1
ATOM 5187 N N . ALA A 1 674 ? -24.214 -37.971 120.031 1.00 55.00 674 ALA A N 1
ATOM 5188 C CA . ALA A 1 674 ? -24.133 -36.900 119.035 1.00 55.00 674 ALA A CA 1
ATOM 5189 C C . ALA A 1 674 ? -23.019 -37.120 117.991 1.00 55.00 674 ALA A C 1
ATOM 5191 O O . ALA A 1 674 ? -23.216 -36.798 116.824 1.00 55.00 674 ALA A O 1
ATOM 5192 N N . ARG A 1 675 ? -21.887 -37.745 118.357 1.00 55.62 675 ARG A N 1
ATOM 5193 C CA . ARG A 1 675 ? -20.758 -37.943 117.424 1.00 55.62 675 ARG A CA 1
ATOM 5194 C C . ARG A 1 675 ? -20.998 -39.001 116.344 1.00 55.62 675 ARG A C 1
ATOM 5196 O O . ARG A 1 675 ? -20.445 -38.872 115.262 1.00 55.62 675 ARG A O 1
ATOM 5203 N N . LYS A 1 676 ? -21.824 -40.023 116.601 1.00 56.34 676 LYS A N 1
ATOM 5204 C CA . LYS A 1 676 ? -22.108 -41.088 115.616 1.00 56.34 676 LYS A CA 1
ATOM 5205 C C . LYS A 1 676 ? -23.197 -40.700 114.605 1.00 56.34 676 LYS A C 1
ATOM 5207 O O . LYS A 1 676 ? -23.147 -41.133 113.463 1.00 56.34 676 LYS A O 1
ATOM 5212 N N . ALA A 1 677 ? -24.146 -39.852 115.008 1.00 57.94 677 ALA A N 1
ATOM 5213 C CA . ALA A 1 677 ? -25.230 -39.377 114.143 1.00 57.94 677 ALA A CA 1
ATOM 5214 C C . ALA A 1 677 ? -24.805 -38.228 113.204 1.00 57.94 677 ALA A C 1
ATOM 5216 O O . ALA A 1 677 ? -25.431 -38.009 112.168 1.00 57.94 677 ALA A O 1
ATOM 5217 N N . GLU A 1 678 ? -23.747 -37.490 113.548 1.00 53.09 678 GLU A N 1
ATOM 5218 C CA . GLU A 1 678 ? -23.216 -36.400 112.721 1.00 53.09 678 GLU A CA 1
ATOM 5219 C C . GLU A 1 678 ? -22.341 -36.919 111.565 1.00 53.09 678 GLU A C 1
ATOM 5221 O O . GLU A 1 678 ? -22.466 -36.441 110.437 1.00 53.09 678 GLU A O 1
ATOM 5226 N N . GLU A 1 679 ? -21.550 -37.971 111.802 1.00 54.69 679 GLU A N 1
ATOM 5227 C CA . GLU A 1 679 ? -20.714 -38.622 110.780 1.00 54.69 679 GLU A CA 1
ATOM 5228 C C . GLU A 1 679 ? -21.567 -39.311 109.691 1.00 54.69 679 GLU A C 1
ATOM 5230 O O . GLU A 1 679 ? -21.266 -39.231 108.499 1.00 54.69 679 GLU A O 1
ATOM 5235 N N . GLU A 1 680 ? -22.709 -39.893 110.072 1.00 60.16 680 GLU A N 1
ATOM 5236 C CA . GLU A 1 680 ? -23.642 -40.544 109.142 1.00 60.16 680 GLU A CA 1
ATOM 5237 C C . GLU A 1 680 ? -24.490 -39.535 108.337 1.00 60.16 680 GLU A C 1
ATOM 5239 O O . GLU A 1 680 ? -24.798 -39.772 107.166 1.00 60.16 680 GLU A O 1
ATOM 5244 N N . ARG A 1 681 ? -24.815 -38.360 108.910 1.00 62.56 681 ARG A N 1
ATOM 5245 C CA . ARG A 1 681 ? -25.495 -37.274 108.174 1.00 62.56 681 ARG A CA 1
ATOM 5246 C C . ARG A 1 681 ? -24.576 -36.582 107.170 1.00 62.56 681 ARG A C 1
ATOM 5248 O O . ARG A 1 681 ? -25.052 -36.243 106.090 1.00 62.56 681 ARG A O 1
ATOM 5255 N N . LEU A 1 682 ? -23.290 -36.405 107.478 1.00 59.94 682 LEU A N 1
ATOM 5256 C CA . LEU A 1 682 ? -22.321 -35.839 106.531 1.00 59.94 682 LEU A CA 1
ATOM 5257 C C . LEU A 1 682 ? -22.071 -36.786 105.345 1.00 59.94 682 LEU A C 1
ATOM 5259 O O . LEU A 1 682 ? -22.144 -36.343 104.201 1.00 59.94 682 LEU A O 1
ATOM 5263 N N . ALA A 1 683 ? -21.928 -38.095 105.588 1.00 66.19 683 ALA A N 1
ATOM 5264 C CA . ALA A 1 683 ? -21.778 -39.088 104.518 1.00 66.19 683 ALA A CA 1
ATOM 5265 C C . ALA A 1 683 ? -23.037 -39.236 103.632 1.00 66.19 683 ALA A C 1
ATOM 5267 O O . ALA A 1 683 ? -22.934 -39.500 102.433 1.00 66.19 683 ALA A O 1
ATOM 5268 N N . ALA A 1 684 ? -24.238 -39.056 104.195 1.00 65.69 684 ALA A N 1
ATOM 5269 C CA . ALA A 1 684 ? -25.491 -39.079 103.435 1.00 65.69 684 ALA A CA 1
ATOM 5270 C C . ALA A 1 684 ? -25.701 -37.808 102.591 1.00 65.69 684 ALA A C 1
ATOM 5272 O O . ALA A 1 684 ? -26.200 -37.897 101.470 1.00 65.69 684 ALA A O 1
ATOM 5273 N N . ILE A 1 685 ? -25.295 -36.637 103.099 1.00 63.06 685 ILE A N 1
ATOM 5274 C CA . ILE A 1 685 ? -25.335 -35.375 102.345 1.00 63.06 685 ILE A CA 1
ATOM 5275 C C . ILE A 1 685 ? -24.337 -35.416 101.183 1.00 63.06 685 ILE A C 1
ATOM 5277 O O . ILE A 1 685 ? -24.694 -35.029 100.074 1.00 63.06 685 ILE A O 1
ATOM 5281 N N . GLU A 1 686 ? -23.131 -35.945 101.397 1.00 65.19 686 GLU A N 1
ATOM 5282 C CA . GLU A 1 686 ? -22.107 -36.048 100.351 1.00 65.19 686 GLU A CA 1
ATOM 5283 C C . GLU A 1 686 ? -22.518 -37.019 99.230 1.00 65.19 686 GLU A C 1
ATOM 5285 O O . GLU A 1 686 ? -22.420 -36.675 98.052 1.00 65.19 686 GLU A O 1
ATOM 5290 N N . ARG A 1 687 ? -23.104 -38.181 99.564 1.00 69.69 687 ARG A N 1
ATOM 5291 C CA . ARG A 1 687 ? -23.659 -39.107 98.555 1.00 69.69 687 ARG A CA 1
ATOM 5292 C C . ARG A 1 687 ? -24.838 -38.508 97.791 1.00 69.69 687 ARG A C 1
ATOM 5294 O O . ARG A 1 687 ? -24.892 -38.650 96.574 1.00 69.69 687 ARG A O 1
ATOM 5301 N N . ALA A 1 688 ? -25.746 -37.804 98.470 1.00 70.38 688 ALA A N 1
ATOM 5302 C CA . ALA A 1 688 ? -26.875 -37.139 97.817 1.00 70.38 688 ALA A CA 1
ATOM 5303 C C . ALA A 1 688 ? -26.423 -35.984 96.902 1.00 70.38 688 ALA A C 1
ATOM 5305 O O . ALA A 1 688 ? -27.010 -35.773 95.841 1.00 70.38 688 ALA A O 1
ATOM 5306 N N . GLN A 1 689 ? -25.359 -35.260 97.269 1.00 66.12 689 GLN A N 1
ATOM 5307 C CA . GLN A 1 689 ? -24.755 -34.228 96.422 1.00 66.12 689 GLN A CA 1
ATOM 5308 C C . GLN A 1 689 ? -24.001 -34.825 95.223 1.00 66.12 689 GLN A C 1
ATOM 5310 O O . GLN A 1 689 ? -24.089 -34.283 94.121 1.00 66.12 689 GLN A O 1
ATOM 5315 N N . GLU A 1 690 ? -23.312 -35.956 95.389 1.00 65.88 690 GLU A N 1
ATOM 5316 C CA . GLU A 1 690 ? -22.633 -36.643 94.284 1.00 65.88 690 GLU A CA 1
ATOM 5317 C C . GLU A 1 690 ? -23.630 -37.262 93.287 1.00 65.88 690 GLU A C 1
ATOM 5319 O O . GLU A 1 690 ? -23.427 -37.189 92.072 1.00 65.88 690 GLU A O 1
ATOM 5324 N N . GLU A 1 691 ? -24.737 -37.823 93.777 1.00 69.81 691 GLU A N 1
ATOM 5325 C CA . GLU A 1 691 ? -25.804 -38.395 92.951 1.00 69.81 691 GLU A CA 1
ATOM 5326 C C . GLU A 1 691 ? -26.593 -37.302 92.206 1.00 69.81 691 GLU A C 1
ATOM 5328 O O . GLU A 1 691 ? -26.874 -37.446 91.013 1.00 69.81 691 GLU A O 1
ATOM 5333 N N . ALA A 1 692 ? -26.839 -36.152 92.849 1.00 70.75 692 ALA A N 1
ATOM 5334 C CA . ALA A 1 692 ? -27.405 -34.972 92.196 1.00 70.75 692 ALA A CA 1
ATOM 5335 C C . ALA A 1 692 ? -26.478 -34.412 91.101 1.00 70.75 692 ALA A C 1
ATOM 5337 O O . ALA A 1 692 ? -26.945 -34.117 90.000 1.00 70.75 692 ALA A O 1
ATOM 5338 N N . ARG A 1 693 ? -25.160 -34.349 91.347 1.00 72.69 693 ARG A N 1
ATOM 5339 C CA . ARG A 1 693 ? -24.177 -33.878 90.356 1.00 72.69 693 ARG A CA 1
ATOM 5340 C C . ARG A 1 693 ? -24.071 -34.821 89.153 1.00 72.69 693 ARG A C 1
ATOM 5342 O O . ARG A 1 693 ? -24.023 -34.351 88.022 1.00 72.69 693 ARG A O 1
ATOM 5349 N N . LYS A 1 694 ? -24.113 -36.143 89.368 1.00 71.19 694 LYS A N 1
ATOM 5350 C CA . LYS A 1 694 ? -24.147 -37.143 88.280 1.00 71.19 694 LYS A CA 1
ATOM 5351 C C . LYS A 1 694 ? -25.445 -37.072 87.468 1.00 71.19 694 LYS A C 1
ATOM 5353 O O . LYS A 1 694 ? -25.404 -37.214 86.248 1.00 71.19 694 LYS A O 1
ATOM 5358 N N . ALA A 1 695 ? -26.586 -36.819 88.114 1.00 71.75 695 ALA A N 1
ATOM 5359 C CA . ALA A 1 695 ? -27.871 -36.641 87.434 1.00 71.75 695 ALA A CA 1
ATOM 5360 C C . ALA A 1 695 ? -27.954 -35.323 86.638 1.00 71.75 695 ALA A C 1
ATOM 5362 O O . ALA A 1 695 ? -28.669 -35.245 85.636 1.00 71.75 695 ALA A O 1
ATOM 5363 N N . GLU A 1 696 ? -27.234 -34.287 87.065 1.00 67.38 696 GLU A N 1
ATOM 5364 C CA . GLU A 1 696 ? -27.128 -33.015 86.348 1.00 67.38 696 GLU A CA 1
ATOM 5365 C C . GLU A 1 696 ? -26.128 -33.090 85.184 1.00 67.38 696 GLU A C 1
ATOM 5367 O O . GLU A 1 696 ? -26.469 -32.691 84.073 1.00 67.38 696 GLU A O 1
ATOM 5372 N N . GLU A 1 697 ? -24.967 -33.731 85.364 1.00 69.69 697 GLU A N 1
ATOM 5373 C CA . GLU A 1 697 ? -24.044 -34.042 84.258 1.00 69.69 697 GLU A CA 1
ATOM 5374 C C . GLU A 1 697 ? -24.692 -34.944 83.195 1.00 69.69 697 GLU A C 1
ATOM 5376 O O . GLU A 1 697 ? -24.466 -34.755 81.999 1.00 69.69 697 GLU A O 1
ATOM 5381 N N . ALA A 1 698 ? -25.521 -35.913 83.599 1.00 74.00 698 ALA A N 1
ATOM 5382 C CA . ALA A 1 698 ? -26.262 -36.757 82.663 1.00 74.00 698 ALA A CA 1
ATOM 5383 C C . ALA A 1 698 ? -27.287 -35.950 81.848 1.00 74.00 698 ALA A C 1
ATOM 5385 O O . ALA A 1 698 ? -27.376 -36.137 80.633 1.00 74.00 698 ALA A O 1
ATOM 5386 N N . ARG A 1 699 ? -28.001 -35.009 82.484 1.00 74.75 699 ARG A N 1
ATOM 5387 C CA . ARG A 1 699 ? -28.934 -34.103 81.796 1.00 74.75 699 ARG A CA 1
ATOM 5388 C C . ARG A 1 699 ? -28.219 -33.159 80.836 1.00 74.75 699 ARG A C 1
ATOM 5390 O O . ARG A 1 699 ? -28.649 -33.046 79.693 1.00 74.75 699 ARG A O 1
ATOM 5397 N N . GLN A 1 700 ? -27.092 -32.573 81.239 1.00 67.94 700 GLN A N 1
ATOM 5398 C CA . GLN A 1 700 ? -26.299 -31.715 80.353 1.00 67.94 700 GLN A CA 1
ATOM 5399 C C . GLN A 1 700 ? -25.712 -32.488 79.162 1.00 67.94 700 GLN A C 1
ATOM 5401 O O . GLN A 1 700 ? -25.671 -31.964 78.052 1.00 67.94 700 GLN A O 1
ATOM 5406 N N . ARG A 1 701 ? -25.317 -33.758 79.339 1.00 72.50 701 ARG A N 1
ATOM 5407 C CA . ARG A 1 701 ? -24.879 -34.621 78.224 1.00 72.50 701 ARG A CA 1
ATOM 5408 C C . ARG A 1 701 ? -26.020 -35.001 77.282 1.00 72.50 701 ARG A C 1
ATOM 5410 O O . ARG A 1 701 ? -25.797 -35.096 76.077 1.00 72.50 701 ARG A O 1
ATOM 5417 N N . GLU A 1 702 ? -27.223 -35.236 77.799 1.00 70.25 702 GLU A N 1
ATOM 5418 C CA . GLU A 1 702 ? -28.396 -35.530 76.969 1.00 70.25 702 GLU A CA 1
ATOM 5419 C C . GLU A 1 702 ? -28.867 -34.290 76.195 1.00 70.25 702 GLU A C 1
ATOM 5421 O O . GLU A 1 702 ? -29.184 -34.381 75.008 1.00 70.25 702 GLU A O 1
ATOM 5426 N N . GLU A 1 703 ? -28.836 -33.119 76.827 1.00 69.62 703 GLU A N 1
ATOM 5427 C CA . GLU A 1 703 ? -29.143 -31.840 76.191 1.00 69.62 703 GLU A CA 1
ATOM 5428 C C . GLU A 1 703 ? -28.099 -31.477 75.124 1.00 69.62 703 GLU A C 1
ATOM 5430 O O . GLU A 1 703 ? -28.470 -31.167 73.991 1.00 69.62 703 GLU A O 1
ATOM 5435 N N . ALA A 1 704 ? -26.805 -31.650 75.414 1.00 71.88 704 ALA A N 1
ATOM 5436 C CA . ALA A 1 704 ? -25.733 -31.481 74.432 1.00 71.88 704 ALA A CA 1
ATOM 5437 C C . ALA A 1 704 ? -25.893 -32.430 73.231 1.00 71.88 704 ALA A C 1
ATOM 5439 O O . ALA A 1 704 ? -25.756 -32.000 72.088 1.00 71.88 704 ALA A O 1
ATOM 5440 N N . ARG A 1 705 ? -26.273 -33.696 73.464 1.00 75.38 705 ARG A N 1
ATOM 5441 C CA . ARG A 1 705 ? -26.570 -34.654 72.383 1.00 75.38 705 ARG A CA 1
ATOM 5442 C C . ARG A 1 705 ? -27.770 -34.240 71.540 1.00 75.38 705 ARG A C 1
ATOM 5444 O O . ARG A 1 705 ? -27.743 -34.449 70.331 1.00 75.38 705 ARG A O 1
ATOM 5451 N N . ARG A 1 706 ? -28.817 -33.664 72.139 1.00 75.25 706 ARG A N 1
ATOM 5452 C CA . ARG A 1 706 ? -29.973 -33.159 71.382 1.00 75.25 706 ARG A CA 1
ATOM 5453 C C . ARG A 1 706 ? -29.599 -31.962 70.523 1.00 75.25 706 ARG A C 1
ATOM 5455 O O . ARG A 1 706 ? -29.945 -31.971 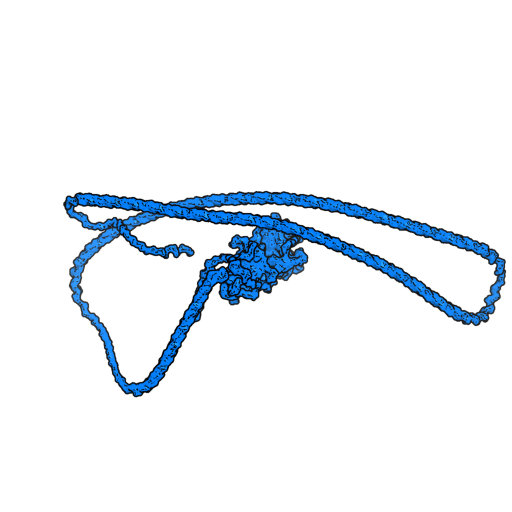69.349 1.00 75.25 706 ARG A O 1
ATOM 5462 N N . VAL A 1 707 ? -28.857 -30.999 71.075 1.00 76.12 707 VAL A N 1
ATOM 5463 C CA . VAL A 1 707 ? -28.367 -29.823 70.338 1.00 76.12 707 VAL A CA 1
ATOM 5464 C C . VAL A 1 707 ? -27.462 -30.253 69.180 1.00 76.12 707 VAL A C 1
ATOM 5466 O O . VAL A 1 707 ? -27.651 -29.806 68.047 1.00 76.12 707 VAL A O 1
ATOM 5469 N N . GLU A 1 708 ? -26.540 -31.184 69.424 1.00 71.38 708 GLU A N 1
ATOM 5470 C CA . GLU A 1 708 ? -25.653 -31.721 68.394 1.00 71.38 708 GLU A CA 1
ATOM 5471 C C . GLU A 1 708 ? -26.403 -32.524 67.318 1.00 71.38 708 GLU A C 1
ATOM 5473 O O . GLU A 1 708 ? -26.114 -32.363 66.133 1.00 71.38 708 GLU A O 1
ATOM 5478 N N . ALA A 1 709 ? -27.426 -33.302 67.688 1.00 75.44 709 ALA A N 1
ATOM 5479 C CA . ALA A 1 709 ? -28.278 -34.010 66.732 1.00 75.44 709 ALA A CA 1
ATOM 5480 C C . ALA A 1 709 ? -29.077 -33.046 65.836 1.00 75.44 709 ALA A C 1
ATOM 5482 O O . ALA A 1 709 ? -29.188 -33.274 64.631 1.00 75.44 709 ALA A O 1
ATOM 5483 N N . THR A 1 710 ? -29.592 -31.939 66.385 1.00 77.38 710 THR A N 1
ATOM 5484 C CA . THR A 1 710 ? -30.225 -30.874 65.586 1.00 77.38 710 THR A CA 1
ATOM 5485 C C . THR A 1 710 ? -29.238 -30.180 64.654 1.00 77.38 710 THR A C 1
ATOM 5487 O O . THR A 1 710 ? -29.571 -29.971 63.490 1.00 77.38 710 THR A O 1
ATOM 5490 N N . ARG A 1 711 ? -28.010 -29.901 65.110 1.00 76.88 711 ARG A N 1
ATOM 5491 C CA . ARG A 1 711 ? -26.959 -29.305 64.271 1.00 76.88 711 ARG A CA 1
ATOM 5492 C C . ARG A 1 711 ? -26.588 -30.225 63.106 1.00 76.88 711 ARG A C 1
ATOM 5494 O O . ARG A 1 711 ? -26.491 -29.762 61.978 1.00 76.88 711 ARG A O 1
ATOM 5501 N N . GLN A 1 712 ? -26.443 -31.527 63.357 1.00 72.94 712 GLN A N 1
ATOM 5502 C CA . GLN A 1 712 ? -26.173 -32.517 62.309 1.00 72.94 712 GLN A CA 1
ATOM 5503 C C . GLN A 1 712 ? -27.343 -32.658 61.321 1.00 72.94 712 GLN A C 1
ATOM 5505 O O . GLN A 1 712 ? -27.114 -32.796 60.122 1.00 72.94 712 GLN A O 1
ATOM 5510 N N . ALA A 1 713 ? -28.593 -32.581 61.787 1.00 77.00 713 ALA A N 1
ATOM 5511 C CA . ALA A 1 713 ? -29.768 -32.610 60.913 1.00 77.00 713 ALA A CA 1
ATOM 5512 C C . ALA A 1 713 ? -29.890 -31.347 60.036 1.00 77.00 713 ALA A C 1
ATOM 5514 O O . ALA A 1 713 ? -30.296 -31.433 58.874 1.00 77.00 713 ALA A O 1
ATOM 5515 N N . GLU A 1 714 ? -29.529 -30.180 60.571 1.00 73.94 714 GLU A N 1
ATOM 5516 C CA . GLU A 1 714 ? -29.491 -28.916 59.830 1.00 73.94 714 GLU A CA 1
ATOM 5517 C C . GLU A 1 714 ? -28.338 -28.887 58.815 1.00 73.94 714 GLU A C 1
ATOM 5519 O O . GLU A 1 714 ? -28.544 -28.535 57.654 1.00 73.94 714 GLU A O 1
ATOM 5524 N N . GLU A 1 715 ? -27.155 -29.364 59.208 1.00 75.94 715 GLU A N 1
ATOM 5525 C CA . GLU A 1 715 ? -25.988 -29.518 58.335 1.00 75.94 715 GLU A CA 1
ATOM 5526 C C . GLU A 1 715 ? -26.273 -30.499 57.183 1.00 75.94 715 GLU A C 1
ATOM 5528 O O . GLU A 1 715 ? -25.981 -30.199 56.024 1.00 75.94 715 GLU A O 1
ATOM 5533 N N . ALA A 1 716 ? -26.953 -31.618 57.459 1.00 78.19 716 ALA A N 1
ATOM 5534 C CA . ALA A 1 716 ? -27.396 -32.563 56.434 1.00 78.19 716 ALA A CA 1
ATOM 5535 C C . ALA A 1 716 ? -28.427 -31.953 55.464 1.00 78.19 716 ALA A C 1
ATOM 5537 O O . ALA A 1 716 ? -28.384 -32.222 54.263 1.00 78.19 716 ALA A O 1
ATOM 5538 N N . ARG A 1 717 ? -29.337 -31.095 55.949 1.00 82.88 717 ARG A N 1
ATOM 5539 C CA . ARG A 1 717 ? -30.281 -30.362 55.087 1.00 82.88 717 ARG A CA 1
ATOM 5540 C C . ARG A 1 717 ? -29.576 -29.352 54.187 1.00 82.88 717 ARG A C 1
ATOM 5542 O O . ARG A 1 717 ? -29.901 -29.275 53.004 1.00 82.88 717 ARG A O 1
ATOM 5549 N N . LEU A 1 718 ? -28.619 -28.599 54.722 1.00 77.56 718 LEU A N 1
ATOM 5550 C CA . LEU A 1 718 ? -27.836 -27.634 53.948 1.00 77.56 718 LEU A CA 1
ATOM 5551 C C . LEU A 1 718 ? -26.967 -28.333 52.894 1.00 77.56 718 LEU A C 1
ATOM 5553 O O . LEU A 1 718 ? -26.911 -27.875 51.752 1.00 77.56 718 LEU A O 1
ATOM 5557 N N . ALA A 1 719 ? -26.370 -29.479 53.232 1.00 77.94 719 ALA A N 1
ATOM 5558 C CA . ALA A 1 719 ? -25.632 -30.307 52.281 1.00 77.94 719 ALA A CA 1
ATOM 5559 C C . ALA A 1 719 ? -26.532 -30.821 51.142 1.00 77.94 719 ALA A C 1
ATOM 5561 O O . ALA A 1 719 ? -26.156 -30.707 49.975 1.00 77.94 719 ALA A O 1
ATOM 5562 N N . ALA A 1 720 ? -27.745 -31.293 51.455 1.00 77.06 720 ALA A N 1
ATOM 5563 C CA . ALA A 1 720 ? -28.708 -31.756 50.454 1.00 77.06 720 ALA A CA 1
ATOM 5564 C C . ALA A 1 720 ? -29.188 -30.629 49.518 1.00 77.06 720 ALA A C 1
ATOM 5566 O O . ALA A 1 720 ? -29.323 -30.840 48.313 1.00 77.06 720 ALA A O 1
ATOM 5567 N N . ILE A 1 721 ? -29.396 -29.413 50.038 1.00 77.12 721 ILE A N 1
ATOM 5568 C CA . ILE A 1 721 ? -29.745 -28.235 49.222 1.00 77.12 721 ILE A CA 1
ATOM 5569 C C . ILE A 1 721 ? -28.578 -27.851 48.299 1.00 77.12 721 ILE A C 1
ATOM 5571 O O . ILE A 1 721 ? -28.789 -27.577 47.118 1.00 77.12 721 ILE A O 1
ATOM 5575 N N . ALA A 1 722 ? -27.342 -27.875 48.805 1.00 73.69 722 ALA A N 1
ATOM 5576 C CA . ALA A 1 722 ? -26.149 -27.579 48.012 1.00 73.69 722 ALA A CA 1
ATOM 5577 C C . ALA A 1 722 ? -25.865 -28.640 46.932 1.00 73.69 722 ALA A C 1
ATOM 5579 O O . ALA A 1 722 ? -25.298 -28.329 45.884 1.00 73.69 722 ALA A O 1
ATOM 5580 N N . GLU A 1 723 ? -26.229 -29.899 47.171 1.00 76.94 723 GLU A N 1
ATOM 5581 C CA . GLU A 1 723 ? -26.122 -30.971 46.180 1.00 76.94 723 GLU A CA 1
ATOM 5582 C C . GLU A 1 723 ? -27.213 -30.861 45.106 1.00 76.94 723 GLU A C 1
ATOM 5584 O O . GLU A 1 723 ? -26.904 -30.931 43.917 1.00 76.94 723 GLU A O 1
ATOM 5589 N N . ALA A 1 724 ? -28.457 -30.565 45.494 1.00 75.50 724 ALA A N 1
ATOM 5590 C CA . ALA A 1 724 ? -29.545 -30.303 44.551 1.00 75.50 724 ALA A CA 1
ATOM 5591 C C . ALA A 1 724 ? -29.258 -29.085 43.650 1.00 75.50 724 ALA A C 1
ATOM 5593 O O . ALA A 1 724 ? -29.514 -29.133 42.447 1.00 75.50 724 ALA A O 1
ATOM 5594 N N . ALA A 1 725 ? -28.660 -28.020 44.198 1.00 73.81 725 ALA A N 1
ATOM 5595 C CA . ALA A 1 725 ? -28.232 -26.856 43.421 1.00 73.81 725 ALA A CA 1
ATOM 5596 C C . ALA A 1 725 ? -27.123 -27.205 42.411 1.00 73.81 725 ALA A C 1
ATOM 5598 O O . ALA A 1 725 ? -27.192 -26.788 41.257 1.00 73.81 725 ALA A O 1
ATOM 5599 N N . ARG A 1 726 ? -26.138 -28.028 42.805 1.00 78.19 726 ARG A N 1
ATOM 5600 C CA . ARG A 1 726 ? -25.081 -28.507 41.895 1.00 78.19 726 ARG A CA 1
ATOM 5601 C C . ARG A 1 726 ? -25.633 -29.378 40.766 1.00 78.19 726 ARG A C 1
ATOM 5603 O O . ARG A 1 726 ? -25.228 -29.208 39.621 1.00 78.19 726 ARG A O 1
ATOM 5610 N N . GLN A 1 727 ? -26.590 -30.256 41.059 1.00 76.62 727 GLN A N 1
ATOM 5611 C CA . GLN A 1 727 ? -27.239 -31.080 40.035 1.00 76.62 727 GLN A CA 1
ATOM 5612 C C . GLN A 1 727 ? -28.090 -30.247 39.060 1.00 76.62 727 GLN A C 1
ATOM 5614 O O . GLN A 1 727 ? -28.110 -30.543 37.865 1.00 76.62 727 GLN A O 1
ATOM 5619 N N . ALA A 1 728 ? -28.748 -29.184 39.535 1.00 74.69 728 ALA A N 1
ATOM 5620 C CA . ALA A 1 728 ? -29.484 -28.251 38.680 1.00 74.69 728 ALA A CA 1
ATOM 5621 C C . ALA A 1 728 ? -28.549 -27.426 37.771 1.00 74.69 728 ALA A C 1
ATOM 5623 O O . ALA A 1 728 ? -28.833 -27.255 36.585 1.00 74.69 728 ALA A O 1
ATOM 5624 N N . GLU A 1 729 ? -27.407 -26.973 38.296 1.00 70.06 729 GLU A N 1
ATOM 5625 C CA . GLU A 1 729 ? -26.367 -26.268 37.531 1.00 70.06 729 GLU A CA 1
ATOM 5626 C C . GLU A 1 729 ? -25.770 -27.176 36.437 1.00 70.06 729 GLU A C 1
ATOM 5628 O O . GLU A 1 729 ? -25.677 -26.781 35.274 1.00 70.06 729 GLU A O 1
ATOM 5633 N N . GLU A 1 730 ? -25.438 -28.428 36.771 1.00 75.38 730 GLU A N 1
ATOM 5634 C CA . GLU A 1 730 ? -24.946 -29.412 35.798 1.00 75.38 730 GLU A CA 1
ATOM 5635 C C . GLU A 1 730 ? -25.979 -29.737 34.710 1.00 75.38 730 GLU A C 1
ATOM 5637 O O . GLU A 1 730 ? -25.616 -29.916 33.543 1.00 75.38 730 GLU A O 1
ATOM 5642 N N . ALA A 1 731 ? -27.265 -29.809 35.064 1.00 77.81 731 ALA A N 1
ATOM 5643 C CA . ALA A 1 731 ? -28.338 -30.009 34.095 1.00 77.81 731 ALA A CA 1
ATOM 5644 C C . ALA A 1 731 ? -28.442 -28.826 33.117 1.00 77.81 731 ALA A C 1
ATOM 5646 O O . ALA A 1 731 ? -28.513 -29.056 31.907 1.00 77.81 731 ALA A O 1
ATOM 5647 N N . ARG A 1 732 ? -28.346 -27.583 33.614 1.00 82.50 732 ARG A N 1
ATOM 5648 C CA . ARG A 1 732 ? -28.342 -26.369 32.781 1.00 82.50 732 ARG A CA 1
ATOM 5649 C C . ARG A 1 732 ? -27.154 -26.349 31.817 1.00 82.50 732 ARG A C 1
ATOM 5651 O O . ARG A 1 732 ? -27.340 -26.113 30.630 1.00 82.50 732 ARG A O 1
ATOM 5658 N N . ILE A 1 733 ? -25.953 -26.685 32.293 1.00 74.94 733 ILE A N 1
ATOM 5659 C CA . ILE A 1 733 ? -24.741 -26.750 31.455 1.00 74.94 733 ILE A CA 1
ATOM 5660 C C . ILE A 1 733 ? -24.867 -27.835 30.372 1.00 74.94 733 ILE A C 1
ATOM 5662 O O . ILE A 1 733 ? -24.408 -27.652 29.244 1.00 74.94 733 ILE A O 1
ATOM 5666 N N . ARG A 1 734 ? -25.493 -28.983 30.666 1.00 75.56 734 ARG A N 1
ATOM 5667 C CA . ARG A 1 734 ? -25.739 -30.026 29.650 1.00 75.56 734 ARG A CA 1
ATOM 5668 C C . ARG A 1 734 ? -26.745 -29.581 28.592 1.00 75.56 734 ARG A C 1
ATOM 5670 O O . ARG A 1 734 ? -26.567 -29.917 27.423 1.00 75.56 734 ARG A O 1
ATOM 5677 N N . GLU A 1 735 ? -27.786 -28.860 28.984 1.00 73.75 735 GLU A N 1
ATOM 5678 C CA . GLU A 1 735 ? -28.780 -28.321 28.054 1.00 73.75 735 GLU A CA 1
ATOM 5679 C C . GLU A 1 735 ? -28.184 -27.218 27.169 1.00 73.75 735 GLU A C 1
ATOM 5681 O O . GLU A 1 735 ? -28.328 -27.263 25.948 1.00 73.75 735 GLU A O 1
ATOM 5686 N N . GLU A 1 736 ? -27.407 -26.310 27.759 1.00 73.31 736 GLU A N 1
ATOM 5687 C CA . GLU A 1 736 ? -26.671 -25.260 27.054 1.00 73.31 736 GLU A CA 1
ATOM 5688 C C . GLU A 1 736 ? -25.670 -25.843 26.046 1.00 73.31 736 GLU A C 1
ATOM 5690 O O . GLU A 1 736 ? -25.623 -25.418 24.891 1.00 73.31 736 GLU A O 1
ATOM 5695 N N . ASN A 1 737 ? -24.935 -26.895 26.422 1.00 75.19 737 ASN A N 1
ATOM 5696 C CA . ASN A 1 737 ? -24.029 -27.586 25.503 1.00 75.19 737 ASN A CA 1
ATOM 5697 C C . ASN A 1 737 ? -24.767 -28.284 24.348 1.00 75.19 737 ASN A C 1
ATOM 5699 O O . ASN A 1 737 ? -24.287 -28.249 23.215 1.00 75.19 737 ASN A O 1
ATOM 5703 N N . ARG A 1 738 ? -25.947 -28.874 24.591 1.00 79.81 738 ARG A N 1
ATOM 5704 C CA . ARG A 1 738 ? -26.781 -29.453 23.519 1.00 79.81 738 ARG A CA 1
ATOM 5705 C C . ARG A 1 738 ? -27.314 -28.380 22.570 1.00 79.81 738 ARG A C 1
ATOM 5707 O O . ARG A 1 738 ? -27.322 -28.598 21.360 1.00 79.81 738 ARG A O 1
ATOM 5714 N N . ALA A 1 739 ? -27.722 -27.226 23.096 1.00 74.88 739 ALA A N 1
ATOM 5715 C CA . ALA A 1 739 ? -28.147 -26.085 22.290 1.00 74.88 739 ALA A CA 1
ATOM 5716 C C . ALA A 1 739 ? -26.984 -25.517 21.455 1.00 74.88 739 ALA A C 1
ATOM 5718 O O . ALA A 1 739 ? -27.147 -25.267 20.261 1.00 74.88 739 ALA A O 1
ATOM 5719 N N . ALA A 1 740 ? -25.787 -25.404 22.039 1.00 70.50 740 ALA A N 1
ATOM 5720 C CA . ALA A 1 740 ? -24.581 -24.972 21.336 1.00 70.50 740 ALA A CA 1
ATOM 5721 C C . ALA A 1 740 ? -24.151 -25.965 20.241 1.00 70.50 740 ALA A C 1
ATOM 5723 O O . ALA A 1 740 ? -23.729 -25.557 19.158 1.00 70.50 740 ALA A O 1
ATOM 5724 N N . GLU A 1 741 ? -24.278 -27.271 20.477 1.00 71.56 741 GLU A N 1
ATOM 5725 C CA . GLU A 1 741 ? -23.975 -28.300 19.478 1.00 71.56 741 GLU A CA 1
ATOM 5726 C C . GLU A 1 741 ? -24.999 -28.308 18.330 1.00 71.56 741 GLU A C 1
ATOM 5728 O O . GLU A 1 741 ? -24.617 -28.389 17.159 1.00 71.56 741 GLU A O 1
ATOM 5733 N N . ALA A 1 742 ? -26.287 -28.127 18.639 1.00 76.31 742 ALA A N 1
ATOM 5734 C CA . ALA A 1 742 ? -27.336 -27.958 17.636 1.00 76.31 742 ALA A CA 1
ATOM 5735 C C . ALA A 1 742 ? -27.121 -26.691 16.784 1.00 76.31 742 ALA A C 1
ATOM 5737 O O . ALA A 1 742 ? -27.239 -26.754 15.559 1.00 76.31 742 ALA A O 1
ATOM 5738 N N . ALA A 1 743 ? -26.719 -25.574 17.401 1.00 71.06 743 ALA A N 1
ATOM 5739 C CA . ALA A 1 743 ? -26.374 -24.339 16.696 1.00 71.06 743 ALA A CA 1
ATOM 5740 C C . ALA A 1 743 ? -25.151 -24.521 15.781 1.00 71.06 743 ALA A C 1
ATOM 5742 O O . ALA A 1 743 ? -25.199 -24.161 14.606 1.00 71.06 743 ALA A O 1
ATOM 5743 N N . ARG A 1 744 ? -24.089 -25.182 16.265 1.00 75.06 744 ARG A N 1
ATOM 5744 C CA . ARG A 1 744 ? -22.899 -25.510 15.455 1.00 75.06 744 ARG A CA 1
ATOM 5745 C C . ARG A 1 744 ? -23.230 -26.416 14.271 1.00 75.06 744 ARG A C 1
ATOM 5747 O O . ARG A 1 744 ? -22.630 -26.273 13.207 1.00 75.06 744 ARG A O 1
ATOM 5754 N N . LYS A 1 745 ? -24.172 -27.350 14.428 1.00 77.62 745 LYS A N 1
ATOM 5755 C CA . LYS A 1 745 ? -24.635 -28.209 13.332 1.00 77.62 745 LYS A CA 1
ATOM 5756 C C . LYS A 1 745 ? -25.429 -27.416 12.288 1.00 77.62 745 LYS A C 1
ATOM 5758 O O . LYS A 1 745 ? -25.144 -27.551 11.100 1.00 77.62 745 LYS A O 1
ATOM 5763 N N . ALA A 1 746 ? -26.356 -26.559 12.717 1.00 73.75 746 ALA A N 1
ATOM 5764 C CA . ALA A 1 746 ? -27.122 -25.692 11.820 1.00 73.75 746 ALA A CA 1
ATOM 5765 C C . ALA A 1 746 ? -26.218 -24.707 11.056 1.00 73.75 746 ALA A C 1
ATOM 5767 O O . ALA A 1 746 ? -26.400 -24.480 9.860 1.00 73.75 746 ALA A O 1
ATOM 5768 N N . GLU A 1 747 ? -25.191 -24.176 11.719 1.00 67.31 747 GLU A N 1
ATOM 5769 C CA . GLU A 1 747 ? -24.199 -23.299 11.103 1.00 67.31 747 GLU A CA 1
ATOM 5770 C C . GLU A 1 747 ? -23.334 -24.032 10.071 1.00 67.31 747 GLU A C 1
ATOM 5772 O O . GLU A 1 747 ? -23.148 -23.533 8.963 1.00 67.31 747 GLU A O 1
ATOM 5777 N N . ARG A 1 748 ? -22.880 -25.256 10.370 1.00 72.38 748 ARG A N 1
ATOM 5778 C CA . ARG A 1 748 ? -22.158 -26.095 9.397 1.00 72.38 748 ARG A CA 1
ATOM 5779 C C . ARG A 1 748 ? -23.004 -26.411 8.165 1.00 72.38 748 ARG A C 1
ATOM 5781 O O . ARG A 1 748 ? -22.487 -26.373 7.053 1.00 72.38 748 ARG A O 1
ATOM 5788 N N . GLU A 1 749 ? -24.293 -26.692 8.341 1.00 75.62 749 GLU A N 1
ATOM 5789 C CA . GLU A 1 749 ? -25.212 -26.926 7.220 1.00 75.62 749 GLU A CA 1
ATOM 5790 C C . GLU A 1 749 ? -25.467 -25.654 6.396 1.00 75.62 749 GLU A C 1
ATOM 5792 O O . GLU A 1 749 ? -25.583 -25.735 5.172 1.00 75.62 749 GLU A O 1
ATOM 5797 N N . ARG A 1 750 ? -25.505 -24.475 7.032 1.00 80.38 750 ARG A N 1
ATOM 5798 C CA . ARG A 1 750 ? -25.585 -23.181 6.336 1.00 80.38 750 ARG A CA 1
ATOM 5799 C C . ARG A 1 750 ? -24.329 -22.917 5.508 1.00 80.38 750 ARG A C 1
ATOM 5801 O O . ARG A 1 750 ? -24.454 -22.650 4.318 1.00 80.38 750 ARG A O 1
ATOM 5808 N N . ILE A 1 751 ? -23.148 -23.079 6.105 1.00 73.31 751 ILE A N 1
ATOM 5809 C CA . ILE A 1 751 ? -21.857 -22.898 5.423 1.00 73.31 751 ILE A CA 1
ATOM 5810 C C . ILE A 1 751 ? -21.727 -23.879 4.252 1.00 73.31 751 ILE A C 1
ATOM 5812 O O . ILE A 1 751 ? -21.314 -23.485 3.167 1.00 73.31 751 ILE A O 1
ATOM 5816 N N . ALA A 1 752 ? -22.137 -25.139 4.418 1.00 72.44 752 ALA A N 1
ATOM 5817 C CA . ALA A 1 752 ? -22.104 -26.120 3.333 1.00 72.44 752 ALA A CA 1
ATOM 5818 C C . ALA A 1 752 ? -23.038 -25.748 2.164 1.00 72.44 752 ALA A C 1
ATOM 5820 O O . ALA A 1 752 ? -22.669 -25.916 1.001 1.00 72.44 752 ALA A O 1
ATOM 5821 N N . LYS A 1 753 ? -24.236 -25.216 2.448 1.00 74.12 753 LYS A N 1
ATOM 5822 C CA . LYS A 1 753 ? -25.162 -24.728 1.410 1.00 74.12 753 LYS A CA 1
ATOM 5823 C C . LYS A 1 753 ? -24.629 -23.483 0.706 1.00 74.12 753 LYS A C 1
ATOM 5825 O O . LYS A 1 753 ? -24.712 -23.401 -0.515 1.00 74.12 753 LYS A O 1
ATOM 5830 N N . GLU A 1 754 ? -24.051 -22.557 1.459 1.00 71.94 754 GLU A N 1
ATOM 5831 C CA . GLU A 1 754 ? -23.448 -21.335 0.929 1.00 71.94 754 GLU A CA 1
ATOM 5832 C C . GLU A 1 754 ? -22.229 -21.646 0.048 1.00 71.94 754 GLU A C 1
ATOM 5834 O O . GLU A 1 754 ? -22.121 -21.127 -1.059 1.00 71.94 754 GLU A O 1
ATOM 5839 N N . GLN A 1 755 ? -21.375 -22.588 0.461 1.00 62.47 755 GLN A N 1
ATOM 5840 C CA . GLN A 1 755 ? -20.260 -23.080 -0.353 1.00 62.47 755 GLN A CA 1
ATOM 5841 C C . GLN A 1 755 ? -20.732 -23.796 -1.625 1.00 62.47 755 GLN A C 1
ATOM 5843 O O . GLN A 1 755 ? -20.135 -23.612 -2.685 1.00 62.47 755 GLN A O 1
ATOM 5848 N N . ALA A 1 756 ? -21.816 -24.574 -1.561 1.00 68.94 756 ALA A N 1
ATOM 5849 C CA . ALA A 1 756 ? -22.396 -25.216 -2.741 1.00 68.94 756 ALA A CA 1
ATOM 5850 C C . ALA A 1 756 ? -23.004 -24.196 -3.724 1.00 68.94 756 ALA A C 1
ATOM 5852 O O . ALA A 1 756 ? -22.873 -24.348 -4.940 1.00 68.94 756 ALA A O 1
ATOM 5853 N N . GLU A 1 757 ? -23.638 -23.135 -3.222 1.00 72.38 757 GLU A N 1
ATOM 5854 C CA . GLU A 1 757 ? -24.162 -22.053 -4.059 1.00 72.38 757 GLU A CA 1
ATOM 5855 C C . GLU A 1 757 ? -23.034 -21.197 -4.658 1.00 72.38 757 GLU A C 1
ATOM 5857 O O . GLU A 1 757 ? -23.079 -20.856 -5.842 1.00 72.38 757 GLU A O 1
ATOM 5862 N N . ALA A 1 758 ? -21.982 -20.914 -3.886 1.00 65.19 758 ALA A N 1
ATOM 5863 C CA . ALA A 1 758 ? -20.783 -20.232 -4.365 1.00 65.19 758 ALA A CA 1
ATOM 5864 C C . ALA A 1 758 ? -20.056 -21.048 -5.446 1.00 65.19 758 ALA A C 1
ATOM 5866 O O . ALA A 1 758 ? -19.656 -20.492 -6.468 1.00 65.19 758 ALA A O 1
ATOM 5867 N N . ALA A 1 759 ? -19.955 -22.371 -5.280 1.00 64.12 759 ALA A N 1
ATOM 5868 C CA . ALA A 1 759 ? -19.386 -23.264 -6.287 1.00 64.12 759 ALA A CA 1
ATOM 5869 C C . ALA A 1 759 ? -20.194 -23.246 -7.595 1.00 64.12 759 ALA A C 1
ATOM 5871 O O . ALA A 1 759 ? -19.610 -23.147 -8.674 1.00 64.12 759 ALA A O 1
ATOM 5872 N N . ARG A 1 760 ? -21.532 -23.247 -7.513 1.00 74.44 760 ARG A N 1
ATOM 5873 C CA . ARG A 1 760 ? -22.400 -23.103 -8.692 1.00 74.44 760 ARG A CA 1
ATOM 5874 C C . ARG A 1 760 ? -22.224 -21.758 -9.395 1.00 74.44 760 ARG A C 1
ATOM 5876 O O . ARG A 1 760 ? -22.100 -21.729 -10.616 1.00 74.44 760 ARG A O 1
ATOM 5883 N N . LYS A 1 761 ? -22.163 -20.653 -8.646 1.00 71.88 761 LYS A N 1
ATOM 5884 C CA . LYS A 1 761 ? -21.916 -19.313 -9.212 1.00 71.88 761 LYS A CA 1
ATOM 5885 C C . LYS A 1 761 ? -20.533 -19.221 -9.863 1.00 71.88 761 LYS A C 1
ATOM 5887 O O . LYS A 1 761 ? -20.397 -18.617 -10.925 1.00 71.88 761 LYS A O 1
ATOM 5892 N N . ALA A 1 762 ? -19.521 -19.861 -9.277 1.00 62.12 762 ALA A N 1
ATOM 5893 C CA . ALA A 1 762 ? -18.181 -19.938 -9.854 1.00 62.12 762 ALA A CA 1
ATOM 5894 C C . ALA A 1 762 ? -18.154 -20.754 -11.159 1.00 62.12 762 ALA A C 1
ATOM 5896 O O . ALA A 1 762 ? -17.458 -20.383 -12.104 1.00 62.12 762 ALA A O 1
ATOM 5897 N N . GLU A 1 763 ? -18.924 -21.838 -11.246 1.00 66.25 763 GLU A N 1
ATOM 5898 C CA . GLU A 1 763 ? -19.048 -22.637 -12.467 1.00 66.25 763 GLU A CA 1
ATOM 5899 C C . GLU A 1 763 ? -19.797 -21.883 -13.579 1.00 66.25 763 GLU A C 1
ATOM 5901 O O . GLU A 1 763 ? -19.332 -21.841 -14.718 1.00 66.25 763 GLU A O 1
ATOM 5906 N N . GLU A 1 764 ? -20.895 -21.200 -13.248 1.00 71.81 764 GLU A N 1
ATOM 5907 C CA . GLU A 1 764 ? -21.630 -20.340 -14.187 1.00 71.81 764 GLU A CA 1
ATOM 5908 C C . GLU A 1 764 ? -20.752 -19.179 -14.702 1.00 71.81 764 GLU A C 1
ATOM 5910 O O . GLU A 1 764 ? -20.745 -18.880 -15.901 1.00 71.81 764 GLU A O 1
ATOM 5915 N N . ALA A 1 765 ? -19.929 -18.577 -13.835 1.00 62.88 765 ALA A N 1
ATOM 5916 C CA . ALA A 1 765 ? -18.961 -17.550 -14.222 1.00 62.88 765 ALA A CA 1
ATOM 5917 C C . ALA A 1 765 ? -17.857 -18.095 -15.146 1.00 62.88 765 ALA A C 1
ATOM 5919 O O . ALA A 1 765 ? -17.487 -17.429 -16.116 1.00 62.88 765 ALA A O 1
ATOM 5920 N N . ARG A 1 766 ? -17.366 -19.320 -14.905 1.00 68.88 766 ARG A N 1
ATOM 5921 C CA . ARG A 1 766 ? -16.396 -19.992 -15.790 1.00 68.88 766 ARG A CA 1
ATOM 5922 C C . ARG A 1 766 ? -16.978 -20.254 -17.174 1.00 68.88 766 ARG A C 1
ATOM 5924 O O . ARG A 1 766 ? -16.320 -19.960 -18.167 1.00 68.88 766 ARG A O 1
ATOM 5931 N N . GLN A 1 767 ? -18.222 -20.725 -17.257 1.00 65.62 767 GLN A N 1
ATOM 5932 C CA . GLN A 1 767 ? -18.890 -20.952 -18.543 1.00 65.62 767 GLN A CA 1
ATOM 5933 C C . GLN A 1 767 ? -19.125 -19.644 -19.315 1.00 65.62 767 GLN A C 1
ATOM 5935 O O . GLN A 1 767 ? -19.008 -19.611 -20.542 1.00 65.62 767 GLN A O 1
ATOM 5940 N N . LEU A 1 768 ? -19.431 -18.547 -18.616 1.00 68.19 768 LEU A N 1
ATOM 5941 C CA . LEU A 1 768 ? -19.563 -17.229 -19.237 1.00 68.19 768 LEU A CA 1
ATOM 5942 C C . LEU A 1 768 ? -18.210 -16.686 -19.724 1.00 68.19 768 LEU A C 1
ATOM 5944 O O . LEU A 1 768 ? -18.135 -16.129 -20.820 1.00 68.19 768 LEU A O 1
ATOM 5948 N N . ALA A 1 769 ? -17.143 -16.875 -18.946 1.00 61.12 769 ALA A N 1
ATOM 5949 C CA . ALA A 1 769 ? -15.786 -16.503 -19.335 1.00 61.12 769 ALA A CA 1
ATOM 5950 C C . ALA A 1 769 ? -15.302 -17.308 -20.553 1.00 61.12 769 ALA A C 1
ATOM 5952 O O . ALA A 1 769 ? -14.756 -16.730 -21.489 1.00 61.12 769 ALA A O 1
ATOM 5953 N N . GLU A 1 770 ? -15.577 -18.613 -20.597 1.00 72.31 770 GLU A N 1
ATOM 5954 C CA . GLU A 1 770 ? -15.245 -19.475 -21.736 1.00 72.31 770 GLU A CA 1
ATOM 5955 C C . GLU A 1 770 ? -15.992 -19.054 -23.012 1.00 72.31 770 GLU A C 1
ATOM 5957 O O . GLU A 1 770 ? -15.400 -18.992 -24.091 1.00 72.31 770 GLU A O 1
ATOM 5962 N N . LYS A 1 771 ? -17.276 -18.682 -22.903 1.00 73.94 771 LYS A N 1
ATOM 5963 C CA . LYS A 1 771 ? -18.041 -18.128 -24.034 1.00 73.94 771 LYS A CA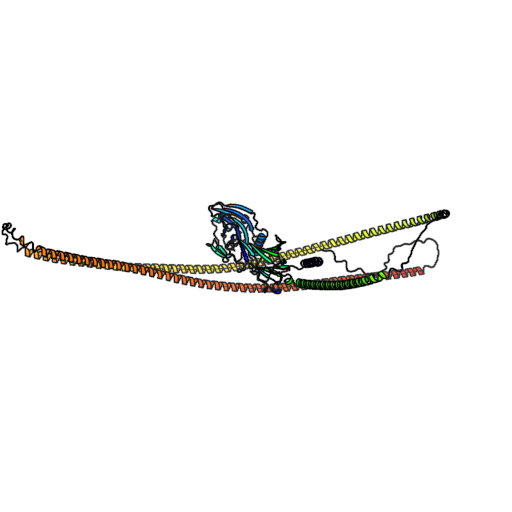 1
ATOM 5964 C C . LYS A 1 771 ? -17.451 -16.813 -24.540 1.00 73.94 771 LYS A C 1
ATOM 5966 O O . LYS A 1 771 ? -17.247 -16.670 -25.742 1.00 73.94 771 LYS A O 1
ATOM 5971 N N . ARG A 1 772 ? -17.116 -15.888 -23.636 1.00 67.75 772 ARG A N 1
ATOM 5972 C CA . ARG A 1 772 ? -16.486 -14.605 -23.994 1.00 67.75 772 ARG A CA 1
ATOM 5973 C C . ARG A 1 772 ? -15.107 -14.792 -24.624 1.00 67.75 772 ARG A C 1
ATOM 5975 O O . ARG A 1 772 ? -14.761 -14.069 -25.553 1.00 67.75 772 ARG A O 1
ATOM 5982 N N . TYR A 1 773 ? -14.340 -15.778 -24.162 1.00 64.31 773 TYR A N 1
ATOM 5983 C CA . TYR A 1 773 ? -13.044 -16.115 -24.744 1.00 64.31 773 TYR A CA 1
ATOM 5984 C C . TYR A 1 773 ? -13.183 -16.648 -26.177 1.00 64.31 773 TYR A C 1
ATOM 5986 O O . TYR A 1 773 ? -12.476 -16.188 -27.070 1.00 64.31 773 TYR A O 1
ATOM 5994 N N . ARG A 1 774 ? -14.154 -17.536 -26.432 1.00 68.25 774 ARG A N 1
ATOM 5995 C CA . ARG A 1 774 ? -14.457 -18.021 -27.792 1.00 68.25 774 ARG A CA 1
ATOM 5996 C C . ARG A 1 774 ? -14.944 -16.907 -28.719 1.00 68.25 774 ARG A C 1
ATOM 5998 O O . ARG A 1 774 ? -14.535 -16.848 -29.873 1.00 68.25 774 ARG A O 1
ATOM 6005 N N . GLU A 1 775 ? -15.787 -16.000 -28.229 1.00 68.56 775 GLU A N 1
ATOM 6006 C CA . GLU A 1 775 ? -16.227 -14.827 -28.999 1.00 68.56 775 GLU A CA 1
ATOM 6007 C C . GLU A 1 775 ? -15.056 -13.894 -29.342 1.00 68.56 775 GLU A C 1
ATOM 6009 O O . GLU A 1 775 ? -14.963 -13.396 -30.465 1.00 68.56 775 GLU A O 1
ATOM 6014 N N . TYR A 1 776 ? -14.127 -13.703 -28.404 1.00 70.19 776 TYR A N 1
ATOM 6015 C CA . TYR A 1 776 ? -12.907 -12.935 -28.628 1.00 70.19 776 TYR A CA 1
ATOM 6016 C C . TYR A 1 776 ? -11.977 -13.596 -29.656 1.00 70.19 776 TYR A C 1
ATOM 6018 O O . TYR A 1 776 ? -11.437 -12.911 -30.525 1.00 70.19 776 TYR A O 1
ATOM 6026 N N . GLU A 1 777 ? -11.817 -14.918 -29.606 1.00 74.56 777 GLU A N 1
ATOM 6027 C CA . GLU A 1 777 ? -11.011 -15.678 -30.565 1.00 74.56 777 GLU A CA 1
ATOM 6028 C C . GLU A 1 777 ? -11.568 -15.558 -31.993 1.00 74.56 777 GLU A C 1
ATOM 6030 O O . GLU A 1 777 ? -10.830 -15.232 -32.926 1.00 74.56 777 GLU A O 1
ATOM 6035 N N . ILE A 1 778 ? -12.890 -15.684 -32.150 1.00 74.81 778 ILE A N 1
ATOM 6036 C CA . ILE A 1 778 ? -13.582 -15.476 -33.431 1.00 74.81 778 ILE A CA 1
ATOM 6037 C C . ILE A 1 778 ? -13.387 -14.036 -33.930 1.00 74.81 778 ILE A C 1
ATOM 6039 O O . ILE A 1 778 ? -13.099 -13.821 -35.109 1.00 74.81 778 ILE A O 1
ATOM 6043 N N . ALA A 1 779 ? -13.489 -13.036 -33.050 1.00 67.56 779 ALA A N 1
ATOM 6044 C CA . ALA A 1 779 ? -13.263 -11.637 -33.416 1.00 67.56 779 ALA A CA 1
ATOM 6045 C C . ALA A 1 779 ? -11.807 -11.374 -33.856 1.00 67.56 779 ALA A C 1
ATOM 6047 O O . ALA A 1 779 ? -11.565 -10.619 -34.802 1.00 67.56 779 ALA A O 1
ATOM 6048 N N . GLN A 1 780 ? -10.831 -12.025 -33.216 1.00 63.97 780 GLN A N 1
ATOM 6049 C CA . GLN A 1 780 ? -9.416 -11.946 -33.590 1.00 63.97 780 GLN A CA 1
ATOM 6050 C C . GLN A 1 780 ? -9.136 -12.606 -34.945 1.00 63.97 780 GLN A C 1
ATOM 6052 O O . GLN A 1 780 ? -8.381 -12.054 -35.752 1.00 63.97 780 GLN A O 1
ATOM 6057 N N . GLU A 1 781 ? -9.752 -13.752 -35.238 1.00 76.44 781 GLU A N 1
ATOM 6058 C CA . GLU A 1 781 ? -9.651 -14.376 -36.560 1.00 76.44 781 GLU A CA 1
ATOM 6059 C C . GLU A 1 781 ? -10.277 -13.506 -37.653 1.00 76.44 781 GLU A C 1
ATOM 6061 O O . GLU A 1 781 ? -9.634 -13.252 -38.675 1.00 76.44 781 GLU A O 1
ATOM 6066 N N . GLN A 1 782 ? -11.466 -12.946 -37.411 1.00 74.69 782 GLN A N 1
ATOM 6067 C CA . GLN A 1 782 ? -12.117 -12.022 -38.344 1.00 74.69 782 GLN A CA 1
ATOM 6068 C C . GLN A 1 782 ? -11.270 -10.765 -38.594 1.00 74.69 782 GLN A C 1
ATOM 6070 O O . GLN A 1 782 ? -11.155 -10.308 -39.733 1.00 74.69 782 GLN A O 1
ATOM 6075 N N . ALA A 1 783 ? -10.610 -10.230 -37.562 1.00 68.94 783 ALA A N 1
ATOM 6076 C CA . ALA A 1 783 ? -9.698 -9.097 -37.702 1.00 68.94 783 ALA A CA 1
ATOM 6077 C C . ALA A 1 783 ? -8.438 -9.452 -38.516 1.00 68.94 783 ALA A C 1
ATOM 6079 O O . ALA A 1 783 ? -7.999 -8.660 -39.357 1.00 68.94 783 ALA A O 1
ATOM 6080 N N . LYS A 1 784 ? -7.863 -10.647 -38.315 1.00 76.75 784 LYS A N 1
ATOM 6081 C CA . LYS A 1 784 ? -6.735 -11.153 -39.120 1.00 76.75 784 LYS A CA 1
ATOM 6082 C C . LYS A 1 784 ? -7.132 -11.343 -40.582 1.00 76.75 784 LYS A C 1
ATOM 6084 O O . LYS A 1 784 ? -6.370 -10.978 -41.479 1.00 76.75 784 LYS A O 1
ATOM 6089 N N . GLU A 1 785 ? -8.325 -11.867 -40.836 1.00 74.44 785 GLU A N 1
ATOM 6090 C CA . GLU A 1 785 ? -8.833 -12.070 -42.190 1.00 74.44 785 GLU A CA 1
ATOM 6091 C C . GLU A 1 785 ? -9.146 -10.738 -42.891 1.00 74.44 785 GLU A C 1
ATOM 6093 O O . GLU A 1 785 ? -8.788 -10.551 -44.056 1.00 74.44 785 GLU A O 1
ATOM 6098 N N . ALA A 1 786 ? -9.713 -9.763 -42.173 1.00 73.25 786 ALA A N 1
ATOM 6099 C CA . ALA A 1 786 ? -9.937 -8.411 -42.680 1.00 73.25 786 ALA A CA 1
ATOM 6100 C C . ALA A 1 786 ? -8.622 -7.709 -43.067 1.00 73.25 786 ALA A C 1
ATOM 6102 O O . ALA A 1 786 ? -8.553 -7.077 -44.124 1.00 73.25 786 ALA A O 1
ATOM 6103 N N . ARG A 1 787 ? -7.554 -7.874 -42.270 1.00 78.56 787 ARG A N 1
ATOM 6104 C CA . ARG A 1 787 ? -6.212 -7.361 -42.603 1.00 78.56 787 ARG A CA 1
ATOM 6105 C C . ARG A 1 787 ? -5.650 -8.013 -43.866 1.00 78.56 787 ARG A C 1
ATOM 6107 O O . ARG A 1 787 ? -5.241 -7.296 -44.773 1.00 78.56 787 ARG A O 1
ATOM 6114 N N . ARG A 1 788 ? -5.735 -9.345 -43.992 1.00 80.31 788 ARG A N 1
ATOM 6115 C CA . ARG A 1 788 ? -5.322 -10.054 -45.221 1.00 80.31 788 ARG A CA 1
ATOM 6116 C C . ARG A 1 788 ? -6.078 -9.554 -46.453 1.00 80.31 788 ARG A C 1
ATOM 6118 O O . ARG A 1 788 ? -5.469 -9.333 -47.496 1.00 80.31 788 ARG A O 1
ATOM 6125 N N . ARG A 1 789 ? -7.392 -9.330 -46.345 1.00 77.00 789 ARG A N 1
ATOM 6126 C CA . ARG A 1 789 ? -8.204 -8.775 -47.444 1.00 77.00 789 ARG A CA 1
ATOM 6127 C C . ARG A 1 789 ? -7.784 -7.346 -47.803 1.00 77.00 789 ARG A C 1
ATOM 6129 O O . ARG A 1 789 ? -7.711 -7.025 -48.989 1.00 77.00 789 ARG A O 1
ATOM 6136 N N . ALA A 1 790 ? -7.467 -6.512 -46.813 1.00 75.38 790 ALA A N 1
ATOM 6137 C CA . ALA A 1 790 ? -6.979 -5.152 -47.037 1.00 75.38 790 ALA A CA 1
ATOM 6138 C C . ALA A 1 790 ? -5.599 -5.130 -47.723 1.00 75.38 790 ALA A C 1
ATOM 6140 O O . ALA A 1 790 ? -5.376 -4.323 -48.629 1.00 75.38 790 ALA A O 1
ATOM 6141 N N . ASP A 1 791 ? -4.700 -6.043 -47.353 1.00 81.12 791 ASP A N 1
ATOM 6142 C CA . ASP A 1 791 ? -3.379 -6.167 -47.977 1.00 81.12 791 ASP A CA 1
ATOM 6143 C C . ASP A 1 791 ? -3.481 -6.649 -49.430 1.00 81.12 791 ASP A C 1
ATOM 6145 O O . ASP A 1 791 ? -2.871 -6.053 -50.320 1.00 81.12 791 ASP A O 1
ATOM 6149 N N . ILE A 1 792 ? -4.344 -7.635 -49.706 1.00 83.06 792 ILE A N 1
ATOM 6150 C CA . ILE A 1 792 ? -4.642 -8.091 -51.074 1.00 83.06 792 ILE A CA 1
ATOM 6151 C C . ILE A 1 792 ? -5.211 -6.943 -51.923 1.00 83.06 792 ILE A C 1
ATOM 6153 O O . ILE A 1 792 ? -4.813 -6.764 -53.076 1.00 83.06 792 ILE A O 1
ATOM 6157 N N . GLN A 1 793 ? -6.111 -6.122 -51.369 1.00 77.75 793 GLN A N 1
ATOM 6158 C CA . GLN A 1 793 ? -6.638 -4.951 -52.076 1.00 77.75 793 GLN A CA 1
ATOM 6159 C C . GLN A 1 793 ? -5.560 -3.896 -52.346 1.00 77.75 793 GLN A C 1
ATOM 6161 O O . GLN A 1 793 ? -5.518 -3.339 -53.445 1.00 77.75 793 GLN A O 1
ATOM 6166 N N . ARG A 1 794 ? -4.660 -3.639 -51.390 1.00 80.12 794 ARG A N 1
ATOM 6167 C CA . ARG A 1 794 ? -3.523 -2.728 -51.590 1.00 80.12 794 ARG A CA 1
ATOM 6168 C C . ARG A 1 794 ? -2.573 -3.227 -52.671 1.00 80.12 794 ARG A C 1
ATOM 6170 O O . ARG A 1 794 ? -2.127 -2.431 -53.495 1.00 80.12 794 ARG A O 1
ATOM 6177 N N . GLU A 1 795 ? -2.273 -4.522 -52.709 1.00 82.75 795 GLU A N 1
ATOM 6178 C CA . GLU A 1 795 ? -1.459 -5.100 -53.781 1.00 82.75 795 GLU A CA 1
ATOM 6179 C C . GLU A 1 795 ? -2.148 -5.015 -55.144 1.00 82.75 795 GLU A C 1
ATOM 6181 O O . GLU A 1 795 ? -1.505 -4.668 -56.137 1.00 82.75 795 GLU A O 1
ATOM 6186 N N . ALA A 1 796 ? -3.457 -5.274 -55.205 1.00 81.31 796 ALA A N 1
ATOM 6187 C CA . ALA A 1 796 ? -4.232 -5.123 -56.432 1.00 81.31 796 ALA A CA 1
ATOM 6188 C C . ALA A 1 796 ? -4.222 -3.668 -56.933 1.00 81.31 796 ALA A C 1
ATOM 6190 O O . ALA A 1 796 ? -4.020 -3.433 -58.124 1.00 81.31 796 ALA A O 1
ATOM 6191 N N . GLN A 1 797 ? -4.354 -2.689 -56.032 1.00 79.50 797 GLN A N 1
ATOM 6192 C CA . GLN A 1 797 ? -4.254 -1.266 -56.368 1.00 79.50 797 GLN A CA 1
ATOM 6193 C C . GLN A 1 797 ? -2.852 -0.877 -56.848 1.00 79.50 797 GLN A C 1
ATOM 6195 O O . GLN A 1 797 ? -2.733 -0.156 -57.837 1.00 79.50 797 GLN A O 1
ATOM 6200 N N . LYS A 1 798 ? -1.787 -1.395 -56.219 1.00 84.44 798 LYS A N 1
ATOM 6201 C CA . LYS A 1 798 ? -0.405 -1.182 -56.684 1.00 84.44 798 LYS A CA 1
ATOM 6202 C C . LYS A 1 798 ? -0.185 -1.746 -58.089 1.00 84.44 798 LYS A C 1
ATOM 6204 O O . LYS A 1 798 ? 0.342 -1.042 -58.945 1.00 84.44 798 LYS A O 1
ATOM 6209 N N . LYS A 1 799 ? -0.639 -2.975 -58.357 1.00 85.12 799 LYS A N 1
ATOM 6210 C CA . LYS A 1 799 ? -0.542 -3.595 -59.691 1.00 85.12 799 LYS A CA 1
ATOM 6211 C C . LYS A 1 799 ? -1.367 -2.842 -60.739 1.00 85.12 799 LYS A C 1
ATOM 6213 O O . LYS A 1 799 ? -0.930 -2.703 -61.878 1.00 85.12 799 LYS A O 1
ATOM 6218 N N . ALA A 1 800 ? -2.541 -2.329 -60.367 1.00 77.69 800 ALA A N 1
ATOM 6219 C CA . ALA A 1 800 ? -3.358 -1.499 -61.249 1.00 77.69 800 ALA A CA 1
ATOM 6220 C C . ALA A 1 800 ? -2.676 -0.157 -61.572 1.00 77.69 800 ALA A C 1
ATOM 6222 O O . ALA A 1 800 ? -2.675 0.256 -62.730 1.00 77.69 800 ALA A O 1
ATOM 6223 N N . ALA A 1 801 ? -2.046 0.483 -60.582 1.00 77.50 801 ALA A N 1
ATOM 6224 C CA . ALA A 1 801 ? -1.282 1.713 -60.780 1.00 77.50 801 ALA A CA 1
ATOM 6225 C C . ALA A 1 801 ? -0.064 1.494 -61.695 1.00 77.50 801 ALA A C 1
ATOM 6227 O O . ALA A 1 801 ? 0.137 2.267 -62.627 1.00 77.50 801 ALA A O 1
ATOM 6228 N N . GLN A 1 802 ? 0.681 0.399 -61.500 1.00 84.25 802 GLN A N 1
ATOM 6229 C CA . GLN A 1 802 ? 1.803 0.021 -62.370 1.00 84.25 802 GLN A CA 1
ATOM 6230 C C . GLN A 1 802 ? 1.353 -0.214 -63.818 1.00 84.25 802 GLN A C 1
ATOM 6232 O O . GLN A 1 802 ? 1.948 0.327 -64.745 1.00 84.25 802 GLN A O 1
ATOM 6237 N N . ARG A 1 803 ? 0.248 -0.943 -64.031 1.00 86.31 803 ARG A N 1
ATOM 6238 C CA . ARG A 1 803 ? -0.318 -1.130 -65.379 1.00 86.31 803 ARG A CA 1
ATOM 6239 C C . ARG A 1 803 ? -0.765 0.185 -66.016 1.00 86.31 803 ARG A C 1
ATOM 6241 O O . ARG A 1 803 ? -0.576 0.375 -67.213 1.00 86.31 803 ARG A O 1
ATOM 6248 N N . ALA A 1 804 ? -1.358 1.096 -65.245 1.00 79.12 804 ALA A N 1
ATOM 6249 C CA . ALA A 1 804 ? -1.753 2.409 -65.754 1.00 79.12 804 ALA A CA 1
ATOM 6250 C C . ALA A 1 804 ? -0.535 3.244 -66.187 1.00 79.12 804 ALA A C 1
ATOM 6252 O O . ALA A 1 804 ? -0.586 3.935 -67.207 1.00 79.12 804 ALA A O 1
ATOM 6253 N N . GLU A 1 805 ? 0.572 3.147 -65.450 1.00 83.69 805 GLU A N 1
ATOM 6254 C CA . GLU A 1 805 ? 1.835 3.796 -65.796 1.00 83.69 805 GLU A CA 1
ATOM 6255 C C . GLU A 1 805 ? 2.471 3.189 -67.056 1.00 83.69 805 GLU A C 1
ATOM 6257 O O . GLU A 1 805 ? 2.865 3.929 -67.959 1.00 83.69 805 GLU A O 1
ATOM 6262 N N . GLU A 1 806 ? 2.481 1.860 -67.187 1.00 84.12 806 GLU A N 1
ATOM 6263 C CA . GLU A 1 806 ? 2.945 1.171 -68.400 1.00 84.12 806 GLU A CA 1
ATOM 6264 C C . GLU A 1 806 ? 2.134 1.574 -69.637 1.00 84.12 806 GLU A C 1
ATOM 6266 O O . GLU A 1 806 ? 2.705 1.863 -70.691 1.00 84.12 806 GLU A O 1
ATOM 6271 N N . ILE A 1 807 ? 0.806 1.658 -69.511 1.00 84.56 807 ILE A N 1
ATOM 6272 C CA . ILE A 1 807 ? -0.078 2.119 -70.592 1.00 84.56 807 ILE A CA 1
ATOM 6273 C C . ILE A 1 807 ? 0.250 3.567 -70.971 1.00 84.56 807 ILE A C 1
ATOM 6275 O O . ILE A 1 807 ? 0.324 3.899 -72.157 1.00 84.56 807 ILE A O 1
ATOM 6279 N N . ARG A 1 808 ? 0.495 4.435 -69.983 1.00 84.31 808 ARG A N 1
ATOM 6280 C CA . ARG A 1 808 ? 0.879 5.831 -70.219 1.00 84.31 808 ARG A CA 1
ATOM 6281 C C . ARG A 1 808 ? 2.221 5.933 -70.950 1.00 84.31 808 ARG A C 1
ATOM 6283 O O . ARG A 1 808 ? 2.327 6.687 -71.917 1.00 84.31 808 ARG A O 1
ATOM 6290 N N . LEU A 1 809 ? 3.221 5.157 -70.535 1.00 84.50 809 LEU A N 1
ATOM 6291 C CA . LEU A 1 809 ? 4.531 5.084 -71.189 1.00 84.50 809 LEU A CA 1
ATOM 6292 C C . LEU A 1 809 ? 4.421 4.546 -72.622 1.00 84.50 809 LEU A C 1
ATOM 6294 O O . LEU A 1 809 ? 5.047 5.087 -73.534 1.00 84.50 809 LEU A O 1
ATOM 6298 N N . ALA A 1 810 ? 3.591 3.527 -72.854 1.00 81.38 810 ALA A N 1
ATOM 6299 C CA . ALA A 1 810 ? 3.334 2.991 -74.189 1.00 81.38 810 ALA A CA 1
ATOM 6300 C C . ALA A 1 810 ? 2.663 4.028 -75.108 1.00 81.38 810 ALA A C 1
ATOM 6302 O O . ALA A 1 810 ? 3.083 4.200 -76.255 1.00 81.38 810 ALA A O 1
ATOM 6303 N N . ALA A 1 811 ? 1.679 4.775 -74.599 1.00 82.81 811 ALA A N 1
ATOM 6304 C CA . ALA A 1 811 ? 1.044 5.865 -75.337 1.00 82.81 811 ALA A CA 1
ATOM 6305 C C . ALA A 1 811 ? 2.047 6.981 -75.675 1.00 82.81 811 ALA A C 1
ATOM 6307 O O . ALA A 1 811 ? 2.088 7.464 -76.807 1.00 82.81 811 ALA A O 1
ATOM 6308 N N . GLN A 1 812 ? 2.918 7.345 -74.730 1.00 83.44 812 GLN A N 1
ATOM 6309 C CA . GLN A 1 812 ? 3.962 8.344 -74.953 1.00 83.44 812 GLN A CA 1
ATOM 6310 C C . GLN A 1 812 ? 4.968 7.890 -76.023 1.00 83.44 812 GLN A C 1
ATOM 6312 O O . GLN A 1 812 ? 5.321 8.674 -76.905 1.00 83.44 812 GLN A O 1
ATOM 6317 N N . ARG A 1 813 ? 5.358 6.608 -76.026 1.00 84.25 813 ARG A N 1
ATOM 6318 C CA . ARG A 1 813 ? 6.202 6.020 -77.083 1.00 84.25 813 ARG A CA 1
ATOM 6319 C C . ARG A 1 813 ? 5.539 6.081 -78.457 1.00 84.25 813 ARG A C 1
ATOM 6321 O O . ARG A 1 813 ? 6.210 6.403 -79.432 1.00 84.25 813 ARG A O 1
ATOM 6328 N N . GLN A 1 814 ? 4.232 5.830 -78.550 1.00 82.56 814 GLN A N 1
ATOM 6329 C CA . GLN A 1 814 ? 3.505 5.963 -79.818 1.00 82.56 814 GLN A CA 1
ATOM 6330 C C . GLN A 1 814 ? 3.457 7.411 -80.318 1.00 82.56 814 GLN A C 1
ATOM 6332 O O . GLN A 1 814 ? 3.585 7.646 -81.519 1.00 82.56 814 GLN A O 1
ATOM 6337 N N . ILE A 1 815 ? 3.298 8.382 -79.416 1.00 82.50 815 ILE A N 1
ATOM 6338 C CA . ILE A 1 815 ? 3.324 9.808 -79.766 1.00 82.50 815 ILE A CA 1
ATOM 6339 C C . ILE A 1 815 ? 4.705 10.198 -80.307 1.00 82.50 815 ILE A C 1
ATOM 6341 O O . ILE A 1 815 ? 4.788 10.831 -81.359 1.00 82.50 815 ILE A O 1
ATOM 6345 N N . ILE A 1 816 ? 5.782 9.765 -79.645 1.00 80.38 816 ILE A N 1
ATOM 6346 C CA . ILE A 1 816 ? 7.160 10.010 -80.096 1.00 80.38 816 ILE A CA 1
ATOM 6347 C C . ILE A 1 816 ? 7.414 9.340 -81.454 1.00 80.38 816 ILE A C 1
ATOM 6349 O O . ILE A 1 816 ? 7.938 9.977 -82.362 1.00 80.38 816 ILE A O 1
ATOM 6353 N N . ALA A 1 817 ? 6.974 8.093 -81.644 1.00 81.00 817 ALA A N 1
ATOM 6354 C CA . ALA A 1 817 ? 7.116 7.391 -82.919 1.00 81.00 817 ALA A CA 1
ATOM 6355 C C . ALA A 1 817 ? 6.385 8.106 -84.070 1.00 81.00 817 ALA A C 1
ATOM 6357 O O . ALA A 1 817 ? 6.935 8.229 -85.164 1.00 81.00 817 ALA A O 1
ATOM 6358 N N . LYS A 1 818 ? 5.174 8.627 -83.826 1.00 84.06 818 LYS A N 1
ATOM 6359 C CA . LYS A 1 818 ? 4.441 9.437 -84.814 1.00 84.06 818 LYS A CA 1
ATOM 6360 C C . LYS A 1 818 ? 5.180 10.731 -85.145 1.00 84.06 818 LYS A C 1
ATOM 6362 O O . LYS A 1 818 ? 5.327 11.044 -86.322 1.00 84.06 818 LYS A O 1
ATOM 6367 N N . ARG A 1 819 ? 5.687 11.435 -84.130 1.00 81.31 819 ARG A N 1
ATOM 6368 C CA . ARG A 1 819 ? 6.465 12.668 -84.306 1.00 81.31 819 ARG A CA 1
ATOM 6369 C C . ARG A 1 819 ? 7.738 12.420 -85.117 1.00 81.31 819 ARG A C 1
ATOM 6371 O O . ARG A 1 819 ? 8.025 13.163 -86.046 1.00 81.31 819 ARG A O 1
ATOM 6378 N N . ASN A 1 820 ? 8.454 11.335 -84.833 1.00 79.69 820 ASN A N 1
ATOM 6379 C CA . ASN A 1 820 ? 9.667 10.968 -85.565 1.00 79.69 820 ASN A CA 1
ATOM 6380 C C . ASN A 1 820 ? 9.367 10.580 -87.020 1.00 79.69 820 ASN A C 1
ATOM 6382 O O . ASN A 1 820 ? 10.108 10.964 -87.922 1.00 79.69 820 ASN A O 1
ATOM 6386 N N . ALA A 1 821 ? 8.264 9.870 -87.272 1.00 79.94 821 ALA A N 1
ATOM 6387 C CA . ALA A 1 821 ? 7.820 9.568 -88.632 1.00 79.94 821 ALA A CA 1
ATOM 6388 C C . ALA A 1 821 ? 7.425 10.835 -89.412 1.00 79.94 821 ALA A C 1
ATOM 6390 O O . ALA A 1 821 ? 7.643 10.915 -90.619 1.00 79.94 821 ALA A O 1
ATOM 6391 N N . GLU A 1 822 ? 6.858 11.832 -88.734 1.00 80.69 822 GLU A N 1
ATOM 6392 C CA . GLU A 1 822 ? 6.509 13.126 -89.320 1.00 80.69 822 GLU A CA 1
ATOM 6393 C C . GLU A 1 822 ? 7.755 13.959 -89.649 1.00 80.69 822 GLU A C 1
ATOM 6395 O O . GLU A 1 822 ? 7.871 14.456 -90.768 1.00 80.69 822 GLU A O 1
ATOM 6400 N N . ILE A 1 823 ? 8.739 13.998 -88.746 1.00 78.94 823 ILE A N 1
ATOM 6401 C CA . ILE A 1 823 ? 10.052 14.617 -88.993 1.00 78.94 823 ILE A CA 1
ATOM 6402 C C . ILE A 1 823 ? 10.755 13.941 -90.179 1.00 78.94 823 ILE A C 1
ATOM 6404 O O . ILE A 1 823 ? 11.293 14.619 -91.051 1.00 78.94 823 ILE A O 1
ATOM 6408 N N . ALA A 1 824 ? 10.717 12.608 -90.268 1.00 78.31 824 ALA A N 1
ATOM 6409 C CA . ALA A 1 824 ? 11.292 11.882 -91.400 1.00 78.31 824 ALA A CA 1
ATOM 6410 C C . ALA A 1 824 ? 10.595 12.228 -92.728 1.00 78.31 824 ALA A C 1
ATOM 6412 O O . ALA A 1 824 ? 11.255 12.359 -93.757 1.00 78.31 824 ALA A O 1
ATOM 6413 N N . ARG A 1 825 ? 9.269 12.426 -92.717 1.00 79.62 825 ARG A N 1
ATOM 6414 C CA . ARG A 1 825 ? 8.521 12.889 -93.898 1.00 79.62 825 ARG A CA 1
ATOM 6415 C C . ARG A 1 825 ? 8.880 14.320 -94.288 1.00 79.62 825 ARG A C 1
ATOM 6417 O O . ARG A 1 825 ? 8.977 14.587 -95.481 1.00 79.62 825 ARG A O 1
ATOM 6424 N N . GLN A 1 826 ? 9.082 15.208 -93.316 1.00 77.62 826 GLN A N 1
ATOM 6425 C CA . GLN A 1 826 ? 9.520 16.584 -93.563 1.00 77.62 826 GLN A CA 1
ATOM 6426 C C . GLN A 1 826 ? 10.913 16.615 -94.190 1.00 77.62 826 GLN A C 1
ATOM 6428 O O . GLN A 1 826 ? 11.069 17.210 -95.249 1.00 77.62 826 GLN A O 1
ATOM 6433 N N . LYS A 1 827 ? 11.877 15.862 -93.644 1.00 78.44 827 LYS A N 1
ATOM 6434 C CA . LYS A 1 827 ? 13.223 15.743 -94.232 1.00 78.44 827 LYS A CA 1
ATOM 6435 C C . LYS A 1 827 ? 13.194 15.211 -95.666 1.00 78.44 827 LYS A C 1
ATOM 6437 O O . LYS A 1 827 ? 13.888 15.726 -96.532 1.00 78.44 827 LYS A O 1
ATOM 6442 N N . LEU A 1 828 ? 12.344 14.222 -95.946 1.00 76.12 828 LEU A N 1
ATOM 6443 C CA . LEU A 1 828 ? 12.207 13.666 -97.297 1.00 76.12 828 LEU A CA 1
ATOM 6444 C C . LEU A 1 828 ? 11.514 14.640 -98.271 1.00 76.12 828 LEU A C 1
ATOM 6446 O O . LEU A 1 828 ? 11.728 14.568 -99.481 1.00 76.12 828 LEU A O 1
ATOM 6450 N N . ALA A 1 829 ? 10.666 15.539 -97.763 1.00 74.44 829 ALA A N 1
ATOM 6451 C CA . ALA A 1 829 ? 10.066 16.619 -98.542 1.00 74.44 829 ALA A CA 1
ATOM 6452 C C . ALA A 1 829 ? 11.079 17.742 -98.818 1.00 74.44 829 ALA A C 1
ATOM 6454 O O . ALA A 1 829 ? 11.172 18.186 -99.959 1.00 74.44 829 ALA A O 1
ATOM 6455 N N . GLU A 1 830 ? 11.883 18.121 -97.823 1.00 74.62 830 GLU A N 1
ATOM 6456 C CA . GLU A 1 830 ? 12.983 19.084 -97.955 1.00 74.62 830 GLU A CA 1
ATOM 6457 C C . GLU A 1 830 ? 14.060 18.586 -98.928 1.00 74.62 830 GLU A C 1
ATOM 6459 O O . GLU A 1 830 ? 14.484 19.338 -99.799 1.00 74.62 830 GLU A O 1
ATOM 6464 N N . GLU A 1 831 ? 14.445 17.305 -98.878 1.00 74.25 831 GLU A N 1
ATOM 6465 C CA . GLU A 1 831 ? 15.366 16.712 -99.860 1.00 74.25 831 GLU A CA 1
ATOM 6466 C C . GLU A 1 831 ? 14.784 16.719 -101.279 1.00 74.25 831 GLU A C 1
ATOM 6468 O O . GLU A 1 831 ? 15.497 16.993 -102.247 1.00 74.25 831 GLU A O 1
ATOM 6473 N N . ARG A 1 832 ? 13.479 16.457 -101.433 1.00 74.38 832 ARG A N 1
ATOM 6474 C CA . ARG A 1 832 ? 12.799 16.555 -102.736 1.00 74.38 832 ARG A CA 1
ATOM 6475 C C . ARG A 1 832 ? 12.735 17.993 -103.241 1.00 74.38 832 ARG A C 1
ATOM 6477 O O . ARG A 1 832 ? 12.851 18.215 -104.445 1.00 74.38 832 ARG A O 1
ATOM 6484 N N . GLU A 1 833 ? 12.563 18.962 -102.351 1.00 68.31 833 GLU A N 1
ATOM 6485 C CA . GLU A 1 833 ? 12.546 20.382 -102.692 1.00 68.31 833 GLU A CA 1
ATOM 6486 C C . GLU A 1 833 ? 13.950 20.896 -103.042 1.00 68.31 833 GLU A C 1
ATOM 6488 O O . GLU A 1 833 ? 14.116 21.558 -104.067 1.00 68.31 833 GLU A O 1
ATOM 6493 N N . ALA A 1 834 ? 14.978 20.482 -102.299 1.00 64.81 834 ALA A N 1
ATOM 6494 C CA . ALA A 1 834 ? 16.382 20.740 -102.610 1.00 64.81 834 ALA A CA 1
ATOM 6495 C C . ALA A 1 834 ? 16.793 20.118 -103.957 1.00 64.81 834 ALA A C 1
ATOM 6497 O O . ALA A 1 834 ? 17.433 20.780 -104.777 1.00 64.81 834 ALA A O 1
ATOM 6498 N N . ALA A 1 835 ? 16.349 18.890 -104.250 1.00 65.06 835 ALA A N 1
ATOM 6499 C CA . ALA A 1 835 ? 16.549 18.254 -105.553 1.00 65.06 835 ALA A CA 1
ATOM 6500 C C . ALA A 1 835 ? 15.823 19.002 -106.690 1.00 65.06 835 ALA A C 1
ATOM 6502 O O . ALA A 1 835 ? 16.346 19.104 -107.802 1.00 65.06 835 ALA A O 1
ATOM 6503 N N . ARG A 1 836 ? 14.645 19.583 -106.418 1.00 64.50 836 ARG A N 1
ATOM 6504 C CA . ARG A 1 836 ? 13.907 20.423 -107.378 1.00 64.50 836 ARG A CA 1
ATOM 6505 C C . ARG A 1 836 ? 14.623 21.750 -107.652 1.00 64.50 836 ARG A C 1
ATOM 6507 O O . ARG A 1 836 ? 14.670 22.181 -108.802 1.00 64.50 836 ARG A O 1
ATOM 6514 N N . ILE A 1 837 ? 15.203 22.370 -106.623 1.00 62.34 837 ILE A N 1
ATOM 6515 C CA . ILE A 1 837 ? 15.989 23.611 -106.729 1.00 62.34 837 ILE A CA 1
ATOM 6516 C C . ILE A 1 837 ? 17.300 23.360 -107.493 1.00 62.34 837 ILE A C 1
ATOM 6518 O O . ILE A 1 837 ? 17.651 24.138 -108.381 1.00 62.34 837 ILE A O 1
ATOM 6522 N N . ALA A 1 838 ? 17.975 22.232 -107.246 1.00 58.75 838 ALA A N 1
ATOM 6523 C CA . ALA A 1 838 ? 19.172 21.830 -107.989 1.00 58.75 838 ALA A CA 1
ATOM 6524 C C . ALA A 1 838 ? 18.895 21.578 -109.486 1.00 58.75 838 ALA A C 1
ATOM 6526 O O . ALA A 1 838 ? 19.742 21.873 -110.329 1.00 58.75 838 ALA A O 1
ATOM 6527 N N . ALA A 1 839 ? 17.693 21.108 -109.841 1.00 57.34 839 ALA A N 1
ATOM 6528 C CA . ALA A 1 839 ? 17.279 20.916 -111.232 1.00 57.34 839 ALA A CA 1
ATOM 6529 C C . ALA A 1 839 ? 16.938 22.228 -111.977 1.00 57.34 839 ALA A C 1
ATOM 6531 O O . ALA A 1 839 ? 16.918 22.238 -113.208 1.00 57.34 839 ALA A O 1
ATOM 6532 N N . GLN A 1 840 ? 16.686 23.338 -111.268 1.00 56.50 840 GLN A N 1
ATOM 6533 C CA . GLN A 1 840 ? 16.315 24.635 -111.863 1.00 56.50 840 GLN A CA 1
ATOM 6534 C C . GLN A 1 840 ? 17.474 25.652 -111.952 1.00 56.50 840 GLN A C 1
ATOM 6536 O O . GLN A 1 840 ? 17.333 26.692 -112.596 1.00 56.50 840 GLN A O 1
ATOM 6541 N N . GLY A 1 841 ? 18.642 25.365 -111.370 1.00 45.09 841 GLY A N 1
ATOM 6542 C CA . GLY A 1 841 ? 19.746 26.322 -111.215 1.00 45.09 841 GLY A CA 1
ATOM 6543 C C . GLY A 1 841 ? 20.817 26.302 -112.312 1.00 45.09 841 GLY A C 1
ATOM 6544 O O . GLY A 1 841 ? 21.994 26.128 -112.013 1.00 45.09 841 GLY A O 1
ATOM 6545 N N . GLY A 1 842 ? 20.448 26.501 -113.580 1.00 40.28 842 GLY A N 1
ATOM 6546 C CA . GLY A 1 842 ? 21.393 26.626 -114.696 1.00 40.28 842 GLY A CA 1
ATOM 6547 C C . GLY A 1 842 ? 21.413 28.014 -115.344 1.00 40.28 842 GLY A C 1
ATOM 6548 O O . GLY A 1 842 ? 20.859 28.154 -116.428 1.00 40.28 842 GLY A O 1
ATOM 6549 N N . LYS A 1 843 ? 22.068 29.021 -114.735 1.00 37.94 843 LYS A N 1
ATOM 6550 C CA . LYS A 1 843 ? 22.840 30.099 -115.416 1.00 37.94 843 LYS A CA 1
ATOM 6551 C C . LYS A 1 843 ? 23.359 31.170 -114.442 1.00 37.94 843 LYS A C 1
ATOM 6553 O O . LYS A 1 843 ? 22.650 31.664 -113.579 1.00 37.94 843 LYS A O 1
ATOM 6558 N N . ARG A 1 844 ? 24.629 31.522 -114.662 1.00 40.50 844 ARG A N 1
ATOM 6559 C CA . ARG A 1 844 ? 25.480 32.493 -113.951 1.00 40.50 844 ARG A CA 1
ATOM 6560 C C . ARG A 1 844 ? 24.998 33.948 -114.041 1.00 40.50 844 ARG A C 1
ATOM 6562 O O . ARG A 1 844 ? 24.623 34.371 -115.133 1.00 40.50 844 ARG A O 1
ATOM 6569 N N . ARG A 1 845 ? 25.257 34.720 -112.974 1.00 34.56 845 ARG A N 1
ATOM 6570 C CA . ARG A 1 845 ? 26.049 35.987 -112.899 1.00 34.56 845 ARG A CA 1
ATOM 6571 C C . ARG A 1 845 ? 25.804 36.612 -111.512 1.00 34.56 845 ARG A C 1
ATOM 6573 O O . ARG A 1 845 ? 24.658 36.776 -111.137 1.00 34.56 845 ARG A O 1
ATOM 6580 N N . SER A 1 846 ? 26.786 36.655 -110.611 1.00 35.44 846 SER A N 1
ATOM 6581 C CA . SER A 1 846 ? 27.961 37.543 -110.485 1.00 35.44 846 SER A CA 1
ATOM 6582 C C . SER A 1 846 ? 27.691 38.798 -109.645 1.00 35.44 846 SER A C 1
ATOM 6584 O O . SER A 1 846 ? 26.919 39.650 -110.065 1.00 35.44 846 SER A O 1
ATOM 6586 N N . PHE A 1 847 ? 28.493 38.918 -108.582 1.00 31.64 847 PHE A N 1
ATOM 6587 C CA . PHE A 1 847 ? 29.018 40.154 -107.991 1.00 31.64 847 PHE A CA 1
ATOM 6588 C C . PHE A 1 847 ? 28.066 41.007 -107.135 1.00 31.64 847 PHE A C 1
ATOM 6590 O O . PHE A 1 847 ? 27.501 41.980 -107.617 1.00 31.64 847 PHE A O 1
ATOM 6597 N N . ALA A 1 848 ? 27.956 40.661 -105.850 1.00 33.97 848 ALA A N 1
ATOM 6598 C CA . ALA A 1 848 ? 28.293 41.525 -104.709 1.00 33.97 848 ALA A CA 1
ATOM 6599 C C . ALA A 1 848 ? 27.814 40.864 -103.401 1.00 33.97 848 ALA A C 1
ATOM 6601 O O . ALA A 1 848 ? 26.663 40.456 -103.304 1.00 33.97 848 ALA A O 1
ATOM 6602 N N . GLU A 1 849 ? 28.734 40.793 -102.438 1.00 33.62 849 GLU A N 1
ATOM 6603 C CA . GLU A 1 849 ? 28.505 40.695 -100.988 1.00 33.62 849 GLU A CA 1
ATOM 6604 C C . GLU A 1 849 ? 27.912 39.391 -100.422 1.00 33.62 849 GLU A C 1
ATOM 6606 O O . GLU A 1 849 ? 26.710 39.208 -100.253 1.00 33.62 849 GLU A O 1
ATOM 6611 N N . LEU A 1 850 ? 28.844 38.517 -100.034 1.00 36.38 850 LEU A N 1
ATOM 6612 C CA . LEU A 1 850 ? 28.738 37.606 -98.899 1.00 36.38 850 LEU A CA 1
ATOM 6613 C C . LEU A 1 850 ? 29.911 37.915 -97.958 1.00 36.38 850 LEU A C 1
ATOM 6615 O O . LEU A 1 850 ? 31.027 38.079 -98.448 1.00 36.38 850 LEU A O 1
ATOM 6619 N N . ASP A 1 851 ? 29.593 38.073 -96.671 1.00 34.81 851 ASP A N 1
ATOM 6620 C CA . ASP A 1 851 ? 30.315 37.655 -95.448 1.00 34.81 851 ASP A CA 1
ATOM 6621 C C . ASP A 1 851 ? 29.731 38.514 -94.291 1.00 34.81 851 ASP A C 1
ATOM 6623 O O . ASP A 1 851 ? 29.664 39.734 -94.396 1.00 34.81 851 ASP A O 1
ATOM 6627 N N . ASP A 1 852 ? 29.201 38.006 -93.178 1.00 35.84 852 ASP A N 1
ATOM 6628 C CA . ASP A 1 852 ? 29.389 36.696 -92.569 1.00 35.84 852 ASP A CA 1
ATOM 6629 C C . ASP A 1 852 ? 28.169 36.270 -91.730 1.00 35.84 852 ASP A C 1
ATOM 6631 O O . ASP A 1 852 ? 27.431 37.078 -91.160 1.00 35.84 852 ASP A O 1
ATOM 6635 N N . VAL A 1 853 ? 27.974 34.957 -91.677 1.00 37.16 853 VAL A N 1
ATOM 6636 C CA . VAL A 1 853 ? 26.818 34.240 -91.133 1.00 37.16 853 VAL A CA 1
ATOM 6637 C C . VAL A 1 853 ? 27.143 33.737 -89.728 1.00 37.16 853 VAL A C 1
ATOM 6639 O O . VAL A 1 853 ? 28.151 33.066 -89.534 1.00 37.16 853 VAL A O 1
ATOM 6642 N N . ASN A 1 854 ? 26.253 33.950 -88.754 1.00 30.31 854 ASN A N 1
ATOM 6643 C CA . ASN A 1 854 ? 26.163 33.033 -87.614 1.00 30.31 854 ASN A CA 1
ATOM 6644 C C . ASN A 1 854 ? 24.733 32.974 -87.065 1.00 30.31 854 ASN A C 1
ATOM 6646 O O . ASN A 1 854 ? 24.356 33.657 -86.112 1.00 30.31 854 ASN A O 1
ATOM 6650 N N . THR A 1 855 ? 23.913 32.167 -87.730 1.00 35.50 855 THR A N 1
ATOM 6651 C CA . THR A 1 855 ? 22.602 31.745 -87.248 1.00 35.50 855 THR A CA 1
ATOM 6652 C C . THR A 1 855 ? 22.750 30.592 -86.268 1.00 35.50 855 THR A C 1
ATOM 6654 O O . THR A 1 855 ? 23.319 29.549 -86.574 1.00 35.50 855 THR A O 1
ATOM 6657 N N . SER A 1 856 ? 22.163 30.807 -85.100 1.00 38.62 856 SER A N 1
ATOM 6658 C CA . SER A 1 856 ? 21.775 29.821 -84.101 1.00 38.62 856 SER A CA 1
ATOM 6659 C C . SER A 1 856 ? 21.020 28.620 -84.682 1.00 38.62 856 SER A C 1
ATOM 6661 O O . SER A 1 856 ? 19.991 28.814 -85.328 1.00 38.62 856 SER A O 1
ATOM 6663 N N . ALA A 1 857 ? 21.486 27.414 -84.363 1.00 33.34 857 ALA A N 1
ATOM 6664 C CA . ALA A 1 857 ? 20.721 26.171 -84.193 1.00 33.34 857 ALA A CA 1
ATOM 6665 C C . ALA A 1 857 ? 21.752 25.113 -83.752 1.00 33.34 857 ALA A C 1
ATOM 6667 O O . ALA A 1 857 ? 22.655 24.784 -84.511 1.00 33.34 857 ALA A O 1
ATOM 6668 N N . ASP A 1 858 ? 21.840 24.732 -82.479 1.00 36.09 858 ASP A N 1
ATOM 6669 C CA . ASP A 1 858 ? 20.948 23.761 -81.832 1.00 36.09 858 ASP A CA 1
ATOM 6670 C C . ASP A 1 858 ? 20.537 22.631 -82.785 1.00 36.09 858 ASP A C 1
ATOM 6672 O O . ASP A 1 858 ? 19.423 22.591 -83.305 1.00 36.09 858 ASP A O 1
ATOM 6676 N N . GLN A 1 859 ? 21.465 21.696 -82.995 1.00 30.67 859 GLN A N 1
ATOM 6677 C CA . GLN A 1 859 ? 21.111 20.285 -83.013 1.00 30.67 859 GLN A CA 1
ATOM 6678 C C . GLN A 1 859 ? 22.004 19.522 -82.044 1.00 30.67 859 GLN A C 1
ATOM 6680 O O . GLN A 1 859 ? 23.218 19.426 -82.208 1.00 30.67 859 GLN A O 1
ATOM 6685 N N . ASP A 1 860 ? 21.312 19.012 -81.034 1.00 33.03 860 ASP A N 1
ATOM 6686 C CA . ASP A 1 860 ? 21.646 17.887 -80.184 1.00 33.03 860 ASP A CA 1
ATOM 6687 C C . ASP A 1 860 ? 22.407 16.789 -80.946 1.00 33.03 860 ASP A C 1
ATOM 6689 O O . ASP A 1 860 ? 21.839 16.068 -81.772 1.00 33.03 860 ASP A O 1
ATOM 6693 N N . GLU A 1 861 ? 23.687 16.625 -80.615 1.00 30.55 861 GLU A N 1
ATOM 6694 C CA . GLU A 1 861 ? 24.325 15.316 -80.675 1.00 30.55 861 GLU A CA 1
ATOM 6695 C C . GLU A 1 861 ? 23.966 14.551 -79.401 1.00 30.55 861 GLU A C 1
ATOM 6697 O O . GLU A 1 861 ? 24.367 14.892 -78.286 1.00 30.55 861 GLU A O 1
ATOM 6702 N N . ASP A 1 862 ? 23.196 13.489 -79.600 1.00 44.97 862 ASP A N 1
ATOM 6703 C CA . ASP A 1 862 ? 22.994 12.416 -78.643 1.00 44.97 862 ASP A CA 1
ATOM 6704 C C . ASP A 1 862 ? 24.349 11.752 -78.346 1.00 44.97 862 ASP A C 1
ATOM 6706 O O . ASP A 1 862 ? 24.906 11.026 -79.170 1.00 44.97 862 ASP A O 1
ATOM 6710 N N . THR A 1 863 ? 24.896 12.010 -77.157 1.00 30.11 863 THR A N 1
ATOM 6711 C CA . THR A 1 863 ? 25.889 11.135 -76.533 1.00 30.11 863 THR A CA 1
ATOM 6712 C C . THR A 1 863 ? 25.421 10.750 -75.139 1.00 30.11 863 THR A C 1
ATOM 6714 O O . THR A 1 863 ? 25.543 11.467 -74.149 1.00 30.11 863 THR A O 1
ATOM 6717 N N . THR A 1 864 ? 24.915 9.526 -75.077 1.00 43.78 864 THR A N 1
ATOM 6718 C CA . THR A 1 864 ? 25.008 8.638 -73.926 1.00 43.78 864 THR A CA 1
ATOM 6719 C C . THR A 1 864 ? 26.329 8.810 -73.169 1.00 43.78 864 THR A C 1
ATOM 6721 O O . THR A 1 864 ? 27.375 8.372 -73.648 1.00 43.78 864 THR A O 1
ATOM 6724 N N . GLN A 1 865 ? 26.264 9.317 -71.939 1.00 32.78 865 GLN A N 1
ATOM 6725 C CA . GLN A 1 865 ? 27.150 8.891 -70.858 1.00 32.78 865 GLN A CA 1
ATOM 6726 C C . GLN A 1 865 ? 26.337 8.705 -69.574 1.00 32.78 865 GLN A C 1
ATOM 6728 O O . GLN A 1 865 ? 26.067 9.629 -68.811 1.00 32.78 865 GLN A O 1
ATOM 6733 N N . ASN A 1 866 ? 25.953 7.447 -69.348 1.00 44.00 866 ASN A N 1
ATOM 6734 C CA . 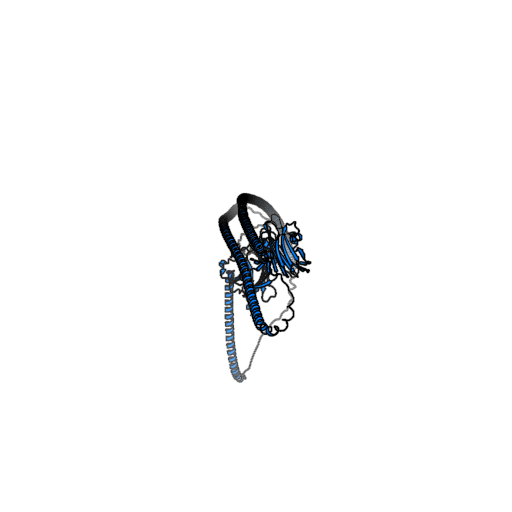ASN A 1 866 ? 25.750 6.914 -68.010 1.00 44.00 866 ASN A CA 1
ATOM 6735 C C . ASN A 1 866 ? 27.046 7.089 -67.215 1.00 44.00 866 ASN A C 1
ATOM 6737 O O . ASN A 1 866 ? 28.080 6.589 -67.651 1.00 44.00 866 ASN A O 1
ATOM 6741 N N . ALA A 1 867 ? 26.955 7.708 -66.041 1.00 46.50 867 ALA A N 1
ATOM 6742 C CA . ALA A 1 867 ? 27.420 7.144 -64.772 1.00 46.50 867 ALA A CA 1
ATOM 6743 C C . ALA A 1 867 ? 27.521 8.259 -63.728 1.00 46.50 867 ALA A C 1
ATOM 6745 O O . ALA A 1 867 ? 28.556 8.903 -63.614 1.00 46.50 867 ALA A O 1
ATOM 6746 N N . VAL A 1 868 ? 26.484 8.433 -62.906 1.00 33.19 868 VAL A N 1
ATOM 6747 C CA . VAL A 1 868 ? 26.707 8.858 -61.521 1.00 33.19 868 VAL A CA 1
ATOM 6748 C C . VAL A 1 868 ? 25.833 8.012 -60.607 1.00 33.19 868 VAL A C 1
ATOM 6750 O O . VAL A 1 868 ? 24.645 7.793 -60.835 1.00 33.19 868 VAL A O 1
ATOM 6753 N N . SER A 1 869 ? 26.532 7.479 -59.622 1.00 37.81 869 SER A N 1
ATOM 6754 C CA . SER A 1 869 ? 26.195 6.475 -58.638 1.00 37.81 869 SER A CA 1
ATOM 6755 C C . SER A 1 869 ? 24.978 6.784 -57.774 1.00 37.81 869 SER A C 1
ATOM 6757 O O . SER A 1 869 ? 24.754 7.902 -57.311 1.00 37.81 869 SER A O 1
ATOM 6759 N N . ILE A 1 870 ? 24.290 5.695 -57.450 1.00 45.59 870 ILE A N 1
ATOM 6760 C CA . ILE A 1 870 ? 23.518 5.480 -56.230 1.00 45.59 870 ILE A CA 1
ATOM 6761 C C . ILE A 1 870 ? 24.438 5.775 -55.032 1.00 45.59 870 ILE A C 1
ATOM 6763 O O . ILE A 1 870 ? 25.171 4.883 -54.627 1.00 45.59 870 ILE A O 1
ATOM 6767 N N . ASP A 1 871 ? 24.474 7.012 -54.519 1.00 44.44 871 ASP A N 1
ATOM 6768 C CA . ASP A 1 871 ? 25.035 7.272 -53.174 1.00 44.44 871 ASP A CA 1
ATOM 6769 C C . ASP A 1 871 ? 24.676 8.623 -52.513 1.00 44.44 871 ASP A C 1
ATOM 6771 O O . ASP A 1 871 ? 25.329 9.053 -51.565 1.00 44.44 871 ASP A O 1
ATOM 6775 N N . GLN A 1 872 ? 23.629 9.333 -52.957 1.00 42.44 872 GLN A N 1
ATOM 6776 C CA . GLN A 1 872 ? 23.239 10.613 -52.328 1.00 42.44 872 GLN A CA 1
ATOM 6777 C C . GLN A 1 872 ? 21.737 10.771 -52.055 1.00 42.44 872 GLN A C 1
ATOM 6779 O O . GLN A 1 872 ? 21.169 11.839 -52.267 1.00 42.44 872 GLN A O 1
ATOM 6784 N N . LEU A 1 873 ? 21.077 9.730 -51.533 1.00 39.12 873 LEU A N 1
ATOM 6785 C CA . LEU A 1 873 ? 19.670 9.821 -51.100 1.00 39.12 873 LEU A CA 1
ATOM 6786 C C . LEU A 1 873 ? 19.384 9.369 -49.659 1.00 39.12 873 LEU A C 1
ATOM 6788 O O . LEU A 1 873 ? 18.229 9.176 -49.294 1.00 39.12 873 LEU A O 1
ATOM 6792 N N . THR A 1 874 ? 20.394 9.296 -48.792 1.00 46.78 874 THR A N 1
ATOM 6793 C CA . THR A 1 874 ? 20.174 9.080 -47.351 1.00 46.78 874 THR A CA 1
ATOM 6794 C C . THR A 1 874 ? 21.069 9.974 -46.506 1.00 46.78 874 THR A C 1
ATOM 6796 O O . THR A 1 874 ? 22.076 9.530 -45.966 1.00 46.78 874 THR A O 1
ATOM 6799 N N . ARG A 1 875 ? 20.688 11.248 -46.369 1.00 49.31 875 ARG A N 1
ATOM 6800 C CA . ARG A 1 875 ? 20.994 12.069 -45.185 1.00 49.31 875 ARG A CA 1
ATOM 6801 C C . ARG A 1 875 ? 20.106 13.309 -45.171 1.00 49.31 875 ARG A C 1
ATOM 6803 O O . ARG A 1 875 ? 20.467 14.345 -45.719 1.00 49.31 875 ARG A O 1
ATOM 6810 N N . LYS A 1 876 ? 18.941 13.173 -44.540 1.00 41.28 876 LYS A N 1
ATOM 6811 C CA . LYS A 1 876 ? 18.290 14.193 -43.700 1.00 41.28 876 LYS A CA 1
ATOM 6812 C C . LYS A 1 876 ? 16.953 13.642 -43.215 1.00 41.28 876 LYS A C 1
ATOM 6814 O O . LYS A 1 876 ? 15.978 13.692 -43.952 1.00 41.28 876 LYS A O 1
ATOM 6819 N N . GLN A 1 877 ? 16.962 13.095 -42.001 1.00 35.25 877 GLN A N 1
ATOM 6820 C CA . GLN A 1 877 ? 15.954 13.301 -40.953 1.00 35.25 877 GLN A CA 1
ATOM 6821 C C . GLN A 1 877 ? 16.275 12.377 -39.770 1.00 35.25 877 GLN A C 1
ATOM 6823 O O . GLN A 1 877 ? 15.865 11.220 -39.732 1.00 35.25 877 GLN A O 1
ATOM 6828 N N . GLN A 1 878 ? 17.060 12.911 -38.837 1.00 37.00 878 GLN A N 1
ATOM 6829 C CA . GLN A 1 878 ? 16.682 12.998 -37.428 1.00 37.00 878 GLN A CA 1
ATOM 6830 C C . GLN A 1 878 ? 16.870 14.455 -37.022 1.00 37.00 878 GLN A C 1
ATOM 6832 O O . GLN A 1 878 ? 17.876 15.045 -37.490 1.00 37.00 878 GLN A O 1
#